Protein AF-0000000082287631 (afdb_homodimer)

Foldseek 3Di:
DPPPPPDPPPPPDPPPDPDDPPPPPPDDDDPDDDDDDDDDDDPPDDDDPDDDDDDDDDDDDDDDPPDPDPPDCPPPPPPVPPPPPPPPPPPPVPDDPDPVVVVVDDDDDDDLPADPCLQAAALDKDWDPDKAQAAVVNLVLLCVQFPADACLAVPQVLQVLLVHPGRFRDLLLVVCLQPFDARPQQFPAWFWKAWKAQQATDDRGWMKIKMWGFRFKDADPVQQKMKTWIWMFIATPVGAGGMIMITITMGRHHHDPVRRDHPPDDNPPPVVVVVSVVHSPQVVSSLVSQVSVVVVAFPADDDDAAFDKDQFQDKDFAALVSQLVSCVSSNYDHCLSPPCPVDPQVSRFRHPSVLVRRACSQCNNNQPHFDGKTWHIKGFQATDGGPWIKHKMKHWHDWADDPHQKIKTKIKMWIFTPDRRVPPCPPFDDDCLLTDDDDDPDDDDDSVRVLVCCVPRNVVRRNTTGMITIMITIHGHHDPPPPPD/DPPPPPVPPPPPDVPPPPPPPPPPPPDPDDDDDDDDDDDDYDYDYDDDDDDDDDDYDYDDDDDDDDDDDDPDPPPPPPPVPPPPPPPPPPPPVPPPPDPVVVVVDDDDDDDQPADPCQQAAALDKDWDPDKAQAAVVLLVLLCVQFPADACLAVPQVLCVLLVHPGRFRDLLLVVCLQPFDARVQQFPAWFWKAWKAQQATDDRGWMKTKMKGFRFKDADPVQQKMKTWIWMFIATPVRQGGMIMITITMGRHHHDPVRRDHDPDDNPPPVVVVVSVVHSPQVVSSLVSLVSVVVVAFPADDDDDAFDKDQFQDKDFAALVSLLVSCVSSNYDHCLSPPCPVDPQVSRFRHPSVLVRRACSQCNNNQPHFDGKTWHIKGFQATDGGPWIKHKMKHWRDWADDPHQKIKTKIKMWIFTPDRRVPPCPPFDDDCLLTDDDDDPDDRDDSVRVQVCCVVRPVVRRNTTGMITIMITIHGHHDPPPPPD

pLDDT: mean 75.57, std 30.2, range [13.05, 98.75]

Sequence (970 aa):
MATVRRLSSLLSCAARKADQYRVVSVSNQRTSSLRRGISKYVNGCLPPNGTPSQDISSQTTNDSVAREGAITSATPQNVFDGTPIKSGTSDTDIESPSDEDRNRTIRGEVLDLAADLRNFRPGDRLDIPYELTVSESMQEFWQSAFHSQDRINTSRPFCRRMGLQDRVLPFSLALFLTSSMTHADAAKVQVGFGRVNYLWPCFAGDTFHKTFTVESIRNTSDGHHSVFHFTCDLINQRGRLCMRADKRMLFEFPISPSNAKAPSSQPTNDKEMDEQINLHLFRDHLLSKSHICQELKSHSLADLRPGQLILHSMNRSITFTQAQQLASLARLTHERHFDTKRYDQSELLVPGGLVLGIVQSAASRDFHEILHEELLHLNFINSLNPGNIVGAISYIQSVEEAVGDLEICTVRTLGIKNLDVMRDLRGLDIPLELLKIYPHGHPNIKPKDIQRICKSYCPLLYNKIVVQMDRRILRQARHQEVFLLMATVRRLSSLLSCAARKADQYRVVSVSNQRTSSLRRGISKYVNGCLPPNGTPSQDISSQTTNDSVAREGAITSATPQNVFDGTPIKSGTSDTDIESPSDEDRNRTIRGEVLDLAADLRNFRPGDRLDIPYELTVSESMQEFWQSAFHSQDRINTSRPFCRRMGLQDRVLPFSLALFLTSSMTHADAAKVQVGFGRVNYLWPCFAGDTFHKTFTVESIRNTSDGHHSVFHFTCDLINQRGRLCMRADKRMLFEFPISPSNAKAPSSQPTNDKEMDEQINLHLFRDHLLSKSHICQELKSHSLADLRPGQLILHSMNRSITFTQAQQLASLARLTHERHFDTKRYDQSELLVPGGLVLGIVQSAASRDFHEILHEELLHLNFINSLNPGNIVGAISYIQSVEEAVGDLEICTVRTLGIKNLDVMRDLRGLDIPLELLKIYPHGHPNIKPKDIQRICKSYCPLLYNKIVVQMDRRILRQARHQEVFLL

Secondary structure (DSSP, 8-state):
-GGG-SSSGGGSGGGTT-----------TT--------------------------------------------------------------------HHHHTTEEE-B----S--GGG--TT-EEEEEEEEEPPHHHHHHHHHHS----HHHH-HHHHHHTT-SSPBPPHHHHHHHHH--TT-TTEEEEEEEEEEEE-S--BTT-EEEEEEEEEEEEE-TTSS-EEEEEEEEEEETT--EEEEEEEEEEESS---HHHHSPPSS-----HHHHHHHH--HHHHHHHHTHHHHHHT---------TT-EEE----EE--HHHHHHHHHHTT---GGGT-TTTS-TTT----HHHHHHHHHHHHHHHH--EEEEEEEEEEE-S---TT-EEEEEEEEEEEEE-STTEEEEEEEEEEEESS-HHHHSTT----GGGTPPPPTTSPPPPHHHHHHHHHHH-GGGTTTEEEEEEEEEEEEPP-------/--TTSTTSGGGSGGGGGGG-------------------------------------------------------------------------------HHHHTT---------S--GGG--TT-EEEEEEEEEPPHHHHHHHHHHS----HHHH-HHHHHHTT-SSPBPPHHHHHHHHH--TT-TTEEEEEEEEEEEE-S--BTT-EEEEEEEEEEEEE-TTSS-EEEEEEEEEEETT--EEEEEEEEEEESS---HHHHSPPSS-----HHHHHHHH--HHHHHHHHTHHHHHHT---------TT-EEE----EE--HHHHHHHHHHTT---GGGT-TTTS-TTT----HHHHHHHHHHHHHHHH-SEEEEEEEEEEE-S---TT-EEEEEEEEEEEEE-STTEEEEEEEEEEEESS-HHHHSTT-EEEGGGTPPPPTTSPPPPHHHHHHHHHHH-GGGTTTEEEEEEEEEEEEPP-------

Structure (mmCIF, N/CA/C/O backbone):
data_AF-0000000082287631-model_v1
#
loop_
_entity.id
_entity.type
_entity.pdbx_description
1 polymer 'Uncharacterized protein'
#
loop_
_atom_site.group_PDB
_atom_site.id
_atom_site.type_symbol
_atom_site.label_atom_id
_atom_site.label_alt_id
_atom_site.label_comp_id
_atom_site.label_asym_id
_atom_site.label_entity_id
_atom_site.label_seq_id
_atom_site.pdbx_PDB_ins_code
_atom_site.Cartn_x
_atom_site.Cartn_y
_atom_site.Cartn_z
_atom_site.occupancy
_atom_site.B_iso_or_equiv
_atom_site.auth_seq_id
_atom_site.auth_comp_id
_atom_site.auth_asym_id
_atom_site.auth_atom_id
_atom_site.pdbx_PDB_model_num
ATOM 1 N N . MET A 1 1 ? 15.094 62.844 6.207 1 19.38 1 MET A N 1
ATOM 2 C CA . MET A 1 1 ? 14.508 63.094 4.891 1 19.38 1 MET A CA 1
ATOM 3 C C . MET A 1 1 ? 14.836 61.938 3.936 1 19.38 1 MET A C 1
ATOM 5 O O . MET A 1 1 ? 14.055 61.625 3.029 1 19.38 1 MET A O 1
ATOM 9 N N . ALA A 1 2 ? 16.156 61.531 3.846 1 21.61 2 ALA A N 1
ATOM 10 C CA . ALA A 1 2 ? 16.828 60.875 2.73 1 21.61 2 ALA A CA 1
ATOM 11 C C . ALA A 1 2 ? 16.406 59.406 2.643 1 21.61 2 ALA A C 1
ATOM 13 O O . ALA A 1 2 ? 16.641 58.75 1.626 1 21.61 2 ALA A O 1
ATOM 14 N N . THR A 1 3 ? 16.047 58.656 3.721 1 20.67 3 THR A N 1
ATOM 15 C CA . THR A 1 3 ? 15.992 57.219 4.039 1 20.67 3 THR A CA 1
ATOM 16 C C . THR A 1 3 ? 14.812 56.562 3.34 1 20.67 3 THR A C 1
ATOM 18 O O . THR A 1 3 ? 14.672 55.344 3.387 1 20.67 3 THR A O 1
ATOM 21 N N . VAL A 1 4 ? 13.727 57.281 2.9 1 20.41 4 VAL A N 1
ATOM 22 C CA . VAL A 1 4 ? 12.375 56.844 2.561 1 20.41 4 VAL A CA 1
ATOM 23 C C . VAL A 1 4 ? 12.383 56.188 1.177 1 20.41 4 VAL A C 1
ATOM 25 O O . VAL A 1 4 ? 11.328 55.781 0.665 1 20.41 4 VAL A O 1
ATOM 28 N N . ARG A 1 5 ? 13.391 56.438 0.276 1 22.83 5 ARG A N 1
ATOM 29 C CA . ARG A 1 5 ? 13.367 56.281 -1.176 1 22.83 5 ARG A CA 1
ATOM 30 C C . ARG A 1 5 ? 13.453 54.812 -1.576 1 22.83 5 ARG A C 1
ATOM 32 O O . ARG A 1 5 ? 14 54.5 -2.631 1 22.83 5 ARG A O 1
ATOM 39 N N . ARG A 1 6 ? 13.461 53.688 -0.629 1 20.53 6 ARG A N 1
ATOM 40 C CA . ARG A 1 6 ? 13.844 52.281 -0.578 1 20.53 6 ARG A CA 1
ATOM 41 C C . ARG A 1 6 ? 12.867 51.406 -1.365 1 20.53 6 ARG A C 1
ATOM 43 O O . ARG A 1 6 ? 13.258 50.406 -1.929 1 20.53 6 ARG A O 1
ATOM 50 N N . LEU A 1 7 ? 11.43 51.438 -1.211 1 20.3 7 LEU A N 1
ATOM 51 C CA . LEU A 1 7 ? 10.484 50.344 -1.295 1 20.3 7 LEU A CA 1
ATOM 52 C C . LEU A 1 7 ? 10.117 50.031 -2.746 1 20.3 7 LEU A C 1
ATOM 54 O O . LEU A 1 7 ? 9.531 49 -3.041 1 20.3 7 LEU A O 1
ATOM 58 N N . SER A 1 8 ? 10.039 51 -3.721 1 20.91 8 SER A N 1
ATOM 59 C CA . SER A 1 8 ? 9.188 51 -4.91 1 20.91 8 SER A CA 1
ATOM 60 C C . SER A 1 8 ? 9.703 50.031 -5.961 1 20.91 8 SER A C 1
ATOM 62 O O . SER A 1 8 ? 8.945 49.562 -6.809 1 20.91 8 SER A O 1
ATOM 64 N N . SER A 1 9 ? 11 49.906 -6.266 1 22.06 9 SER A N 1
ATOM 65 C CA . SER A 1 9 ? 11.531 49.594 -7.586 1 22.06 9 SER A CA 1
ATOM 66 C C . SER A 1 9 ? 11.43 48.094 -7.871 1 22.06 9 SER A C 1
ATOM 68 O O . SER A 1 9 ? 11.625 47.656 -9.008 1 22.06 9 SER A O 1
ATOM 70 N N . LEU A 1 10 ? 11.477 47.188 -6.91 1 21.06 10 LEU A N 1
ATOM 71 C CA . LEU A 1 10 ? 11.859 45.812 -7.254 1 21.06 10 LEU A CA 1
ATOM 72 C C . LEU A 1 10 ? 10.688 45.062 -7.879 1 21.06 10 LEU A C 1
ATOM 74 O O . LEU A 1 10 ? 10.766 43.875 -8.102 1 21.06 10 LEU A O 1
ATOM 78 N N . LEU A 1 11 ? 9.391 45.625 -8.062 1 21.25 11 LEU A N 1
ATOM 79 C CA . LEU A 1 11 ? 8.172 44.938 -8.43 1 21.25 11 LEU A CA 1
ATOM 80 C C . LEU A 1 11 ? 8.219 44.5 -9.891 1 21.25 11 LEU A C 1
ATOM 82 O O . LEU A 1 11 ? 7.305 43.812 -10.367 1 21.25 11 LEU A O 1
ATOM 86 N N . SER A 1 12 ? 8.953 45.094 -10.789 1 21.3 12 SER A N 1
ATOM 87 C CA . SER A 1 12 ? 8.625 45.094 -12.211 1 21.3 12 SER A CA 1
ATOM 88 C C . SER A 1 12 ? 8.867 43.719 -12.836 1 21.3 12 SER A C 1
ATOM 90 O O . SER A 1 12 ? 8.203 43.344 -13.805 1 21.3 12 SER A O 1
ATOM 92 N N . CYS A 1 13 ? 9.984 43.094 -12.578 1 21.22 13 CYS A N 1
ATOM 93 C CA . CYS A 1 13 ? 10.562 42.219 -13.602 1 21.22 13 CYS A CA 1
ATOM 94 C C . CYS A 1 13 ? 9.797 40.906 -13.703 1 21.22 13 CYS A C 1
ATOM 96 O O . CYS A 1 13 ? 10.078 40.094 -14.57 1 21.22 13 CYS A O 1
ATOM 98 N N . ALA A 1 14 ? 9.172 40.438 -12.672 1 20.06 14 ALA A N 1
ATOM 99 C CA . ALA A 1 14 ? 8.828 39 -12.672 1 20.06 14 ALA A CA 1
ATOM 100 C C . ALA A 1 14 ? 7.66 38.719 -13.617 1 20.06 14 ALA A C 1
ATOM 102 O O . ALA A 1 14 ? 7.125 37.625 -13.641 1 20.06 14 ALA A O 1
ATOM 103 N N . ALA A 1 15 ? 7.113 39.719 -14.383 1 20.28 15 ALA A N 1
ATOM 104 C CA . ALA A 1 15 ? 5.848 39.594 -15.102 1 20.28 15 ALA A CA 1
ATOM 105 C C . ALA A 1 15 ? 5.977 38.625 -16.266 1 20.28 15 ALA A C 1
ATOM 107 O O . ALA A 1 15 ? 4.969 38.156 -16.828 1 20.28 15 ALA A O 1
ATOM 108 N N . ARG A 1 16 ? 7.199 38.5 -16.906 1 21.03 16 ARG A N 1
ATOM 109 C CA . ARG A 1 16 ? 7.078 38.094 -18.297 1 21.03 16 ARG A CA 1
ATOM 110 C C . ARG A 1 16 ? 6.551 36.656 -18.391 1 21.03 16 ARG A C 1
ATOM 112 O O . ARG A 1 16 ? 5.934 36.281 -19.391 1 21.03 16 ARG A O 1
ATOM 119 N N . LYS A 1 17 ? 7.176 35.719 -17.734 1 20.98 17 LYS A N 1
ATOM 120 C CA . LYS A 1 17 ? 7.289 34.438 -18.391 1 20.98 17 LYS A CA 1
ATOM 121 C C . LYS A 1 17 ? 5.961 33.688 -18.344 1 20.98 17 LYS A C 1
ATOM 123 O O . LYS A 1 17 ? 5.902 32.5 -18.672 1 20.98 17 LYS A O 1
ATOM 128 N N . ALA A 1 18 ? 4.922 34.219 -17.688 1 20.94 18 ALA A N 1
ATOM 129 C CA . ALA A 1 18 ? 3.791 33.344 -17.453 1 20.94 18 ALA A CA 1
ATOM 130 C C . ALA A 1 18 ? 2.969 33.125 -18.719 1 20.94 18 ALA A C 1
ATOM 132 O O . ALA A 1 18 ? 1.79 33.5 -18.766 1 20.94 18 ALA A O 1
ATOM 133 N N . ASP A 1 19 ? 3.633 33.375 -19.922 1 18.11 19 ASP A N 1
ATOM 134 C CA . ASP A 1 19 ? 2.723 33.562 -21.047 1 18.11 19 ASP A CA 1
ATOM 135 C C . ASP A 1 19 ? 1.747 32.406 -21.172 1 18.11 19 ASP A C 1
ATOM 137 O O . ASP A 1 19 ? 0.536 32.594 -21.266 1 18.11 19 ASP A O 1
ATOM 141 N N . GLN A 1 20 ? 2.168 31.297 -21.906 1 18.97 20 GLN A N 1
ATOM 142 C CA . GLN A 1 20 ? 1.433 30.844 -23.078 1 18.97 20 GLN A CA 1
ATOM 143 C C . GLN A 1 20 ? 0.353 29.828 -22.703 1 18.97 20 GLN A C 1
ATOM 145 O O . GLN A 1 20 ? 0.614 28.625 -22.641 1 18.97 20 GLN A O 1
ATOM 150 N N . TYR A 1 21 ? -0.248 29.906 -21.547 1 19.66 21 TYR A N 1
ATOM 151 C CA . TYR A 1 21 ? -1.219 28.844 -21.297 1 19.66 21 TYR A CA 1
ATOM 152 C C . TYR A 1 21 ? -2.287 28.828 -22.391 1 19.66 21 TYR A C 1
ATOM 154 O O . TYR A 1 21 ? -3.086 29.766 -22.5 1 19.66 21 TYR A O 1
ATOM 162 N N . ARG A 1 22 ? -1.877 28.312 -23.547 1 18.3 22 ARG A N 1
ATOM 163 C CA . ARG A 1 22 ? -2.779 28.312 -24.703 1 18.3 22 ARG A CA 1
ATOM 164 C C . ARG A 1 22 ? -4.086 27.594 -24.359 1 18.3 22 ARG A C 1
ATOM 166 O O . ARG A 1 22 ? -4.082 26.438 -23.938 1 18.3 22 ARG A O 1
ATOM 173 N N . VAL A 1 23 ? -5.031 28.328 -23.906 1 18.73 23 VAL A N 1
ATOM 174 C CA . VAL A 1 23 ? -6.414 27.953 -23.656 1 18.73 23 VAL A CA 1
ATOM 175 C C . VAL A 1 23 ? -7.02 27.312 -24.906 1 18.73 23 VAL A C 1
ATOM 177 O O . VAL A 1 23 ? -7.129 27.969 -25.953 1 18.73 23 VAL A O 1
ATOM 180 N N . VAL A 1 24 ? -6.617 26.078 -25.234 1 18.09 24 VAL A N 1
ATOM 181 C CA . VAL A 1 24 ? -7.098 25.406 -26.438 1 18.09 24 VAL A CA 1
ATOM 182 C C . VAL A 1 24 ? -8.625 25.422 -26.469 1 18.09 24 VAL A C 1
ATOM 184 O O . VAL A 1 24 ? -9.273 25 -25.5 1 18.09 24 VAL A O 1
ATOM 187 N N . SER A 1 25 ? -9.141 26.453 -27.109 1 18.56 25 SER A N 1
ATOM 188 C CA . SER A 1 25 ? -10.555 26.719 -27.375 1 18.56 25 SER A CA 1
ATOM 189 C C . SER A 1 25 ? -11.211 25.547 -28.078 1 18.56 25 SER A C 1
ATOM 191 O O . SER A 1 25 ? -10.805 25.172 -29.188 1 18.56 25 SER A O 1
ATOM 193 N N . VAL A 1 26 ? -11.484 24.516 -27.406 1 18.23 26 VAL A N 1
ATOM 194 C CA . VAL A 1 26 ? -12.102 23.312 -27.969 1 18.23 26 VAL A CA 1
ATOM 195 C C . VAL A 1 26 ? -13.422 23.672 -28.641 1 18.23 26 VAL A C 1
ATOM 197 O O . VAL A 1 26 ? -14.297 24.266 -28 1 18.23 26 VAL A O 1
ATOM 200 N N . SER A 1 27 ? -13.281 23.984 -29.859 1 17.45 27 SER A N 1
ATOM 201 C CA . SER A 1 27 ? -14.391 24.297 -30.766 1 17.45 27 SER A CA 1
ATOM 202 C C . SER A 1 27 ? -15.469 23.219 -30.703 1 17.45 27 SER A C 1
ATOM 204 O O . SER A 1 27 ? -15.164 22.031 -30.547 1 17.45 27 SER A O 1
ATOM 206 N N . ASN A 1 28 ? -16.672 23.609 -30.547 1 18.67 28 ASN A N 1
ATOM 207 C CA . ASN A 1 28 ? -18.016 23.109 -30.25 1 18.67 28 ASN A CA 1
ATOM 208 C C . ASN A 1 28 ? -18.594 22.344 -31.422 1 18.67 28 ASN A C 1
ATOM 210 O O . ASN A 1 28 ? -19.812 22.109 -31.469 1 18.67 28 ASN A O 1
ATOM 214 N N . GLN A 1 29 ? -17.828 22.031 -32.344 1 15.86 29 GLN A N 1
ATOM 215 C CA . GLN A 1 29 ? -18.703 21.984 -33.5 1 15.86 29 GLN A CA 1
ATOM 216 C C . GLN A 1 29 ? -19.875 21.031 -33.281 1 15.86 29 GLN A C 1
ATOM 218 O O . GLN A 1 29 ? -21.031 21.422 -33.438 1 15.86 29 GLN A O 1
ATOM 223 N N . ARG A 1 30 ? -19.875 19.891 -34.031 1 16.48 30 ARG A N 1
ATOM 224 C CA . ARG A 1 30 ? -20.812 19.469 -35.062 1 16.48 30 ARG A CA 1
ATOM 225 C C . ARG A 1 30 ? -21.922 18.609 -34.469 1 16.48 30 ARG A C 1
ATOM 227 O O . ARG A 1 30 ? -22.438 17.703 -35.125 1 16.48 30 ARG A O 1
ATOM 234 N N . THR A 1 31 ? -22.344 18.672 -33.25 1 17.34 31 THR A N 1
ATOM 235 C CA . THR A 1 31 ? -23.094 17.453 -32.938 1 17.34 31 THR A CA 1
ATOM 236 C C . THR A 1 31 ? -24.312 17.312 -33.844 1 17.34 31 THR A C 1
ATOM 238 O O . THR A 1 31 ? -25.172 18.188 -33.844 1 17.34 31 THR A O 1
ATOM 241 N N . SER A 1 32 ? -24.156 16.797 -34.969 1 16.16 32 SER A N 1
ATOM 242 C CA . SER A 1 32 ? -25.234 16.406 -35.875 1 16.16 32 SER A CA 1
ATOM 243 C C . SER A 1 32 ? -26.328 15.648 -35.156 1 16.16 32 SER A C 1
ATOM 245 O O . SER A 1 32 ? -26.109 15.102 -34.062 1 16.16 32 SER A O 1
ATOM 247 N N . SER A 1 33 ? -27.609 15.648 -35.75 1 16.78 33 SER A N 1
ATOM 248 C CA . SER A 1 33 ? -29.062 15.5 -35.625 1 16.78 33 SER A CA 1
ATOM 249 C C . SER A 1 33 ? -29.453 14.031 -35.469 1 16.78 33 SER A C 1
ATOM 251 O O . SER A 1 33 ? -30.641 13.703 -35.438 1 16.78 33 SER A O 1
ATOM 253 N N . LEU A 1 34 ? -28.469 13.156 -35.406 1 15.46 34 LEU A N 1
ATOM 254 C CA . LEU A 1 34 ? -29.078 11.93 -35.875 1 15.46 34 LEU A CA 1
ATOM 255 C C . LEU A 1 34 ? -30.375 11.633 -35.156 1 15.46 34 LEU A C 1
ATOM 257 O O . LEU A 1 34 ? -30.578 12.094 -34.031 1 15.46 34 LEU A O 1
ATOM 261 N N . ARG A 1 35 ? -30.938 10.438 -35.625 1 15.65 35 ARG A N 1
ATOM 262 C CA . ARG A 1 35 ? -32.188 9.766 -36 1 15.65 35 ARG A CA 1
ATOM 263 C C . ARG A 1 35 ? -32.969 9.32 -34.781 1 15.65 35 ARG A C 1
ATOM 265 O O . ARG A 1 35 ? -32.375 8.961 -33.75 1 15.65 35 ARG A O 1
ATOM 272 N N . ARG A 1 36 ? -34.219 9.508 -34.812 1 16.38 36 ARG A N 1
ATOM 273 C CA . ARG A 1 36 ? -35.531 9.445 -34.188 1 16.38 36 ARG A CA 1
ATOM 274 C C . ARG A 1 36 ? -35.812 8.047 -33.656 1 16.38 36 ARG A C 1
ATOM 276 O O . ARG A 1 36 ? -36.844 7.812 -33 1 16.38 36 ARG A O 1
ATOM 283 N N . GLY A 1 37 ? -34.969 7.008 -34.156 1 14.88 37 GLY A N 1
ATOM 284 C CA . GLY A 1 37 ? -35.969 5.961 -34.375 1 14.88 37 GLY A CA 1
ATOM 285 C C . GLY A 1 37 ? -36.625 5.496 -33.094 1 14.88 37 GLY A C 1
ATOM 286 O O . GLY A 1 37 ? -37.844 5.352 -33.062 1 14.88 37 GLY A O 1
ATOM 287 N N . ILE A 1 38 ? -35.812 4.832 -32.188 1 15.3 38 ILE A N 1
ATOM 288 C CA . ILE A 1 38 ? -36.281 3.477 -31.969 1 15.3 38 ILE A CA 1
ATOM 289 C C . ILE A 1 38 ? -37.531 3.523 -31.062 1 15.3 38 ILE A C 1
ATOM 291 O O . ILE A 1 38 ? -37.688 4.441 -30.25 1 15.3 38 ILE A O 1
ATOM 295 N N . SER A 1 39 ? -38.094 2.248 -30.984 1 15.01 39 SER A N 1
ATOM 296 C CA . SER A 1 39 ? -39.344 1.5 -30.891 1 15.01 39 SER A CA 1
ATOM 297 C C . SER A 1 39 ? -39.875 1.521 -29.469 1 15.01 39 SER A C 1
ATOM 299 O O . SER A 1 39 ? -39.125 1.606 -28.5 1 15.01 39 SER A O 1
ATOM 301 N N . LYS A 1 40 ? -41 1.693 -29.438 1 15.98 40 LYS A N 1
ATOM 302 C CA . LYS A 1 40 ? -42.156 1.812 -28.547 1 15.98 40 LYS A CA 1
ATOM 303 C C . LYS A 1 40 ? -42.188 0.656 -27.547 1 15.98 40 LYS A C 1
ATOM 305 O O . LYS A 1 40 ? -43.219 0.015 -27.359 1 15.98 40 LYS A O 1
ATOM 310 N N . TYR A 1 41 ? -40.906 0.056 -27.172 1 14.95 41 TYR A N 1
ATOM 311 C CA . TYR A 1 41 ? -41.344 -1.177 -26.531 1 14.95 41 TYR A CA 1
ATOM 312 C C . TYR A 1 41 ? -42.469 -0.9 -25.547 1 14.95 41 TYR A C 1
ATOM 314 O O . TYR A 1 41 ? -42.656 0.234 -25.094 1 14.95 41 TYR A O 1
ATOM 322 N N . VAL A 1 42 ? -42.688 -2.078 -24.812 1 15.52 42 VAL A N 1
ATOM 323 C CA . VAL A 1 42 ? -43.75 -2.965 -24.344 1 15.52 42 VAL A CA 1
ATOM 324 C C . VAL A 1 42 ? -44.25 -2.508 -22.984 1 15.52 42 VAL A C 1
ATOM 326 O O . VAL A 1 42 ? -43.469 -2.389 -22.031 1 15.52 42 VAL A O 1
ATOM 329 N N . ASN A 1 43 ? -45.281 -1.865 -23 1 15.26 43 ASN A N 1
ATOM 330 C CA . ASN A 1 43 ? -46.156 -1.323 -21.984 1 15.26 43 ASN A CA 1
ATOM 331 C C . ASN A 1 43 ? -46.5 -2.363 -20.922 1 15.26 43 ASN A C 1
ATOM 333 O O . ASN A 1 43 ? -47.688 -2.539 -20.562 1 15.26 43 ASN A O 1
ATOM 337 N N . GLY A 1 44 ? -45.469 -3.391 -20.719 1 16.08 44 GLY A N 1
ATOM 338 C CA . GLY A 1 44 ? -46.25 -4.391 -20 1 16.08 44 GLY A CA 1
ATOM 339 C C . GLY A 1 44 ? -46.938 -3.836 -18.766 1 16.08 44 GLY A C 1
ATOM 340 O O . GLY A 1 44 ? -46.375 -3.02 -18.047 1 16.08 44 GLY A O 1
ATOM 341 N N . CYS A 1 45 ? -48.156 -4.02 -18.75 1 15.54 45 CYS A N 1
ATOM 342 C CA . CYS A 1 45 ? -49.344 -3.68 -17.953 1 15.54 45 CYS A CA 1
ATOM 343 C C . CYS A 1 45 ? -49.156 -4.078 -16.5 1 15.54 45 CYS A C 1
ATOM 345 O O . CYS A 1 45 ? -48.406 -5.023 -16.203 1 15.54 45 CYS A O 1
ATOM 347 N N . LEU A 1 46 ? -49.656 -3.383 -15.617 1 16.28 46 LEU A N 1
ATOM 348 C CA . LEU A 1 46 ? -49.781 -2.943 -14.234 1 16.28 46 LEU A CA 1
ATOM 349 C C . LEU A 1 46 ? -50.406 -4.043 -13.375 1 16.28 46 LEU A C 1
ATOM 351 O O . LEU A 1 46 ? -50.594 -3.865 -12.164 1 16.28 46 LEU A O 1
ATOM 355 N N . PRO A 1 47 ? -50.531 -5.387 -13.914 1 15.57 47 PRO A N 1
ATOM 356 C CA . PRO A 1 47 ? -51.812 -5.605 -13.242 1 15.57 47 PRO A CA 1
ATOM 357 C C . PRO A 1 47 ? -51.688 -5.496 -11.719 1 15.57 47 PRO A C 1
ATOM 359 O O . PRO A 1 47 ? -52.062 -4.473 -11.141 1 15.57 47 PRO A O 1
ATOM 362 N N . PRO A 1 48 ? -51.969 -6.652 -11.078 1 16.08 48 PRO A N 1
ATOM 363 C CA . PRO A 1 48 ? -53.062 -6.953 -10.18 1 16.08 48 PRO A CA 1
ATOM 364 C C . PRO A 1 48 ? -52.656 -7.012 -8.711 1 16.08 48 PRO A C 1
ATOM 366 O O . PRO A 1 48 ? -51.875 -7.891 -8.328 1 16.08 48 PRO A O 1
ATOM 369 N N . ASN A 1 49 ? -52.219 -5.984 -8.141 1 15.88 49 ASN A N 1
ATOM 370 C CA . ASN A 1 49 ? -51.594 -6.047 -6.812 1 15.88 49 ASN A CA 1
ATOM 371 C C . ASN A 1 49 ? -52.5 -6.805 -5.832 1 15.88 49 ASN A C 1
ATOM 373 O O . ASN A 1 49 ? -52.156 -6.922 -4.648 1 15.88 49 ASN A O 1
ATOM 377 N N . GLY A 1 50 ? -53.75 -6.926 -5.871 1 15.98 50 GLY A N 1
ATOM 378 C CA . GLY A 1 50 ? -54.375 -6.672 -4.582 1 15.98 50 GLY A CA 1
ATOM 379 C C . GLY A 1 50 ? -54.25 -7.836 -3.617 1 15.98 50 GLY A C 1
ATOM 380 O O . GLY A 1 50 ? -54.844 -7.816 -2.537 1 15.98 50 GLY A O 1
ATOM 381 N N . THR A 1 51 ? -53.344 -8.844 -3.783 1 15.56 51 THR A N 1
ATOM 382 C CA . THR A 1 51 ? -54 -9.977 -3.135 1 15.56 51 THR A CA 1
ATOM 383 C C . THR A 1 51 ? -54.156 -9.742 -1.634 1 15.56 51 THR A C 1
ATOM 385 O O . THR A 1 51 ? -53.375 -8.961 -1.055 1 15.56 51 THR A O 1
ATOM 388 N N . PRO A 1 52 ? -54.406 -10.883 -0.814 1 15.86 52 PRO A N 1
ATOM 389 C CA . PRO A 1 52 ? -55.406 -11.352 0.137 1 15.86 52 PRO A CA 1
ATOM 390 C C . PRO A 1 52 ? -54.938 -11.305 1.584 1 15.86 52 PRO A C 1
ATOM 392 O O . PRO A 1 52 ? -55.719 -11.023 2.494 1 15.86 52 PRO A O 1
ATOM 395 N N . SER A 1 53 ? -53.562 -11.477 1.883 1 15.76 53 SER A N 1
ATOM 396 C CA . SER A 1 53 ? -53.531 -12.586 2.83 1 15.76 53 SER A CA 1
ATOM 397 C C . SER A 1 53 ? -54 -12.156 4.207 1 15.76 53 SER A C 1
ATOM 399 O O . SER A 1 53 ? -54 -10.969 4.539 1 15.76 53 SER A O 1
ATOM 401 N N . GLN A 1 54 ? -54.25 -13.227 5.082 1 16.09 54 GLN A N 1
ATOM 402 C CA . GLN A 1 54 ? -55 -13.727 6.242 1 16.09 54 GLN A CA 1
ATOM 403 C C . GLN A 1 54 ? -54.344 -13.273 7.543 1 16.09 54 GLN A C 1
ATOM 405 O O . GLN A 1 54 ? -53.156 -12.969 7.57 1 16.09 54 GLN A O 1
ATOM 410 N N . ASP A 1 55 ? -55.094 -13.242 8.602 1 16.45 55 ASP A N 1
ATOM 411 C CA . ASP A 1 55 ? -55.375 -12.664 9.914 1 16.45 55 ASP A CA 1
ATOM 412 C C . ASP A 1 55 ? -54.469 -13.297 10.992 1 16.45 55 ASP A C 1
ATOM 414 O O . ASP A 1 55 ? -54.562 -12.93 12.164 1 16.45 55 ASP A O 1
ATOM 418 N N . ILE A 1 56 ? -53.406 -14.125 10.617 1 16.61 56 ILE A N 1
ATOM 419 C CA . ILE A 1 56 ? -53.344 -15.062 11.734 1 16.61 56 ILE A CA 1
ATOM 420 C C . ILE A 1 56 ? -52.875 -14.344 12.992 1 16.61 56 ILE A C 1
ATOM 422 O O . ILE A 1 56 ? -51.969 -13.5 12.93 1 16.61 56 ILE A O 1
ATOM 426 N N . SER A 1 57 ? -53.438 -14.656 14.133 1 16.56 57 SER A N 1
ATOM 427 C CA . SER A 1 57 ? -53.781 -14.281 15.5 1 16.56 57 SER A CA 1
ATOM 428 C C . SER A 1 57 ? -52.594 -14.5 16.438 1 16.56 57 SER A C 1
ATOM 430 O O . SER A 1 57 ? -52.656 -14.086 17.609 1 16.56 57 SER A O 1
ATOM 432 N N . SER A 1 58 ? -51.406 -15.047 15.898 1 16.12 58 SER A N 1
ATOM 433 C CA . SER A 1 58 ? -50.969 -15.883 17.016 1 16.12 58 SER A CA 1
ATOM 434 C C . SER A 1 58 ? -50.469 -15.031 18.172 1 16.12 58 SER A C 1
ATOM 436 O O . SER A 1 58 ? -49.844 -13.984 17.953 1 16.12 58 SER A O 1
ATOM 438 N N . GLN A 1 59 ? -50.812 -15.383 19.406 1 16.28 59 GLN A N 1
ATOM 439 C CA . GLN A 1 59 ? -50.969 -14.953 20.781 1 16.28 59 GLN A CA 1
ATOM 440 C C . GLN A 1 59 ? -49.656 -14.984 21.531 1 16.28 59 GLN A C 1
ATOM 442 O O . GLN A 1 59 ? -49.562 -14.484 22.656 1 16.28 59 GLN A O 1
ATOM 447 N N . THR A 1 60 ? -48.469 -15.336 20.938 1 16.8 60 THR A N 1
ATOM 448 C CA . THR A 1 60 ? -47.75 -16.031 22 1 16.8 60 THR A CA 1
ATOM 449 C C . THR A 1 60 ? -47.219 -15.039 23.016 1 16.8 60 THR A C 1
ATOM 451 O O . THR A 1 60 ? -46.469 -14.109 22.656 1 16.8 60 THR A O 1
ATOM 454 N N . THR A 1 61 ? -47.75 -14.914 24.203 1 16.52 61 THR A N 1
ATOM 455 C CA . THR A 1 61 ? -47.594 -14.023 25.359 1 16.52 61 THR A CA 1
ATOM 456 C C . THR A 1 61 ? -46.312 -14.312 26.109 1 16.52 61 THR A C 1
ATOM 458 O O . THR A 1 61 ? -45.938 -13.578 27.031 1 16.52 61 THR A O 1
ATOM 461 N N . ASN A 1 62 ? -45.438 -15.297 25.75 1 15.88 62 ASN A N 1
ATOM 462 C CA . ASN A 1 62 ? -44.906 -15.867 26.984 1 15.88 62 ASN A CA 1
ATOM 463 C C . ASN A 1 62 ? -44.062 -14.852 27.766 1 15.88 62 ASN A C 1
ATOM 465 O O . ASN A 1 62 ? -43.625 -13.852 27.203 1 15.88 62 ASN A O 1
ATOM 469 N N . ASP A 1 63 ? -43.281 -15.391 28.891 1 16.66 63 ASP A N 1
ATOM 47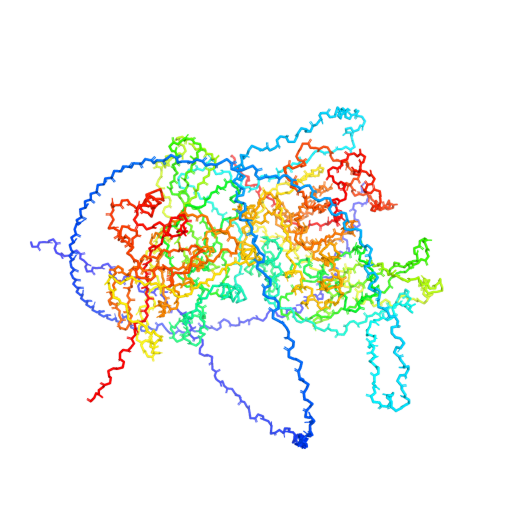0 C CA . ASP A 1 63 ? -42.969 -15.383 30.328 1 16.66 63 ASP A CA 1
ATOM 471 C C . ASP A 1 63 ? -41.688 -14.625 30.594 1 16.66 63 ASP A C 1
ATOM 473 O O . ASP A 1 63 ? -40.812 -14.516 29.734 1 16.66 63 ASP A O 1
ATOM 477 N N . SER A 1 64 ? -41.562 -14 31.797 1 16.5 64 SER A N 1
ATOM 478 C CA . SER A 1 64 ? -41.031 -12.961 32.656 1 16.5 64 SER A CA 1
ATOM 479 C C . SER A 1 64 ? -39.594 -13.297 33.062 1 16.5 64 SER A C 1
ATOM 481 O O . SER A 1 64 ? -38.938 -12.5 33.719 1 16.5 64 SER A O 1
ATOM 483 N N . VAL A 1 65 ? -38.906 -14.445 32.75 1 16.44 65 VAL A N 1
ATOM 484 C CA . VAL A 1 65 ? -38.062 -14.852 33.875 1 16.44 65 VAL A CA 1
ATOM 485 C C . VAL A 1 65 ? -36.844 -13.953 33.938 1 16.44 65 VAL A C 1
ATOM 487 O O . VAL A 1 65 ? -36.031 -13.914 33 1 16.44 65 VAL A O 1
ATOM 490 N N . ALA A 1 66 ? -36.812 -12.852 34.719 1 16.34 66 ALA A N 1
ATOM 491 C CA . ALA A 1 66 ? -35.844 -11.789 35 1 16.34 66 ALA A CA 1
ATOM 492 C C . ALA A 1 66 ? -34.594 -12.352 35.656 1 16.34 66 ALA A C 1
ATOM 494 O O . ALA A 1 66 ? -34.344 -12.133 36.844 1 16.34 66 ALA A O 1
ATOM 495 N N . ARG A 1 67 ? -34.094 -13.625 35.375 1 16.19 67 ARG A N 1
ATOM 496 C CA . ARG A 1 67 ? -33.125 -14 36.406 1 16.19 67 ARG A CA 1
ATOM 497 C C . ARG A 1 67 ? -31.938 -13.039 36.438 1 16.19 67 ARG A C 1
ATOM 499 O O . ARG A 1 67 ? -31.531 -12.531 35.406 1 16.19 67 ARG A O 1
ATOM 506 N N . GLU A 1 68 ? -31.469 -12.578 37.625 1 16.67 68 GLU A N 1
ATOM 507 C CA . GLU A 1 68 ? -30.688 -11.617 38.406 1 16.67 68 GLU A CA 1
ATOM 508 C C . GLU A 1 68 ? -29.188 -11.883 38.25 1 16.67 68 GLU A C 1
ATOM 510 O O . GLU A 1 68 ? -28.375 -11.133 38.781 1 16.67 68 GLU A O 1
ATOM 515 N N . GLY A 1 69 ? -28.688 -12.828 37.281 1 16.75 69 GLY A N 1
ATOM 516 C CA . GLY A 1 69 ? -27.453 -13.352 37.844 1 16.75 69 GLY A CA 1
ATOM 517 C C . GLY A 1 69 ? -26.359 -12.297 37.938 1 16.75 69 GLY A C 1
ATOM 518 O O . GLY A 1 69 ? -26.328 -11.344 37.156 1 16.75 69 GLY A O 1
ATOM 519 N N . ALA A 1 70 ? -25.641 -12.133 39.125 1 17.47 70 ALA A N 1
ATOM 520 C CA . ALA A 1 70 ? -24.688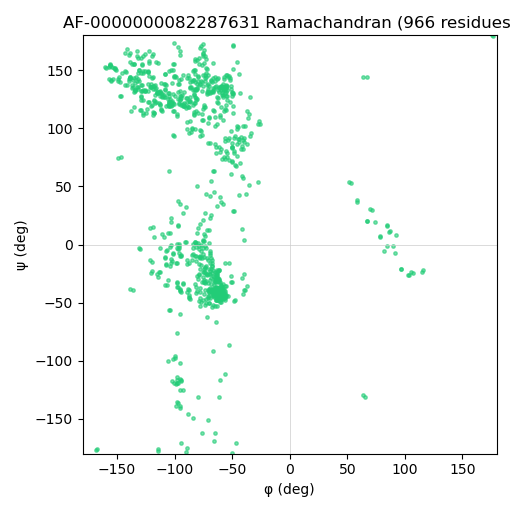 -11.398 39.938 1 17.47 70 ALA A CA 1
ATOM 521 C C . ALA A 1 70 ? -23.281 -11.445 39.312 1 17.47 70 ALA A C 1
ATOM 523 O O . ALA A 1 70 ? -22.609 -12.469 39.375 1 17.47 70 ALA A O 1
ATOM 524 N N . ILE A 1 71 ? -23.078 -11.227 37.969 1 17.98 71 ILE A N 1
ATOM 525 C CA . ILE A 1 71 ? -21.734 -11.57 37.5 1 17.98 71 ILE A CA 1
ATOM 526 C C . ILE A 1 71 ? -20.719 -10.641 38.156 1 17.98 71 ILE A C 1
ATOM 528 O O . ILE A 1 71 ? -20.844 -9.422 38.094 1 17.98 71 ILE A O 1
ATOM 532 N N . THR A 1 72 ? -19.969 -11.141 39.219 1 17.73 72 THR A N 1
ATOM 533 C CA . THR A 1 72 ? -18.891 -10.641 40.062 1 17.73 72 THR A CA 1
ATOM 534 C C . THR A 1 72 ? -17.688 -10.227 39.219 1 17.73 72 THR A C 1
ATOM 536 O O . THR A 1 72 ? -17.312 -10.938 38.281 1 17.73 72 THR A O 1
ATOM 539 N N . SER A 1 73 ? -17.328 -8.953 39.188 1 18.52 73 SER A N 1
ATOM 540 C CA . SER A 1 73 ? -16.422 -8.094 38.438 1 18.52 73 SER A CA 1
ATOM 541 C C . SER A 1 73 ? -14.961 -8.414 38.75 1 18.52 73 SER A C 1
ATOM 543 O O . SER A 1 73 ? -14.281 -7.637 39.406 1 18.52 73 SER A O 1
ATOM 545 N N . ALA A 1 74 ? -14.453 -9.68 38.875 1 18.52 74 ALA A N 1
ATOM 546 C CA . ALA A 1 74 ? -13.094 -9.812 39.406 1 18.52 74 ALA A CA 1
ATOM 547 C C . ALA A 1 74 ? -12.094 -9.141 38.469 1 18.52 74 ALA A C 1
ATOM 549 O O . ALA A 1 74 ? -12.062 -9.414 37.281 1 18.52 74 ALA A O 1
ATOM 550 N N . THR A 1 75 ? -11.648 -8.023 38.844 1 19.38 75 THR A N 1
ATOM 551 C CA . THR A 1 75 ? -10.766 -7.074 38.188 1 19.38 75 THR A CA 1
ATOM 552 C C . THR A 1 75 ? -9.344 -7.633 38.062 1 19.38 75 THR A C 1
ATOM 554 O O . THR A 1 75 ? -8.641 -7.723 39.094 1 19.38 75 THR A O 1
ATOM 557 N N . PRO A 1 76 ? -9.023 -8.828 37.469 1 20.09 76 PRO A N 1
ATOM 558 C CA . PRO A 1 76 ? -7.66 -9.281 37.75 1 20.09 76 PRO A CA 1
ATOM 559 C C . PRO A 1 76 ? -6.602 -8.305 37.25 1 20.09 76 PRO A C 1
ATOM 561 O O . PRO A 1 76 ? -6.773 -7.695 36.188 1 20.09 76 PRO A O 1
ATOM 564 N N . GLN A 1 77 ? -5.914 -7.66 38.094 1 20.12 77 GLN A N 1
ATOM 565 C CA . GLN A 1 77 ? -4.805 -6.719 38 1 20.12 77 GLN A CA 1
ATOM 566 C C . GLN A 1 77 ? -3.602 -7.352 37.312 1 20.12 77 GLN A C 1
ATOM 568 O O . GLN A 1 77 ? -2.803 -8.039 37.938 1 20.12 77 GLN A O 1
ATOM 573 N N . ASN A 1 78 ? -3.748 -8.195 36.312 1 21.41 78 ASN A N 1
ATOM 574 C CA . ASN A 1 78 ? -2.527 -8.891 35.906 1 21.41 78 ASN A CA 1
ATOM 575 C C . ASN A 1 78 ? -1.458 -7.906 35.438 1 21.41 78 ASN A C 1
ATOM 577 O O . ASN A 1 78 ? -1.664 -7.184 34.469 1 21.41 78 ASN A O 1
ATOM 581 N N . VAL A 1 79 ? -0.785 -7.297 36.375 1 20.84 79 VAL A N 1
ATOM 582 C CA . VAL A 1 79 ? 0.45 -6.543 36.188 1 20.84 79 VAL A CA 1
ATOM 583 C C . VAL A 1 79 ? 1.396 -7.32 35.25 1 20.84 79 VAL A C 1
ATOM 585 O O . VAL A 1 79 ? 1.86 -8.406 35.625 1 20.84 79 VAL A O 1
ATOM 588 N N . PHE A 1 80 ? 1.023 -7.367 34.094 1 20.72 80 PHE A N 1
ATOM 589 C CA . PHE A 1 80 ? 1.832 -8.102 33.125 1 20.72 80 PHE A CA 1
ATOM 590 C C . PHE A 1 80 ? 3.264 -7.578 33.094 1 20.72 80 PHE A C 1
ATOM 592 O O . PHE A 1 80 ? 3.504 -6.426 32.719 1 20.72 80 PHE A O 1
ATOM 599 N N . ASP A 1 81 ? 3.992 -7.906 34.125 1 23.16 81 ASP A N 1
ATOM 600 C CA . ASP A 1 81 ? 5.434 -7.68 34.125 1 23.16 81 ASP A CA 1
ATOM 601 C C . ASP A 1 81 ? 6.055 -8.148 32.812 1 23.16 81 ASP A C 1
ATOM 603 O O . ASP A 1 81 ? 5.684 -9.203 32.281 1 23.16 81 ASP A O 1
ATOM 607 N N . GLY A 1 82 ? 6.32 -7.266 32.031 1 22.61 82 GLY A N 1
ATOM 608 C CA . GLY A 1 82 ? 6.922 -7.305 30.703 1 22.61 82 GLY A CA 1
ATOM 609 C C . GLY A 1 82 ? 8.055 -8.312 30.594 1 22.61 82 GLY A C 1
ATOM 610 O O . GLY A 1 82 ? 8.93 -8.172 29.734 1 22.61 82 GLY A O 1
ATOM 611 N N . THR A 1 83 ? 8.211 -9.031 31.75 1 24.62 83 THR A N 1
ATOM 612 C CA . THR A 1 83 ? 9.398 -9.867 31.609 1 24.62 83 THR A CA 1
ATOM 613 C C . THR A 1 83 ? 9.242 -10.844 30.438 1 24.62 83 THR A C 1
ATOM 615 O O . THR A 1 83 ? 8.219 -11.523 30.328 1 24.62 83 THR A O 1
ATOM 618 N N . PRO A 1 84 ? 9.977 -10.57 29.453 1 22.95 84 PRO A N 1
ATOM 619 C CA . PRO A 1 84 ? 9.914 -11.539 28.359 1 22.95 84 PRO A CA 1
ATOM 620 C C . PRO A 1 84 ? 9.977 -12.984 28.859 1 22.95 84 PRO A C 1
ATOM 622 O O . PRO A 1 84 ? 10.648 -13.273 29.844 1 22.95 84 PRO A O 1
ATOM 625 N N . ILE A 1 85 ? 8.836 -13.609 28.922 1 25.44 85 ILE A N 1
ATOM 626 C CA . ILE A 1 85 ? 8.883 -15.023 29.297 1 25.44 85 ILE A CA 1
ATOM 627 C C . ILE A 1 85 ? 10.078 -15.695 28.625 1 25.44 85 ILE A C 1
ATOM 629 O O . ILE A 1 85 ? 10.141 -15.766 27.391 1 25.44 85 ILE A O 1
ATOM 633 N N . LYS A 1 86 ? 11.141 -15.664 29.359 1 26.72 86 LYS A N 1
ATOM 634 C CA . LYS A 1 86 ? 12.258 -16.516 28.969 1 26.72 86 LYS A CA 1
ATOM 635 C C . LYS A 1 86 ? 11.789 -17.953 28.734 1 26.72 86 LYS A C 1
ATOM 637 O O . LYS A 1 86 ? 11.43 -18.656 29.688 1 26.72 86 LYS A O 1
ATOM 642 N N . SER A 1 87 ? 11.055 -18.172 27.672 1 23.56 87 SER A N 1
ATOM 643 C CA . SER A 1 87 ? 10.82 -19.578 27.406 1 23.56 87 SER A CA 1
ATOM 644 C C . SER A 1 87 ? 12.109 -20.391 27.531 1 23.56 87 SER A C 1
ATOM 646 O O . SER A 1 87 ? 13.156 -19.969 27.047 1 23.56 87 SER A O 1
ATOM 648 N N . GLY A 1 88 ? 12.25 -21 28.609 1 26.92 88 GLY A N 1
ATOM 649 C CA . GLY A 1 88 ? 13.266 -22.016 28.891 1 26.92 88 GLY A CA 1
ATOM 650 C C . GLY A 1 88 ? 13.484 -22.969 27.734 1 26.92 88 GLY A C 1
ATOM 651 O O . GLY A 1 88 ? 12.766 -23.969 27.594 1 26.92 88 GLY A O 1
ATOM 652 N N . THR A 1 89 ? 13.828 -22.438 26.594 1 27.31 89 THR A N 1
ATOM 653 C CA . THR A 1 89 ? 14.25 -23.438 25.609 1 27.31 89 THR A CA 1
ATOM 654 C C . THR A 1 89 ? 15.352 -24.328 26.172 1 27.31 89 THR A C 1
ATOM 656 O O . THR A 1 89 ? 16.375 -23.828 26.656 1 27.31 89 THR A O 1
ATOM 659 N N . SER A 1 90 ? 14.93 -25.375 26.781 1 28.3 90 SER A N 1
ATOM 660 C CA . SER A 1 90 ? 15.914 -26.438 27.016 1 28.3 90 SER A CA 1
ATOM 661 C C . SER A 1 90 ? 16.906 -26.547 25.859 1 28.3 90 SER A C 1
ATOM 663 O O . SER A 1 90 ? 16.516 -26.516 24.703 1 28.3 90 SER A O 1
ATOM 665 N N . ASP A 1 91 ? 18.125 -26.219 26.125 1 31.47 91 ASP A N 1
ATOM 666 C CA . ASP A 1 91 ? 19.328 -26.438 25.344 1 31.47 91 ASP A CA 1
ATOM 667 C C . ASP A 1 91 ? 19.359 -27.859 24.766 1 31.47 91 ASP A C 1
ATOM 669 O O . ASP A 1 91 ? 19.797 -28.797 25.438 1 31.47 91 ASP A O 1
ATOM 673 N N . THR A 1 92 ? 18.266 -28.391 24.25 1 32.56 92 THR A N 1
ATOM 674 C CA . THR A 1 92 ? 18.641 -29.641 23.625 1 32.56 92 THR A CA 1
ATOM 675 C C . THR A 1 92 ? 19.859 -29.453 22.719 1 32.56 92 THR A C 1
ATOM 677 O O . THR A 1 92 ? 19.906 -28.5 21.938 1 32.56 92 THR A O 1
ATOM 680 N N . ASP A 1 93 ? 20.922 -30.016 23.062 1 32.22 93 ASP A N 1
ATOM 681 C CA . ASP A 1 93 ? 22.219 -30.156 22.391 1 32.22 93 ASP A CA 1
ATOM 682 C C . ASP A 1 93 ? 22.031 -30.453 20.906 1 32.22 93 ASP A C 1
ATOM 684 O O . ASP A 1 93 ? 21.703 -31.594 20.531 1 32.22 93 ASP A O 1
ATOM 688 N N . ILE A 1 94 ? 21.391 -29.594 20.219 1 37.72 94 ILE A N 1
ATOM 689 C CA . ILE A 1 94 ? 21.484 -29.844 18.781 1 37.72 94 ILE A CA 1
ATOM 690 C C . ILE A 1 94 ? 22.953 -30.109 18.406 1 37.72 94 ILE A C 1
ATOM 692 O O . ILE A 1 94 ? 23.812 -29.266 18.641 1 37.72 94 ILE A O 1
ATOM 696 N N . GLU A 1 95 ? 23.312 -31.312 18.391 1 38 95 GLU A N 1
ATOM 697 C CA . GLU A 1 95 ? 24.609 -31.75 17.891 1 38 95 GLU A CA 1
ATOM 698 C C . GLU A 1 95 ? 25.047 -30.938 16.672 1 38 95 GLU A C 1
ATOM 700 O O . GLU A 1 95 ? 24.203 -30.562 15.852 1 38 95 GLU A O 1
ATOM 705 N N . SER A 1 96 ? 26.078 -30.219 16.797 1 42.5 96 SER A N 1
ATOM 706 C CA . SER A 1 96 ? 26.734 -29.516 15.703 1 42.5 96 SER A CA 1
ATOM 707 C C . SER A 1 96 ? 26.688 -30.344 14.414 1 42.5 96 SER A C 1
ATOM 709 O O . SER A 1 96 ? 27 -31.531 14.422 1 42.5 96 SER A O 1
ATOM 711 N N . PRO A 1 97 ? 25.875 -29.938 13.406 1 44.56 97 PRO A N 1
ATOM 712 C CA . PRO A 1 97 ? 25.859 -30.781 12.211 1 44.56 97 PRO A CA 1
ATOM 713 C C . PRO A 1 97 ? 27.25 -31.234 11.781 1 44.56 97 PRO A C 1
ATOM 715 O O . PRO A 1 97 ? 28.234 -30.547 12.055 1 44.56 97 PRO A O 1
ATOM 718 N N . SER A 1 98 ? 27.453 -32.438 11.539 1 47.47 98 SER A N 1
ATOM 719 C CA . SER A 1 98 ? 28.688 -33 11.016 1 47.47 98 SER A CA 1
ATOM 720 C C . SER A 1 98 ? 29.172 -32.219 9.797 1 47.47 98 SER A C 1
ATOM 722 O O . SER A 1 98 ? 28.406 -31.469 9.18 1 47.47 98 SER A O 1
ATOM 724 N N . ASP A 1 99 ? 30.531 -32.125 9.469 1 50 99 ASP A N 1
ATOM 725 C CA . ASP A 1 99 ? 31.188 -31.5 8.336 1 50 99 ASP A CA 1
ATOM 726 C C . ASP A 1 99 ? 30.422 -31.75 7.035 1 50 99 ASP A C 1
ATOM 728 O O . ASP A 1 99 ? 30.328 -30.875 6.18 1 50 99 ASP A O 1
ATOM 732 N N . GLU A 1 100 ? 29.938 -32.938 6.793 1 51.53 100 GLU A N 1
ATOM 733 C CA . GLU A 1 100 ? 29.172 -33.344 5.609 1 51.53 100 GLU A CA 1
ATOM 734 C C . GLU A 1 100 ? 27.844 -32.594 5.543 1 51.53 100 GLU A C 1
ATOM 736 O O . GLU A 1 100 ? 27.375 -32.219 4.461 1 51.53 100 GLU A O 1
ATOM 741 N N . ASP A 1 101 ? 27.297 -32.25 6.652 1 54.97 101 ASP A N 1
ATOM 742 C CA . ASP A 1 101 ? 26 -31.594 6.738 1 54.97 101 ASP A CA 1
ATOM 743 C C . ASP A 1 101 ? 26.094 -30.109 6.414 1 54.97 101 ASP A C 1
ATOM 745 O O . ASP A 1 101 ? 25.172 -29.516 5.863 1 54.97 101 ASP A O 1
ATOM 749 N N . ARG A 1 102 ? 27.312 -29.656 6.652 1 56.78 102 ARG A N 1
ATOM 750 C CA . ARG A 1 102 ? 27.531 -28.234 6.41 1 56.78 102 ARG A CA 1
ATOM 751 C C . ARG A 1 102 ? 27.5 -27.922 4.918 1 56.78 102 ARG A C 1
ATOM 753 O O . ARG A 1 102 ? 27.156 -26.812 4.516 1 56.78 102 ARG A O 1
ATOM 760 N N . ASN A 1 103 ? 27.812 -28.906 4.133 1 68.81 103 ASN A N 1
ATOM 761 C CA . ASN A 1 103 ? 27.812 -28.672 2.693 1 68.81 103 ASN A CA 1
ATOM 762 C C . ASN A 1 103 ? 26.406 -28.75 2.105 1 68.81 103 ASN A C 1
ATOM 764 O O . ASN A 1 103 ? 26.219 -28.484 0.921 1 68.81 103 ASN A O 1
ATOM 768 N N . ARG A 1 104 ? 25.469 -28.984 2.957 1 84 104 ARG A N 1
ATOM 769 C CA . ARG A 1 104 ? 24.109 -29.188 2.453 1 84 104 ARG A CA 1
ATOM 770 C C . ARG A 1 104 ? 23.156 -28.125 2.99 1 84 104 ARG A C 1
ATOM 772 O O . ARG A 1 104 ? 21.938 -28.25 2.871 1 84 104 ARG A O 1
ATOM 779 N N . THR A 1 105 ? 23.844 -27.172 3.697 1 88 105 THR A N 1
ATOM 780 C CA . THR A 1 105 ? 23 -26.109 4.254 1 88 105 THR A CA 1
ATOM 781 C C . THR A 1 105 ? 23.594 -24.734 3.963 1 88 105 THR A C 1
ATOM 783 O O . THR A 1 105 ? 24.734 -24.625 3.504 1 88 105 THR A O 1
ATOM 786 N N . ILE A 1 106 ? 22.859 -23.688 4.152 1 93.44 106 ILE A N 1
ATOM 787 C CA . ILE A 1 106 ? 23.281 -22.297 3.949 1 93.44 106 ILE A CA 1
ATOM 788 C C . ILE A 1 106 ? 22.609 -21.391 4.973 1 93.44 106 ILE A C 1
ATOM 790 O O . ILE A 1 106 ? 21.5 -21.688 5.418 1 93.44 106 ILE A O 1
ATOM 794 N N . ARG A 1 107 ? 23.359 -20.375 5.305 1 92.94 107 ARG A N 1
ATOM 795 C CA . ARG A 1 107 ? 22.797 -19.359 6.18 1 92.94 107 ARG A CA 1
ATOM 796 C C . ARG A 1 107 ? 22.391 -18.125 5.387 1 92.94 107 ARG A C 1
ATOM 798 O O . ARG A 1 107 ? 23.078 -17.703 4.461 1 92.94 107 ARG A O 1
ATOM 805 N N . GLY A 1 108 ? 21.266 -17.609 5.766 1 92.75 108 GLY A N 1
ATOM 806 C CA . GLY A 1 108 ? 20.719 -16.453 5.074 1 92.75 108 GLY A CA 1
ATOM 807 C C . GLY A 1 108 ? 21.328 -15.133 5.551 1 92.75 108 GLY A C 1
ATOM 808 O O . GLY A 1 108 ? 21.891 -15.07 6.641 1 92.75 108 GLY A O 1
ATOM 809 N N . GLU A 1 109 ? 21.188 -14.086 4.672 1 91.94 109 GLU A N 1
ATOM 810 C CA . GLU A 1 109 ? 21.594 -12.727 5.012 1 91.94 109 GLU A CA 1
ATOM 811 C C . GLU A 1 109 ? 20.438 -11.742 4.805 1 91.94 109 GLU A C 1
ATOM 813 O O . GLU A 1 109 ? 19.531 -11.992 4.012 1 91.94 109 GLU A O 1
ATOM 818 N N . VAL A 1 110 ? 20.438 -10.719 5.605 1 89.5 110 VAL A N 1
ATOM 819 C CA . VAL A 1 110 ? 19.484 -9.609 5.461 1 89.5 110 VAL A CA 1
ATOM 820 C C . VAL A 1 110 ? 20.141 -8.469 4.684 1 89.5 110 VAL A C 1
ATOM 822 O O . VAL A 1 110 ? 21.25 -8.047 5.004 1 89.5 110 VAL A O 1
ATOM 825 N N . LEU A 1 111 ? 19.375 -8.141 3.613 1 81.88 111 LEU A N 1
ATOM 826 C CA . LEU A 1 111 ? 19.891 -6.996 2.865 1 81.88 111 LEU A CA 1
ATOM 827 C C . LEU A 1 111 ? 19.516 -5.688 3.555 1 81.88 111 LEU A C 1
ATOM 829 O O . LEU A 1 111 ? 18.344 -5.465 3.885 1 81.88 111 LEU A O 1
ATOM 833 N N . ASP A 1 112 ? 20.375 -5.008 4.031 1 70.5 112 ASP A N 1
ATOM 834 C CA . ASP A 1 112 ? 20.109 -3.725 4.672 1 70.5 112 ASP A CA 1
ATOM 835 C C . ASP A 1 112 ? 19.891 -2.625 3.637 1 70.5 112 ASP A C 1
ATOM 837 O O . ASP A 1 112 ? 20.844 -2.051 3.117 1 70.5 112 ASP A O 1
ATOM 841 N N . LEU A 1 113 ? 18.703 -2.414 3.32 1 71.12 113 LEU A N 1
ATOM 842 C CA . LEU A 1 113 ? 18.375 -1.454 2.27 1 71.12 113 LEU A CA 1
ATOM 843 C C . LEU A 1 113 ? 17.984 -0.105 2.865 1 71.12 113 LEU A C 1
ATOM 845 O O . LEU A 1 113 ? 17.766 0.859 2.133 1 71.12 113 LEU A O 1
ATOM 849 N N . ALA A 1 114 ? 17.938 -0.031 4.133 1 66.12 114 ALA A N 1
ATOM 850 C CA . ALA A 1 114 ? 17.594 1.233 4.781 1 66.12 114 ALA A CA 1
ATOM 851 C C . ALA A 1 114 ? 18.75 2.223 4.695 1 66.12 114 ALA A C 1
ATOM 853 O O . ALA A 1 114 ? 19.922 1.821 4.645 1 66.12 114 ALA A O 1
ATOM 854 N N . ALA A 1 115 ? 18.391 3.477 4.465 1 66.56 115 ALA A N 1
ATOM 855 C CA . ALA A 1 115 ? 19.422 4.52 4.527 1 66.56 115 ALA A CA 1
ATOM 856 C C . ALA A 1 115 ? 20.141 4.5 5.871 1 66.56 115 ALA A C 1
ATOM 858 O O . ALA A 1 115 ? 19.5 4.41 6.922 1 66.56 115 ALA A O 1
ATOM 859 N N . ASP A 1 116 ? 21.391 4.297 5.871 1 76.69 116 ASP A N 1
ATOM 860 C CA . ASP A 1 116 ? 22.141 4.367 7.125 1 76.69 116 ASP A CA 1
ATOM 861 C C . ASP A 1 116 ? 22.203 5.805 7.641 1 76.69 116 ASP A C 1
ATOM 863 O O . ASP A 1 116 ? 23.156 6.531 7.344 1 76.69 116 ASP A O 1
ATOM 867 N N . LEU A 1 117 ? 21.281 6.195 8.344 1 81.44 117 LEU A N 1
ATOM 868 C CA . LEU A 1 117 ? 21.141 7.559 8.828 1 81.44 117 LEU A CA 1
ATOM 869 C C . LEU A 1 117 ? 22.203 7.883 9.867 1 81.44 117 LEU A C 1
ATOM 871 O O . LEU A 1 117 ? 22.422 9.047 10.211 1 81.44 117 LEU A O 1
ATOM 875 N N . ARG A 1 118 ? 22.938 6.926 10.312 1 82.75 118 ARG A N 1
ATOM 876 C CA . ARG A 1 118 ? 23.938 7.141 11.352 1 82.75 118 ARG A CA 1
ATOM 877 C C . ARG A 1 118 ? 25.094 8.008 10.828 1 82.75 118 ARG A C 1
ATOM 879 O O . ARG A 1 118 ? 25.781 8.656 11.609 1 82.75 118 ARG A O 1
ATOM 886 N N . ASN A 1 119 ? 25.188 7.996 9.531 1 82.12 119 ASN A N 1
ATOM 887 C CA . ASN A 1 119 ? 26.281 8.758 8.945 1 82.12 119 ASN A CA 1
ATOM 888 C C . ASN A 1 119 ? 25.797 10.047 8.305 1 82.12 119 ASN A C 1
ATOM 890 O O . ASN A 1 119 ? 26.578 10.758 7.656 1 82.12 119 ASN A O 1
ATOM 894 N N . PHE A 1 120 ? 24.594 10.352 8.547 1 85.31 120 PHE A N 1
ATOM 895 C CA . PHE A 1 120 ? 24.047 11.57 7.961 1 85.31 120 PHE A CA 1
ATOM 896 C C . PHE A 1 120 ? 24.422 12.781 8.805 1 85.31 120 PHE A C 1
ATOM 898 O O . PHE A 1 120 ? 24.594 12.672 10.023 1 85.31 120 PHE A O 1
ATOM 905 N N . ARG A 1 121 ? 24.547 13.906 8.125 1 88.38 121 ARG A N 1
ATOM 906 C CA . ARG A 1 121 ? 24.812 15.211 8.734 1 88.38 121 ARG A CA 1
ATOM 907 C C . ARG A 1 121 ? 23.797 16.25 8.258 1 88.38 121 ARG A C 1
ATOM 909 O O . ARG A 1 121 ? 23.156 16.062 7.223 1 88.38 121 ARG A O 1
ATOM 916 N N . PRO A 1 122 ? 23.656 17.25 9.141 1 91.31 122 PRO A N 1
ATOM 917 C CA . PRO A 1 122 ? 22.812 18.344 8.641 1 91.31 122 PRO A CA 1
ATOM 918 C C . PRO A 1 122 ? 23.234 18.828 7.258 1 91.31 122 PRO A C 1
ATOM 920 O O . PRO A 1 122 ? 24.438 19 7 1 91.31 122 PRO A O 1
ATOM 923 N N . GLY A 1 123 ? 22.266 18.953 6.359 1 90 123 GLY A N 1
ATOM 924 C CA . GLY A 1 123 ? 22.547 19.328 4.988 1 90 123 GLY A CA 1
ATOM 925 C C . GLY A 1 123 ? 22.484 18.172 4.02 1 90 123 GLY A C 1
ATOM 926 O O . GLY A 1 123 ? 22.281 18.359 2.818 1 90 123 GLY A O 1
ATOM 927 N N . ASP A 1 124 ? 22.734 16.953 4.578 1 88.75 124 ASP A N 1
ATOM 928 C CA . ASP A 1 124 ? 22.672 15.766 3.717 1 88.75 124 ASP A CA 1
ATOM 929 C C . ASP A 1 124 ? 21.266 15.562 3.156 1 88.75 124 ASP A C 1
ATOM 931 O O . ASP A 1 124 ? 20.281 15.836 3.84 1 88.75 124 ASP A O 1
ATOM 935 N N . ARG A 1 125 ? 21.328 15.141 1.946 1 88.25 125 ARG A N 1
ATOM 936 C CA . ARG A 1 125 ? 20.062 14.945 1.231 1 88.25 125 ARG A CA 1
ATOM 937 C C . ARG A 1 125 ? 19.875 13.477 0.861 1 88.25 125 ARG A C 1
ATOM 939 O O . ARG A 1 125 ? 20.828 12.789 0.501 1 88.25 125 ARG A O 1
ATOM 946 N N . LEU A 1 126 ? 18.656 13.008 1.065 1 84.06 126 LEU A N 1
ATOM 947 C CA . LEU A 1 126 ? 18.219 11.688 0.624 1 84.06 126 LEU A CA 1
ATOM 948 C C . LEU A 1 126 ? 17.188 11.805 -0.493 1 84.06 126 LEU A C 1
ATOM 950 O O . LEU A 1 126 ? 16.078 12.305 -0.273 1 84.06 126 LEU A O 1
ATOM 954 N N . ASP A 1 127 ? 17.594 11.32 -1.625 1 80.62 127 ASP A N 1
ATOM 955 C CA . ASP A 1 127 ? 16.641 11.25 -2.736 1 80.62 127 ASP A CA 1
ATOM 956 C C . ASP A 1 127 ? 15.875 9.93 -2.725 1 80.62 127 ASP A C 1
ATOM 958 O O . ASP A 1 127 ? 16.469 8.859 -2.758 1 80.62 127 ASP A O 1
ATOM 962 N N . ILE A 1 128 ? 14.641 10.039 -2.605 1 77.62 128 ILE A N 1
ATOM 963 C CA . ILE A 1 128 ? 13.805 8.844 -2.646 1 77.62 128 ILE A CA 1
ATOM 964 C C . ILE A 1 128 ? 13.531 8.461 -4.098 1 77.62 128 ILE A C 1
ATOM 966 O O . ILE A 1 128 ? 12.82 9.172 -4.812 1 77.62 128 ILE A O 1
ATOM 970 N N . PRO A 1 129 ? 14.016 7.391 -4.465 1 71.31 129 PRO A N 1
ATOM 971 C CA . PRO A 1 129 ? 13.977 7.043 -5.887 1 71.31 129 PRO A CA 1
ATOM 972 C C . PRO A 1 129 ? 12.602 6.555 -6.34 1 71.31 129 PRO A C 1
ATOM 974 O O . PRO A 1 129 ? 12.367 6.395 -7.539 1 71.31 129 PRO A O 1
ATOM 977 N N . TYR A 1 130 ? 11.695 6.504 -5.492 1 84.31 130 TYR A N 1
ATOM 978 C CA . TYR A 1 130 ? 10.445 5.852 -5.855 1 84.31 130 TYR A CA 1
ATOM 979 C C . TYR A 1 130 ? 9.438 6.859 -6.395 1 84.31 130 TYR A C 1
ATOM 981 O O . TYR A 1 130 ? 9.148 7.867 -5.746 1 84.31 130 TYR A O 1
ATOM 989 N N . GLU A 1 131 ? 9.07 6.625 -7.586 1 91.88 131 GLU A N 1
ATOM 990 C CA . GLU A 1 131 ? 8.055 7.453 -8.227 1 91.88 131 GLU A CA 1
ATOM 991 C C . GLU A 1 131 ? 6.664 6.84 -8.078 1 91.88 131 GLU A C 1
ATOM 993 O O . GLU A 1 131 ? 6.508 5.617 -8.148 1 91.88 131 GLU A O 1
ATOM 998 N N . LEU A 1 132 ? 5.719 7.727 -7.879 1 95.25 132 LEU A N 1
ATOM 999 C CA . LEU A 1 132 ? 4.352 7.266 -7.688 1 95.25 132 LEU A CA 1
ATOM 1000 C C . LEU A 1 132 ? 3.367 8.141 -8.461 1 95.25 132 LEU A C 1
ATOM 1002 O O . LEU A 1 132 ? 3.273 9.344 -8.211 1 95.25 132 LEU A O 1
ATOM 1006 N N . THR A 1 133 ? 2.707 7.566 -9.438 1 96.88 133 THR A N 1
ATOM 1007 C CA . THR A 1 133 ? 1.569 8.234 -10.062 1 96.88 133 THR A CA 1
ATOM 1008 C C . THR A 1 133 ? 0.311 8.062 -9.211 1 96.88 133 THR A C 1
ATOM 1010 O O . THR A 1 133 ? -0.076 6.941 -8.891 1 96.88 133 THR A O 1
ATOM 1013 N N . VAL A 1 134 ? -0.276 9.164 -8.875 1 96.75 134 VAL A N 1
ATOM 1014 C CA . VAL A 1 134 ? -1.504 9.133 -8.086 1 96.75 134 VAL A CA 1
ATOM 1015 C C . VAL A 1 134 ? -2.715 9.164 -9.016 1 96.75 134 VAL A C 1
ATOM 1017 O O . VAL A 1 134 ? -2.826 10.047 -9.867 1 96.75 134 VAL A O 1
ATOM 1020 N N . SER A 1 135 ? -3.615 8.219 -8.797 1 94.62 135 SER A N 1
ATOM 1021 C CA . SER A 1 135 ? -4.809 8.141 -9.633 1 94.62 135 SER A CA 1
ATOM 1022 C C . SER A 1 135 ? -6.016 8.758 -8.93 1 94.62 135 SER A C 1
ATOM 1024 O O . SER A 1 135 ? -5.938 9.117 -7.754 1 94.62 135 SER A O 1
ATOM 1026 N N . GLU A 1 136 ? -7.105 8.828 -9.711 1 93.5 136 GLU A N 1
ATOM 1027 C CA . GLU A 1 136 ? -8.367 9.258 -9.117 1 93.5 136 GLU A CA 1
ATOM 1028 C C . GLU A 1 136 ? -8.852 8.258 -8.07 1 93.5 136 GLU A C 1
ATOM 1030 O O . GLU A 1 136 ? -9.469 8.648 -7.074 1 93.5 136 GLU A O 1
ATOM 1035 N N . SER A 1 137 ? -8.531 7.051 -8.312 1 92.75 137 SER A N 1
ATOM 1036 C CA . SER A 1 137 ? -8.945 6.012 -7.371 1 92.75 137 SER A CA 1
ATOM 1037 C C . SER A 1 137 ? -8.266 6.191 -6.02 1 92.75 137 SER A C 1
ATOM 1039 O O . SER A 1 137 ? -8.883 5.957 -4.977 1 92.75 137 SER A O 1
ATOM 1041 N N . MET A 1 138 ? -7.066 6.516 -6.059 1 93.88 138 MET A N 1
ATOM 1042 C CA . MET A 1 138 ? -6.371 6.75 -4.801 1 93.88 138 MET A CA 1
ATOM 1043 C C . MET A 1 138 ? -6.977 7.934 -4.055 1 93.88 138 MET A C 1
ATOM 1045 O O . MET A 1 138 ? -7.145 7.883 -2.834 1 93.88 138 MET A O 1
ATOM 1049 N N . GLN A 1 139 ? -7.23 8.984 -4.773 1 95.06 139 GLN A N 1
ATOM 1050 C CA . GLN A 1 139 ? -7.906 10.125 -4.172 1 95.06 139 GLN A CA 1
ATOM 1051 C C . GLN A 1 139 ? -9.234 9.711 -3.547 1 95.06 139 GLN A C 1
ATOM 1053 O O . GLN A 1 139 ? -9.547 10.102 -2.42 1 95.06 139 GLN A O 1
ATOM 1058 N N . GLU A 1 140 ? -9.969 8.922 -4.242 1 93.31 140 GLU A N 1
ATOM 1059 C CA . GLU A 1 140 ? -11.266 8.453 -3.756 1 93.31 140 GLU A CA 1
ATOM 1060 C C . GLU A 1 140 ? -11.102 7.531 -2.551 1 93.31 140 GLU A C 1
ATOM 1062 O O . GLU A 1 140 ? -11.906 7.578 -1.616 1 93.31 140 GLU A O 1
ATOM 1067 N N . PHE A 1 141 ? -10.109 6.727 -2.658 1 95.25 141 PHE A N 1
ATOM 1068 C CA . PHE A 1 141 ? -9.859 5.848 -1.525 1 95.25 141 PHE A CA 1
ATOM 1069 C C . PHE A 1 141 ? -9.539 6.652 -0.272 1 95.25 141 PHE A C 1
ATOM 1071 O O . PHE A 1 141 ? -10.023 6.332 0.817 1 95.25 141 PHE A O 1
ATOM 1078 N N . TRP A 1 142 ? -8.758 7.691 -0.409 1 97.38 142 TRP A N 1
ATOM 1079 C CA . TRP A 1 142 ? -8.461 8.57 0.721 1 97.38 142 TRP A CA 1
ATOM 1080 C C . TRP A 1 142 ? -9.742 9.156 1.305 1 97.38 142 TRP A C 1
ATOM 1082 O O . TRP A 1 142 ? -9.953 9.125 2.521 1 97.38 142 TRP A O 1
ATOM 1092 N N . GLN A 1 143 ? -10.578 9.586 0.443 1 94.19 143 GLN A N 1
ATOM 1093 C CA . GLN A 1 143 ? -11.812 10.242 0.877 1 94.19 143 GLN A CA 1
ATOM 1094 C C . GLN A 1 143 ? -12.805 9.227 1.442 1 94.19 143 GLN A C 1
ATOM 1096 O O . GLN A 1 143 ? -13.734 9.594 2.16 1 94.19 143 GLN A O 1
ATOM 1101 N N . SER A 1 144 ? -12.602 7.969 1.091 1 92.94 144 SER A N 1
ATOM 1102 C CA . SER A 1 144 ? -13.422 6.926 1.709 1 92.94 144 SER A CA 1
ATOM 1103 C C . SER A 1 144 ? -13.016 6.699 3.162 1 92.94 144 SER A C 1
ATOM 1105 O O . SER A 1 144 ? -13.828 6.266 3.979 1 92.94 144 SER A O 1
ATOM 1107 N N . ALA A 1 145 ? -11.812 7.004 3.443 1 95.56 145 ALA A N 1
ATOM 1108 C CA . ALA A 1 145 ? -11.289 6.812 4.793 1 95.56 145 ALA A CA 1
ATOM 1109 C C . ALA A 1 145 ? -11.438 8.086 5.625 1 95.56 145 ALA A C 1
ATOM 1111 O O . ALA A 1 145 ? -11.648 8.016 6.84 1 95.56 145 ALA A O 1
ATOM 1112 N N . PHE A 1 146 ? -11.336 9.242 4.984 1 97.38 146 PHE A N 1
ATOM 1113 C CA . PHE A 1 146 ? -11.32 10.516 5.684 1 97.38 146 PHE A CA 1
ATOM 1114 C C . PHE A 1 146 ? -12.367 11.469 5.102 1 97.38 146 PHE A C 1
ATOM 1116 O O . PHE A 1 146 ? -12.164 12.031 4.023 1 97.38 146 PHE A O 1
ATOM 1123 N N . HIS A 1 147 ? -13.305 11.734 5.867 1 93.5 147 HIS A N 1
ATOM 1124 C CA . HIS A 1 147 ? -14.43 12.555 5.43 1 93.5 147 HIS A CA 1
ATOM 1125 C C . HIS A 1 147 ? -13.992 13.992 5.156 1 93.5 147 HIS A C 1
ATOM 1127 O O . HIS A 1 147 ? -13.219 14.57 5.926 1 93.5 147 HIS A O 1
ATOM 1133 N N . SER A 1 148 ? -14.438 14.516 4.059 1 89.31 148 SER A N 1
ATOM 1134 C CA . SER A 1 148 ? -14.383 15.93 3.715 1 89.31 148 SER A CA 1
ATOM 1135 C C . SER A 1 148 ? -15.477 16.297 2.711 1 89.31 148 SER A C 1
ATOM 1137 O O . SER A 1 148 ? -15.797 15.5 1.824 1 89.31 148 SER A O 1
ATOM 1139 N N . GLN A 1 149 ? -16.047 17.391 2.879 1 90.38 149 GLN A N 1
ATOM 1140 C CA . GLN A 1 149 ? -17.094 17.812 1.952 1 90.38 149 GLN A CA 1
ATOM 1141 C C . GLN A 1 149 ? -16.719 19.109 1.245 1 90.38 149 GLN A C 1
ATOM 1143 O O . GLN A 1 149 ? -17.578 19.781 0.669 1 90.38 149 GLN A O 1
ATOM 1148 N N . ASP A 1 150 ? -15.492 19.516 1.277 1 95.31 150 ASP A N 1
ATOM 1149 C CA . ASP A 1 150 ? -15.039 20.75 0.627 1 95.31 150 ASP A CA 1
ATOM 1150 C C . ASP A 1 150 ? -15.039 20.594 -0.892 1 95.31 150 ASP A C 1
ATOM 1152 O O . ASP A 1 150 ? -14.438 19.656 -1.427 1 95.31 150 ASP A O 1
ATOM 1156 N N . ARG A 1 151 ? -15.641 21.562 -1.594 1 95.12 151 ARG A N 1
ATOM 1157 C CA . ARG A 1 151 ? -15.836 21.453 -3.037 1 95.12 151 ARG A CA 1
ATOM 1158 C C . ARG A 1 151 ? -14.5 21.438 -3.768 1 95.12 151 ARG A C 1
ATOM 1160 O O . ARG A 1 151 ? -14.391 20.844 -4.848 1 95.12 151 ARG A O 1
ATOM 1167 N N . ILE A 1 152 ? -13.406 21.969 -3.207 1 97.38 152 ILE A N 1
ATOM 1168 C CA . ILE A 1 152 ? -12.086 21.984 -3.824 1 97.38 152 ILE A CA 1
ATOM 1169 C C . ILE A 1 152 ? -11.594 20.547 -4.016 1 97.38 152 ILE A C 1
ATOM 1171 O O . ILE A 1 152 ? -10.75 20.281 -4.875 1 97.38 152 ILE A O 1
ATOM 1175 N N . ASN A 1 153 ? -12.156 19.594 -3.219 1 97.19 153 ASN A N 1
ATOM 1176 C CA . ASN A 1 153 ? -11.758 18.188 -3.303 1 97.19 153 ASN A CA 1
ATOM 1177 C C . ASN A 1 153 ? -12.836 17.344 -3.959 1 97.19 153 ASN A C 1
ATOM 1179 O O . ASN A 1 153 ? -12.562 16.219 -4.395 1 97.19 153 ASN A O 1
ATOM 1183 N N . THR A 1 154 ? -14.07 17.828 -4.07 1 95.88 154 THR A N 1
ATOM 1184 C CA . THR A 1 154 ? -15.156 16.906 -4.395 1 95.88 154 THR A CA 1
ATOM 1185 C C . THR A 1 154 ? -15.852 17.328 -5.691 1 95.88 154 THR A C 1
ATOM 1187 O O . THR A 1 154 ? -16.609 16.547 -6.27 1 95.88 154 THR A O 1
ATOM 1190 N N . SER A 1 155 ? -15.617 18.547 -6.191 1 96.62 155 SER A N 1
ATOM 1191 C CA . SER A 1 155 ? -16.406 19.062 -7.305 1 96.62 155 SER A CA 1
ATOM 1192 C C . SER A 1 155 ? -15.516 19.5 -8.461 1 96.62 155 SER A C 1
ATOM 1194 O O . SER A 1 155 ? -14.852 20.531 -8.383 1 96.62 155 SER A O 1
ATOM 1196 N N . ARG A 1 156 ? -15.633 18.781 -9.539 1 97.19 156 ARG A N 1
ATOM 1197 C CA . ARG A 1 156 ? -14.891 19.141 -10.742 1 97.19 156 ARG A CA 1
ATOM 1198 C C . ARG A 1 156 ? -15.367 20.469 -11.305 1 97.19 156 ARG A C 1
ATOM 1200 O O . ARG A 1 156 ? -14.555 21.344 -11.625 1 97.19 156 ARG A O 1
ATOM 1207 N N . PRO A 1 157 ? -16.719 20.719 -11.414 1 96.81 157 PRO A N 1
ATOM 1208 C CA . PRO A 1 157 ? -17.156 22.016 -11.938 1 96.81 157 PRO A CA 1
ATOM 1209 C C . PRO A 1 157 ? -16.688 23.188 -11.078 1 96.81 157 PRO A C 1
ATOM 1211 O O . PRO A 1 157 ? -16.281 24.219 -11.602 1 96.81 157 PRO A O 1
ATOM 1214 N N . PHE A 1 158 ? -16.688 23.062 -9.797 1 96.94 158 PHE A N 1
ATOM 1215 C CA . PHE A 1 158 ? -16.203 24.109 -8.914 1 96.94 158 PHE A CA 1
ATOM 1216 C C . PHE A 1 158 ? -14.734 24.406 -9.188 1 96.94 158 PHE A C 1
ATOM 1218 O O . PHE A 1 158 ? -14.352 25.562 -9.375 1 96.94 158 PHE A O 1
ATOM 1225 N N . CYS A 1 159 ? -13.953 23.375 -9.242 1 98.12 159 CYS A N 1
ATOM 1226 C CA . CYS A 1 159 ? -12.516 23.531 -9.445 1 98.12 159 CYS A CA 1
ATOM 1227 C C . CYS A 1 159 ? -12.219 24.172 -10.797 1 98.12 159 CYS A C 1
ATOM 1229 O O . CYS A 1 159 ? -11.367 25.062 -10.891 1 98.12 159 CYS A O 1
ATOM 1231 N N . ARG A 1 160 ? -12.891 23.781 -11.773 1 97.44 160 ARG A N 1
ATOM 1232 C CA . ARG A 1 160 ? -12.672 24.344 -13.102 1 97.44 160 ARG A CA 1
ATOM 1233 C C . ARG A 1 160 ? -13.008 25.828 -13.125 1 97.44 160 ARG A C 1
ATOM 1235 O O . ARG A 1 160 ? -12.289 26.625 -13.727 1 97.44 160 ARG A O 1
ATOM 1242 N N . ARG A 1 161 ? -14.086 26.188 -12.492 1 96.94 161 ARG A N 1
ATOM 1243 C CA . ARG A 1 161 ? -14.445 27.594 -12.406 1 96.94 161 ARG A CA 1
ATOM 1244 C C . ARG A 1 161 ? -13.383 28.391 -11.641 1 96.94 161 ARG A C 1
ATOM 1246 O O . ARG A 1 161 ? -13.133 29.562 -11.938 1 96.94 161 ARG A O 1
ATOM 1253 N N . MET A 1 162 ? -12.766 27.75 -10.719 1 97.25 162 MET A N 1
ATOM 1254 C CA . MET A 1 162 ? -11.727 28.375 -9.914 1 97.25 162 MET A CA 1
ATOM 1255 C C . MET A 1 162 ? -10.398 28.422 -10.664 1 97.25 162 MET A C 1
ATOM 1257 O O . MET A 1 162 ? -9.375 28.828 -10.109 1 97.25 162 MET A O 1
ATOM 1261 N N . GLY A 1 163 ? -10.414 27.938 -11.852 1 97.38 163 GLY A N 1
ATOM 1262 C CA . GLY A 1 163 ? -9.219 27.984 -12.672 1 97.38 163 GLY A CA 1
ATOM 1263 C C . GLY A 1 163 ? -8.273 26.828 -12.422 1 97.38 163 GLY A C 1
ATOM 1264 O O . GLY A 1 163 ? -7.082 26.906 -12.734 1 97.38 163 GLY A O 1
ATOM 1265 N N . LEU A 1 164 ? -8.711 25.797 -11.82 1 97.81 164 LEU A N 1
ATOM 1266 C CA . LEU A 1 164 ? -7.914 24.609 -11.547 1 97.81 164 LEU A CA 1
ATOM 1267 C C . LEU A 1 164 ? -8.234 23.5 -12.547 1 97.81 164 LEU A C 1
ATOM 1269 O O . LEU A 1 164 ? -9.32 23.484 -13.125 1 97.81 164 LEU A O 1
ATOM 1273 N N . GLN A 1 165 ? -7.258 22.594 -12.75 1 95.38 165 GLN A N 1
ATOM 1274 C CA . GLN A 1 165 ? -7.367 21.531 -13.734 1 95.38 165 GLN A CA 1
ATOM 1275 C C . GLN A 1 165 ? -8.453 20.531 -13.352 1 95.38 165 GLN A C 1
ATOM 1277 O O . GLN A 1 165 ? -9.125 19.969 -14.219 1 95.38 165 GLN A O 1
ATOM 1282 N N . ASP A 1 166 ? -8.617 20.203 -12.195 1 97.25 166 ASP A N 1
ATOM 1283 C CA . ASP A 1 166 ? -9.492 19.188 -11.609 1 97.25 166 ASP A CA 1
ATOM 1284 C C . ASP A 1 166 ? -9.562 19.344 -10.094 1 97.25 166 ASP A C 1
ATOM 1286 O O . ASP A 1 166 ? -9.094 20.344 -9.539 1 97.25 166 ASP A O 1
ATOM 1290 N N . ARG A 1 167 ? -10.273 18.438 -9.453 1 97.56 167 ARG A N 1
ATOM 1291 C CA . ARG A 1 167 ? -10.258 18.391 -7.996 1 97.56 167 ARG A CA 1
ATOM 1292 C C . ARG A 1 167 ? -8.836 18.281 -7.465 1 97.56 167 ARG A C 1
ATOM 1294 O O . ARG A 1 167 ? -8.055 17.469 -7.953 1 97.56 167 ARG A O 1
ATOM 1301 N N . VAL A 1 168 ? -8.547 19.078 -6.516 1 98.38 168 VAL A N 1
ATOM 1302 C CA . VAL A 1 168 ? -7.215 19.094 -5.91 1 98.38 168 VAL A CA 1
ATOM 1303 C C . VAL A 1 168 ? -7.094 17.938 -4.906 1 98.38 168 VAL A C 1
ATOM 1305 O O . VAL A 1 168 ? -8.047 17.641 -4.184 1 98.38 168 VAL A O 1
ATOM 1308 N N . LEU A 1 169 ? -5.918 17.266 -4.852 1 98.38 169 LEU A N 1
ATOM 1309 C CA . LEU A 1 169 ? -5.688 16.281 -3.799 1 98.38 169 LEU A CA 1
ATOM 1310 C C . LEU A 1 169 ? -5.828 16.922 -2.42 1 98.38 169 LEU A C 1
ATOM 1312 O O . LEU A 1 169 ? -5.32 18.016 -2.182 1 98.38 169 LEU A O 1
ATOM 1316 N N . PRO A 1 170 ? -6.547 16.25 -1.534 1 98.12 170 PRO A N 1
ATOM 1317 C CA . PRO A 1 170 ? -6.656 16.797 -0.176 1 98.12 170 PRO A CA 1
ATOM 1318 C C . PRO A 1 170 ? -5.301 17.094 0.451 1 98.12 170 PRO A C 1
ATOM 1320 O O . PRO A 1 170 ? -4.324 16.391 0.203 1 98.12 170 PRO A O 1
ATOM 1323 N N . PHE A 1 171 ? -5.242 18.172 1.254 1 98.19 171 PHE A N 1
ATOM 1324 C CA . PHE A 1 171 ? -4.039 18.594 1.958 1 98.19 171 PHE A CA 1
ATOM 1325 C C . PHE A 1 171 ? -3.396 17.422 2.689 1 98.19 171 PHE A C 1
ATOM 1327 O O . PHE A 1 171 ? -2.184 17.219 2.604 1 98.19 171 PHE A O 1
ATOM 1334 N N . SER A 1 172 ? -4.176 16.672 3.434 1 98.25 172 SER A N 1
ATOM 1335 C CA . SER A 1 172 ? -3.67 15.586 4.254 1 98.25 172 SER A CA 1
ATOM 1336 C C . SER A 1 172 ? -3.074 14.477 3.395 1 98.25 172 SER A C 1
ATOM 1338 O O . SER A 1 172 ? -2.084 13.852 3.779 1 98.25 172 SER A O 1
ATOM 1340 N N . LEU A 1 173 ? -3.701 14.164 2.264 1 98.44 173 LEU A N 1
ATOM 1341 C CA . LEU A 1 173 ? -3.131 13.172 1.354 1 98.44 173 LEU A CA 1
ATOM 1342 C C . LEU A 1 173 ? -1.786 13.641 0.812 1 98.44 173 LEU A C 1
ATOM 1344 O O . LEU A 1 173 ? -0.819 12.883 0.787 1 98.44 173 LEU A O 1
ATOM 1348 N N . ALA A 1 174 ? -1.728 14.898 0.351 1 98.38 174 ALA A N 1
ATOM 1349 C CA . ALA A 1 174 ? -0.469 15.453 -0.138 1 98.38 174 ALA A CA 1
ATOM 1350 C C . ALA A 1 174 ? 0.614 15.383 0.936 1 98.38 174 ALA A C 1
ATOM 1352 O O . ALA A 1 174 ? 1.763 15.039 0.647 1 98.38 174 ALA A O 1
ATOM 1353 N N . LEU A 1 175 ? 0.243 15.734 2.123 1 98.44 175 LEU A N 1
ATOM 1354 C CA . LEU A 1 175 ? 1.204 15.68 3.219 1 98.44 175 LEU A CA 1
ATOM 1355 C C . LEU A 1 175 ? 1.664 14.242 3.463 1 98.44 175 LEU A C 1
ATOM 1357 O O . LEU A 1 175 ? 2.848 14 3.713 1 98.44 175 LEU A O 1
ATOM 1361 N N . PHE A 1 176 ? 0.714 13.32 3.473 1 98.06 176 PHE A N 1
ATOM 1362 C CA . PHE A 1 176 ? 1.055 11.914 3.66 1 98.06 176 PHE A CA 1
ATOM 1363 C C . PHE A 1 176 ? 2.059 11.453 2.611 1 98.06 176 PHE A C 1
ATOM 1365 O O . PHE A 1 176 ? 3.049 10.797 2.938 1 98.06 176 PHE A O 1
ATOM 1372 N N . LEU A 1 177 ? 1.843 11.797 1.351 1 97.31 177 LEU A N 1
ATOM 1373 C CA . LEU A 1 177 ? 2.766 11.469 0.269 1 97.31 177 LEU A CA 1
ATOM 1374 C C . LEU A 1 177 ? 4.113 12.156 0.479 1 97.31 177 LEU A C 1
ATOM 1376 O O . LEU A 1 177 ? 5.164 11.547 0.263 1 97.31 177 LEU A O 1
ATOM 1380 N N . THR A 1 178 ? 4.125 13.383 0.947 1 96.81 178 THR A N 1
ATOM 1381 C CA . THR A 1 178 ? 5.328 14.18 1.145 1 96.81 178 THR A CA 1
ATOM 1382 C C . THR A 1 178 ? 6.219 13.57 2.221 1 96.81 178 THR A C 1
ATOM 1384 O O . THR A 1 178 ? 7.441 13.555 2.088 1 96.81 178 THR A O 1
ATOM 1387 N N . SER A 1 179 ? 5.578 13.047 3.199 1 94.94 179 SER A N 1
ATOM 1388 C CA . SER A 1 179 ? 6.316 12.719 4.414 1 94.94 179 SER A CA 1
ATOM 1389 C C . SER A 1 179 ? 6.59 11.219 4.496 1 94.94 179 SER A C 1
ATOM 1391 O O . SER A 1 179 ? 7.355 10.766 5.355 1 94.94 179 SER A O 1
ATOM 1393 N N . SER A 1 180 ? 5.941 10.43 3.664 1 91.38 180 SER A N 1
ATOM 1394 C CA . SER A 1 180 ? 6.121 8.984 3.73 1 91.38 180 SER A CA 1
ATOM 1395 C C . SER A 1 180 ? 7.535 8.578 3.324 1 91.38 180 SER A C 1
ATOM 1397 O O . SER A 1 180 ? 7.953 8.82 2.189 1 91.38 180 SER A O 1
ATOM 1399 N N . MET A 1 181 ? 8.195 8.047 4.242 1 75.69 181 MET A N 1
ATOM 1400 C CA . MET A 1 181 ? 9.57 7.605 4.004 1 75.69 181 MET A CA 1
ATOM 1401 C C . MET A 1 181 ? 9.633 6.09 3.871 1 75.69 181 MET A C 1
ATOM 1403 O O . MET A 1 181 ? 9.289 5.363 4.805 1 75.69 181 MET A O 1
ATOM 1407 N N . THR A 1 182 ? 10.109 5.758 2.719 1 73.94 182 THR A N 1
ATOM 1408 C CA . THR A 1 182 ? 10.344 4.332 2.508 1 73.94 182 THR A CA 1
ATOM 1409 C C . THR A 1 182 ? 11.664 3.902 3.143 1 73.94 182 THR A C 1
ATOM 1411 O O . THR A 1 182 ? 12.625 4.672 3.174 1 73.94 182 THR A O 1
ATOM 1414 N N . HIS A 1 183 ? 11.797 2.803 3.789 1 68.19 183 HIS A N 1
ATOM 1415 C CA . HIS A 1 183 ? 12.984 2.184 4.359 1 68.19 183 HIS A CA 1
ATOM 1416 C C . HIS A 1 183 ? 13.43 2.906 5.625 1 68.19 183 HIS A C 1
ATOM 1418 O O . HIS A 1 183 ? 14.633 3.047 5.875 1 68.19 183 HIS A O 1
ATOM 1424 N N . ALA A 1 184 ? 12.508 3.676 6.23 1 73.56 184 ALA A N 1
ATOM 1425 C CA . ALA A 1 184 ? 12.82 4.281 7.523 1 73.56 184 ALA A CA 1
ATOM 1426 C C . ALA A 1 184 ? 12.625 3.283 8.664 1 73.56 184 ALA A C 1
ATOM 1428 O O . ALA A 1 184 ? 11.969 3.594 9.664 1 73.56 184 ALA A O 1
ATOM 1429 N N . ASP A 1 185 ? 13.172 2.158 8.531 1 71.81 185 ASP A N 1
ATOM 1430 C CA . ASP A 1 185 ? 12.898 1.02 9.406 1 71.81 185 ASP A CA 1
ATOM 1431 C C . ASP A 1 185 ? 13.461 1.246 10.805 1 71.81 185 ASP A C 1
ATOM 1433 O O . ASP A 1 185 ? 12.93 0.732 11.789 1 71.81 185 ASP A O 1
ATOM 1437 N N . ALA A 1 186 ? 14.445 2.051 10.875 1 75.31 186 ALA A N 1
ATOM 1438 C CA . ALA A 1 186 ? 15.109 2.248 12.156 1 75.31 186 ALA A CA 1
ATOM 1439 C C . ALA A 1 186 ? 14.398 3.309 12.992 1 75.31 186 ALA A C 1
ATOM 1441 O O . ALA A 1 186 ? 14.711 3.496 14.172 1 75.31 186 ALA A O 1
ATOM 1442 N N . ALA A 1 187 ? 13.484 3.955 12.391 1 87.12 187 ALA A N 1
ATOM 1443 C CA . ALA A 1 187 ? 12.766 4.996 13.125 1 87.12 187 ALA A CA 1
ATOM 1444 C C . ALA A 1 187 ? 11.922 4.391 14.242 1 87.12 187 ALA A C 1
ATOM 1446 O O . ALA A 1 187 ? 11.258 3.367 14.047 1 87.12 187 ALA A O 1
ATOM 1447 N N . LYS A 1 188 ? 12.062 4.977 15.391 1 89.44 188 LYS A N 1
ATOM 1448 C CA . LYS A 1 188 ? 11.219 4.531 16.5 1 89.44 188 LYS A CA 1
ATOM 1449 C C . LYS A 1 188 ? 9.812 5.105 16.375 1 89.44 188 LYS A C 1
ATOM 1451 O O . LYS A 1 188 ? 8.828 4.367 16.453 1 89.44 188 LYS A O 1
ATOM 1456 N N . VAL A 1 189 ? 9.789 6.426 16.234 1 90.88 189 VAL A N 1
ATOM 1457 C CA . VAL A 1 189 ? 8.477 7.062 16.125 1 90.88 189 VAL A CA 1
ATOM 1458 C C . VAL A 1 189 ? 8.609 8.406 15.406 1 90.88 189 VAL A C 1
ATOM 1460 O O . VAL A 1 189 ? 9.695 8.984 15.367 1 90.88 189 VAL A O 1
ATOM 1463 N N . GLN A 1 190 ? 7.59 8.805 14.812 1 94.06 190 GLN A N 1
ATOM 1464 C CA . GLN A 1 190 ? 7.473 10.18 14.344 1 94.06 190 GLN A CA 1
ATOM 1465 C C . GLN A 1 190 ? 7.016 11.109 15.469 1 94.06 190 GLN A C 1
ATOM 1467 O O . GLN A 1 190 ? 6.027 10.828 16.156 1 94.06 190 GLN A O 1
ATOM 1472 N N . VAL A 1 191 ? 7.684 12.203 15.578 1 93.69 191 VAL A N 1
ATOM 1473 C CA . VAL A 1 191 ? 7.43 13.117 16.688 1 93.69 191 VAL A CA 1
ATOM 1474 C C . VAL A 1 191 ? 6.453 14.203 16.25 1 93.69 191 VAL A C 1
ATOM 1476 O O . VAL A 1 191 ? 5.617 14.648 17.031 1 93.69 191 VAL A O 1
ATOM 1479 N N . GLY A 1 192 ? 6.625 14.633 15.062 1 95.81 192 GLY A N 1
ATOM 1480 C CA . GLY A 1 192 ? 5.727 15.703 14.648 1 95.81 192 GLY A CA 1
ATOM 1481 C C . GLY A 1 192 ? 6.031 16.234 13.258 1 95.81 192 GLY A C 1
ATOM 1482 O O . GLY A 1 192 ? 6.891 15.695 12.555 1 95.81 192 GLY A O 1
ATOM 1483 N N . PHE A 1 193 ? 5.203 17.203 12.875 1 96.75 193 PHE A N 1
ATOM 1484 C CA . PHE A 1 193 ? 5.375 17.984 11.656 1 96.75 193 PHE A CA 1
ATOM 1485 C C . PHE A 1 193 ? 5.543 19.453 11.984 1 96.75 193 PHE A C 1
ATOM 1487 O O . PHE A 1 193 ? 5.266 19.891 13.102 1 96.75 193 PHE A O 1
ATOM 1494 N N . GLY A 1 194 ? 6.031 20.219 11.031 1 94.25 194 GLY A N 1
ATOM 1495 C CA . GLY A 1 194 ? 6.082 21.672 11.125 1 94.25 194 GLY A CA 1
ATOM 1496 C C . GLY A 1 194 ? 6.242 22.359 9.773 1 94.25 194 GLY A C 1
ATOM 1497 O O . GLY A 1 194 ? 6.684 21.734 8.812 1 94.25 194 GLY A O 1
ATOM 1498 N N . ARG A 1 195 ? 5.773 23.516 9.703 1 93.25 195 ARG A N 1
ATOM 1499 C CA . ARG A 1 195 ? 5.941 24.359 8.523 1 93.25 195 ARG A CA 1
ATOM 1500 C C . ARG A 1 195 ? 5.512 23.625 7.258 1 93.25 195 ARG A C 1
ATOM 1502 O O . ARG A 1 195 ? 6.289 23.5 6.309 1 93.25 195 ARG A O 1
ATOM 1509 N N . VAL A 1 196 ? 4.32 23.109 7.234 1 97.25 196 VAL A N 1
ATOM 1510 C CA . VAL A 1 196 ? 3.816 22.406 6.055 1 97.25 196 VAL A CA 1
ATOM 1511 C C . VAL A 1 196 ? 3.078 23.391 5.148 1 97.25 196 VAL A C 1
ATOM 1513 O O . VAL A 1 196 ? 2.086 24 5.562 1 97.25 196 VAL A O 1
ATOM 1516 N N . ASN A 1 197 ? 3.572 23.531 3.967 1 96.75 197 ASN A N 1
ATOM 1517 C CA . ASN A 1 197 ? 2.998 24.453 2.992 1 96.75 197 ASN A CA 1
ATOM 1518 C C . ASN A 1 197 ? 2.602 23.734 1.706 1 96.75 197 ASN A C 1
ATOM 1520 O O . ASN A 1 197 ? 3.412 23.031 1.111 1 96.75 197 ASN A O 1
ATOM 1524 N N . TYR A 1 198 ? 1.348 23.875 1.384 1 97.69 198 TYR A N 1
ATOM 1525 C CA . TYR A 1 198 ? 0.855 23.406 0.096 1 97.69 198 TYR A CA 1
ATOM 1526 C C . TYR A 1 198 ? 1.069 24.438 -0.992 1 97.69 198 TYR A C 1
ATOM 1528 O O . TYR A 1 198 ? 0.212 25.297 -1.215 1 97.69 198 TYR A O 1
ATOM 1536 N N . LEU A 1 199 ? 2.078 24.344 -1.823 1 97.38 199 LEU A N 1
ATOM 1537 C CA . LEU A 1 199 ? 2.629 25.438 -2.619 1 97.38 199 LEU A CA 1
ATOM 1538 C C . LEU A 1 199 ? 2.068 25.406 -4.035 1 97.38 199 LEU A C 1
ATOM 1540 O O . LEU A 1 199 ? 1.952 26.453 -4.68 1 97.38 199 LEU A O 1
ATOM 1544 N N . TRP A 1 200 ? 1.879 24.266 -4.547 1 96.88 200 TRP A N 1
ATOM 1545 C CA . TRP A 1 200 ? 1.329 24.031 -5.879 1 96.88 200 TRP A CA 1
ATOM 1546 C C . TRP A 1 200 ? 0.266 22.938 -5.836 1 96.88 200 TRP A C 1
ATOM 1548 O O . TRP A 1 200 ? 0.454 21.906 -5.191 1 96.88 200 TRP A O 1
ATOM 1558 N N . PRO A 1 201 ? -0.883 23.156 -6.457 1 97.69 201 PRO A N 1
ATOM 1559 C CA . PRO A 1 201 ? -1.943 22.156 -6.363 1 97.69 201 PRO A CA 1
ATOM 1560 C C . PRO A 1 201 ? -1.565 20.828 -7.039 1 97.69 201 PRO A C 1
ATOM 1562 O O . PRO A 1 201 ? -0.987 20.828 -8.133 1 97.69 201 PRO A O 1
ATOM 1565 N N . CYS A 1 202 ? -1.868 19.734 -6.355 1 98.19 202 CYS A N 1
ATOM 1566 C CA . CYS A 1 202 ? -1.671 18.391 -6.883 1 98.19 202 CYS A CA 1
ATOM 1567 C C . CYS A 1 202 ? -2.975 17.828 -7.434 1 98.19 202 CYS A C 1
ATOM 1569 O O . CYS A 1 202 ? -4.047 18.078 -6.879 1 98.19 202 CYS A O 1
ATOM 1571 N N . PHE A 1 203 ? -2.869 17.047 -8.523 1 98.19 203 PHE A N 1
ATOM 1572 C CA . PHE A 1 203 ? -4.047 16.453 -9.156 1 98.19 203 PHE A CA 1
ATOM 1573 C C . PHE A 1 203 ? -3.85 14.969 -9.414 1 98.19 203 PHE A C 1
ATOM 1575 O O . PHE A 1 203 ? -2.717 14.5 -9.539 1 98.19 203 PHE A O 1
ATOM 1582 N N . ALA A 1 204 ? -5.031 14.25 -9.383 1 97.06 204 ALA A N 1
ATOM 1583 C CA . ALA A 1 204 ? -4.949 12.891 -9.914 1 97.06 204 ALA A CA 1
ATOM 1584 C C . ALA A 1 204 ? -4.309 12.883 -11.297 1 97.06 204 ALA A C 1
ATOM 1586 O O . ALA A 1 204 ? -4.637 13.711 -12.148 1 97.06 204 ALA A O 1
ATOM 1587 N N . GLY A 1 205 ? -3.359 11.93 -11.461 1 96 205 GLY A N 1
ATOM 1588 C CA . GLY A 1 205 ? -2.584 11.875 -12.688 1 96 205 GLY A CA 1
ATOM 1589 C C . GLY A 1 205 ? -1.15 12.344 -12.516 1 96 205 GLY A C 1
ATOM 1590 O O . GLY A 1 205 ? -0.283 12.016 -13.328 1 96 205 GLY A O 1
ATOM 1591 N N . ASP A 1 206 ? -0.9 13.172 -11.516 1 97.38 206 ASP A N 1
ATOM 1592 C CA . ASP A 1 206 ? 0.469 13.586 -11.227 1 97.38 206 ASP A CA 1
ATOM 1593 C C . ASP A 1 206 ? 1.319 12.406 -10.773 1 97.38 206 ASP A C 1
ATOM 1595 O O . ASP A 1 206 ? 0.817 11.484 -10.125 1 97.38 206 ASP A O 1
ATOM 1599 N N . THR A 1 207 ? 2.549 12.406 -11.156 1 97.62 207 THR A N 1
ATOM 1600 C CA . THR A 1 207 ? 3.562 11.5 -10.625 1 97.62 207 THR A CA 1
ATOM 1601 C C . THR A 1 207 ? 4.539 12.25 -9.727 1 97.62 207 THR A C 1
ATOM 1603 O O . THR A 1 207 ? 5.043 13.312 -10.102 1 97.62 207 THR A O 1
ATOM 1606 N N . PHE A 1 208 ? 4.812 11.656 -8.562 1 96.62 208 PHE A N 1
ATOM 1607 C CA . PHE A 1 208 ? 5.602 12.391 -7.582 1 96.62 208 PHE A CA 1
ATOM 1608 C C . PHE A 1 208 ? 6.891 11.648 -7.258 1 96.62 208 PHE A C 1
ATOM 1610 O O . PHE A 1 208 ? 6.926 10.422 -7.277 1 96.62 208 PHE A O 1
ATOM 1617 N N . HIS A 1 209 ? 7.914 12.375 -7.059 1 93.44 209 HIS A N 1
ATOM 1618 C CA . HIS A 1 209 ? 9.086 11.938 -6.305 1 93.44 209 HIS A CA 1
ATOM 1619 C C . HIS A 1 209 ? 9.359 12.875 -5.133 1 93.44 209 HIS A C 1
ATOM 1621 O O . HIS A 1 209 ? 8.758 13.945 -5.027 1 93.44 209 HIS A O 1
ATOM 1627 N N . LYS A 1 210 ? 10.188 12.484 -4.223 1 93.38 210 LYS A N 1
ATOM 1628 C CA . LYS A 1 210 ? 10.383 13.258 -3 1 93.38 210 LYS A CA 1
ATOM 1629 C C . LYS A 1 210 ? 11.859 13.32 -2.623 1 93.38 210 LYS A C 1
ATOM 1631 O O . LYS A 1 210 ? 12.648 12.469 -3.037 1 93.38 210 LYS A O 1
ATOM 1636 N N . THR A 1 211 ? 12.18 14.297 -1.893 1 92.38 211 THR A N 1
ATOM 1637 C CA . THR A 1 211 ? 13.516 14.453 -1.318 1 92.38 211 THR A CA 1
ATOM 1638 C C . THR A 1 211 ? 13.422 14.797 0.166 1 92.38 211 THR A C 1
ATOM 1640 O O . THR A 1 211 ? 12.539 15.539 0.585 1 92.38 211 THR A O 1
ATOM 1643 N N . PHE A 1 212 ? 14.305 14.227 0.91 1 92.06 212 PHE A N 1
ATOM 1644 C CA . PHE A 1 212 ? 14.43 14.516 2.334 1 92.06 212 PHE A CA 1
ATOM 1645 C C . PHE A 1 212 ? 15.805 15.109 2.645 1 92.06 212 PHE A C 1
ATOM 1647 O O . PHE A 1 212 ? 16.828 14.516 2.316 1 92.06 212 PHE A O 1
ATOM 1654 N N . THR A 1 213 ? 15.812 16.266 3.229 1 93.12 213 THR A N 1
ATOM 1655 C CA . THR A 1 213 ? 17.047 16.922 3.637 1 93.12 213 THR A CA 1
ATOM 1656 C C . THR A 1 213 ? 17.141 17.016 5.156 1 93.12 213 THR A C 1
ATOM 1658 O O . THR A 1 213 ? 16.188 17.469 5.809 1 93.12 213 THR A O 1
ATOM 1661 N N . VAL A 1 214 ? 18.266 16.625 5.691 1 92.88 214 VAL A N 1
ATOM 1662 C CA . VAL A 1 214 ? 18.469 16.75 7.133 1 92.88 214 VAL A CA 1
ATOM 1663 C C . VAL A 1 214 ? 18.734 18.203 7.496 1 92.88 214 VAL A C 1
ATOM 1665 O O . VAL A 1 214 ? 19.703 18.797 7.043 1 92.88 214 VAL A O 1
ATOM 1668 N N . GLU A 1 215 ? 17.859 18.75 8.266 1 93.31 215 GLU A N 1
ATOM 1669 C CA . GLU A 1 215 ? 18.047 20.125 8.711 1 93.31 215 GLU A CA 1
ATOM 1670 C C . GLU A 1 215 ? 18.875 20.188 9.992 1 93.31 215 GLU A C 1
ATOM 1672 O O . GLU A 1 215 ? 19.75 21.047 10.125 1 93.31 215 GLU A O 1
ATOM 1677 N N . SER A 1 216 ? 18.547 19.344 10.914 1 93.06 216 SER A N 1
ATOM 1678 C CA . SER A 1 216 ? 19.281 19.297 12.18 1 93.06 216 SER A CA 1
ATOM 1679 C C . SER A 1 216 ? 19.141 17.922 12.836 1 93.06 216 SER A C 1
ATOM 1681 O O . SER A 1 216 ? 18.234 17.156 12.5 1 93.06 216 SER A O 1
ATOM 1683 N N . ILE A 1 217 ? 20.109 17.594 13.641 1 93.75 217 ILE A N 1
ATOM 1684 C CA . ILE A 1 217 ? 20.125 16.359 14.43 1 93.75 217 ILE A CA 1
ATOM 1685 C C . ILE A 1 217 ? 20.484 16.688 15.875 1 93.75 217 ILE A C 1
ATOM 1687 O O . ILE A 1 217 ? 21.375 17.5 16.125 1 93.75 217 ILE A O 1
ATOM 1691 N N . ARG A 1 218 ? 19.75 16.094 16.812 1 92.25 218 ARG A N 1
ATOM 1692 C CA . ARG A 1 218 ? 20.125 16.219 18.219 1 92.25 218 ARG A CA 1
ATOM 1693 C C . ARG A 1 218 ? 19.953 14.891 18.938 1 92.25 218 ARG A C 1
ATOM 1695 O O . ARG A 1 218 ? 19.031 14.125 18.656 1 92.25 218 ARG A O 1
ATOM 1702 N N . ASN A 1 219 ? 20.812 14.648 19.828 1 93.12 219 ASN A N 1
ATOM 1703 C CA . ASN A 1 219 ? 20.656 13.484 20.688 1 93.12 219 ASN A CA 1
ATOM 1704 C C . ASN A 1 219 ? 19.734 13.789 21.859 1 93.12 219 ASN A C 1
ATOM 1706 O O . ASN A 1 219 ? 19.641 14.93 22.312 1 93.12 219 ASN A O 1
ATOM 1710 N N . THR A 1 220 ? 19.094 12.789 22.25 1 90.25 220 THR A N 1
ATOM 1711 C CA . THR A 1 220 ? 18.266 12.938 23.438 1 90.25 220 THR A CA 1
ATOM 1712 C C . THR A 1 220 ? 19.125 12.961 24.688 1 90.25 220 THR A C 1
ATOM 1714 O O . THR A 1 220 ? 20.312 12.586 24.656 1 90.25 220 THR A O 1
ATOM 1717 N N . SER A 1 221 ? 18.547 13.453 25.766 1 87.25 221 SER A N 1
ATOM 1718 C CA . SER A 1 221 ? 19.266 13.641 27 1 87.25 221 SER A CA 1
ATOM 1719 C C . SER A 1 221 ? 19.797 12.32 27.547 1 87.25 221 SER A C 1
ATOM 1721 O O . SER A 1 221 ? 20.844 12.273 28.203 1 87.25 221 SER A O 1
ATOM 1723 N N . ASP A 1 222 ? 19.094 11.258 27.266 1 88.5 222 ASP A N 1
ATOM 1724 C CA . ASP A 1 222 ? 19.5 9.953 27.781 1 88.5 222 ASP A CA 1
ATOM 1725 C C . ASP A 1 222 ? 20.656 9.391 26.969 1 88.5 222 ASP A C 1
ATOM 1727 O O . ASP A 1 222 ? 21.266 8.383 27.344 1 88.5 222 ASP A O 1
ATOM 1731 N N . GLY A 1 223 ? 20.922 10 25.875 1 89.38 223 GLY A N 1
ATOM 1732 C CA . GLY A 1 223 ? 22.078 9.641 25.078 1 89.38 223 GLY A CA 1
ATOM 1733 C C . GLY A 1 223 ? 21.875 8.391 24.234 1 89.38 223 GLY A C 1
ATOM 1734 O O . GLY A 1 223 ? 22.812 7.891 23.609 1 89.38 223 GLY A O 1
ATOM 1735 N N . HIS A 1 224 ? 20.672 7.836 24.188 1 91.81 224 HIS A N 1
ATOM 1736 C CA . HIS A 1 224 ? 20.438 6.562 23.531 1 91.81 224 HIS A CA 1
ATOM 1737 C C . HIS A 1 224 ? 19.656 6.75 22.234 1 91.81 224 HIS A C 1
ATOM 1739 O O . HIS A 1 224 ? 19.547 5.82 21.422 1 91.81 224 HIS A O 1
ATOM 1745 N N . HIS A 1 225 ? 19.141 7.961 22.078 1 93.62 225 HIS A N 1
ATOM 1746 C CA . HIS A 1 225 ? 18.297 8.234 20.922 1 93.62 225 HIS A CA 1
ATOM 1747 C C . HIS A 1 225 ? 18.719 9.531 20.234 1 93.62 225 HIS A C 1
ATOM 1749 O O . HIS A 1 225 ? 19.5 10.305 20.781 1 93.62 225 HIS A O 1
ATOM 1755 N N . SER A 1 226 ? 18.328 9.672 19.047 1 93.81 226 SER A N 1
ATOM 1756 C CA . SER A 1 226 ? 18.516 10.898 18.281 1 93.81 226 SER A CA 1
ATOM 1757 C C . SER A 1 226 ? 17.219 11.367 17.641 1 93.81 226 SER A C 1
ATOM 1759 O O . SER A 1 226 ? 16.344 10.555 17.344 1 93.81 226 SER A O 1
ATOM 1761 N N . VAL A 1 227 ? 17.094 12.656 17.531 1 93.5 227 VAL A N 1
ATOM 1762 C CA . VAL A 1 227 ? 15.961 13.258 16.828 1 93.5 227 VAL A CA 1
ATOM 1763 C C . VAL A 1 227 ? 16.453 13.938 15.555 1 93.5 227 VAL A C 1
ATOM 1765 O O . VAL A 1 227 ? 17.297 14.836 15.602 1 93.5 227 VAL A O 1
ATOM 1768 N N . PHE A 1 228 ? 15.93 13.461 14.453 1 93.44 228 PHE A N 1
ATOM 1769 C CA . PHE A 1 228 ? 16.219 14.055 13.156 1 93.44 228 PHE A CA 1
ATOM 1770 C C . PHE A 1 228 ? 15.117 15.023 12.742 1 93.44 228 PHE A C 1
ATOM 1772 O O . PHE A 1 228 ? 13.93 14.719 12.891 1 93.44 228 PHE A O 1
ATOM 1779 N N . HIS A 1 229 ? 15.516 16.219 12.312 1 94.56 229 HIS A N 1
ATOM 1780 C CA . HIS A 1 229 ? 14.633 17.156 11.625 1 94.56 229 HIS A CA 1
ATOM 1781 C C . HIS A 1 229 ? 14.852 17.109 10.117 1 94.56 229 HIS A C 1
ATOM 1783 O O . HIS A 1 229 ? 15.922 17.469 9.633 1 94.56 229 HIS A O 1
ATOM 1789 N N . PHE A 1 230 ? 13.82 16.672 9.406 1 94.25 230 PHE A N 1
ATOM 1790 C CA . PHE A 1 230 ? 13.898 16.594 7.949 1 94.25 230 PHE A CA 1
ATOM 1791 C C . PHE A 1 230 ? 13.047 17.688 7.305 1 94.25 230 PHE A C 1
ATOM 1793 O O . PHE A 1 230 ? 11.938 17.969 7.766 1 94.25 230 PHE A O 1
ATOM 1800 N N . THR A 1 231 ? 13.594 18.297 6.281 1 95.19 231 THR A N 1
ATOM 1801 C CA . THR A 1 231 ? 12.75 18.984 5.312 1 95.19 231 THR A CA 1
ATOM 1802 C C . THR A 1 231 ? 12.375 18.062 4.16 1 95.19 231 THR A C 1
ATOM 1804 O O . THR A 1 231 ? 13.258 17.547 3.467 1 95.19 231 THR A O 1
ATOM 1807 N N . CYS A 1 232 ? 11.094 17.859 3.945 1 95.81 232 CYS A N 1
ATOM 1808 C CA . CYS A 1 232 ? 10.586 16.953 2.926 1 95.81 232 CYS A CA 1
ATOM 1809 C C . CYS A 1 232 ? 9.945 17.734 1.776 1 95.81 232 CYS A C 1
ATOM 1811 O O . CYS A 1 232 ? 9.055 18.547 1.994 1 95.81 232 CYS A O 1
ATOM 1813 N N . ASP A 1 233 ? 10.367 17.406 0.584 1 95.5 233 ASP A N 1
ATOM 1814 C CA . ASP A 1 233 ? 9.828 18.062 -0.602 1 95.5 233 ASP A CA 1
ATOM 1815 C C . ASP A 1 233 ? 9.102 17.062 -1.503 1 95.5 233 ASP A C 1
ATOM 1817 O O . ASP A 1 233 ? 9.633 16 -1.81 1 95.5 233 ASP A O 1
ATOM 1821 N N . LEU A 1 234 ? 7.906 17.391 -1.869 1 96.81 234 LEU A N 1
ATOM 1822 C CA . LEU A 1 234 ? 7.137 16.641 -2.859 1 96.81 234 LEU A CA 1
ATOM 1823 C C . LEU A 1 234 ? 7.164 17.344 -4.211 1 96.81 234 LEU A C 1
ATOM 1825 O O . LEU A 1 234 ? 6.691 18.484 -4.336 1 96.81 234 LEU A O 1
ATOM 1829 N N . ILE A 1 235 ? 7.648 16.641 -5.258 1 95.88 235 ILE A N 1
ATOM 1830 C CA . ILE A 1 235 ? 7.852 17.25 -6.57 1 95.88 235 ILE A CA 1
ATOM 1831 C C . ILE A 1 235 ? 7.121 16.422 -7.629 1 95.88 235 ILE A C 1
ATOM 1833 O O . ILE A 1 235 ? 7.219 15.195 -7.648 1 95.88 235 ILE A O 1
ATOM 1837 N N . ASN A 1 236 ? 6.375 17.094 -8.5 1 96 236 ASN A N 1
ATOM 1838 C CA . ASN A 1 236 ? 5.648 16.344 -9.523 1 96 236 ASN A CA 1
ATOM 1839 C C . ASN A 1 236 ? 6.484 16.172 -10.789 1 96 236 ASN A C 1
ATOM 1841 O O . ASN A 1 236 ? 7.648 16.562 -10.828 1 96 236 ASN A O 1
ATOM 1845 N N . GLN A 1 237 ? 5.949 15.531 -11.836 1 94.5 237 GLN A N 1
ATOM 1846 C CA . GLN A 1 237 ? 6.656 15.125 -13.047 1 94.5 237 GLN A CA 1
ATOM 1847 C C . GLN A 1 237 ? 7.098 16.344 -13.859 1 94.5 237 GLN A C 1
ATOM 1849 O O . GLN A 1 237 ? 7.945 16.219 -14.742 1 94.5 237 GLN A O 1
ATOM 1854 N N . ARG A 1 238 ? 6.547 17.5 -13.57 1 94.31 238 ARG A N 1
ATOM 1855 C CA . ARG A 1 238 ? 6.902 18.719 -14.273 1 94.31 238 ARG A CA 1
ATOM 1856 C C . ARG A 1 238 ? 7.961 19.5 -13.508 1 94.31 238 ARG A C 1
ATOM 1858 O O . ARG A 1 238 ? 8.242 20.656 -13.836 1 94.31 238 ARG A O 1
ATOM 1865 N N . GLY A 1 239 ? 8.359 18.938 -12.367 1 93 239 GLY A N 1
ATOM 1866 C CA . GLY A 1 239 ? 9.414 19.578 -11.586 1 93 239 GLY A CA 1
ATOM 1867 C C . GLY A 1 239 ? 8.891 20.641 -10.641 1 93 239 GLY A C 1
ATOM 1868 O O . GLY A 1 239 ? 9.656 21.453 -10.117 1 93 239 GLY A O 1
ATOM 1869 N N . ARG A 1 240 ? 7.633 20.719 -10.461 1 94.44 240 ARG A N 1
ATOM 1870 C CA . ARG A 1 240 ? 7.043 21.703 -9.555 1 94.44 240 ARG A CA 1
ATOM 1871 C C . ARG A 1 240 ? 7.066 21.203 -8.117 1 94.44 240 ARG A C 1
ATOM 1873 O O . ARG A 1 240 ? 6.668 20.062 -7.84 1 94.44 240 ARG A O 1
ATOM 1880 N N . LEU A 1 241 ? 7.59 22.062 -7.203 1 96.38 241 LEU A N 1
ATOM 1881 C CA . LEU A 1 241 ? 7.473 21.781 -5.777 1 96.38 241 LEU A CA 1
ATOM 1882 C C . LEU A 1 241 ? 6.027 21.938 -5.309 1 96.38 241 LEU A C 1
ATOM 1884 O O . LEU A 1 241 ? 5.516 23.062 -5.234 1 96.38 241 LEU A O 1
ATOM 1888 N N . CYS A 1 242 ? 5.434 20.859 -4.996 1 97.19 242 CYS A N 1
ATOM 1889 C CA . CYS A 1 242 ? 4.012 20.906 -4.676 1 97.19 242 CYS A CA 1
ATOM 1890 C C . CYS A 1 242 ? 3.793 21.156 -3.188 1 97.19 242 CYS A C 1
ATOM 1892 O O . CYS A 1 242 ? 2.9 21.922 -2.809 1 97.19 242 CYS A O 1
ATOM 1894 N N . MET A 1 243 ? 4.582 20.516 -2.389 1 97.5 243 MET A N 1
ATOM 1895 C CA . MET A 1 243 ? 4.457 20.688 -0.943 1 97.5 243 MET A CA 1
ATOM 1896 C C . MET A 1 243 ? 5.812 20.516 -0.26 1 97.5 243 MET A C 1
ATOM 1898 O O . MET A 1 243 ? 6.605 19.656 -0.639 1 97.5 243 MET A O 1
ATOM 1902 N N . ARG A 1 244 ? 6.027 21.344 0.71 1 96.94 244 ARG A N 1
ATOM 1903 C CA . ARG A 1 244 ? 7.172 21.219 1.607 1 96.94 244 ARG A CA 1
ATOM 1904 C C . ARG A 1 244 ? 6.719 21.047 3.053 1 96.94 244 ARG A C 1
ATOM 1906 O O . ARG A 1 244 ? 5.801 21.734 3.508 1 96.94 244 ARG A O 1
ATOM 1913 N N . ALA A 1 245 ? 7.332 20.125 3.73 1 97.12 245 ALA A N 1
ATOM 1914 C CA . ALA A 1 245 ? 6.961 19.828 5.113 1 97.12 245 ALA A CA 1
ATOM 1915 C C . ALA A 1 245 ? 8.188 19.5 5.953 1 97.12 245 ALA A C 1
ATOM 1917 O O . ALA A 1 245 ? 9.094 18.797 5.496 1 97.12 245 ALA A O 1
ATOM 1918 N N . ASP A 1 246 ? 8.203 20.047 7.141 1 96.31 246 ASP A N 1
ATOM 1919 C CA . ASP A 1 246 ? 9.18 19.578 8.125 1 96.31 246 ASP A CA 1
ATOM 1920 C C . ASP A 1 246 ? 8.656 18.375 8.883 1 96.31 246 ASP A C 1
ATOM 1922 O O . ASP A 1 246 ? 7.484 18.328 9.266 1 96.31 246 ASP A O 1
ATOM 1926 N N . LYS A 1 247 ? 9.523 17.422 9.023 1 96.62 247 LYS A N 1
ATOM 1927 C CA . LYS A 1 247 ? 9.203 16.188 9.727 1 96.62 247 LYS A CA 1
ATOM 1928 C C . LYS A 1 247 ? 10.25 15.891 10.805 1 96.62 247 LYS A C 1
ATOM 1930 O O . LYS A 1 247 ? 11.453 15.992 10.555 1 96.62 247 LYS A O 1
ATOM 1935 N N . ARG A 1 248 ? 9.812 15.578 11.984 1 95.19 248 ARG A N 1
ATOM 1936 C CA . ARG A 1 248 ? 10.703 15.188 13.07 1 95.19 248 ARG A CA 1
ATOM 1937 C C . ARG A 1 248 ? 10.516 13.719 13.422 1 95.19 248 ARG A C 1
ATOM 1939 O O . ARG A 1 248 ? 9.383 13.25 13.602 1 95.19 248 ARG A O 1
ATOM 1946 N N . MET A 1 249 ? 11.602 13.031 13.492 1 94.75 249 MET A N 1
ATOM 1947 C CA . MET A 1 249 ? 11.586 11.594 13.773 1 94.75 249 MET A CA 1
ATOM 1948 C C . MET A 1 249 ? 12.586 11.25 14.875 1 94.75 249 MET A C 1
ATOM 1950 O O . MET A 1 249 ? 13.672 11.828 14.93 1 94.75 249 MET A O 1
ATOM 1954 N N . LEU A 1 250 ? 12.219 10.32 15.719 1 94.19 250 LEU A N 1
ATOM 1955 C CA . LEU A 1 250 ? 13.086 9.773 16.766 1 94.19 250 LEU A CA 1
ATOM 1956 C C . LEU A 1 250 ? 13.68 8.438 16.344 1 94.19 250 LEU A C 1
ATOM 1958 O O . LEU A 1 250 ? 12.961 7.555 15.867 1 94.19 250 LEU A O 1
ATOM 1962 N N . PHE A 1 251 ? 14.938 8.297 16.422 1 92.56 251 PHE A N 1
ATOM 1963 C CA . PHE A 1 251 ? 15.633 7.062 16.078 1 92.56 251 PHE A CA 1
ATOM 1964 C C . PHE A 1 251 ? 16.281 6.441 17.312 1 92.56 251 PHE A C 1
ATOM 1966 O O . PHE A 1 251 ? 16.641 7.152 18.266 1 92.56 251 PHE A O 1
ATOM 1973 N N . GLU A 1 252 ? 16.531 5.156 17.328 1 89.75 252 GLU A N 1
ATOM 1974 C CA . GLU A 1 252 ? 17 4.406 18.469 1 89.75 252 GLU A CA 1
ATOM 1975 C C . GLU A 1 252 ? 18.531 4.258 18.453 1 89.75 252 GLU A C 1
ATOM 1977 O O . GLU A 1 252 ? 19.062 3.191 18.766 1 89.75 252 GLU A O 1
ATOM 1982 N N . PHE A 1 253 ? 19.172 5.23 18 1 89.38 253 PHE A N 1
ATOM 1983 C CA . PHE A 1 253 ? 20.641 5.305 18.047 1 89.38 253 PHE A CA 1
ATOM 1984 C C . PHE A 1 253 ? 21.094 6.75 18.188 1 89.38 253 PHE A C 1
ATOM 1986 O O . PHE A 1 253 ? 20.453 7.664 17.672 1 89.38 253 PHE A O 1
ATOM 1993 N N . PRO A 1 254 ? 22.141 6.953 18.906 1 91.31 254 PRO A N 1
ATOM 1994 C CA . PRO A 1 254 ? 22.719 8.297 19 1 91.31 254 PRO A CA 1
ATOM 1995 C C . PRO A 1 254 ? 23.594 8.641 17.797 1 91.31 254 PRO A C 1
ATOM 1997 O O . PRO A 1 254 ? 23.984 7.746 17.047 1 91.31 254 PRO A O 1
ATOM 2000 N N . ILE A 1 255 ? 23.75 9.812 17.625 1 90.06 255 ILE A N 1
ATOM 2001 C CA . ILE A 1 255 ? 24.641 10.297 16.578 1 90.06 255 ILE A CA 1
ATOM 2002 C C . ILE A 1 255 ? 25.891 10.914 17.203 1 90.06 255 ILE A C 1
ATOM 2004 O O . ILE A 1 255 ? 25.812 11.57 18.25 1 90.06 255 ILE A O 1
ATOM 2008 N N . SER A 1 256 ? 27 10.617 16.594 1 86.62 256 SER A N 1
ATOM 2009 C CA . SER A 1 256 ? 28.234 11.227 17.062 1 86.62 256 SER A CA 1
ATOM 2010 C C . SER A 1 256 ? 28.141 12.75 17.078 1 86.62 256 SER A C 1
ATOM 2012 O O . SER A 1 256 ? 27.578 13.344 16.156 1 86.62 256 SER A O 1
ATOM 2014 N N . PRO A 1 257 ? 28.609 13.367 18.172 1 80.38 257 PRO A N 1
ATOM 2015 C CA . PRO A 1 257 ? 28.547 14.828 18.266 1 80.38 257 PRO A CA 1
ATOM 2016 C C . PRO A 1 257 ? 29.125 15.523 17.031 1 80.38 257 PRO A C 1
ATOM 2018 O O . PRO A 1 257 ? 28.641 16.594 16.641 1 80.38 257 PRO A O 1
ATOM 2021 N N . SER A 1 258 ? 30.109 14.914 16.438 1 76.81 258 SER A N 1
ATOM 2022 C CA . SER A 1 258 ? 30.703 15.484 15.234 1 76.81 258 SER A CA 1
ATOM 2023 C C . SER A 1 258 ? 29.719 15.523 14.078 1 76.81 258 SER A C 1
ATOM 2025 O O . SER A 1 258 ? 29.719 16.453 13.273 1 76.81 258 SER A O 1
ATOM 2027 N N . ASN A 1 259 ? 28.844 14.594 14.109 1 75.81 259 ASN A N 1
ATOM 2028 C CA . ASN A 1 259 ? 27.891 14.484 13.016 1 75.81 259 ASN A CA 1
ATOM 2029 C C . ASN A 1 259 ? 26.641 15.328 13.289 1 75.81 259 ASN A C 1
ATOM 2031 O O . ASN A 1 259 ? 25.859 15.617 12.375 1 75.81 259 ASN A O 1
ATOM 2035 N N . ALA A 1 260 ? 26.469 15.766 14.453 1 76.38 260 ALA A N 1
ATOM 2036 C CA . ALA A 1 260 ? 25.281 16.531 14.82 1 76.38 260 ALA A CA 1
ATOM 2037 C C . ALA A 1 260 ? 25.453 18 14.477 1 76.38 260 ALA A C 1
ATOM 2039 O O . ALA A 1 260 ? 24.484 18.766 14.484 1 76.38 260 ALA A O 1
ATOM 2040 N N . LYS A 1 261 ? 26.656 18.406 14.188 1 71.38 261 LYS A N 1
ATOM 2041 C CA . LYS A 1 261 ? 26.938 19.812 13.852 1 71.38 261 LYS A CA 1
ATOM 2042 C C . LYS A 1 261 ? 26.922 20.031 12.344 1 71.38 261 LYS A C 1
ATOM 2044 O O . LYS A 1 261 ? 27.344 19.156 11.578 1 71.38 261 LYS A O 1
ATOM 2049 N N . ALA A 1 262 ? 26.125 21.047 11.891 1 67.12 262 ALA A N 1
ATOM 2050 C CA . ALA A 1 262 ? 26.078 21.391 10.469 1 67.12 262 ALA A CA 1
ATOM 2051 C C . ALA A 1 262 ? 27.469 21.688 9.922 1 67.12 262 ALA A C 1
ATOM 2053 O O . ALA A 1 262 ? 28.281 22.328 10.594 1 67.12 262 ALA A O 1
ATOM 2054 N N . PRO A 1 263 ? 27.781 20.953 8.758 1 57.59 263 PRO A N 1
ATOM 2055 C CA . PRO A 1 263 ? 29.078 21.391 8.219 1 57.59 263 PRO A CA 1
ATOM 2056 C C . PRO A 1 263 ? 29.109 22.891 7.934 1 57.59 263 PRO A C 1
ATOM 2058 O O . PRO A 1 263 ? 28.078 23.516 7.699 1 57.59 263 PRO A O 1
ATOM 2061 N N . SER A 1 264 ? 30.188 23.531 8.391 1 49.16 264 SER A N 1
ATOM 2062 C CA . SER A 1 264 ? 30.406 24.953 8.133 1 49.16 264 SER A CA 1
ATOM 2063 C C . SER A 1 264 ? 30.031 25.312 6.695 1 49.16 264 SER A C 1
ATOM 2065 O O . SER A 1 264 ? 30.062 26.484 6.32 1 49.16 264 SER A O 1
ATOM 2067 N N . SER A 1 265 ? 30.125 24.422 5.785 1 48.03 265 SER A N 1
ATOM 2068 C CA . SER A 1 265 ? 29.906 24.844 4.406 1 48.03 265 SER A CA 1
ATOM 2069 C C . SER A 1 265 ? 28.438 25.109 4.129 1 48.03 265 SER A C 1
ATOM 2071 O O . SER A 1 265 ? 27.562 24.531 4.773 1 48.03 265 SER A O 1
ATOM 2073 N N . GLN A 1 266 ? 28.156 26.203 3.248 1 45.34 266 GLN A N 1
ATOM 2074 C CA . GLN A 1 266 ? 26.969 26.969 2.838 1 45.34 266 GLN A CA 1
ATOM 2075 C C . GLN A 1 266 ? 25.891 26.031 2.283 1 45.34 266 GLN A C 1
ATOM 2077 O O . GLN A 1 266 ? 26.188 25.125 1.516 1 45.34 266 GLN A O 1
ATOM 2082 N N . PRO A 1 267 ? 24.812 25.938 2.857 1 47.75 267 PRO A N 1
ATOM 2083 C CA . PRO A 1 267 ? 23.641 25.266 2.283 1 47.75 267 PRO A CA 1
ATOM 2084 C C . PRO A 1 267 ? 23.562 25.422 0.766 1 47.75 267 PRO A C 1
ATOM 2086 O O . PRO A 1 267 ? 23.812 26.5 0.234 1 47.75 267 PRO A O 1
ATOM 2089 N N . THR A 1 268 ? 24.031 24.469 -0.028 1 47.84 268 THR A N 1
ATOM 2090 C CA . THR A 1 268 ? 23.734 24.625 -1.45 1 47.84 268 THR A CA 1
ATOM 2091 C C . THR A 1 268 ? 22.297 25.078 -1.668 1 47.84 268 THR A C 1
ATOM 2093 O O . THR A 1 268 ? 21.359 24.375 -1.317 1 47.84 268 THR A O 1
ATOM 2096 N N . ASN A 1 269 ? 22.062 26.328 -1.557 1 46.88 269 ASN A N 1
ATOM 2097 C CA . ASN A 1 269 ? 20.828 27.047 -1.884 1 46.88 269 ASN A CA 1
ATOM 2098 C C . ASN A 1 269 ? 20.312 26.656 -3.268 1 46.88 269 ASN A C 1
ATOM 2100 O O . ASN A 1 269 ? 20.938 26.969 -4.281 1 46.88 269 ASN A O 1
ATOM 2104 N N . ASP A 1 270 ? 19.672 25.516 -3.379 1 54.5 270 ASP A N 1
ATOM 2105 C CA . ASP A 1 270 ? 18.938 25.469 -4.641 1 54.5 270 ASP A CA 1
ATOM 2106 C C . ASP A 1 270 ? 18 26.656 -4.773 1 54.5 270 ASP A C 1
ATOM 2108 O O . ASP A 1 270 ? 16.875 26.625 -4.281 1 54.5 270 ASP A O 1
ATOM 2112 N N . LYS A 1 271 ? 18.516 27.891 -5.188 1 54.59 271 LYS A N 1
ATOM 2113 C CA . LYS A 1 271 ? 17.828 29.156 -5.363 1 54.59 271 LYS A CA 1
ATOM 2114 C C . LYS A 1 271 ? 16.453 28.969 -5.992 1 54.59 271 LYS A C 1
ATOM 2116 O O . LYS A 1 271 ? 15.492 29.641 -5.613 1 54.59 271 LYS A O 1
ATOM 2121 N N . GLU A 1 272 ? 16.469 28.016 -6.945 1 53.5 272 GLU A N 1
ATOM 2122 C CA . GLU A 1 272 ? 15.195 27.812 -7.633 1 53.5 272 GLU A CA 1
ATOM 2123 C C . GLU A 1 272 ? 14.141 27.234 -6.691 1 53.5 272 GLU A C 1
ATOM 2125 O O . GLU A 1 272 ? 12.992 27.688 -6.695 1 53.5 272 GLU A O 1
ATOM 2130 N N . MET A 1 273 ? 14.57 26.359 -5.887 1 60.72 273 MET A N 1
ATOM 2131 C CA . MET A 1 273 ? 13.641 25.766 -4.934 1 60.72 273 MET A CA 1
ATOM 2132 C C . MET A 1 273 ? 13.234 26.766 -3.863 1 60.72 273 MET A C 1
ATOM 2134 O O . MET A 1 273 ? 12.07 26.828 -3.463 1 60.72 273 MET A O 1
ATOM 2138 N N . ASP A 1 274 ? 14.188 27.562 -3.43 1 61.03 274 ASP A N 1
ATOM 2139 C CA . ASP A 1 274 ? 13.914 28.594 -2.428 1 61.03 274 ASP A CA 1
ATOM 2140 C C . ASP A 1 274 ? 12.922 29.625 -2.953 1 61.03 274 ASP A C 1
ATOM 2142 O O . ASP A 1 274 ? 12.055 30.094 -2.213 1 61.03 274 ASP A O 1
ATOM 2146 N N . GLU A 1 275 ? 13.078 29.891 -4.203 1 62.22 275 GLU A N 1
ATOM 2147 C CA . GLU A 1 275 ? 12.141 30.828 -4.816 1 62.22 275 GLU A CA 1
ATOM 2148 C C . GLU A 1 275 ? 10.734 30.25 -4.871 1 62.22 275 GLU A C 1
ATOM 2150 O O . GLU A 1 275 ? 9.758 30.953 -4.621 1 62.22 275 GLU A O 1
ATOM 2155 N N . GLN A 1 276 ? 10.68 29.062 -5.207 1 64.94 276 GLN A N 1
ATOM 2156 C CA . GLN A 1 276 ? 9.367 28.438 -5.27 1 64.94 276 GLN A CA 1
ATOM 2157 C C . GLN A 1 276 ? 8.703 28.422 -3.896 1 64.94 276 GLN A C 1
ATOM 2159 O O . GLN A 1 276 ? 7.484 28.578 -3.789 1 64.94 276 GLN A O 1
ATOM 2164 N N . ILE A 1 277 ? 9.516 28.219 -2.973 1 67.44 277 ILE A N 1
ATOM 2165 C CA . ILE A 1 277 ? 9.031 28.125 -1.599 1 67.44 277 ILE A CA 1
ATOM 2166 C C . ILE A 1 277 ? 8.406 29.453 -1.175 1 67.44 277 ILE A C 1
ATOM 2168 O O . ILE A 1 277 ? 7.363 29.484 -0.523 1 67.44 277 ILE A O 1
ATOM 2172 N N . ASN A 1 278 ? 9.078 30.328 -1.593 1 69.19 278 ASN A N 1
ATOM 2173 C CA . ASN A 1 278 ? 8.641 31.641 -1.114 1 69.19 278 ASN A CA 1
ATOM 2174 C C . ASN A 1 278 ? 7.367 32.094 -1.824 1 69.19 278 ASN A C 1
ATOM 2176 O O . ASN A 1 278 ? 6.656 32.969 -1.328 1 69.19 278 ASN A O 1
ATOM 2180 N N . LEU A 1 279 ? 7.148 31.25 -2.846 1 73.12 279 LEU A N 1
ATOM 2181 C CA . LEU A 1 279 ? 5.957 31.625 -3.598 1 73.12 279 LEU A CA 1
ATOM 2182 C C . LEU A 1 279 ? 4.777 30.734 -3.221 1 73.12 279 LEU A C 1
ATOM 2184 O O . LEU A 1 279 ? 4.82 29.516 -3.428 1 73.12 279 LEU A O 1
ATOM 2188 N N . HIS A 1 280 ? 3.957 31.078 -2.342 1 89.56 280 HIS A N 1
ATOM 2189 C CA . HIS A 1 280 ? 2.701 30.406 -2.016 1 89.56 280 HIS A CA 1
ATOM 2190 C C . HIS A 1 280 ? 1.706 30.516 -3.168 1 89.56 280 HIS A C 1
ATOM 2192 O O . HIS A 1 280 ? 0.582 30.984 -2.98 1 89.56 280 HIS A O 1
ATOM 2198 N N . LEU A 1 281 ? 2.129 29.875 -4.348 1 92.69 281 LEU A N 1
ATOM 2199 C CA . LEU A 1 281 ? 1.416 30.094 -5.602 1 92.69 281 LEU A CA 1
ATOM 2200 C C . LEU A 1 281 ? -0.009 29.562 -5.516 1 92.69 281 LEU A C 1
ATOM 2202 O O . LEU A 1 281 ? -0.936 30.156 -6.07 1 92.69 281 LEU A O 1
ATOM 2206 N N . PHE A 1 282 ? -0.186 28.469 -4.891 1 96.75 282 PHE A N 1
ATOM 2207 C CA . PHE A 1 282 ? -1.512 27.859 -4.805 1 96.75 282 PHE A CA 1
ATOM 2208 C C . PHE A 1 282 ? -2.459 28.75 -4.004 1 96.75 282 PHE A C 1
ATOM 2210 O O . PHE A 1 282 ? -3.543 29.094 -4.477 1 96.75 282 PHE A O 1
ATOM 2217 N N . ARG A 1 283 ? -2.064 29.094 -2.871 1 96 283 ARG A N 1
ATOM 2218 C CA . ARG A 1 283 ? -2.875 29.984 -2.037 1 96 283 ARG A CA 1
ATOM 2219 C C . ARG A 1 283 ? -3.168 31.297 -2.752 1 96 283 ARG A C 1
ATOM 2221 O O . ARG A 1 283 ? -4.305 31.781 -2.742 1 96 283 ARG A O 1
ATOM 2228 N N . ASP A 1 284 ? -2.152 31.891 -3.355 1 95.31 284 ASP A N 1
ATOM 2229 C CA . ASP A 1 284 ? -2.305 33.156 -4.051 1 95.31 284 ASP A CA 1
ATOM 2230 C C . ASP A 1 284 ? -3.291 33.031 -5.207 1 95.31 284 ASP A C 1
ATOM 2232 O O . ASP A 1 284 ? -4.062 33.969 -5.473 1 95.31 284 ASP A O 1
ATOM 2236 N N . HIS 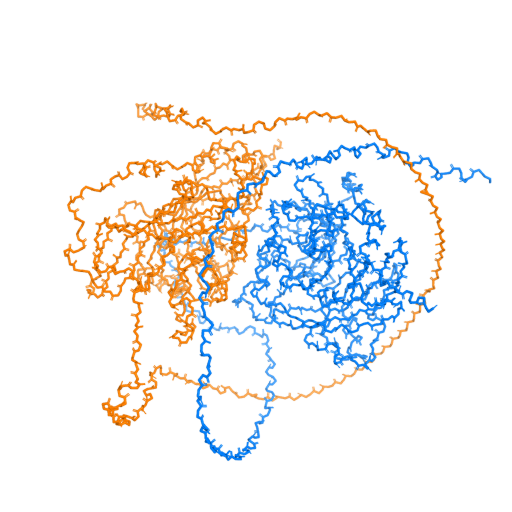A 1 285 ? -3.191 31.953 -5.863 1 96.62 285 HIS A N 1
ATOM 2237 C CA . HIS A 1 285 ? -4.148 31.703 -6.938 1 96.62 285 HIS A CA 1
ATOM 2238 C C . HIS A 1 285 ? -5.578 31.703 -6.41 1 96.62 285 HIS A C 1
ATOM 2240 O O . HIS A 1 285 ? -6.465 32.312 -7.004 1 96.62 285 HIS A O 1
ATOM 2246 N N . LEU A 1 286 ? -5.773 31.047 -5.363 1 97.12 286 LEU A N 1
ATOM 2247 C CA . LEU A 1 286 ? -7.113 30.969 -4.789 1 97.12 286 LEU A CA 1
ATOM 2248 C C . LEU A 1 286 ? -7.598 32.344 -4.352 1 97.12 286 LEU A C 1
ATOM 2250 O O . LEU A 1 286 ? -8.766 32.688 -4.566 1 97.12 286 LEU A O 1
ATOM 2254 N N . LEU A 1 287 ? -6.73 33.094 -3.773 1 96.12 287 LEU A N 1
ATOM 2255 C CA . LEU A 1 287 ? -7.078 34.438 -3.357 1 96.12 287 LEU A CA 1
ATOM 2256 C C . LEU A 1 287 ? -7.422 35.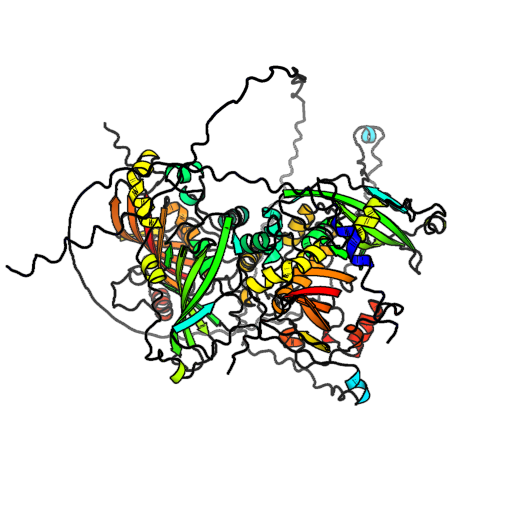312 -4.562 1 96.12 287 LEU A C 1
ATOM 2258 O O . LEU A 1 287 ? -8.344 36.125 -4.5 1 96.12 287 LEU A O 1
ATOM 2262 N N . SER A 1 288 ? -6.715 35.125 -5.645 1 96.5 288 SER A N 1
ATOM 2263 C CA . SER A 1 288 ? -6.953 35.906 -6.859 1 96.5 288 SER A CA 1
ATOM 2264 C C . SER A 1 288 ? -8.312 35.562 -7.473 1 96.5 288 SER A C 1
ATOM 2266 O O . SER A 1 288 ? -8.852 36.344 -8.258 1 96.5 288 SER A O 1
ATOM 2268 N N . LYS A 1 289 ? -8.852 34.406 -7.086 1 96.81 289 LYS A N 1
ATOM 2269 C CA . LYS A 1 289 ? -10.125 33.969 -7.633 1 96.81 289 LYS A CA 1
ATOM 2270 C C . LYS A 1 289 ? -11.266 34.188 -6.641 1 96.81 289 LYS A C 1
ATOM 2272 O O . LYS A 1 289 ? -12.32 33.562 -6.746 1 96.81 289 LYS A O 1
ATOM 2277 N N . SER A 1 290 ? -11.055 35.094 -5.73 1 95.19 290 SER A N 1
ATOM 2278 C CA . SER A 1 290 ? -12.023 35.344 -4.672 1 95.19 290 SER A CA 1
ATOM 2279 C C . SER A 1 290 ? -13.375 35.75 -5.25 1 95.19 290 SER A C 1
ATOM 2281 O O . SER A 1 290 ? -14.422 35.406 -4.715 1 95.19 290 SER A O 1
ATOM 2283 N N . HIS A 1 291 ? -13.391 36.531 -6.301 1 94.81 291 HIS A N 1
ATOM 2284 C CA . HIS A 1 291 ? -14.641 36.969 -6.902 1 94.81 291 HIS A CA 1
ATOM 2285 C C . HIS A 1 291 ? -15.43 35.812 -7.473 1 94.81 291 HIS A C 1
ATOM 2287 O O . HIS A 1 291 ? -16.656 35.781 -7.402 1 94.81 291 HIS A O 1
ATOM 2293 N N . ILE A 1 292 ? -14.711 34.844 -8.07 1 95.5 292 ILE A N 1
ATOM 2294 C CA . ILE A 1 292 ? -15.359 33.656 -8.602 1 95.5 292 ILE A CA 1
ATOM 2295 C C . ILE A 1 292 ? -15.938 32.844 -7.453 1 95.5 292 ILE A C 1
ATOM 2297 O O . ILE A 1 292 ? -17.062 32.312 -7.543 1 95.5 292 ILE A O 1
ATOM 2301 N N . CYS A 1 293 ? -15.188 32.688 -6.414 1 93.38 293 CYS A N 1
ATOM 2302 C CA . CYS A 1 293 ? -15.648 31.969 -5.242 1 93.38 293 CYS A CA 1
ATOM 2303 C C . CYS A 1 293 ? -16.922 32.562 -4.684 1 93.38 293 CYS A C 1
ATOM 2305 O O . CYS A 1 293 ? -17.844 31.859 -4.277 1 93.38 293 CYS A O 1
ATOM 2307 N N . GLN A 1 294 ? -16.969 33.844 -4.652 1 91.81 294 GLN A N 1
ATOM 2308 C CA . GLN A 1 294 ? -18.156 34.562 -4.18 1 91.81 294 GLN A CA 1
ATOM 2309 C C . GLN A 1 294 ? -19.359 34.281 -5.07 1 91.81 294 GLN A C 1
ATOM 2311 O O . GLN A 1 294 ? -20.469 34.094 -4.578 1 91.81 294 GLN A O 1
ATOM 2316 N N . GLU A 1 295 ? -19.078 34.281 -6.328 1 92.5 295 GLU A N 1
ATOM 2317 C CA . GLU A 1 295 ? -20.156 34 -7.285 1 92.5 295 GLU A CA 1
ATOM 2318 C C . GLU A 1 295 ? -20.719 32.594 -7.086 1 92.5 295 GLU A C 1
ATOM 2320 O O . GLU A 1 295 ? -21.906 32.344 -7.301 1 92.5 295 GLU A O 1
ATOM 2325 N N . LEU A 1 296 ? -19.938 31.703 -6.668 1 92.5 296 LEU A N 1
ATOM 2326 C CA . LEU A 1 296 ? -20.344 30.312 -6.5 1 92.5 296 LEU A CA 1
ATOM 2327 C C . LEU A 1 296 ? -21.031 30.109 -5.148 1 92.5 296 LEU A C 1
ATOM 2329 O O . LEU A 1 296 ? -21.469 29 -4.832 1 92.5 296 LEU A O 1
ATOM 2333 N N . LYS A 1 297 ? -21.125 31.031 -4.363 1 88.38 297 LYS A N 1
ATOM 2334 C CA . LYS A 1 297 ? -21.844 31.062 -3.092 1 88.38 297 LYS A CA 1
ATOM 2335 C C . LYS A 1 297 ? -21.203 30.125 -2.07 1 88.38 297 LYS A C 1
ATOM 2337 O O . LYS A 1 297 ? -20.734 29.047 -2.422 1 88.38 297 LYS A O 1
ATOM 2342 N N . SER A 1 298 ? -21.266 30.594 -0.916 1 86.06 298 SER A N 1
ATOM 2343 C CA . SER A 1 298 ? -20.688 29.828 0.186 1 86.06 298 SER A CA 1
ATOM 2344 C C . SER A 1 298 ? -21.609 28.719 0.643 1 86.06 298 SER A C 1
ATOM 2346 O O . SER A 1 298 ? -22.828 28.891 0.689 1 86.06 298 SER A O 1
ATOM 2348 N N . HIS A 1 299 ? -20.984 27.562 1.052 1 83.31 299 HIS A N 1
ATOM 2349 C CA . HIS A 1 299 ? -21.703 26.438 1.622 1 83.31 299 HIS A CA 1
ATOM 2350 C C . HIS A 1 299 ? -21.422 26.297 3.113 1 83.31 299 HIS A C 1
ATOM 2352 O O . HIS A 1 299 ? -21.828 25.312 3.738 1 83.31 299 HIS A O 1
ATOM 2358 N N . SER A 1 300 ? -20.703 27.281 3.639 1 84.69 300 SER A N 1
ATOM 2359 C CA . SER A 1 300 ? -20.391 27.234 5.062 1 84.69 300 SER A CA 1
ATOM 2360 C C . SER A 1 300 ? -21.641 27.469 5.91 1 84.69 300 SER A C 1
ATOM 2362 O O . SER A 1 300 ? -22.438 28.375 5.617 1 84.69 300 SER A O 1
ATOM 2364 N N . LEU A 1 301 ? -21.766 26.672 6.938 1 77.06 301 LEU A N 1
ATOM 2365 C CA . LEU A 1 301 ? -22.984 26.734 7.73 1 77.06 301 LEU A CA 1
ATOM 2366 C C . LEU A 1 301 ? -22.719 27.406 9.078 1 77.06 301 LEU A C 1
ATOM 2368 O O . LEU A 1 301 ? -23.656 27.672 9.836 1 77.06 301 LEU A O 1
ATOM 2372 N N . ALA A 1 302 ? -21.484 27.734 9.359 1 83.06 302 ALA A N 1
ATOM 2373 C CA . ALA A 1 302 ? -21.172 28.234 10.695 1 83.06 302 ALA A CA 1
ATOM 2374 C C . ALA A 1 302 ? -20.234 29.438 10.633 1 83.06 302 ALA A C 1
ATOM 2376 O O . ALA A 1 302 ? -19.312 29.453 9.812 1 83.06 302 ALA A O 1
ATOM 2377 N N . ASP A 1 303 ? -20.594 30.391 11.484 1 90.62 303 ASP A N 1
ATOM 2378 C CA . ASP A 1 303 ? -19.625 31.469 11.734 1 90.62 303 ASP A CA 1
ATOM 2379 C C . ASP A 1 303 ? -18.641 31.062 12.82 1 90.62 303 ASP A C 1
ATOM 2381 O O . ASP A 1 303 ? -19 30.406 13.797 1 90.62 303 ASP A O 1
ATOM 2385 N N . LEU A 1 304 ? -17.438 31.469 12.531 1 94.06 304 LEU A N 1
ATOM 2386 C CA . LEU A 1 304 ? -16.391 31.203 13.523 1 94.06 304 LEU A CA 1
ATOM 2387 C C . LEU A 1 304 ? -15.969 32.5 14.203 1 94.06 304 LEU A C 1
ATOM 2389 O O . LEU A 1 304 ? -15.977 33.562 13.578 1 94.06 304 LEU A O 1
ATOM 2393 N N . ARG A 1 305 ? -15.617 32.406 15.453 1 95.44 305 ARG A N 1
ATOM 2394 C CA . ARG A 1 305 ? -15.203 33.594 16.203 1 95.44 305 ARG A CA 1
ATOM 2395 C C . ARG A 1 305 ? -13.969 33.312 17.047 1 95.44 305 ARG A C 1
ATOM 2397 O O . ARG A 1 305 ? -13.852 32.219 17.625 1 95.44 305 ARG A O 1
ATOM 2404 N N . PRO A 1 306 ? -13.102 34.281 17.109 1 96.56 306 PRO A N 1
ATOM 2405 C CA . PRO A 1 306 ? -11.953 34.094 18 1 96.56 306 PRO A CA 1
ATOM 2406 C C . PRO A 1 306 ? -12.367 33.781 19.438 1 96.56 306 PRO A C 1
ATOM 2408 O O . PRO A 1 306 ? -13.328 34.344 19.953 1 96.56 306 PRO A O 1
ATOM 2411 N N . GLY A 1 307 ? -11.656 32.812 20.031 1 96.69 307 GLY A N 1
ATOM 2412 C CA . GLY A 1 307 ? -11.938 32.438 21.406 1 96.69 307 GLY A CA 1
ATOM 2413 C C . GLY A 1 307 ? -12.953 31.312 21.531 1 96.69 307 GLY A C 1
ATOM 2414 O O . GLY A 1 307 ? -13.195 30.797 22.625 1 96.69 307 GLY A O 1
ATOM 2415 N N . GLN A 1 308 ? -13.508 30.953 20.469 1 96.62 308 GLN A N 1
ATOM 2416 C CA . GLN A 1 308 ? -14.5 29.875 20.438 1 96.62 308 GLN A CA 1
ATOM 2417 C C . GLN A 1 308 ? -13.836 28.5 20.547 1 96.62 308 GLN A C 1
ATOM 2419 O O . GLN A 1 308 ? -12.789 28.281 19.938 1 96.62 308 GLN A O 1
ATOM 2424 N N . LEU A 1 309 ? -14.359 27.656 21.422 1 98 309 LEU A N 1
ATOM 2425 C CA . LEU A 1 309 ? -13.961 26.266 21.484 1 98 309 LEU A CA 1
ATOM 2426 C C . LEU A 1 309 ? -15.039 25.359 20.875 1 98 309 LEU A C 1
ATOM 2428 O O . LEU A 1 309 ? -16.156 25.312 21.391 1 98 309 LEU A O 1
ATOM 2432 N N . ILE A 1 310 ? -14.727 24.656 19.875 1 97.75 310 ILE A N 1
ATOM 2433 C CA . ILE A 1 310 ? -15.688 23.828 19.172 1 97.75 310 ILE A CA 1
ATOM 2434 C C . ILE A 1 310 ? -15.484 22.359 19.547 1 97.75 310 ILE A C 1
ATOM 2436 O O . ILE A 1 310 ? -14.383 21.828 19.438 1 97.75 310 ILE A O 1
ATOM 2440 N N . LEU A 1 311 ? -16.484 21.75 20.094 1 98.12 311 LEU A N 1
ATOM 2441 C CA . LEU A 1 311 ? -16.531 20.297 20.234 1 98.12 311 LEU A CA 1
ATOM 2442 C C . LEU A 1 311 ? -17.109 19.656 18.969 1 98.12 311 LEU A C 1
ATOM 2444 O O . LEU A 1 311 ? -18.328 19.703 18.734 1 98.12 311 LEU A O 1
ATOM 2448 N N . HIS A 1 312 ? -16.328 19.062 18.219 1 97.12 312 HIS A N 1
ATOM 2449 C CA . HIS A 1 312 ? -16.797 18.484 16.969 1 97.12 312 HIS A CA 1
ATOM 2450 C C . HIS A 1 312 ? -17.641 17.234 17.203 1 97.12 312 HIS A C 1
ATOM 2452 O O . HIS A 1 312 ? -17.359 16.469 18.125 1 97.12 312 HIS A O 1
ATOM 2458 N N . SER A 1 313 ? -18.578 16.922 16.312 1 94.25 313 SER A N 1
ATOM 2459 C CA . SER A 1 313 ? -19.562 15.875 16.562 1 94.25 313 SER A CA 1
ATOM 2460 C C . SER A 1 313 ? -19.156 14.562 15.891 1 94.25 313 SER A C 1
ATOM 2462 O O . SER A 1 313 ? -19.734 13.508 16.172 1 94.25 313 SER A O 1
ATOM 2464 N N . MET A 1 314 ? -18.234 14.625 14.977 1 94.44 314 MET A N 1
ATOM 2465 C CA . MET A 1 314 ? -17.891 13.43 14.219 1 94.44 314 MET A CA 1
ATOM 2466 C C . MET A 1 314 ? -16.844 12.602 14.945 1 94.44 314 MET A C 1
ATOM 2468 O O . MET A 1 314 ? -15.781 13.117 15.312 1 94.44 314 MET A O 1
ATOM 2472 N N . ASN A 1 315 ? -17.141 11.344 15.227 1 95.88 315 ASN A N 1
ATOM 2473 C CA . ASN A 1 315 ? -16.25 10.336 15.773 1 95.88 315 ASN A CA 1
ATOM 2474 C C . ASN A 1 315 ? -16.094 9.148 14.828 1 95.88 315 ASN A C 1
ATOM 2476 O O . ASN A 1 315 ? -17.078 8.469 14.516 1 95.88 315 ASN A O 1
ATOM 2480 N N . ARG A 1 316 ? -14.875 8.945 14.438 1 95.75 316 ARG A N 1
ATOM 2481 C CA . ARG A 1 316 ? -14.664 7.875 13.469 1 95.75 316 ARG A CA 1
ATOM 2482 C C . ARG A 1 316 ? -13.352 7.148 13.75 1 95.75 316 ARG A C 1
ATOM 2484 O O . ARG A 1 316 ? -12.57 7.57 14.602 1 95.75 316 ARG A O 1
ATOM 2491 N N . SER A 1 317 ? -13.211 6.02 13.156 1 96.81 317 SER A N 1
ATOM 2492 C CA . SER A 1 317 ? -11.977 5.242 13.289 1 96.81 317 SER A CA 1
ATOM 2493 C C . SER A 1 317 ? -11.414 4.875 11.922 1 96.81 317 SER A C 1
ATOM 2495 O O . SER A 1 317 ? -12.07 5.062 10.898 1 96.81 317 SER A O 1
ATOM 2497 N N . ILE A 1 318 ? -10.188 4.52 11.891 1 96.31 318 ILE A N 1
ATOM 2498 C CA . ILE A 1 318 ? -9.57 3.855 10.75 1 96.31 318 ILE A CA 1
ATOM 2499 C C . ILE A 1 318 ? -9.273 2.4 11.102 1 96.31 318 ILE A C 1
ATOM 2501 O O . ILE A 1 318 ? -8.68 2.117 12.141 1 96.31 318 ILE A O 1
ATOM 2505 N N . THR A 1 319 ? -9.734 1.478 10.273 1 95.75 319 THR A N 1
ATOM 2506 C CA . THR A 1 319 ? -9.539 0.054 10.523 1 95.75 319 THR A CA 1
ATOM 2507 C C . THR A 1 319 ? -8.109 -0.36 10.211 1 95.75 319 THR A C 1
ATOM 2509 O O . THR A 1 319 ? -7.375 0.37 9.539 1 95.75 319 THR A O 1
ATOM 2512 N N . PHE A 1 320 ? -7.742 -1.534 10.695 1 95.31 320 PHE A N 1
ATOM 2513 C CA . PHE A 1 320 ? -6.43 -2.088 10.391 1 95.31 320 PHE A CA 1
ATOM 2514 C C . PHE A 1 320 ? -6.254 -2.27 8.891 1 95.31 320 PHE A C 1
ATOM 2516 O O . PHE A 1 320 ? -5.207 -1.927 8.336 1 95.31 320 PHE A O 1
ATOM 2523 N N . THR A 1 321 ? -7.25 -2.758 8.203 1 94.81 321 THR A N 1
ATOM 2524 C CA . THR A 1 321 ? -7.203 -2.994 6.766 1 94.81 321 THR A CA 1
ATOM 2525 C C . THR A 1 321 ? -6.992 -1.687 6.008 1 94.81 321 THR A C 1
ATOM 2527 O O . THR A 1 321 ? -6.145 -1.61 5.117 1 94.81 321 THR A O 1
ATOM 2530 N N . GLN A 1 322 ? -7.719 -0.661 6.363 1 94.94 322 GLN A N 1
ATOM 2531 C CA . GLN A 1 322 ? -7.586 0.636 5.707 1 94.94 322 GLN A CA 1
ATOM 2532 C C . GLN A 1 322 ? -6.188 1.216 5.914 1 94.94 322 GLN A C 1
ATOM 2534 O O . GLN A 1 322 ? -5.574 1.718 4.973 1 94.94 322 GLN A O 1
ATOM 2539 N N . ALA A 1 323 ? -5.734 1.145 7.141 1 96.5 323 ALA A N 1
ATOM 2540 C CA . ALA A 1 323 ? -4.418 1.683 7.469 1 96.5 323 ALA A CA 1
ATOM 2541 C C . ALA A 1 323 ? -3.324 0.977 6.668 1 96.5 323 ALA A C 1
ATOM 2543 O O . ALA A 1 323 ? -2.428 1.626 6.125 1 96.5 323 ALA A O 1
ATOM 2544 N N . GLN A 1 324 ? -3.4 -0.32 6.543 1 95.25 324 GLN A N 1
ATOM 2545 C CA . GLN A 1 324 ? -2.41 -1.091 5.801 1 95.25 324 GLN A CA 1
ATOM 2546 C C . GLN A 1 324 ? -2.447 -0.746 4.312 1 95.25 324 GLN A C 1
ATOM 2548 O O . GLN A 1 324 ? -1.401 -0.636 3.67 1 95.25 324 GLN A O 1
ATOM 2553 N N . GLN A 1 325 ? -3.639 -0.644 3.797 1 95.62 325 GLN A N 1
ATOM 2554 C CA . GLN A 1 325 ? -3.803 -0.347 2.377 1 95.62 325 GLN A CA 1
ATOM 2555 C C . GLN A 1 325 ? -3.213 1.017 2.029 1 95.62 325 GLN A C 1
ATOM 2557 O O . GLN A 1 325 ? -2.447 1.142 1.069 1 95.62 325 GLN A O 1
ATOM 2562 N N . LEU A 1 326 ? -3.564 1.988 2.834 1 96.5 326 LEU A N 1
ATOM 2563 C CA . LEU A 1 326 ? -3.07 3.336 2.578 1 96.5 326 LEU A CA 1
ATOM 2564 C C . LEU A 1 326 ? -1.562 3.412 2.791 1 96.5 326 LEU A C 1
ATOM 2566 O O . LEU A 1 326 ? -0.855 4.074 2.027 1 96.5 326 LEU A O 1
ATOM 2570 N N . ALA A 1 327 ? -1.068 2.75 3.797 1 95.38 327 ALA A N 1
ATOM 2571 C CA . ALA A 1 327 ? 0.372 2.691 4.035 1 95.38 327 ALA A CA 1
ATOM 2572 C C . ALA A 1 327 ? 1.097 2.055 2.852 1 95.38 327 ALA A C 1
ATOM 2574 O O . ALA A 1 327 ? 2.145 2.541 2.422 1 95.38 327 ALA A O 1
ATOM 2575 N N . SER A 1 328 ? 0.537 1.001 2.299 1 94.44 328 SER A N 1
ATOM 2576 C CA . SER A 1 328 ? 1.131 0.325 1.151 1 94.44 328 SER A CA 1
ATOM 2577 C C . SER A 1 328 ? 1.145 1.229 -0.077 1 94.44 328 SER A C 1
ATOM 2579 O O . SER A 1 328 ? 2.127 1.258 -0.821 1 94.44 328 SER A O 1
ATOM 2581 N N . LEU A 1 329 ? 0.095 1.909 -0.255 1 94 329 LEU A N 1
ATOM 2582 C CA . LEU A 1 329 ? -0.006 2.793 -1.41 1 94 329 LEU A CA 1
ATOM 2583 C C . LEU A 1 329 ? 1.045 3.896 -1.344 1 94 329 LEU A C 1
ATOM 2585 O O . LEU A 1 329 ? 1.54 4.352 -2.377 1 94 329 LEU A O 1
ATOM 2589 N N . ALA A 1 330 ? 1.354 4.281 -0.125 1 93 330 ALA A N 1
ATOM 2590 C CA . ALA A 1 330 ? 2.377 5.309 0.051 1 93 330 ALA A CA 1
ATOM 2591 C C . ALA A 1 330 ? 3.764 4.688 0.178 1 93 330 ALA A C 1
ATOM 2593 O O . ALA A 1 330 ? 4.73 5.375 0.515 1 93 330 ALA A O 1
ATOM 2594 N N . ARG A 1 331 ? 3.898 3.42 0.075 1 90.88 331 ARG A N 1
ATOM 2595 C CA . ARG A 1 331 ? 5.133 2.645 0.051 1 90.88 331 ARG A CA 1
ATOM 2596 C C . ARG A 1 331 ? 5.816 2.658 1.416 1 90.88 331 ARG A C 1
ATOM 2598 O O . ARG A 1 331 ? 7.043 2.711 1.502 1 90.88 331 ARG A O 1
ATOM 2605 N N . LEU A 1 332 ? 5.055 2.748 2.439 1 91.31 332 LEU A N 1
ATOM 2606 C CA . LEU A 1 332 ? 5.598 2.568 3.781 1 91.31 332 LEU A CA 1
ATOM 2607 C C . LEU A 1 332 ? 5.914 1.101 4.047 1 91.31 332 LEU A C 1
ATOM 2609 O O . LEU A 1 332 ? 5.207 0.211 3.566 1 91.31 332 LEU A O 1
ATOM 2613 N N . THR A 1 333 ? 6.977 0.887 4.816 1 88.88 333 THR A N 1
ATOM 2614 C CA . THR A 1 333 ? 7.383 -0.499 5.027 1 88.88 333 THR A CA 1
ATOM 2615 C C . THR A 1 333 ? 7.609 -0.777 6.508 1 88.88 333 THR A C 1
ATOM 2617 O O . THR A 1 333 ? 7.902 -1.91 6.895 1 88.88 333 THR A O 1
ATOM 2620 N N . HIS A 1 334 ? 7.492 0.16 7.359 1 90.25 334 HIS A N 1
ATOM 2621 C CA . HIS A 1 334 ? 7.797 -0.039 8.773 1 90.25 334 HIS A CA 1
ATOM 2622 C C . HIS A 1 334 ? 6.93 -1.14 9.375 1 90.25 334 HIS A C 1
ATOM 2624 O O . HIS A 1 334 ? 5.707 -1.128 9.219 1 90.25 334 HIS A O 1
ATOM 2630 N N . GLU A 1 335 ? 7.484 -1.983 10.109 1 90.75 335 GLU A N 1
ATOM 2631 C CA . GLU A 1 335 ? 6.848 -3.213 10.578 1 90.75 335 GLU A CA 1
ATOM 2632 C C . GLU A 1 335 ? 5.688 -2.912 11.523 1 90.75 335 GLU A C 1
ATOM 2634 O O . GLU A 1 335 ? 4.703 -3.648 11.562 1 90.75 335 GLU A O 1
ATOM 2639 N N . ARG A 1 336 ? 5.695 -1.847 12.211 1 91.31 336 ARG A N 1
ATOM 2640 C CA . ARG A 1 336 ? 4.672 -1.517 13.195 1 91.31 336 ARG A CA 1
ATOM 2641 C C . ARG A 1 336 ? 3.33 -1.247 12.523 1 91.31 336 ARG A C 1
ATOM 2643 O O . ARG A 1 336 ? 2.293 -1.21 13.195 1 91.31 336 ARG A O 1
ATOM 2650 N N . HIS A 1 337 ? 3.373 -1.091 11.258 1 92.56 337 HIS A N 1
ATOM 2651 C CA . HIS A 1 337 ? 2.135 -0.807 10.539 1 92.56 337 HIS A CA 1
ATOM 2652 C C . HIS A 1 337 ? 1.515 -2.084 9.984 1 92.56 337 HIS A C 1
ATOM 2654 O O . HIS A 1 337 ? 0.367 -2.076 9.531 1 92.56 337 HIS A O 1
ATOM 2660 N N . PHE A 1 338 ? 2.277 -3.209 10.047 1 91.31 338 PHE A N 1
ATOM 2661 C CA . PHE A 1 338 ? 1.837 -4.34 9.242 1 91.31 338 PHE A CA 1
ATOM 2662 C C . PHE A 1 338 ? 1.93 -5.641 10.031 1 91.31 338 PHE A C 1
ATOM 2664 O O . PHE A 1 338 ? 1.106 -6.539 9.852 1 91.31 338 PHE A O 1
ATOM 2671 N N . ASP A 1 339 ? 2.975 -5.828 10.836 1 90.44 339 ASP A N 1
ATOM 2672 C CA . ASP A 1 339 ? 3.375 -7.137 11.336 1 90.44 339 ASP A CA 1
ATOM 2673 C C . ASP A 1 339 ? 2.605 -7.492 12.609 1 90.44 339 ASP A C 1
ATOM 2675 O O . ASP A 1 339 ? 3.068 -7.227 13.719 1 90.44 339 ASP A O 1
ATOM 2679 N N . THR A 1 340 ? 1.569 -8.227 12.477 1 89.06 340 THR A N 1
ATOM 2680 C CA . THR A 1 340 ? 0.699 -8.57 13.594 1 89.06 340 THR A CA 1
ATOM 2681 C C . THR A 1 340 ? 1.27 -9.75 14.375 1 89.06 340 THR A C 1
ATOM 2683 O O . THR A 1 340 ? 0.716 -10.141 15.406 1 89.06 340 THR A O 1
ATOM 2686 N N . LYS A 1 341 ? 2.258 -10.352 13.859 1 86.06 341 LYS A N 1
ATOM 2687 C CA . LYS A 1 341 ? 2.92 -11.414 14.609 1 86.06 341 LYS A CA 1
ATOM 2688 C C . LYS A 1 341 ? 3.9 -10.844 15.625 1 86.06 341 LYS A C 1
ATOM 2690 O O . LYS A 1 341 ? 3.955 -11.297 16.766 1 86.06 341 LYS A O 1
ATOM 2695 N N . ARG A 1 342 ? 4.551 -9.898 15.18 1 87.88 342 ARG A N 1
ATOM 2696 C CA . ARG A 1 342 ? 5.559 -9.281 16.047 1 87.88 342 ARG A CA 1
ATOM 2697 C C . ARG A 1 342 ? 4.914 -8.352 17.062 1 87.88 342 ARG A C 1
ATOM 2699 O O . ARG A 1 342 ? 5.406 -8.227 18.188 1 87.88 342 ARG A O 1
ATOM 2706 N N . TYR A 1 343 ? 3.893 -7.688 16.594 1 90.38 343 TYR A N 1
ATOM 2707 C CA . TYR A 1 343 ? 3.264 -6.68 17.438 1 90.38 343 TYR A CA 1
ATOM 2708 C C . TYR A 1 343 ? 1.807 -7.031 17.719 1 90.38 343 TYR A C 1
ATOM 2710 O O . TYR A 1 343 ? 1.053 -7.352 16.797 1 90.38 343 TYR A O 1
ATOM 2718 N N . ASP A 1 344 ? 1.483 -6.848 18.922 1 89.75 344 ASP A N 1
ATOM 2719 C CA . ASP A 1 344 ? 0.08 -7.02 19.281 1 89.75 344 ASP A CA 1
ATOM 2720 C C . ASP A 1 344 ? -0.751 -5.812 18.859 1 89.75 344 ASP A C 1
ATOM 2722 O O . ASP A 1 344 ? -0.201 -4.773 18.484 1 89.75 344 ASP A O 1
ATOM 2726 N N . GLN A 1 345 ? -1.97 -6.051 18.969 1 85.94 345 GLN A N 1
ATOM 2727 C CA . GLN A 1 345 ? -2.904 -5.031 18.5 1 85.94 345 GLN A CA 1
ATOM 2728 C C . GLN A 1 345 ? -2.627 -3.686 19.172 1 85.94 345 GLN A C 1
ATOM 2730 O O . GLN A 1 345 ? -2.75 -2.635 18.531 1 85.94 345 GLN A O 1
ATOM 2735 N N . SER A 1 346 ? -2.246 -3.701 20.406 1 88.81 346 SER A N 1
ATOM 2736 C CA . SER A 1 346 ? -2.012 -2.471 21.156 1 88.81 346 SER A CA 1
ATOM 2737 C C . SER A 1 346 ? -0.662 -1.855 20.797 1 88.81 346 SER A C 1
ATOM 2739 O O . SER A 1 346 ? -0.39 -0.704 21.156 1 88.81 346 SER A O 1
ATOM 2741 N N . GLU A 1 347 ? 0.115 -2.635 20.047 1 91.94 347 GLU A N 1
ATOM 2742 C CA . GLU A 1 347 ? 1.447 -2.156 19.688 1 91.94 347 GLU A CA 1
ATOM 2743 C C . GLU A 1 347 ? 1.493 -1.69 18.234 1 91.94 347 GLU A C 1
ATOM 2745 O O . GLU A 1 347 ? 2.439 -1.015 17.828 1 91.94 347 GLU A O 1
ATOM 2750 N N . LEU A 1 348 ? 0.538 -2.119 17.516 1 93.56 348 LEU A N 1
ATOM 2751 C CA . LEU A 1 348 ? 0.448 -1.616 16.156 1 93.56 348 LEU A CA 1
ATOM 2752 C C . LEU A 1 348 ? 0.156 -0.119 16.141 1 93.56 348 LEU A C 1
ATOM 2754 O O . LEU A 1 348 ? -0.635 0.368 16.953 1 93.56 348 LEU A O 1
ATOM 2758 N N . LEU A 1 349 ? 0.759 0.581 15.25 1 95.44 349 LEU A N 1
ATOM 2759 C CA . LEU A 1 349 ? 0.607 2.031 15.195 1 95.44 349 LEU A CA 1
ATOM 2760 C C . LEU A 1 349 ? 0.051 2.473 13.844 1 95.44 349 LEU A C 1
ATOM 2762 O O . LEU A 1 349 ? 0.465 1.963 12.805 1 95.44 349 LEU A O 1
ATOM 2766 N N . VAL A 1 350 ? -0.891 3.365 13.891 1 97.25 350 VAL A N 1
ATOM 2767 C CA . VAL A 1 350 ? -1.329 4.074 12.688 1 97.25 350 VAL A CA 1
ATOM 2768 C C . VAL A 1 350 ? -0.258 5.07 12.258 1 97.25 350 VAL A C 1
ATOM 2770 O O . VAL A 1 350 ? 0.256 5.836 13.078 1 97.25 350 VAL A O 1
ATOM 2773 N N . PRO A 1 351 ? 0.099 5.055 10.961 1 96.38 351 PRO A N 1
ATOM 2774 C CA . PRO A 1 351 ? 1.091 6.031 10.508 1 96.38 351 PRO A CA 1
ATOM 2775 C C . PRO A 1 351 ? 0.686 7.469 10.82 1 96.38 351 PRO A C 1
ATOM 2777 O O . PRO A 1 351 ? -0.498 7.812 10.75 1 96.38 351 PRO A O 1
ATOM 2780 N N . GLY A 1 352 ? 1.687 8.32 11.125 1 96.44 352 GLY A N 1
ATOM 2781 C CA . GLY A 1 352 ? 1.439 9.695 11.547 1 96.44 352 GLY A CA 1
ATOM 2782 C C . GLY A 1 352 ? 0.592 10.469 10.555 1 96.44 352 GLY A C 1
ATOM 2783 O O . GLY A 1 352 ? -0.308 11.219 10.953 1 96.44 352 GLY A O 1
ATOM 2784 N N . GLY A 1 353 ? 0.86 10.344 9.312 1 97.19 353 GLY A N 1
ATOM 2785 C CA . GLY A 1 353 ? 0.077 11.039 8.305 1 97.19 353 GLY A CA 1
ATOM 2786 C C . GLY A 1 353 ? -1.393 10.664 8.32 1 97.19 353 GLY A C 1
ATOM 2787 O O . GLY A 1 353 ? -2.256 11.492 8.031 1 97.19 353 GLY A O 1
ATOM 2788 N N . LEU A 1 354 ? -1.67 9.414 8.609 1 98.12 354 LEU A N 1
ATOM 2789 C CA . LEU A 1 354 ? -3.057 8.977 8.695 1 98.12 354 LEU A CA 1
ATOM 2790 C C . LEU A 1 354 ? -3.711 9.484 9.969 1 98.12 354 LEU A C 1
ATOM 2792 O O . LEU A 1 354 ? -4.914 9.766 9.992 1 98.12 354 LEU A O 1
ATOM 2796 N N . VAL A 1 355 ? -2.941 9.617 11.039 1 98.31 355 VAL A N 1
ATOM 2797 C CA . VAL A 1 355 ? -3.455 10.195 12.273 1 98.31 355 VAL A CA 1
ATOM 2798 C C . VAL A 1 355 ? -3.918 11.625 12.031 1 98.31 355 VAL A C 1
ATOM 2800 O O . VAL A 1 355 ? -5.02 12.008 12.422 1 98.31 355 VAL A O 1
ATOM 2803 N N . LEU A 1 356 ? -3.057 12.328 11.375 1 98.12 356 LEU A N 1
ATOM 2804 C CA . LEU A 1 356 ? -3.445 13.688 11.008 1 98.12 356 LEU A CA 1
ATOM 2805 C C . LEU A 1 356 ? -4.715 13.68 10.164 1 98.12 356 LEU A C 1
ATOM 2807 O O . LEU A 1 356 ? -5.621 14.484 10.391 1 98.12 356 LEU A O 1
ATOM 2811 N N . GLY A 1 357 ? -4.781 12.789 9.195 1 98.06 357 GLY A N 1
ATOM 2812 C CA . GLY A 1 357 ? -5.941 12.703 8.328 1 98.06 357 GLY A CA 1
ATOM 2813 C C . GLY A 1 357 ? -7.242 12.492 9.078 1 98.06 357 GLY A C 1
ATOM 2814 O O . GLY A 1 357 ? -8.234 13.164 8.805 1 98.06 357 GLY A O 1
ATOM 2815 N N . ILE A 1 358 ? -7.254 11.586 10.008 1 98.31 358 ILE A N 1
ATOM 2816 C CA . ILE A 1 358 ? -8.5 11.242 10.695 1 98.31 358 ILE A CA 1
ATOM 2817 C C . ILE A 1 358 ? -8.891 12.375 11.641 1 98.31 358 ILE A C 1
ATOM 2819 O O . ILE A 1 358 ? -10.078 12.648 11.836 1 98.31 358 ILE A O 1
ATOM 2823 N N . VAL A 1 359 ? -7.93 13.086 12.195 1 98.38 359 VAL A N 1
ATOM 2824 C CA . VAL A 1 359 ? -8.242 14.211 13.07 1 98.38 359 VAL A CA 1
ATOM 2825 C C . VAL A 1 359 ? -8.797 15.367 12.25 1 98.38 359 VAL A C 1
ATOM 2827 O O . VAL A 1 359 ? -9.789 15.992 12.641 1 98.38 359 VAL A O 1
ATOM 2830 N N . GLN A 1 360 ? -8.18 15.648 11.148 1 97.81 360 GLN A N 1
ATOM 2831 C CA . GLN A 1 360 ? -8.711 16.672 10.25 1 97.81 360 GLN A CA 1
ATOM 2832 C C . GLN A 1 360 ? -10.133 16.312 9.805 1 97.81 360 GLN A C 1
ATOM 2834 O O . GLN A 1 360 ? -10.992 17.188 9.719 1 97.81 360 GLN A O 1
ATOM 2839 N N . SER A 1 361 ? -10.312 15.07 9.516 1 97.06 361 SER A N 1
ATOM 2840 C CA . SER A 1 361 ? -11.633 14.602 9.094 1 97.06 361 SER A CA 1
ATOM 2841 C C . SER A 1 361 ? -12.672 14.828 10.188 1 97.06 361 SER A C 1
ATOM 2843 O O . SER A 1 361 ? -13.805 15.227 9.898 1 97.06 361 SER A O 1
ATOM 2845 N N . ALA A 1 362 ? -12.305 14.617 11.367 1 97.19 362 ALA A N 1
ATOM 2846 C CA . ALA A 1 362 ? -13.219 14.781 12.492 1 97.19 362 ALA A CA 1
ATOM 2847 C C . ALA A 1 362 ? -13.68 16.234 12.625 1 97.19 362 ALA A C 1
ATOM 2849 O O . ALA A 1 362 ? -14.781 16.484 13.117 1 97.19 362 ALA A O 1
ATOM 2850 N N . ALA A 1 363 ? -12.898 17.156 12.164 1 96.56 363 ALA A N 1
ATOM 2851 C CA . ALA A 1 363 ? -13.219 18.578 12.297 1 96.56 363 ALA A CA 1
ATOM 2852 C C . ALA A 1 363 ? -13.734 19.141 10.984 1 96.56 363 ALA A C 1
ATOM 2854 O O . ALA A 1 363 ? -14.094 20.328 10.914 1 96.56 363 ALA A O 1
ATOM 2855 N N . SER A 1 364 ? -13.82 18.359 9.969 1 94.81 364 SER A N 1
ATOM 2856 C CA . SER A 1 364 ? -13.977 18.844 8.602 1 94.81 364 SER A CA 1
ATOM 2857 C C . SER A 1 364 ? -15.336 19.5 8.398 1 94.81 364 SER A C 1
ATOM 2859 O O . SER A 1 364 ? -15.445 20.516 7.715 1 94.81 364 SER A O 1
ATOM 2861 N N . ARG A 1 365 ? -16.344 18.953 8.992 1 92.06 365 ARG A N 1
ATOM 2862 C CA . ARG A 1 365 ? -17.703 19.469 8.773 1 92.06 365 ARG A CA 1
ATOM 2863 C C . ARG A 1 365 ? -17.844 20.891 9.312 1 92.06 365 ARG A C 1
ATOM 2865 O O . ARG A 1 365 ? -18.422 21.75 8.648 1 92.06 365 ARG A O 1
ATOM 2872 N N . ASP A 1 366 ? -17.328 21.109 10.453 1 93.44 366 ASP A N 1
ATOM 2873 C CA . ASP A 1 366 ? -17.5 22.391 11.125 1 93.44 366 ASP A CA 1
ATOM 2874 C C . ASP A 1 366 ? -16.641 23.469 10.484 1 93.44 366 ASP A C 1
ATOM 2876 O O . ASP A 1 366 ? -16.953 24.656 10.57 1 93.44 366 ASP A O 1
ATOM 2880 N N . PHE A 1 367 ? -15.594 23.141 9.828 1 95.38 367 PHE A N 1
ATOM 2881 C CA . PHE A 1 367 ? -14.703 24.094 9.195 1 95.38 367 PHE A CA 1
ATOM 2882 C C . PHE A 1 367 ? -15.078 24.297 7.73 1 95.38 367 PHE A C 1
ATOM 2884 O O . PHE A 1 367 ? -14.5 25.156 7.047 1 95.38 367 PHE A O 1
ATOM 2891 N N . HIS A 1 368 ? -15.938 23.484 7.25 1 93.06 368 HIS A N 1
ATOM 2892 C CA . HIS A 1 368 ? -16.391 23.672 5.875 1 93.06 368 HIS A CA 1
ATOM 2893 C C . HIS A 1 368 ? -16.812 25.109 5.621 1 93.06 368 HIS A C 1
ATOM 2895 O O . HIS A 1 368 ? -17.516 25.719 6.43 1 93.06 368 HIS A O 1
ATOM 2901 N N . GLU A 1 369 ? -16.25 25.719 4.484 1 93.31 369 GLU A N 1
ATOM 2902 C CA . GLU A 1 369 ? -15.602 25.078 3.342 1 93.31 369 GLU A CA 1
ATOM 2903 C C . GLU A 1 369 ? -14.141 25.5 3.227 1 93.31 369 GLU A C 1
ATOM 2905 O O . GLU A 1 369 ? -13.844 26.641 2.889 1 93.31 369 GLU A O 1
ATOM 2910 N N . ILE A 1 370 ? -13.273 24.594 3.439 1 96.5 370 ILE A N 1
ATOM 2911 C CA . ILE A 1 370 ? -11.836 24.859 3.402 1 96.5 370 ILE A CA 1
ATOM 2912 C C . ILE A 1 370 ? -11.344 24.828 1.958 1 96.5 370 ILE A C 1
ATOM 2914 O O . ILE A 1 370 ? -11.68 23.922 1.196 1 96.5 370 ILE A O 1
ATOM 2918 N N . LEU A 1 371 ? -10.562 25.844 1.628 1 97.25 371 LEU A N 1
ATOM 2919 C CA . LEU A 1 371 ? -9.977 25.906 0.292 1 97.25 371 LEU A CA 1
ATOM 2920 C C . LEU A 1 371 ? -8.492 25.578 0.327 1 97.25 371 LEU A C 1
ATOM 2922 O O . LEU A 1 371 ? -7.945 25.047 -0.636 1 97.25 371 LEU A O 1
ATOM 2926 N N . HIS A 1 372 ? -7.863 25.969 1.356 1 97.88 372 HIS A N 1
ATOM 2927 C CA . HIS A 1 372 ? -6.422 25.828 1.517 1 97.88 372 HIS A CA 1
ATOM 2928 C C . HIS A 1 372 ? -6.039 25.719 2.99 1 97.88 372 HIS A C 1
ATOM 2930 O O . HIS A 1 372 ? -6.715 26.297 3.85 1 97.88 372 HIS A O 1
ATOM 2936 N N . GLU A 1 373 ? -4.93 25.031 3.23 1 96.81 373 GLU A N 1
ATOM 2937 C CA . GLU A 1 373 ? -4.469 24.875 4.605 1 96.81 373 GLU A CA 1
ATOM 2938 C C . GLU A 1 373 ? -2.947 24.922 4.688 1 96.81 373 GLU A C 1
ATOM 2940 O O . GLU A 1 373 ? -2.256 24.531 3.742 1 96.81 373 GLU A O 1
ATOM 2945 N N . GLU A 1 374 ? -2.52 25.406 5.781 1 96.88 374 GLU A N 1
ATOM 2946 C CA . GLU A 1 374 ? -1.132 25.344 6.23 1 96.88 374 GLU A CA 1
ATOM 2947 C C . GLU A 1 374 ? -1.033 24.734 7.629 1 96.88 374 GLU A C 1
ATOM 2949 O O . GLU A 1 374 ? -1.853 25.031 8.5 1 96.88 374 GLU A O 1
ATOM 2954 N N . LEU A 1 375 ? -0.14 23.812 7.766 1 97.38 375 LEU A N 1
ATOM 2955 C CA . LEU A 1 375 ? 0.129 23.25 9.086 1 97.38 375 LEU A CA 1
ATOM 2956 C C . LEU A 1 375 ? 1.352 23.906 9.719 1 97.38 375 LEU A C 1
ATOM 2958 O O . LEU A 1 375 ? 2.477 23.719 9.25 1 97.38 375 LEU A O 1
ATOM 2962 N N . LEU A 1 376 ? 1.133 24.672 10.727 1 95.12 376 LEU A N 1
ATOM 2963 C CA . LEU A 1 376 ? 2.189 25.438 11.375 1 95.12 376 LEU A CA 1
ATOM 2964 C C . LEU A 1 376 ? 3.031 24.547 12.281 1 95.12 376 LEU A C 1
ATOM 2966 O O . LEU A 1 376 ? 4.262 24.625 12.266 1 95.12 376 LEU A O 1
ATOM 2970 N N . HIS A 1 377 ? 2.344 23.766 13.039 1 94.5 377 HIS A N 1
ATOM 2971 C CA . HIS A 1 377 ? 2.988 22.875 14 1 94.5 377 HIS A CA 1
ATOM 2972 C C . HIS A 1 377 ? 2.082 21.703 14.359 1 94.5 377 HIS A C 1
ATOM 2974 O O . HIS A 1 377 ? 0.867 21.875 14.492 1 94.5 377 HIS A O 1
ATOM 2980 N N . LEU A 1 378 ? 2.676 20.562 14.516 1 96.88 378 LEU A N 1
ATOM 2981 C CA . LEU A 1 378 ? 1.946 19.375 14.969 1 96.88 378 LEU A CA 1
ATOM 2982 C C . LEU A 1 378 ? 2.838 18.484 15.812 1 96.88 378 LEU A C 1
ATOM 2984 O O . LEU A 1 378 ? 3.971 18.188 15.43 1 96.88 378 LEU A O 1
ATOM 2988 N N . ASN A 1 379 ? 2.367 18.125 17.016 1 96.19 379 ASN A N 1
ATOM 2989 C CA . ASN A 1 379 ? 3.01 17.125 17.859 1 96.19 379 ASN A CA 1
ATOM 2990 C C . ASN A 1 379 ? 2.129 15.883 18.031 1 96.19 379 ASN A C 1
ATOM 2992 O O . ASN A 1 379 ? 0.927 16 18.281 1 96.19 379 ASN A O 1
ATOM 2996 N N . PHE A 1 380 ? 2.74 14.789 17.828 1 96.88 380 PHE A N 1
ATOM 2997 C CA . PHE A 1 380 ? 2.086 13.555 18.234 1 96.88 380 PHE A CA 1
ATOM 2998 C C . PHE A 1 380 ? 2.305 13.305 19.719 1 96.88 380 PHE A C 1
ATOM 3000 O O . PHE A 1 380 ? 3.441 13.297 20.203 1 96.88 380 PHE A O 1
ATOM 3007 N N . ILE A 1 381 ? 1.26 13.094 20.453 1 96.69 381 ILE A N 1
ATOM 3008 C CA . ILE A 1 381 ? 1.33 13.047 21.906 1 96.69 381 ILE A CA 1
ATOM 3009 C C . ILE A 1 381 ? 1.22 11.602 22.391 1 96.69 381 ILE A C 1
ATOM 3011 O O . ILE A 1 381 ? 2.078 11.117 23.125 1 96.69 381 ILE A O 1
ATOM 3015 N N . ASN A 1 382 ? 0.15 10.961 22 1 96.5 382 ASN A N 1
ATOM 3016 C CA . ASN A 1 382 ? -0.064 9.547 22.297 1 96.5 382 ASN A CA 1
ATOM 3017 C C . ASN A 1 382 ? -0.249 8.734 21.016 1 96.5 382 ASN A C 1
ATOM 3019 O O . ASN A 1 382 ? -0.632 9.281 19.984 1 96.5 382 ASN A O 1
ATOM 3023 N N . SER A 1 383 ? 0.023 7.449 21.172 1 95.69 383 SER A N 1
ATOM 3024 C CA . SER A 1 383 ? -0.099 6.562 20.016 1 95.69 383 SER A CA 1
ATOM 3025 C C . SER A 1 383 ? -1.562 6.316 19.656 1 95.69 383 SER A C 1
ATOM 3027 O O . SER A 1 383 ? -2.432 6.344 20.531 1 95.69 383 SER A O 1
ATOM 3029 N N . LEU A 1 384 ? -1.811 6.148 18.422 1 97.62 384 LEU A N 1
ATOM 3030 C CA . LEU A 1 384 ? -3.105 5.715 17.906 1 97.62 384 LEU A CA 1
ATOM 3031 C C . LEU A 1 384 ? -3.01 4.32 17.297 1 97.62 384 LEU A C 1
ATOM 3033 O O . LEU A 1 384 ? -2.111 4.047 16.5 1 97.62 384 LEU A O 1
ATOM 3037 N N . ASN A 1 385 ? -3.895 3.41 17.734 1 97.5 385 ASN A N 1
ATOM 3038 C CA . ASN A 1 385 ? -3.969 2.059 17.188 1 97.5 385 ASN A CA 1
ATOM 3039 C C . ASN A 1 385 ? -5.156 1.898 16.234 1 97.5 385 ASN A C 1
ATOM 3041 O O . ASN A 1 385 ? -6.168 2.586 16.391 1 97.5 385 ASN A O 1
ATOM 3045 N N . PRO A 1 386 ? -4.977 1.011 15.281 1 96.25 386 PRO A N 1
ATOM 3046 C CA . PRO A 1 386 ? -6.133 0.769 14.414 1 96.25 386 PRO A CA 1
ATOM 3047 C C . PRO A 1 386 ? -7.383 0.371 15.203 1 96.25 386 PRO A C 1
ATOM 3049 O O . PRO A 1 386 ? -7.293 -0.408 16.156 1 96.25 386 PRO A O 1
ATOM 3052 N N . GLY A 1 387 ? -8.531 0.976 14.805 1 95.88 387 GLY A N 1
ATOM 3053 C CA . GLY A 1 387 ? -9.789 0.656 15.469 1 95.88 387 GLY A CA 1
ATOM 3054 C C . GLY A 1 387 ? -10.164 1.651 16.547 1 95.88 387 GLY A C 1
ATOM 3055 O O . GLY A 1 387 ? -11.336 1.746 16.938 1 95.88 387 GLY A O 1
ATOM 3056 N N . ASN A 1 388 ? -9.164 2.439 17.094 1 97.31 388 ASN A N 1
ATOM 3057 C CA . ASN A 1 388 ? -9.516 3.49 18.031 1 97.31 388 ASN A CA 1
ATOM 3058 C C . ASN A 1 388 ? -10.453 4.52 17.422 1 97.31 388 ASN A C 1
ATOM 3060 O O . ASN A 1 388 ? -10.281 4.898 16.25 1 97.31 388 ASN A O 1
ATOM 3064 N N . ILE A 1 389 ? -11.414 4.867 18.188 1 97.69 389 ILE A N 1
ATOM 3065 C CA . ILE A 1 389 ? -12.281 5.965 17.75 1 97.69 389 ILE A CA 1
ATOM 3066 C C . ILE A 1 389 ? -11.562 7.297 17.969 1 97.69 389 ILE A C 1
ATOM 3068 O O . ILE A 1 389 ? -10.914 7.5 19 1 97.69 389 ILE A O 1
ATOM 3072 N N . VAL A 1 390 ? -11.742 8.266 16.969 1 98.44 390 VAL A N 1
ATOM 3073 C CA . VAL A 1 390 ? -11.055 9.547 17.062 1 98.44 390 VAL A CA 1
ATOM 3074 C C . VAL A 1 390 ? -12.062 10.688 16.875 1 98.44 390 VAL A C 1
ATOM 3076 O O . VAL A 1 390 ? -12.836 10.688 15.922 1 98.44 390 VAL A O 1
ATOM 3079 N N . GLY A 1 391 ? -12.102 11.57 17.844 1 98.25 391 GLY A N 1
ATOM 3080 C CA . GLY A 1 391 ? -12.758 12.867 17.75 1 98.25 391 GLY A CA 1
ATOM 3081 C C . GLY A 1 391 ? -11.797 14.031 17.828 1 98.25 391 GLY A C 1
ATOM 3082 O O . GLY A 1 391 ? -10.578 13.844 17.812 1 98.25 391 GLY A O 1
ATOM 3083 N N . ALA A 1 392 ? -12.375 15.297 17.797 1 98.56 392 ALA A N 1
ATOM 3084 C CA . ALA A 1 392 ? -11.5 16.469 17.844 1 98.56 392 ALA A CA 1
ATOM 3085 C C . ALA A 1 392 ? -12.203 17.656 18.5 1 98.56 392 ALA A C 1
ATOM 3087 O O . ALA A 1 392 ? -13.438 17.719 18.516 1 98.56 392 ALA A O 1
ATOM 3088 N N . ILE A 1 393 ? -11.414 18.469 19.109 1 98.56 393 ILE A N 1
ATOM 3089 C CA . ILE A 1 393 ? -11.852 19.797 19.531 1 98.56 393 ILE A CA 1
ATOM 3090 C C . ILE A 1 393 ? -10.938 20.859 18.922 1 98.56 393 ILE A C 1
ATOM 3092 O O . ILE A 1 393 ? -9.75 20.609 18.719 1 98.56 393 ILE A O 1
ATOM 3096 N N . SER A 1 394 ? -11.508 22.016 18.656 1 98.5 394 SER A N 1
ATOM 3097 C CA . SER A 1 394 ? -10.727 23.094 18.031 1 98.5 394 SER A CA 1
ATOM 3098 C C . SER A 1 394 ? -10.977 24.422 18.734 1 98.5 394 SER A C 1
ATOM 3100 O O . SER A 1 394 ? -12.117 24.781 19.016 1 98.5 394 SER A O 1
ATOM 3102 N N . TYR A 1 395 ? -9.898 25.078 19.016 1 98.44 395 TYR A N 1
ATOM 3103 C CA . TYR A 1 395 ? -9.945 26.422 19.562 1 98.44 395 TYR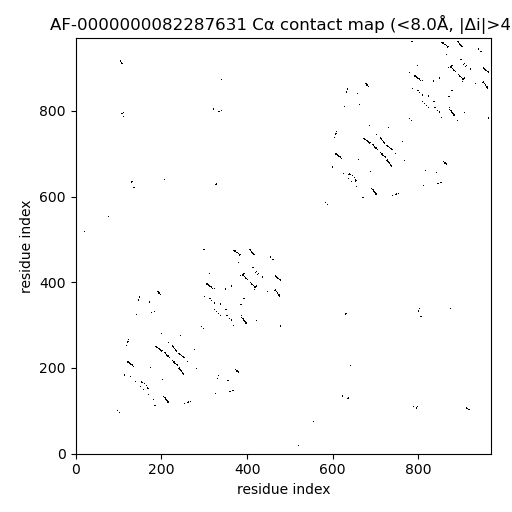 A CA 1
ATOM 3104 C C . TYR A 1 395 ? -9.57 27.453 18.5 1 98.44 395 TYR A C 1
ATOM 3106 O O . TYR A 1 395 ? -8.477 27.391 17.938 1 98.44 395 TYR A O 1
ATOM 3114 N N . ILE A 1 396 ? -10.445 28.406 18.234 1 98.06 396 ILE A N 1
ATOM 3115 C CA . ILE A 1 396 ? -10.219 29.438 17.219 1 98.06 396 ILE A CA 1
ATOM 3116 C C . ILE A 1 396 ? -9.375 30.562 17.797 1 98.06 396 ILE A C 1
ATOM 3118 O O . ILE A 1 396 ? -9.844 31.328 18.656 1 98.06 396 ILE A O 1
ATOM 3122 N N . GLN A 1 397 ? -8.156 30.672 17.281 1 97.44 397 GLN A N 1
ATOM 3123 C CA . GLN A 1 397 ? -7.27 31.719 17.75 1 97.44 397 GLN A CA 1
ATOM 3124 C C . GLN A 1 397 ? -7.66 33.062 17.156 1 97.44 397 GLN A C 1
ATOM 3126 O O . GLN A 1 397 ? -7.762 34.062 17.875 1 97.44 397 GLN A O 1
ATOM 3131 N N . SER A 1 398 ? -7.84 33.094 15.922 1 97.06 398 SER A N 1
ATOM 3132 C CA . SER A 1 398 ? -8.164 34.344 15.195 1 97.06 398 SER A CA 1
ATOM 3133 C C . SER A 1 398 ? -8.93 34.031 13.914 1 97.06 398 SER A C 1
ATOM 3135 O O . SER A 1 398 ? -8.875 32.906 13.398 1 97.06 398 SER A O 1
ATOM 3137 N N . VAL A 1 399 ? -9.695 34.938 13.5 1 96.56 399 VAL A N 1
ATOM 3138 C CA . VAL A 1 399 ? -10.375 34.969 12.211 1 96.56 399 VAL A CA 1
ATOM 3139 C C . VAL A 1 399 ? -10.117 36.312 11.508 1 96.56 399 VAL A C 1
ATOM 3141 O O . VAL A 1 399 ? -10.484 37.375 12.016 1 96.56 399 VAL A O 1
ATOM 3144 N N . GLU A 1 400 ? -9.469 36.219 10.422 1 96.06 400 GLU A N 1
ATOM 3145 C CA . GLU A 1 400 ? -9.133 37.406 9.664 1 96.06 400 GLU A CA 1
ATOM 3146 C C . GLU A 1 400 ? -9.812 37.406 8.297 1 96.06 400 GLU A C 1
ATOM 3148 O O . GLU A 1 400 ? -9.812 36.406 7.598 1 96.06 400 GLU A O 1
ATOM 3153 N N . GLU A 1 401 ? -10.359 38.562 8.008 1 93.06 401 GLU A N 1
ATOM 3154 C CA . GLU A 1 401 ? -10.891 38.688 6.656 1 93.06 401 GLU A CA 1
ATOM 3155 C C . GLU A 1 401 ? -9.766 38.75 5.625 1 93.06 401 GLU A C 1
ATOM 3157 O O . GLU A 1 401 ? -8.758 39.438 5.844 1 93.06 401 GLU A O 1
ATOM 3162 N N . ALA A 1 402 ? -9.914 38.031 4.645 1 92.5 402 ALA A N 1
ATOM 3163 C CA . ALA A 1 402 ? -8.914 38.062 3.578 1 92.5 402 ALA A CA 1
ATOM 3164 C C . ALA A 1 402 ? -9.398 38.906 2.402 1 92.5 402 ALA A C 1
ATOM 3166 O O . ALA A 1 402 ? -9.219 40.125 2.389 1 92.5 402 ALA A O 1
ATOM 3167 N N . VAL A 1 403 ? -9.922 38.344 1.357 1 91.69 403 VAL A N 1
ATOM 3168 C CA . VAL A 1 403 ? -10.484 39 0.193 1 91.69 403 VAL A CA 1
ATOM 3169 C C . VAL A 1 403 ? -11.883 38.438 -0.097 1 91.69 403 VAL A C 1
ATOM 3171 O O . VAL A 1 403 ? -12.094 37.25 -0.045 1 91.69 403 VAL A O 1
ATOM 3174 N N . GLY A 1 404 ? -12.789 39.406 -0.305 1 90.25 404 GLY A N 1
ATOM 3175 C CA . GLY A 1 404 ? -14.156 38.938 -0.535 1 90.25 404 GLY A CA 1
ATOM 3176 C C . GLY A 1 404 ? -14.758 38.25 0.667 1 90.25 404 GLY A C 1
ATOM 3177 O O . GLY A 1 404 ? -14.727 38.781 1.781 1 90.25 404 GLY A O 1
ATOM 3178 N N . ASP A 1 405 ? -15.336 37.062 0.395 1 90.88 405 ASP A N 1
ATOM 3179 C CA . ASP A 1 405 ? -15.938 36.312 1.493 1 90.88 405 ASP A CA 1
ATOM 3180 C C . ASP A 1 405 ? -14.977 35.25 2.029 1 90.88 405 ASP A C 1
ATOM 3182 O O . ASP A 1 405 ? -15.406 34.281 2.666 1 90.88 405 ASP A O 1
ATOM 3186 N N . LEU A 1 406 ? -13.781 35.438 1.664 1 95.44 406 LEU A N 1
ATOM 3187 C CA . LEU A 1 406 ? -12.781 34.531 2.178 1 95.44 406 LEU A CA 1
ATOM 3188 C C . LEU A 1 406 ? -12.227 35 3.514 1 95.44 406 LEU A C 1
ATOM 3190 O O . LEU A 1 406 ? -12.086 36.219 3.734 1 95.44 406 LEU A O 1
ATOM 3194 N N . GLU A 1 407 ? -11.969 34.094 4.344 1 95.88 407 GLU A N 1
ATOM 3195 C CA . GLU A 1 407 ? -11.359 34.406 5.637 1 95.88 407 GLU A CA 1
ATOM 3196 C C . GLU A 1 407 ? -10.242 33.438 5.965 1 95.88 407 GLU A C 1
ATOM 3198 O O . GLU A 1 407 ? -10.203 32.312 5.418 1 95.88 407 GLU A O 1
ATOM 3203 N N . ILE A 1 408 ? -9.344 33.844 6.77 1 97.06 408 ILE A N 1
ATOM 3204 C CA . ILE A 1 408 ? -8.25 33 7.27 1 97.06 408 ILE A CA 1
ATOM 3205 C C . ILE A 1 408 ? -8.422 32.781 8.773 1 97.06 408 ILE A C 1
ATOM 3207 O O . ILE A 1 408 ? -8.492 33.75 9.547 1 97.06 408 ILE A O 1
ATOM 3211 N N . CYS A 1 409 ? -8.516 31.578 9.133 1 96.94 409 CYS A N 1
ATOM 3212 C CA . CYS A 1 409 ? -8.656 31.203 10.531 1 96.94 409 CYS A CA 1
ATOM 3213 C C . CYS A 1 409 ? -7.398 30.5 11.039 1 96.94 409 CYS A C 1
ATOM 3215 O O . CYS A 1 409 ? -6.887 29.594 10.391 1 96.94 409 CYS A O 1
ATOM 3217 N N . THR A 1 410 ? -6.863 30.984 12.109 1 97.62 410 THR A N 1
ATOM 3218 C CA . THR A 1 410 ? -5.824 30.266 12.836 1 97.62 410 THR A CA 1
ATOM 3219 C C . THR A 1 410 ? -6.426 29.453 13.977 1 97.62 410 THR A C 1
ATOM 3221 O O . THR A 1 410 ? -7.129 29.984 14.828 1 97.62 410 THR A O 1
ATOM 3224 N N . VAL A 1 411 ? -6.148 28.172 13.969 1 98 411 VAL A N 1
ATOM 3225 C CA . VAL A 1 411 ? -6.852 27.281 14.891 1 98 41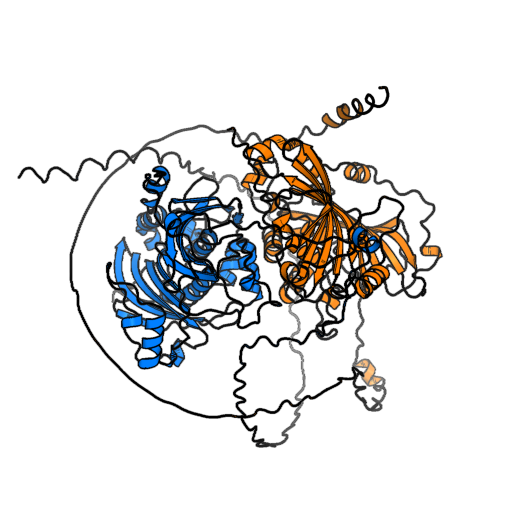1 VAL A CA 1
ATOM 3226 C C . VAL A 1 411 ? -5.879 26.266 15.477 1 98 411 VAL A C 1
ATOM 3228 O O . VAL A 1 411 ? -4.906 25.875 14.82 1 98 411 VAL A O 1
ATOM 3231 N N . ARG A 1 412 ? -6.066 25.906 16.719 1 97.94 412 ARG A N 1
ATOM 3232 C CA . ARG A 1 412 ? -5.461 24.703 17.281 1 97.94 412 ARG A CA 1
ATOM 3233 C C . ARG A 1 412 ? -6.492 23.594 17.438 1 97.94 412 ARG A C 1
ATOM 3235 O O . ARG A 1 412 ? -7.551 23.797 18.047 1 97.94 412 ARG A O 1
ATOM 3242 N N . THR A 1 413 ? -6.219 22.469 16.938 1 98.44 413 THR A N 1
ATOM 3243 C CA . THR A 1 413 ? -7.082 21.297 17.031 1 98.44 413 THR A CA 1
ATOM 3244 C C . THR A 1 413 ? -6.414 20.188 17.844 1 98.44 413 THR A C 1
ATOM 3246 O O . THR A 1 413 ? -5.23 19.891 17.641 1 98.44 413 THR A O 1
ATOM 3249 N N . LEU A 1 414 ? -7.094 19.641 18.797 1 98.5 414 LEU A N 1
ATOM 3250 C CA . LEU A 1 414 ? -6.684 18.438 19.516 1 98.5 414 LEU A CA 1
ATOM 3251 C C . LEU A 1 414 ? -7.426 17.219 19 1 98.5 414 LEU A C 1
ATOM 3253 O O . LEU A 1 414 ? -8.656 17.203 18.938 1 98.5 414 LEU A O 1
ATOM 3257 N N . GLY A 1 415 ? -6.645 16.234 18.516 1 98.69 415 GLY A N 1
ATOM 3258 C CA . GLY A 1 415 ? -7.234 14.922 18.266 1 98.69 415 GLY A CA 1
ATOM 3259 C C . GLY A 1 415 ? -7.355 14.078 19.516 1 98.69 415 GLY A C 1
ATOM 3260 O O . GLY A 1 415 ? -6.398 13.969 20.281 1 98.69 415 GLY A O 1
ATOM 3261 N N . ILE A 1 416 ? -8.461 13.469 19.719 1 98.69 416 ILE A N 1
ATOM 3262 C CA . ILE A 1 416 ? -8.75 12.766 20.953 1 98.69 416 ILE A CA 1
ATOM 3263 C C . ILE A 1 416 ? -9.242 11.352 20.641 1 98.69 416 ILE A C 1
ATOM 3265 O O . ILE A 1 416 ? -10.195 11.172 19.875 1 98.69 416 ILE A O 1
ATOM 3269 N N . LYS A 1 417 ? -8.617 10.352 21.266 1 98.44 417 LYS A N 1
ATOM 3270 C CA . LYS A 1 417 ? -9.008 8.977 20.969 1 98.44 417 LYS A CA 1
ATOM 3271 C C . LYS A 1 417 ? -9.93 8.422 22.047 1 98.44 417 LYS A C 1
ATOM 3273 O O . LYS A 1 417 ? -9.797 8.773 23.234 1 98.44 417 LYS A O 1
ATOM 3278 N N . ASN A 1 418 ? -10.891 7.57 21.609 1 97.38 418 ASN A N 1
ATOM 3279 C CA . ASN A 1 418 ? -11.75 6.715 22.438 1 97.38 418 ASN A CA 1
ATOM 3280 C C . ASN A 1 418 ? -12.555 7.527 23.438 1 97.38 418 ASN A C 1
ATOM 3282 O O . ASN A 1 418 ? -12.656 7.152 24.609 1 97.38 418 ASN A O 1
ATOM 3286 N N . LEU A 1 419 ? -12.977 8.656 23.031 1 96.31 419 LEU A N 1
ATOM 3287 C CA . LEU A 1 419 ? -13.883 9.531 23.766 1 96.31 419 LEU A CA 1
ATOM 3288 C C . LEU A 1 419 ? -14.961 10.094 22.859 1 96.31 419 LEU A C 1
ATOM 3290 O O . LEU A 1 419 ? -14.68 10.469 21.719 1 96.31 419 LEU A O 1
ATOM 3294 N N . ASP A 1 420 ? -16.172 10.07 23.344 1 95.12 420 ASP A N 1
ATOM 3295 C CA . ASP A 1 420 ? -17.203 10.82 22.641 1 95.12 420 ASP A CA 1
ATOM 3296 C C . ASP A 1 420 ? -17.109 12.312 22.953 1 95.12 420 ASP A C 1
ATOM 3298 O O . ASP A 1 420 ? -17.719 12.797 23.906 1 95.12 420 ASP A O 1
ATOM 3302 N N . VAL A 1 421 ? -16.531 13.062 22.141 1 95.25 421 VAL A N 1
ATOM 3303 C CA . VAL A 1 421 ? -16.125 14.438 22.391 1 95.25 421 VAL A CA 1
ATOM 3304 C C . VAL A 1 421 ? -17.344 15.305 22.625 1 95.25 421 VAL A C 1
ATOM 3306 O O . VAL A 1 421 ? -17.391 16.078 23.594 1 95.25 421 VAL A O 1
ATOM 3309 N N . MET A 1 422 ? -18.312 15.203 21.812 1 92.94 422 MET A N 1
ATOM 3310 C CA . MET A 1 422 ? -19.484 16.062 21.891 1 92.94 422 MET A CA 1
ATOM 3311 C C . MET A 1 422 ? -20.266 15.797 23.188 1 92.94 422 MET A C 1
ATOM 3313 O O . MET A 1 422 ? -20.75 16.734 23.812 1 92.94 422 MET A O 1
ATOM 3317 N N . ARG A 1 423 ? -20.297 14.578 23.625 1 94.81 423 ARG A N 1
ATOM 3318 C CA . ARG A 1 423 ? -21.125 14.242 24.781 1 94.81 423 ARG A CA 1
ATOM 3319 C C . ARG A 1 423 ? -20.312 14.266 26.062 1 94.81 423 ARG A C 1
ATOM 3321 O O . ARG A 1 423 ? -20.75 14.797 27.078 1 94.81 423 ARG A O 1
ATOM 3328 N N . ASP A 1 424 ? -19.109 13.773 26 1 95.25 424 ASP A N 1
ATOM 3329 C CA . ASP A 1 424 ? -18.328 13.578 27.219 1 95.25 424 ASP A CA 1
ATOM 3330 C C . ASP A 1 424 ? -17.688 14.891 27.672 1 95.25 424 ASP A C 1
ATOM 3332 O O . ASP A 1 424 ? -17.453 15.102 28.859 1 95.25 424 ASP A O 1
ATOM 3336 N N . LEU A 1 425 ? -17.438 15.781 26.75 1 95.75 425 LEU A N 1
ATOM 3337 C CA . LEU A 1 425 ? -16.719 16.984 27.125 1 95.75 425 LEU A CA 1
ATOM 3338 C C . LEU A 1 425 ? -17.688 18.172 27.281 1 95.75 425 LEU A C 1
ATOM 3340 O O . LEU A 1 425 ? -17.281 19.25 27.688 1 95.75 425 LEU A O 1
ATOM 3344 N N . ARG A 1 426 ? -18.891 17.953 26.906 1 94.62 426 ARG A N 1
ATOM 3345 C CA . ARG A 1 426 ? -19.859 19.016 27.031 1 94.62 426 ARG A CA 1
ATOM 3346 C C . ARG A 1 426 ? -19.984 19.5 28.469 1 94.62 426 ARG A C 1
ATOM 3348 O O . ARG A 1 426 ? -20.156 18.703 29.391 1 94.62 426 ARG A O 1
ATOM 3355 N N . GLY A 1 427 ? -19.844 20.781 28.672 1 93.81 427 GLY A N 1
ATOM 3356 C CA . GLY A 1 427 ? -20 21.375 29.984 1 93.81 427 GLY A CA 1
ATOM 3357 C C . GLY A 1 427 ? -18.734 21.312 30.828 1 93.81 427 GLY A C 1
ATOM 3358 O O . GLY A 1 427 ? -18.688 21.812 31.953 1 93.81 427 GLY A O 1
ATOM 3359 N N . LEU A 1 428 ? -17.734 20.75 30.312 1 94.88 428 LEU A N 1
ATOM 3360 C CA . LEU A 1 428 ? -16.484 20.641 31.062 1 94.88 428 LEU A CA 1
ATOM 3361 C C . LEU A 1 428 ? -15.562 21.828 30.75 1 94.88 428 LEU A C 1
ATOM 3363 O O . LEU A 1 428 ? -15.539 22.312 29.625 1 94.88 428 LEU A O 1
ATOM 3367 N N . ASP A 1 429 ? -14.852 22.188 31.812 1 95.19 429 ASP A N 1
ATOM 3368 C CA . ASP A 1 429 ? -13.828 23.219 31.641 1 95.19 429 ASP A CA 1
ATOM 3369 C C . ASP A 1 429 ? -12.531 22.625 31.094 1 95.19 429 ASP A C 1
ATOM 3371 O O . ASP A 1 429 ? -11.953 21.734 31.703 1 95.19 429 ASP A O 1
ATOM 3375 N N . ILE A 1 430 ? -12.117 23.094 30.016 1 96.69 430 ILE A N 1
ATOM 3376 C CA . ILE A 1 430 ? -10.8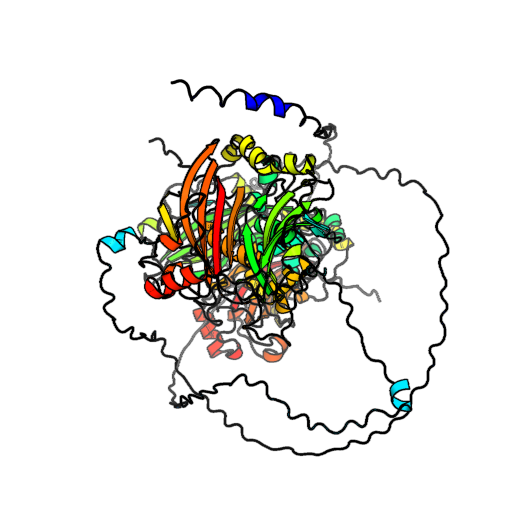67 22.641 29.406 1 96.69 430 ILE A CA 1
ATOM 3377 C C . ILE A 1 430 ? -9.789 23.703 29.578 1 96.69 430 ILE A C 1
ATOM 3379 O O . ILE A 1 430 ? -10.008 24.875 29.25 1 96.69 430 ILE A O 1
ATOM 3383 N N . PRO A 1 431 ? -8.641 23.344 30.047 1 95.5 431 PRO A N 1
ATOM 3384 C CA . PRO A 1 431 ? -7.582 24.328 30.297 1 95.5 431 PRO A CA 1
ATOM 3385 C C . PRO A 1 431 ? -7.145 25.062 29.031 1 95.5 431 PRO A C 1
ATOM 3387 O O . PRO A 1 431 ? -6.797 24.406 28.031 1 95.5 431 PRO A O 1
ATOM 3390 N N . LEU A 1 432 ? -6.992 26.344 29.062 1 94.94 432 LEU A N 1
ATOM 3391 C CA . LEU A 1 432 ? -6.609 27.156 27.906 1 94.94 432 LEU A CA 1
ATOM 3392 C C . LEU A 1 432 ? -5.16 26.906 27.516 1 94.94 432 LEU A C 1
ATOM 3394 O O . LEU A 1 432 ? -4.781 27.125 26.359 1 94.94 432 LEU A O 1
ATOM 3398 N N . GLU A 1 433 ? -4.367 26.406 28.422 1 92.62 433 GLU A N 1
ATOM 3399 C CA . GLU A 1 433 ? -2.961 26.109 28.172 1 92.62 433 GLU A CA 1
ATOM 3400 C C . GLU A 1 433 ? -2.809 25.047 27.094 1 92.62 433 GLU A C 1
ATOM 3402 O O . GLU A 1 433 ? -1.809 25.016 26.375 1 92.62 433 GLU A O 1
ATOM 3407 N N . LEU A 1 434 ? -3.773 24.203 26.984 1 95.12 434 LEU A N 1
ATOM 3408 C CA . LEU A 1 434 ? -3.748 23.141 25.984 1 95.12 434 LEU A CA 1
ATOM 3409 C C . LEU A 1 434 ? -4.141 23.688 24.609 1 95.12 434 LEU A C 1
ATOM 3411 O O . LEU A 1 434 ? -3.857 23.062 23.578 1 95.12 434 LEU A O 1
ATOM 3415 N N . LEU A 1 435 ? -4.781 24.906 24.594 1 95.75 435 LEU A N 1
ATOM 3416 C CA . LEU A 1 435 ? -5.52 25.328 23.406 1 95.75 435 LEU A CA 1
ATOM 3417 C C . LEU A 1 435 ? -4.871 26.562 22.781 1 95.75 435 LEU A C 1
ATOM 3419 O O . LEU A 1 435 ? -4.996 26.781 21.578 1 95.75 435 LEU A O 1
ATOM 3423 N N . LYS A 1 436 ? -4.219 27.312 23.438 1 93.25 436 LYS A N 1
ATOM 3424 C CA . LYS A 1 436 ? -3.684 28.578 22.938 1 93.25 436 LYS A CA 1
ATOM 3425 C C . LYS A 1 436 ? -2.359 28.359 22.203 1 93.25 436 LYS A C 1
ATOM 3427 O O . LYS A 1 436 ? -1.547 27.531 22.625 1 93.25 436 LYS A O 1
ATOM 3432 N N . ILE A 1 437 ? -2.254 29.109 21.156 1 91.44 437 ILE A N 1
ATOM 3433 C CA . ILE A 1 437 ? -1 29.156 20.406 1 91.44 437 ILE A CA 1
ATOM 3434 C C . ILE A 1 437 ? -0.18 30.359 20.859 1 91.44 437 ILE A C 1
ATOM 3436 O O . ILE A 1 437 ? -0.659 31.5 20.828 1 91.44 437 ILE A O 1
ATOM 3440 N N . TYR A 1 438 ? 0.926 30.078 21.297 1 80.25 438 TYR A N 1
ATOM 3441 C CA . TYR A 1 438 ? 1.746 31.172 21.797 1 80.25 438 TYR A CA 1
ATOM 3442 C C . TYR A 1 438 ? 2.73 31.656 20.75 1 80.25 438 TYR A C 1
ATOM 3444 O O . TYR A 1 438 ? 3.188 30.859 19.906 1 80.25 438 TYR A O 1
ATOM 3452 N N . PRO A 1 439 ? 2.852 33 20.688 1 68.62 439 PRO A N 1
ATOM 3453 C CA . PRO A 1 439 ? 3.727 33.594 19.672 1 68.62 439 PRO A CA 1
ATOM 3454 C C . PRO A 1 439 ? 5.113 32.938 19.641 1 68.62 439 PRO A C 1
ATOM 3456 O O . PRO A 1 439 ? 5.473 32.188 20.562 1 68.62 439 PRO A O 1
ATOM 3459 N N . HIS A 1 440 ? 5.754 33.375 18.609 1 61.16 440 HIS A N 1
ATOM 3460 C CA . HIS A 1 440 ? 7.102 32.875 18.312 1 61.16 440 HIS A CA 1
ATOM 3461 C C . HIS A 1 440 ? 8.039 33.156 19.484 1 61.16 440 HIS A C 1
ATOM 3463 O O . HIS A 1 440 ? 7.977 34.219 20.109 1 61.16 440 HIS A O 1
ATOM 3469 N N . GLY A 1 441 ? 8.82 32.188 20.047 1 49.03 441 GLY A N 1
ATOM 3470 C CA . GLY A 1 441 ? 9.75 32.25 21.156 1 49.03 441 GLY A CA 1
ATOM 3471 C C . GLY A 1 441 ? 9.328 31.422 22.359 1 49.03 441 GLY A C 1
ATOM 3472 O O . GLY A 1 441 ? 10.148 31.125 23.219 1 49.03 441 GLY A O 1
ATOM 3473 N N . HIS A 1 442 ? 8.07 31.25 22.359 1 54.59 442 HIS A N 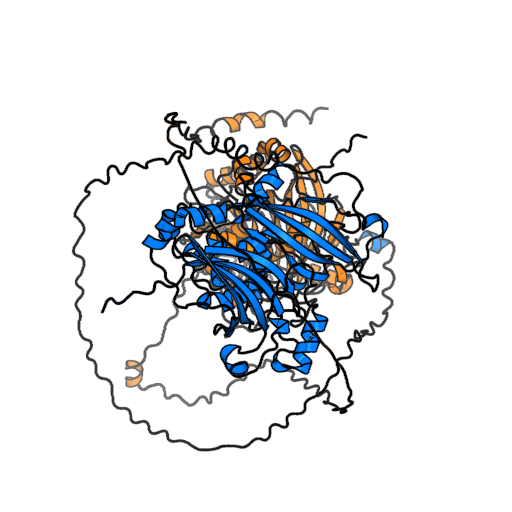1
ATOM 3474 C CA . HIS A 1 442 ? 7.633 30.359 23.438 1 54.59 442 HIS A CA 1
ATOM 3475 C C . HIS A 1 442 ? 7.637 28.906 22.984 1 54.59 442 HIS A C 1
ATOM 3477 O O . HIS A 1 442 ? 7.098 28.578 21.922 1 54.59 442 HIS A O 1
ATOM 3483 N N . PRO A 1 443 ? 8.359 28.203 23.703 1 59.03 443 PRO A N 1
ATOM 3484 C CA . PRO A 1 443 ? 8.398 26.797 23.312 1 59.03 443 PRO A CA 1
ATOM 3485 C C . PRO A 1 443 ? 7.02 26.125 23.344 1 59.03 443 PRO A C 1
ATOM 3487 O O . PRO A 1 443 ? 6.184 26.484 24.172 1 59.03 443 PRO A O 1
ATOM 3490 N N . ASN A 1 444 ? 6.781 25.391 22.328 1 72.38 444 ASN A N 1
ATOM 3491 C CA . ASN A 1 444 ? 5.57 24.594 22.344 1 72.38 444 ASN A CA 1
ATOM 3492 C C . ASN A 1 444 ? 5.527 23.672 23.562 1 72.38 444 ASN A C 1
ATOM 3494 O O . ASN A 1 444 ? 6.57 23.25 24.062 1 72.38 444 ASN A O 1
ATOM 3498 N N . ILE A 1 445 ? 4.395 23.531 24.062 1 83.06 445 ILE A N 1
ATOM 3499 C CA . ILE A 1 445 ? 4.199 22.656 25.234 1 83.06 445 ILE A CA 1
ATOM 3500 C C . ILE A 1 445 ? 4.617 21.234 24.891 1 83.06 445 ILE A C 1
ATOM 3502 O O . ILE A 1 445 ? 4.32 20.734 23.797 1 83.06 445 ILE A O 1
ATOM 3506 N N . LYS A 1 446 ? 5.348 20.641 25.719 1 86.12 446 LYS A N 1
ATOM 3507 C CA . LYS A 1 446 ? 5.828 19.281 25.531 1 86.12 446 LYS A CA 1
ATOM 3508 C C . LYS A 1 446 ? 4.742 18.25 25.859 1 86.12 446 LYS A C 1
ATOM 3510 O O . LYS A 1 446 ? 3.867 18.516 26.688 1 86.12 446 LYS A O 1
ATOM 3515 N N . PRO A 1 447 ? 4.902 17.109 25.266 1 89.06 447 PRO A N 1
ATOM 3516 C CA . PRO A 1 447 ? 3.916 16.062 25.531 1 89.06 447 PRO A CA 1
ATOM 3517 C C . PRO A 1 447 ? 3.797 15.719 27.016 1 89.06 447 PRO A C 1
ATOM 3519 O O . PRO A 1 447 ? 2.688 15.516 27.516 1 89.06 447 PRO A O 1
ATOM 3522 N N . LYS A 1 448 ? 4.891 15.711 27.719 1 89.5 448 LYS A N 1
ATOM 3523 C CA . LYS A 1 448 ? 4.855 15.414 29.141 1 89.5 448 LYS A CA 1
ATOM 3524 C C . LYS A 1 448 ? 4.047 16.453 29.906 1 89.5 448 LYS A C 1
ATOM 3526 O O . LYS A 1 448 ? 3.332 16.141 30.844 1 89.5 448 LYS A O 1
ATOM 3531 N N . ASP A 1 449 ? 4.16 17.672 29.5 1 92 449 ASP A N 1
ATOM 3532 C CA . ASP A 1 449 ? 3.418 18.766 30.141 1 92 449 ASP A CA 1
ATOM 3533 C C . ASP A 1 449 ? 1.926 18.672 29.828 1 92 449 ASP A C 1
ATOM 3535 O O . ASP A 1 449 ? 1.088 18.953 30.688 1 92 449 ASP A O 1
ATOM 3539 N N . ILE A 1 450 ? 1.632 18.297 28.625 1 94.56 450 ILE A N 1
ATOM 3540 C CA . ILE A 1 450 ? 0.238 18.094 28.25 1 94.56 450 ILE A CA 1
ATOM 3541 C C . ILE A 1 450 ? -0.396 17.047 29.141 1 94.56 450 ILE A C 1
ATOM 3543 O O . ILE A 1 450 ? -1.495 17.234 29.672 1 94.56 450 ILE A O 1
ATOM 3547 N N . GLN A 1 451 ? 0.315 15.984 29.391 1 94.44 451 GLN A N 1
ATOM 3548 C CA . GLN A 1 451 ? -0.186 14.914 30.25 1 94.44 451 GLN A CA 1
ATOM 3549 C C . GLN A 1 451 ? -0.373 15.398 31.688 1 94.44 451 GLN A C 1
ATOM 3551 O O . GLN A 1 451 ? -1.368 15.07 32.344 1 94.44 451 GLN A O 1
ATOM 3556 N N . ARG A 1 452 ? 0.565 16.156 32.125 1 95.12 452 ARG A N 1
ATOM 3557 C CA . ARG A 1 452 ? 0.479 16.719 33.469 1 95.12 452 ARG A CA 1
ATOM 3558 C C . ARG A 1 452 ? -0.75 17.609 33.625 1 95.12 452 ARG A C 1
ATOM 3560 O O . ARG A 1 452 ? -1.485 17.5 34.625 1 95.12 452 ARG A O 1
ATOM 3567 N N . ILE A 1 453 ? -0.976 18.453 32.719 1 95.62 453 ILE A N 1
ATOM 3568 C CA . ILE A 1 453 ? -2.105 19.375 32.75 1 95.62 453 ILE A CA 1
ATOM 3569 C C . ILE A 1 453 ? -3.414 18.594 32.719 1 95.62 453 ILE A C 1
ATOM 3571 O O . ILE A 1 453 ? -4.328 18.875 33.5 1 95.62 453 ILE A O 1
ATOM 3575 N N . CYS A 1 454 ? -3.512 17.625 31.828 1 95.88 454 CYS A N 1
ATOM 3576 C CA . CYS A 1 454 ? -4.727 16.812 31.734 1 95.88 454 CYS A CA 1
ATOM 3577 C C . CYS A 1 454 ? -4.992 16.078 33.031 1 95.88 454 CYS A C 1
ATOM 3579 O O . CYS A 1 454 ? -6.117 16.078 33.531 1 95.88 454 CYS A O 1
ATOM 3581 N N . LYS A 1 455 ? -3.965 15.453 33.625 1 95.62 455 LYS A N 1
ATOM 3582 C CA . LYS A 1 455 ? -4.117 14.703 34.875 1 95.62 455 LYS A CA 1
ATOM 3583 C C . LYS A 1 455 ? -4.652 15.594 36 1 95.62 455 LYS A C 1
ATOM 3585 O O . LYS A 1 455 ? -5.492 15.172 36.781 1 95.62 455 LYS A O 1
ATOM 3590 N N . SER A 1 456 ? -4.242 16.828 36.031 1 96.06 456 SER A N 1
ATOM 3591 C CA . SER A 1 456 ? -4.555 17.734 37.125 1 96.06 456 SER A CA 1
ATOM 3592 C C . SER A 1 456 ? -5.883 18.453 36.906 1 96.06 456 SER A C 1
ATOM 3594 O O . SER A 1 456 ? -6.645 18.672 37.844 1 96.06 456 SER A O 1
ATOM 3596 N N . TYR A 1 457 ? -6.199 18.859 35.688 1 94.88 457 TYR A N 1
ATOM 3597 C CA . TYR A 1 457 ? -7.273 19.828 35.5 1 94.88 457 TYR A CA 1
ATOM 3598 C C . TYR A 1 457 ? -8.391 19.234 34.625 1 94.88 457 TYR A C 1
ATOM 3600 O O . TYR A 1 457 ? -9.508 19.75 34.625 1 94.88 457 TYR A O 1
ATOM 3608 N N . CYS A 1 458 ? -8.078 18.219 33.812 1 94.88 458 CYS A N 1
ATOM 3609 C CA . CYS A 1 458 ? -9.078 17.578 32.969 1 94.88 458 CYS A CA 1
ATOM 3610 C C . CYS A 1 458 ? -8.758 16.109 32.75 1 94.88 458 CYS A C 1
ATOM 3612 O O . CYS A 1 458 ? -8.43 15.688 31.656 1 94.88 458 CYS A O 1
ATOM 3614 N N . PRO A 1 459 ? -8.961 15.258 33.75 1 95.06 459 PRO A N 1
ATOM 3615 C CA . PRO A 1 459 ? -8.508 13.867 33.75 1 95.06 459 PRO A CA 1
ATOM 3616 C C . PRO A 1 459 ? -9.125 13.039 32.625 1 95.06 459 PRO A C 1
ATOM 3618 O O . PRO A 1 459 ? -8.555 12.023 32.219 1 95.06 459 PRO A O 1
ATOM 3621 N N . LEU A 1 460 ? -10.242 13.477 32.125 1 96 460 LEU A N 1
ATOM 3622 C CA . LEU A 1 460 ? -10.898 12.75 31.047 1 96 460 LEU A CA 1
ATOM 3623 C C . LEU A 1 460 ? -10.023 12.75 29.797 1 96 460 LEU A C 1
ATOM 3625 O O . LEU A 1 460 ? -10.156 11.867 28.938 1 96 460 LEU A O 1
ATOM 3629 N N . LEU A 1 461 ? -9.172 13.711 29.688 1 97.44 461 LEU A N 1
ATOM 3630 C CA . LEU A 1 461 ? -8.328 13.844 28.5 1 97.44 461 LEU A CA 1
ATOM 3631 C C . LEU A 1 461 ? -6.965 13.203 28.734 1 97.44 461 LEU A C 1
ATOM 3633 O O . LEU A 1 461 ? -6.141 13.133 27.828 1 97.44 461 LEU A O 1
ATOM 3637 N N . TYR A 1 462 ? -6.723 12.688 29.953 1 97 462 TYR A N 1
ATOM 3638 C CA . TYR A 1 462 ? -5.438 12.078 30.266 1 97 462 TYR A CA 1
ATOM 3639 C C . TYR A 1 462 ? -5.188 10.844 29.406 1 97 462 TYR A C 1
ATOM 3641 O O . TYR A 1 462 ? -6.023 9.938 29.359 1 97 462 TYR A O 1
ATOM 3649 N N . ASN A 1 463 ? -4.098 10.82 28.656 1 96.5 463 ASN A N 1
ATOM 3650 C CA . ASN A 1 463 ? -3.65 9.758 27.766 1 96.5 463 ASN A CA 1
ATOM 3651 C C . ASN A 1 463 ? -4.59 9.586 26.578 1 96.5 463 ASN A C 1
ATOM 3653 O O . ASN A 1 463 ? -4.617 8.531 25.953 1 96.5 463 ASN A O 1
ATOM 3657 N N . LYS A 1 464 ? -5.367 10.656 26.312 1 97.94 464 LYS A N 1
ATOM 3658 C CA . LYS A 1 464 ? -6.344 10.523 25.234 1 97.94 464 LYS A CA 1
ATOM 3659 C C . LYS A 1 464 ? -6 11.43 24.047 1 97.94 464 LYS A C 1
ATOM 3661 O O . LYS A 1 464 ? -6.457 11.211 22.938 1 97.94 464 LYS A O 1
ATOM 3666 N N . ILE A 1 465 ? -5.277 12.461 24.297 1 98.44 465 ILE A N 1
ATOM 3667 C CA . ILE A 1 465 ? -4.906 13.375 23.219 1 98.44 465 ILE A CA 1
ATOM 3668 C C . ILE A 1 465 ? -3.828 12.727 22.344 1 98.44 465 ILE A C 1
ATOM 3670 O O . ILE A 1 465 ? -2.725 12.445 22.828 1 98.44 465 ILE A O 1
ATOM 3674 N N . VAL A 1 466 ? -4.129 12.555 21.078 1 98.19 466 VAL A N 1
ATOM 3675 C CA . VAL A 1 466 ? -3.188 11.883 20.188 1 98.19 466 VAL A CA 1
ATOM 3676 C C . VAL A 1 466 ? -2.391 12.914 19.406 1 98.19 466 VAL A C 1
ATOM 3678 O O . VAL A 1 466 ? -1.239 12.672 19.031 1 98.19 466 VAL A O 1
ATOM 3681 N N . VAL A 1 467 ? -3.029 14.039 19.094 1 97.5 467 VAL A N 1
ATOM 3682 C CA . VAL A 1 467 ? -2.396 15.07 18.281 1 97.5 467 VAL A CA 1
ATOM 3683 C C . VAL A 1 467 ? -2.746 16.453 18.828 1 97.5 467 VAL A C 1
ATOM 3685 O O . VAL A 1 467 ? -3.844 16.656 19.344 1 97.5 467 VAL A O 1
ATOM 3688 N N . GLN A 1 468 ? -1.843 17.312 18.828 1 97.5 468 GLN A N 1
ATOM 3689 C CA . GLN A 1 468 ? -2.047 18.766 18.906 1 97.5 468 GLN A CA 1
ATOM 3690 C C . GLN A 1 468 ? -1.522 19.469 17.672 1 97.5 468 GLN A C 1
ATOM 3692 O O . GLN A 1 468 ? -0.321 19.438 17.391 1 97.5 468 GLN A O 1
ATOM 3697 N N . MET A 1 469 ? -2.4 20.047 16.875 1 97 469 MET A N 1
ATOM 3698 C CA . MET A 1 469 ? -1.944 20.641 15.625 1 97 469 MET A CA 1
ATOM 3699 C C . MET A 1 469 ? -2.434 22.078 15.484 1 97 469 MET A C 1
ATOM 3701 O O . MET A 1 469 ? -3.551 22.406 15.891 1 97 469 MET A O 1
ATOM 3705 N N . ASP A 1 470 ? -1.592 22.984 15.031 1 97.06 470 ASP A N 1
ATOM 3706 C CA . ASP A 1 470 ? -1.852 24.375 14.703 1 97.06 470 ASP A CA 1
ATOM 3707 C C . ASP A 1 470 ? -1.944 24.578 13.195 1 97.06 470 ASP A C 1
ATOM 3709 O O . ASP A 1 470 ? -1.011 24.25 12.461 1 97.06 470 ASP A O 1
ATOM 3713 N N . ARG A 1 471 ? -3.07 25.078 12.773 1 97.38 471 ARG A N 1
ATOM 3714 C CA . ARG A 1 471 ? -3.285 25.234 11.344 1 97.38 471 ARG A CA 1
ATOM 3715 C C . ARG A 1 471 ? -3.711 26.672 11.016 1 97.38 471 ARG A C 1
ATOM 3717 O O . ARG A 1 471 ? -4.293 27.359 11.859 1 97.38 471 ARG A O 1
ATOM 3724 N N . ARG A 1 472 ? -3.359 27.109 9.898 1 97.25 472 ARG A N 1
ATOM 3725 C CA . ARG A 1 472 ? -3.957 28.266 9.234 1 97.25 472 ARG A CA 1
ATOM 3726 C C . ARG A 1 472 ? -4.824 27.828 8.055 1 97.25 472 ARG A C 1
ATOM 3728 O O . ARG A 1 472 ? -4.324 27.219 7.102 1 97.25 472 ARG A O 1
ATOM 3735 N N . ILE A 1 473 ? -6.098 28.156 8.125 1 97.62 473 ILE A N 1
ATOM 3736 C CA . ILE A 1 473 ? -7.074 27.656 7.168 1 97.62 473 ILE A CA 1
ATOM 3737 C C . ILE A 1 473 ? -7.652 28.812 6.363 1 97.62 473 ILE A C 1
ATOM 3739 O O . ILE A 1 473 ? -8.125 29.797 6.934 1 97.62 473 ILE A O 1
ATOM 3743 N N . LEU A 1 474 ? -7.543 28.781 5.07 1 97.56 474 LEU A N 1
ATOM 3744 C CA . LEU A 1 474 ? -8.297 29.656 4.176 1 97.56 474 LEU A CA 1
ATOM 3745 C C . LEU A 1 474 ? -9.641 29.031 3.82 1 97.56 474 LEU A C 1
ATOM 3747 O O . LEU A 1 474 ? -9.695 27.938 3.244 1 97.56 474 LEU A O 1
ATOM 3751 N N . ARG A 1 475 ? -10.711 29.688 4.18 1 96.44 475 ARG A N 1
ATOM 3752 C CA . ARG A 1 475 ? -12.039 29.141 3.912 1 96.44 475 ARG A CA 1
ATOM 3753 C C . ARG A 1 475 ? -13 30.234 3.445 1 96.44 475 ARG A C 1
ATOM 3755 O O . ARG A 1 475 ? -12.688 31.422 3.559 1 96.44 475 ARG A O 1
ATOM 3762 N N . GLN A 1 476 ? -14.094 29.781 2.891 1 94.69 476 GLN A N 1
ATOM 3763 C CA . GLN A 1 476 ? -15.156 30.719 2.527 1 94.69 476 GLN A CA 1
ATOM 3764 C C . GLN A 1 476 ? -16.125 30.922 3.686 1 94.69 476 GLN A C 1
ATOM 3766 O O . GLN A 1 476 ? -16.703 29.969 4.199 1 94.69 476 GLN A O 1
ATOM 3771 N N . ALA A 1 477 ? -16.312 32.188 4.031 1 91.38 477 ALA A N 1
ATOM 3772 C CA . ALA A 1 477 ? -17.172 32.531 5.164 1 91.38 477 ALA A CA 1
ATOM 3773 C C . ALA A 1 477 ? -18.641 32.312 4.824 1 91.38 477 ALA A C 1
ATOM 3775 O O . ALA A 1 477 ? -19 32.219 3.648 1 91.38 477 ALA A O 1
ATOM 3776 N N . ARG A 1 478 ? -19.453 32.188 5.887 1 85.31 478 ARG A N 1
ATOM 3777 C CA . ARG A 1 478 ? -20.891 32.031 5.691 1 85.31 478 ARG A CA 1
ATOM 3778 C C . ARG A 1 478 ? -21.484 33.312 5.113 1 85.31 478 ARG A C 1
ATOM 3780 O O . ARG A 1 478 ? -21.094 34.406 5.484 1 85.31 478 ARG A O 1
ATOM 3787 N N . HIS A 1 479 ? -22.328 33.125 4.016 1 72.62 479 HIS A N 1
ATOM 3788 C CA . HIS A 1 479 ? -23.031 34.281 3.445 1 72.62 479 HIS A CA 1
ATOM 3789 C C . HIS A 1 479 ? -24.219 34.688 4.312 1 72.62 479 HIS A C 1
ATOM 3791 O O . HIS A 1 479 ? -25 33.844 4.742 1 72.62 479 HIS A O 1
ATOM 3797 N N . GLN A 1 480 ? -24.172 35.719 4.992 1 56.59 480 GLN A N 1
ATOM 3798 C CA . GLN A 1 480 ? -25.328 36.281 5.688 1 56.59 480 GLN A CA 1
ATOM 3799 C C . GLN A 1 480 ? -26.406 36.719 4.695 1 56.59 480 GLN A C 1
ATOM 3801 O O . GLN A 1 480 ? -26.141 37.438 3.748 1 56.59 480 GLN A O 1
ATOM 3806 N N . GLU A 1 481 ? -27.25 35.812 4.254 1 49.5 481 GLU A N 1
ATOM 3807 C CA . GLU A 1 481 ? -28.375 36.438 3.555 1 49.5 481 GLU A CA 1
ATOM 3808 C C . GLU A 1 481 ? -28.906 37.656 4.328 1 49.5 481 GLU A C 1
ATOM 3810 O O . GLU A 1 481 ? -29.219 37.531 5.516 1 49.5 481 GLU A O 1
ATOM 3815 N N . VAL A 1 482 ? -28.406 38.781 4.117 1 39.91 482 VAL A N 1
ATOM 3816 C CA . VAL A 1 482 ? -29.141 39.969 4.574 1 39.91 482 VAL A CA 1
ATOM 3817 C C . VAL A 1 482 ? -30.594 39.875 4.137 1 39.91 482 VAL A C 1
ATOM 3819 O O . VAL A 1 482 ? -30.891 39.844 2.939 1 39.91 482 VAL A O 1
ATOM 3822 N N . PHE A 1 483 ? -31.391 39.125 4.859 1 34.44 483 PHE A N 1
ATOM 3823 C CA . PHE A 1 483 ? -32.812 39.406 4.664 1 34.44 483 PHE A CA 1
ATOM 3824 C C . PHE A 1 483 ? -33.094 40.875 4.793 1 34.44 483 PHE A C 1
ATOM 3826 O O . PHE A 1 483 ? -32.906 41.469 5.863 1 34.44 483 PHE A O 1
ATOM 3833 N N . LEU A 1 484 ? -32.906 41.656 3.732 1 32.03 484 LEU A N 1
ATOM 3834 C CA . LEU A 1 484 ? -33.625 42.906 3.736 1 32.03 484 LEU A CA 1
ATOM 3835 C C . LEU A 1 484 ? -35.094 42.719 4.16 1 32.03 484 LEU A C 1
ATOM 3837 O O . LEU A 1 484 ? -35.812 41.938 3.533 1 32.03 484 LEU A O 1
ATOM 3841 N N . LEU A 1 485 ? -35.344 42.844 5.441 1 25.41 485 LEU A N 1
ATOM 3842 C CA . LEU A 1 485 ? -36.719 43.281 5.684 1 25.41 485 LEU A CA 1
ATOM 3843 C C . LEU A 1 485 ? -37 44.562 4.926 1 25.41 485 LEU A C 1
ATOM 3845 O O . LEU A 1 485 ? -36.188 45.5 4.902 1 25.41 485 LEU A O 1
ATOM 3849 N N . MET B 1 1 ? 36.875 -23.438 -32.062 1 20.95 1 MET B N 1
ATOM 3850 C CA . MET B 1 1 ? 36.844 -22.375 -33.062 1 20.95 1 MET B CA 1
ATOM 3851 C C . MET B 1 1 ? 35.531 -22.328 -33.812 1 20.95 1 MET B C 1
ATOM 3853 O O . MET B 1 1 ? 35.094 -21.266 -34.25 1 20.95 1 MET B O 1
ATOM 3857 N N . ALA B 1 2 ? 35 -23.516 -34.25 1 23.08 2 ALA B N 1
ATOM 3858 C CA . ALA B 1 2 ? 33.969 -23.688 -35.25 1 23.08 2 ALA B CA 1
ATOM 3859 C C . ALA B 1 2 ? 32.594 -23.234 -34.75 1 23.08 2 ALA B C 1
ATOM 3861 O O . ALA B 1 2 ? 31.781 -22.688 -35.5 1 23.08 2 ALA B O 1
ATOM 3862 N N . THR B 1 3 ? 32.219 -23.641 -33.531 1 23.16 3 THR B N 1
ATOM 3863 C CA . THR B 1 3 ? 30.859 -23.703 -33 1 23.16 3 THR B CA 1
ATOM 3864 C C . THR B 1 3 ? 30.312 -22.312 -32.75 1 23.16 3 THR B C 1
ATOM 3866 O O . THR B 1 3 ? 29.188 -22.172 -32.25 1 23.16 3 THR B O 1
ATOM 3869 N N . VAL B 1 4 ? 31.141 -21.219 -32.75 1 24.11 4 VAL B N 1
ATOM 3870 C CA . VAL B 1 4 ? 30.844 -19.828 -32.406 1 24.11 4 VAL B CA 1
ATOM 3871 C C . VAL B 1 4 ? 29.922 -19.203 -33.438 1 24.11 4 VAL B C 1
ATOM 3873 O O . VAL B 1 4 ? 29.312 -18.156 -33.219 1 24.11 4 VAL B O 1
ATOM 3876 N N . ARG B 1 5 ? 29.922 -19.625 -34.719 1 24 5 ARG B N 1
ATOM 3877 C CA . ARG B 1 5 ? 29.531 -18.859 -35.906 1 24 5 ARG B CA 1
ATOM 3878 C C . ARG B 1 5 ? 28 -18.781 -36.031 1 24 5 ARG B C 1
ATOM 3880 O O . ARG B 1 5 ? 27.469 -17.906 -36.719 1 24 5 ARG B O 1
ATOM 3887 N N . ARG B 1 6 ? 27.25 -19.875 -35.75 1 24.36 6 ARG B N 1
ATOM 3888 C CA . ARG B 1 6 ? 25.922 -20.078 -36.312 1 24.36 6 ARG B CA 1
ATOM 3889 C C . ARG B 1 6 ? 24.891 -19.156 -35.688 1 24.36 6 ARG B C 1
ATOM 3891 O O . ARG B 1 6 ? 23.719 -19.203 -36.031 1 24.36 6 ARG B O 1
ATOM 3898 N N . LEU B 1 7 ? 25.141 -18.547 -34.5 1 22.64 7 LEU B N 1
ATOM 3899 C CA . LEU B 1 7 ? 24.062 -17.844 -33.812 1 22.64 7 LEU B CA 1
ATOM 3900 C C . LEU B 1 7 ? 23.703 -16.547 -34.531 1 22.64 7 LEU B C 1
ATOM 3902 O O . LEU B 1 7 ? 22.828 -15.812 -34.094 1 22.64 7 LEU B O 1
ATOM 3906 N N . SER B 1 8 ? 24.469 -16.016 -35.531 1 23.45 8 SER B N 1
ATOM 3907 C CA . SER B 1 8 ? 24.359 -14.688 -36.125 1 23.45 8 SER B CA 1
ATOM 3908 C C . SER B 1 8 ? 23.078 -14.57 -36.969 1 23.45 8 SER B C 1
ATOM 3910 O O . SER B 1 8 ? 22.484 -13.492 -37.031 1 23.45 8 SER B O 1
ATOM 3912 N N . SER B 1 9 ? 22.766 -15.508 -37.906 1 24.8 9 SER B N 1
ATOM 3913 C CA . SER B 1 9 ? 21.953 -15.273 -39.094 1 24.8 9 SER B CA 1
ATOM 3914 C C . SER B 1 9 ? 20.484 -15.125 -38.719 1 24.8 9 SER B C 1
ATOM 3916 O O . SER B 1 9 ? 19.688 -14.594 -39.5 1 24.8 9 SER B O 1
ATOM 3918 N N . LEU B 1 10 ? 19.922 -15.875 -37.781 1 23.11 10 LEU B N 1
ATOM 3919 C CA . LEU B 1 10 ? 18.469 -15.953 -37.656 1 23.11 10 LEU B CA 1
ATOM 3920 C C . LEU B 1 10 ? 17.906 -14.641 -37.156 1 23.11 10 LEU B C 1
ATOM 3922 O O . LEU B 1 10 ? 16.703 -14.531 -36.906 1 23.11 10 LEU B O 1
ATOM 3926 N N . LEU B 1 11 ? 18.656 -13.57 -36.75 1 23.84 11 LEU B N 1
ATOM 3927 C CA . LEU B 1 11 ? 18.156 -12.328 -36.156 1 23.84 11 LEU B CA 1
ATOM 3928 C C . LEU B 1 11 ? 17.484 -11.469 -37.219 1 23.84 11 LEU B C 1
ATOM 3930 O O . LEU B 1 11 ? 16.938 -10.406 -36.906 1 23.84 11 LEU B O 1
ATOM 3934 N N . SER B 1 12 ? 17.766 -11.586 -38.5 1 23.84 12 SER B N 1
ATOM 3935 C CA . SER B 1 12 ? 17.453 -10.555 -39.5 1 23.84 12 SER B CA 1
ATOM 3936 C C . SER B 1 12 ? 15.953 -10.453 -39.75 1 23.84 12 SER B C 1
ATOM 3938 O O . SER B 1 12 ? 15.43 -9.367 -40 1 23.84 12 SER B O 1
ATOM 3940 N N . CYS B 1 13 ? 15.266 -11.539 -40 1 23.08 13 CYS B N 1
ATOM 3941 C CA . CYS B 1 13 ? 14.023 -11.461 -40.781 1 23.08 13 CYS B CA 1
ATOM 3942 C C . CYS B 1 13 ? 12.906 -10.859 -39.938 1 23.08 13 CYS B C 1
ATOM 3944 O O . CYS B 1 13 ? 11.852 -10.484 -40.469 1 23.08 13 CYS B O 1
ATOM 3946 N N . ALA B 1 14 ? 12.875 -11.07 -38.656 1 22 14 ALA B N 1
ATOM 3947 C CA . ALA B 1 14 ? 11.648 -10.703 -37.938 1 22 14 ALA B CA 1
ATOM 3948 C C . ALA B 1 14 ? 11.492 -9.188 -37.875 1 22 14 ALA B C 1
ATOM 3950 O O . ALA B 1 14 ? 10.594 -8.688 -37.188 1 22 14 ALA B O 1
ATOM 3951 N N . ALA B 1 15 ? 12.359 -8.32 -38.438 1 22.16 15 ALA B N 1
ATOM 3952 C CA . ALA B 1 15 ? 12.336 -6.863 -38.312 1 22.16 15 ALA B CA 1
ATOM 3953 C C . ALA B 1 15 ? 11.125 -6.285 -39.062 1 22.16 15 ALA B C 1
ATOM 3955 O O . ALA B 1 15 ? 10.727 -5.145 -38.812 1 22.16 15 ALA B O 1
ATOM 3956 N N . ARG B 1 16 ? 10.711 -6.789 -40.188 1 23.22 16 ARG B N 1
ATOM 3957 C CA . ARG B 1 16 ? 9.945 -5.973 -41.125 1 23.22 16 ARG B CA 1
ATOM 3958 C C . ARG B 1 16 ? 8.578 -5.625 -40.531 1 23.22 16 ARG B C 1
ATOM 3960 O O . ARG B 1 16 ? 8.031 -4.555 -40.812 1 23.22 16 ARG B O 1
ATOM 3967 N N . LYS B 1 17 ? 7.816 -6.543 -40.062 1 24.38 17 LYS B N 1
ATOM 3968 C CA . LYS B 1 17 ? 6.379 -6.301 -40.062 1 24.38 17 LYS B CA 1
ATOM 3969 C C . LYS B 1 17 ? 5.98 -5.332 -38.969 1 24.38 17 LYS B C 1
ATOM 3971 O O . LYS B 1 17 ? 4.793 -5.07 -38.75 1 24.38 17 LYS B O 1
ATOM 3976 N N . ALA B 1 18 ? 6.895 -4.941 -38.031 1 22.09 18 ALA B N 1
ATOM 3977 C CA . ALA B 1 18 ? 6.371 -4.191 -36.906 1 22.09 18 ALA B CA 1
ATOM 3978 C C . ALA B 1 18 ? 6.141 -2.729 -37.25 1 22.09 18 ALA B C 1
ATOM 3980 O O . ALA B 1 18 ? 6.082 -1.863 -36.375 1 22.09 18 ALA B O 1
ATOM 3981 N N . ASP B 1 19 ? 6.137 -2.311 -38.531 1 21.11 19 ASP B N 1
ATOM 3982 C CA . ASP B 1 19 ? 6.152 -0.899 -38.906 1 21.11 19 ASP B CA 1
ATOM 3983 C C . ASP B 1 19 ? 4.918 -0.178 -38.344 1 21.11 19 ASP B C 1
ATOM 3985 O O . ASP B 1 19 ? 4.934 1.044 -38.188 1 21.11 19 ASP B O 1
ATOM 3989 N N . GLN B 1 20 ? 3.734 -0.744 -38.5 1 21.09 20 GLN B N 1
ATOM 3990 C CA . GLN B 1 20 ? 2.664 0.205 -38.781 1 21.09 20 GLN B CA 1
ATOM 3991 C C . GLN B 1 20 ? 2.279 0.996 -37.531 1 21.09 20 GLN B C 1
ATOM 3993 O O . GLN B 1 20 ? 1.108 1.025 -37.156 1 21.09 20 GLN B O 1
ATOM 3998 N N . TYR B 1 21 ? 3.01 0.872 -36.406 1 20.72 21 TYR B N 1
ATOM 3999 C CA . TYR B 1 21 ? 2.371 1.642 -35.375 1 20.72 21 TYR B CA 1
ATOM 4000 C C . TYR B 1 21 ? 2.379 3.131 -35.688 1 20.72 21 TYR B C 1
ATOM 4002 O O . TYR B 1 21 ? 3.441 3.729 -35.875 1 20.72 21 TYR B O 1
ATOM 4010 N N . ARG B 1 22 ? 1.366 3.621 -36.438 1 18.52 22 ARG B N 1
ATOM 4011 C CA . ARG B 1 22 ? 1.178 5.012 -36.844 1 18.52 22 ARG B CA 1
ATOM 4012 C C . ARG B 1 22 ? 1.304 5.945 -35.625 1 18.52 22 ARG B C 1
ATOM 4014 O O . ARG B 1 22 ? 0.534 5.844 -34.688 1 18.52 22 ARG B O 1
ATOM 4021 N N . VAL B 1 23 ? 2.49 6.383 -35.281 1 18.86 23 VAL B N 1
ATOM 4022 C CA . VAL B 1 23 ? 2.842 7.477 -34.375 1 18.86 23 VAL B CA 1
ATOM 4023 C C . VAL B 1 23 ? 2.066 8.734 -34.75 1 18.86 23 VAL B C 1
ATOM 4025 O O . VAL B 1 23 ? 2.162 9.203 -35.875 1 18.86 23 VAL B O 1
ATOM 4028 N N . VAL B 1 24 ? 0.767 8.906 -34.281 1 18.39 24 VAL B N 1
ATOM 4029 C CA . VAL B 1 24 ? -0.047 10.086 -34.562 1 18.39 24 VAL B CA 1
ATOM 4030 C C . VAL B 1 24 ? 0.762 11.352 -34.281 1 18.39 24 VAL B C 1
ATOM 4032 O O . VAL B 1 24 ? 1.291 11.539 -33.188 1 18.39 24 VAL B O 1
ATOM 4035 N N . SER B 1 25 ? 1.436 11.859 -35.344 1 17.91 25 SER B N 1
ATOM 4036 C CA . SER B 1 25 ? 2.141 13.133 -35.469 1 17.91 25 SER B CA 1
ATOM 4037 C C . SER B 1 25 ? 1.251 14.297 -35.031 1 17.91 25 SER B C 1
ATOM 4039 O O . SER B 1 25 ? 0.268 14.617 -35.719 1 17.91 25 SER B O 1
ATOM 4041 N N . VAL B 1 26 ? 0.826 14.289 -33.812 1 17.48 26 VAL B N 1
ATOM 4042 C CA . VAL B 1 26 ? 0.043 15.453 -33.406 1 17.48 26 VAL B CA 1
ATOM 4043 C C . VAL B 1 26 ? 0.802 16.734 -33.75 1 17.48 26 VAL B C 1
ATOM 4045 O O . VAL B 1 26 ? 1.966 16.891 -33.375 1 17.48 26 VAL B O 1
ATOM 4048 N N . SER B 1 27 ? 0.407 17.281 -34.875 1 15.93 27 SER B N 1
ATOM 4049 C CA . SER B 1 27 ? 0.833 18.547 -35.469 1 15.93 27 SER B CA 1
ATOM 4050 C C . SER B 1 27 ? 0.779 19.672 -34.469 1 15.93 27 SER B C 1
ATOM 4052 O O . SER B 1 27 ? -0.169 19.766 -33.688 1 15.93 27 SER B O 1
ATOM 4054 N N . ASN B 1 28 ? 1.906 20.219 -34.25 1 16.89 28 ASN B N 1
ATOM 4055 C CA . ASN B 1 28 ? 2.465 21.312 -33.438 1 16.89 28 ASN B CA 1
ATOM 4056 C C . ASN B 1 28 ? 1.836 22.656 -33.812 1 16.89 28 ASN B C 1
ATOM 4058 O O . ASN B 1 28 ? 2.449 23.469 -34.5 1 16.89 28 ASN B O 1
ATOM 4062 N N . GLN B 1 29 ? 0.423 22.547 -34.031 1 15.4 29 GLN B N 1
ATOM 4063 C CA . GLN B 1 29 ? 0.091 23.875 -34.5 1 15.4 29 GLN B CA 1
ATOM 4064 C C . GLN B 1 29 ? 0.609 24.953 -33.562 1 15.4 29 GLN B C 1
ATOM 4066 O O . GLN B 1 29 ? 0.614 24.766 -32.344 1 15.4 29 GLN B O 1
ATOM 4071 N N . ARG B 1 30 ? 1.064 26.031 -34.219 1 15.31 30 ARG B N 1
ATOM 4072 C CA . ARG B 1 30 ? 1.986 27.141 -34 1 15.31 30 ARG B CA 1
ATOM 4073 C C . ARG B 1 30 ? 1.42 28.141 -33 1 15.31 30 ARG B C 1
ATOM 4075 O O . ARG B 1 30 ? 2.123 28.562 -32.094 1 15.31 30 ARG B O 1
ATOM 4082 N N . THR B 1 31 ? 0.259 28.797 -33.312 1 14.38 31 THR B N 1
ATOM 4083 C CA . THR B 1 31 ? 0.501 30.234 -33.406 1 14.38 31 THR B CA 1
ATOM 4084 C C . THR B 1 31 ? 0.545 30.875 -32.031 1 14.38 31 THR B C 1
ATOM 4086 O O . THR B 1 31 ? 0.199 30.234 -31.031 1 14.38 31 THR B O 1
ATOM 4089 N N . SER B 1 32 ? -0.276 32.062 -31.938 1 14.36 32 SER B N 1
ATOM 4090 C CA . SER B 1 32 ? 0.103 33.469 -31.812 1 14.36 32 SER B CA 1
ATOM 4091 C C . SER B 1 32 ? 0.091 33.906 -30.359 1 14.36 32 SER B C 1
ATOM 4093 O O . SER B 1 32 ? 1.098 34.406 -29.844 1 14.36 32 SER B O 1
ATOM 4095 N N . SER B 1 33 ? -0.884 34.906 -30.078 1 14.28 33 SER B N 1
ATOM 4096 C CA . SER B 1 33 ? -0.707 36.312 -29.703 1 14.28 33 SER B CA 1
ATOM 4097 C C . SER B 1 33 ? -0.754 36.469 -28.188 1 14.28 33 SER B C 1
ATOM 4099 O O . SER B 1 33 ? -1.567 35.844 -27.516 1 14.28 33 SER B O 1
ATOM 4101 N N . LEU B 1 34 ? 0.289 37.125 -27.703 1 14.06 34 LEU B N 1
ATOM 4102 C CA . LEU B 1 34 ? 1.007 37.5 -26.484 1 14.06 34 LEU B CA 1
ATOM 4103 C C . LEU B 1 34 ? 0.135 38.375 -25.578 1 14.06 34 LEU B C 1
ATOM 4105 O O . LEU B 1 34 ? 0.474 38.594 -24.422 1 14.06 34 LEU B O 1
ATOM 4109 N N . ARG B 1 35 ? -0.855 39.156 -26.234 1 13.44 35 ARG B N 1
ATOM 4110 C CA . ARG B 1 35 ? -0.479 40.438 -25.688 1 13.44 35 ARG B CA 1
ATOM 4111 C C . ARG B 1 35 ? -0.723 40.5 -24.188 1 13.44 35 ARG B C 1
ATOM 4113 O O . ARG B 1 35 ? 0.167 40.875 -23.422 1 13.44 35 ARG B O 1
ATOM 4120 N N . ARG B 1 36 ? -1.976 41 -23.844 1 13.8 36 ARG B N 1
ATOM 4121 C CA . ARG B 1 36 ? -1.991 42.312 -23.188 1 13.8 36 ARG B CA 1
ATOM 4122 C C . ARG B 1 36 ? -1.759 42.188 -21.688 1 13.8 36 ARG B C 1
ATOM 4124 O O . ARG B 1 36 ? -1.889 41.094 -21.125 1 13.8 36 ARG B O 1
ATOM 4131 N N . GLY B 1 37 ? -2.414 43.188 -21.047 1 13.8 37 GLY B N 1
ATOM 4132 C CA . GLY B 1 37 ? -2.049 44.25 -20.125 1 13.8 37 GLY B CA 1
ATOM 4133 C C . GLY B 1 37 ? -2.064 43.781 -18.672 1 13.8 37 GLY B C 1
ATOM 4134 O O . GLY B 1 37 ? -2.762 42.844 -18.312 1 13.8 37 GLY B O 1
ATOM 4135 N N . ILE B 1 38 ? -1.068 44.156 -18 1 13.88 38 ILE B N 1
ATOM 4136 C CA . ILE B 1 38 ? -0.325 44.156 -16.75 1 13.88 38 ILE B CA 1
ATOM 4137 C C . ILE B 1 38 ? -1.226 44.656 -15.617 1 13.88 38 ILE B C 1
ATOM 4139 O O . ILE B 1 38 ? -0.863 44.562 -14.438 1 13.88 38 ILE B O 1
ATOM 4143 N N . SER B 1 39 ? -2.455 45.344 -15.953 1 13.09 39 SER B N 1
ATOM 4144 C CA . SER B 1 39 ? -2.26 46.5 -15.055 1 13.09 39 SER B CA 1
ATOM 4145 C C . SER B 1 39 ? -2.195 46.031 -13.602 1 13.09 39 SER B C 1
ATOM 4147 O O . SER B 1 39 ? -1.131 46.094 -12.977 1 13.09 39 SER B O 1
ATOM 4149 N N . LYS B 1 40 ? -3.059 46.812 -12.82 1 13.94 40 LYS B N 1
ATOM 4150 C CA . LYS B 1 40 ? -2.736 47.844 -11.828 1 13.94 40 LYS B CA 1
ATOM 4151 C C . LYS B 1 40 ? -2.66 47.219 -10.422 1 13.94 40 LYS B C 1
ATOM 4153 O O . LYS B 1 40 ? -3.068 46.094 -10.211 1 13.94 40 LYS B O 1
ATOM 4158 N N . TYR B 1 41 ? -3.49 47.844 -9.547 1 13.26 41 TYR B N 1
ATOM 4159 C CA . TYR B 1 41 ? -3.119 48.719 -8.438 1 13.26 41 TYR B CA 1
ATOM 4160 C C . TYR B 1 41 ? -3.027 47.938 -7.133 1 13.26 41 TYR B C 1
ATOM 4162 O O . TYR B 1 41 ? -3.404 46.75 -7.082 1 13.26 41 TYR B O 1
ATOM 4170 N N . VAL B 1 42 ? -3.912 48.312 -6.16 1 13.13 42 VAL B N 1
ATOM 4171 C CA . VAL B 1 42 ? -3.537 49.188 -5.047 1 13.13 42 VAL B CA 1
ATOM 4172 C C . VAL B 1 42 ? -3.293 48.344 -3.795 1 13.13 42 VAL B C 1
ATOM 4174 O O . VAL B 1 42 ? -2.195 47.812 -3.598 1 13.13 42 VAL B O 1
ATOM 4177 N N . ASN B 1 43 ? -4.125 48.656 -2.754 1 13.05 43 ASN B N 1
ATOM 4178 C CA . ASN B 1 43 ? -3.719 49.406 -1.574 1 13.05 43 ASN B CA 1
ATOM 4179 C C . ASN B 1 43 ? -3.412 48.5 -0.397 1 13.05 43 ASN B C 1
ATOM 4181 O O . ASN B 1 43 ? -3.688 47.281 -0.453 1 13.05 43 ASN B O 1
ATOM 4185 N N . GLY B 1 44 ? -4.184 48.719 0.683 1 13.15 44 GLY B N 1
ATOM 4186 C CA . GLY B 1 44 ? -3.736 49.375 1.899 1 13.15 44 GLY B CA 1
ATOM 4187 C C . GLY B 1 44 ? -3.342 48.406 2.992 1 13.15 44 GLY B C 1
ATOM 4188 O O . GLY B 1 44 ? -2.152 48.188 3.215 1 13.15 44 GLY B O 1
ATOM 4189 N N . CYS B 1 45 ? -4.145 48.5 4.125 1 13.38 45 CYS B N 1
ATOM 4190 C CA . CYS B 1 45 ? -3.715 49.062 5.398 1 13.38 45 CYS B CA 1
ATOM 4191 C C . CYS B 1 45 ? -3.234 47.969 6.344 1 13.38 45 CYS B C 1
ATOM 4193 O O . CYS B 1 45 ? -3.42 46.781 6.078 1 13.38 45 CYS B O 1
ATOM 4195 N N . LEU B 1 46 ? -3.91 48 7.555 1 13.48 46 LEU B N 1
ATOM 4196 C CA . LEU B 1 46 ? -3.348 48.469 8.812 1 13.48 46 LEU B CA 1
ATOM 4197 C C . LEU B 1 46 ? -2.797 47.312 9.633 1 13.48 46 LEU B C 1
ATOM 4199 O O . LEU B 1 46 ? -3.117 46.125 9.367 1 13.48 46 LEU B O 1
ATOM 4203 N N . PRO B 1 47 ? -3.07 47.469 11.031 1 13.55 47 PRO B N 1
ATOM 4204 C CA . PRO B 1 47 ? -2.115 47.656 12.125 1 13.55 47 PRO B CA 1
ATOM 4205 C C . PRO B 1 47 ? -1.756 46.344 12.828 1 13.55 47 PRO B C 1
ATOM 4207 O O . PRO B 1 47 ? -2.387 45.312 12.578 1 13.55 47 PRO B O 1
ATOM 4210 N N . PRO B 1 48 ? -1.698 46.562 14.211 1 13.41 48 PRO B N 1
ATOM 4211 C CA . PRO B 1 48 ? -0.577 46.438 15.141 1 13.41 48 PRO B CA 1
ATOM 4212 C C . PRO B 1 48 ? -0.568 45.125 15.883 1 13.41 48 PRO B C 1
ATOM 4214 O O . PRO B 1 48 ? 0.457 44.438 15.914 1 13.41 48 PRO B O 1
ATOM 4217 N N . ASN B 1 49 ? -1.517 45.031 16.922 1 13.35 49 ASN B N 1
ATOM 4218 C CA . ASN B 1 49 ? -1.014 45.188 18.281 1 13.35 49 ASN B CA 1
ATOM 4219 C C . ASN B 1 49 ? -0.552 43.844 18.859 1 13.35 49 ASN B C 1
ATOM 4221 O O . ASN B 1 49 ? -0.864 42.781 18.297 1 13.35 49 ASN B O 1
ATOM 4225 N N . GLY B 1 50 ? -0.803 43.781 20.25 1 13.39 50 GLY B N 1
ATOM 4226 C CA . GLY B 1 50 ? 0.036 43.688 21.438 1 13.39 50 GLY B CA 1
ATOM 4227 C C . GLY B 1 50 ? 0.244 42.281 21.938 1 13.39 50 GLY B C 1
ATOM 4228 O O . GLY B 1 50 ? 1.306 41.688 21.734 1 13.39 50 GLY B O 1
ATOM 4229 N N . THR B 1 51 ? -0.525 41.906 23.062 1 13.82 51 THR B N 1
ATOM 4230 C CA . THR B 1 51 ? 0.03 41.844 24.406 1 13.82 51 THR B CA 1
ATOM 4231 C C . THR B 1 51 ? 0.472 40.406 24.719 1 13.82 51 THR B C 1
ATOM 4233 O O . THR B 1 51 ? -0.081 39.438 24.172 1 13.82 51 THR B O 1
ATOM 4236 N N . PRO B 1 52 ? 1.269 40.312 25.844 1 13.73 52 PRO B N 1
ATOM 4237 C CA . PRO B 1 52 ? 2.396 39.531 26.359 1 13.73 52 PRO B CA 1
ATOM 4238 C C . PRO B 1 52 ? 1.955 38.25 27.062 1 13.73 52 PRO B C 1
ATOM 4240 O O . PRO B 1 52 ? 2.605 37.219 26.922 1 13.73 52 PRO B O 1
ATOM 4243 N N . SER B 1 53 ? 0.922 38.312 27.984 1 13.09 53 SER B N 1
ATOM 4244 C CA . SER B 1 53 ? 1.325 38.094 29.359 1 13.09 53 SER B CA 1
ATOM 4245 C C . SER B 1 53 ? 1.701 36.656 29.594 1 13.09 53 SER B C 1
ATOM 4247 O O . SER B 1 53 ? 1.367 35.781 28.797 1 13.09 53 SER B O 1
ATOM 4249 N N . GLN B 1 54 ? 1.446 36.25 30.984 1 13.24 54 GLN B N 1
ATOM 4250 C CA . GLN B 1 54 ? 2.221 35.875 32.156 1 13.24 54 GLN B CA 1
ATOM 4251 C C . GLN B 1 54 ? 2.279 34.344 32.281 1 13.24 54 GLN B C 1
ATOM 4253 O O . GLN B 1 54 ? 3.352 33.75 32.188 1 13.24 54 GLN B O 1
ATOM 4258 N N . ASP B 1 55 ? 1.705 33.875 33.5 1 13.52 55 ASP B N 1
ATOM 4259 C CA . ASP B 1 55 ? 2.375 33.406 34.688 1 13.52 55 ASP B CA 1
ATOM 4260 C C . ASP B 1 55 ? 2.477 31.891 34.719 1 13.52 55 ASP B C 1
ATOM 4262 O O . ASP B 1 55 ? 1.863 31.203 33.906 1 13.52 55 ASP B O 1
ATOM 4266 N N . ILE B 1 56 ? 1.815 31.297 35.844 1 13.9 56 ILE B N 1
ATOM 4267 C CA . ILE B 1 56 ? 2.369 30.766 37.094 1 13.9 56 ILE B CA 1
ATOM 4268 C C . ILE B 1 56 ? 2.5 29.25 37 1 13.9 56 ILE B C 1
ATOM 4270 O O . ILE B 1 56 ? 1.877 28.625 36.156 1 13.9 56 ILE B O 1
ATOM 4274 N N . SER B 1 57 ? 2.125 28.609 38.156 1 13.63 57 SER B N 1
ATOM 4275 C CA . SER B 1 57 ? 2.844 27.938 39.219 1 13.63 57 SER B CA 1
ATOM 4276 C C . SER B 1 57 ? 2.773 26.422 39.062 1 13.63 57 SER B C 1
ATOM 4278 O O . SER B 1 57 ? 3.807 25.75 39 1 13.63 57 SER B O 1
ATOM 4280 N N . SER B 1 58 ? 2.121 25.781 40.125 1 13.76 58 SER B N 1
ATOM 4281 C CA . SER B 1 58 ? 2.678 25.031 41.219 1 13.76 58 SER B CA 1
ATOM 4282 C C . SER B 1 58 ? 2.648 23.531 40.938 1 13.76 58 SER B C 1
ATOM 4284 O O . SER B 1 58 ? 2.041 23.094 39.969 1 13.76 58 SER B O 1
ATOM 4286 N N . GLN B 1 59 ? 2.219 22.797 42.062 1 13.69 59 GLN B N 1
ATOM 4287 C CA . GLN B 1 59 ? 2.855 21.891 43 1 13.69 59 GLN B CA 1
ATOM 4288 C C . GLN B 1 59 ? 2.605 20.438 42.625 1 13.69 59 GLN B C 1
ATOM 4290 O O . GLN B 1 59 ? 3.549 19.688 42.406 1 13.69 59 GLN B O 1
ATOM 4295 N N . THR B 1 60 ? 1.826 19.797 43.562 1 13.91 60 THR B N 1
ATOM 4296 C CA . THR B 1 60 ? 2.262 18.844 44.594 1 13.91 60 THR B CA 1
ATOM 4297 C C . THR B 1 60 ? 2.104 17.406 44.094 1 13.91 60 THR B C 1
ATOM 4299 O O . THR B 1 60 ? 3.062 16.641 44.094 1 13.91 60 THR B O 1
ATOM 4302 N N . THR B 1 61 ? 1.213 16.656 44.812 1 13.98 61 THR B N 1
ATOM 4303 C CA . THR B 1 61 ? 1.488 15.625 45.812 1 13.98 61 THR B CA 1
ATOM 4304 C C . THR B 1 61 ? 1.399 14.234 45.188 1 13.98 61 THR B C 1
ATOM 4306 O O . THR B 1 61 ? 0.919 14.078 44.062 1 13.98 61 THR B O 1
ATOM 4309 N N . ASN B 1 62 ? 0.708 13.344 45.969 1 13.91 62 ASN B N 1
ATOM 4310 C CA . ASN B 1 62 ? 1.074 12.188 46.781 1 13.91 62 ASN B CA 1
ATOM 4311 C C . ASN B 1 62 ? 0.807 10.883 46.062 1 13.91 62 ASN B C 1
ATOM 4313 O O . ASN B 1 62 ? 1.698 10.039 45.938 1 13.91 62 ASN B O 1
ATOM 4317 N N . ASP B 1 63 ? -0.355 10.211 46.344 1 14.35 63 ASP B N 1
ATOM 4318 C CA . ASP B 1 63 ? -0.467 9.039 47.219 1 14.35 63 ASP B CA 1
ATOM 4319 C C . ASP B 1 63 ? -0.405 7.75 46.406 1 14.35 63 ASP B C 1
ATOM 4321 O O . ASP B 1 63 ? -0.627 7.762 45.188 1 14.35 63 ASP B O 1
ATOM 4325 N N . SER B 1 64 ? -0.718 6.605 47.156 1 14.72 64 SER B N 1
ATOM 4326 C CA . SER B 1 64 ? -0.247 5.289 47.562 1 14.72 64 SER B CA 1
ATOM 4327 C C . SER B 1 64 ? -0.794 4.188 46.656 1 14.72 64 SER B C 1
ATOM 4329 O O . SER B 1 64 ? -0.055 3.287 46.25 1 14.72 64 SER B O 1
ATOM 4331 N N . VAL B 1 65 ? -2.125 4.023 46.562 1 14.24 65 VAL B N 1
ATOM 4332 C CA . VAL B 1 65 ? -2.6 2.789 47.156 1 14.24 65 VAL B CA 1
ATOM 4333 C C . VAL B 1 65 ? -2.289 1.603 46.25 1 14.24 65 VAL B C 1
ATOM 4335 O O . VAL B 1 65 ? -2.064 1.773 45.062 1 14.24 65 VAL B O 1
ATOM 4338 N N . ALA B 1 66 ? -3.059 0.401 46.531 1 13.86 66 ALA B N 1
ATOM 4339 C CA . ALA B 1 66 ? -2.996 -0.953 47.094 1 13.86 66 ALA B CA 1
ATOM 4340 C C . ALA B 1 66 ? -3.029 -1.994 45.969 1 13.86 66 ALA B C 1
ATOM 4342 O O . ALA B 1 66 ? -2.166 -2.873 45.906 1 13.86 66 ALA B O 1
ATOM 4343 N N . ARG B 1 67 ? -4.199 -2.66 45.656 1 15.08 67 ARG B N 1
ATOM 4344 C CA . ARG B 1 67 ? -4.461 -4.055 46 1 15.08 67 ARG B CA 1
ATOM 4345 C C . ARG B 1 67 ? -4.113 -4.977 44.812 1 15.08 67 ARG B C 1
ATOM 4347 O O . ARG B 1 67 ? -4.105 -4.547 43.688 1 15.08 67 ARG B O 1
ATOM 4354 N N . GLU B 1 68 ? -3.959 -6.363 45.125 1 15.39 68 GLU B N 1
ATOM 4355 C CA . GLU B 1 68 ? -3.311 -7.656 44.938 1 15.39 68 GLU B CA 1
ATOM 4356 C C . GLU B 1 68 ? -4.008 -8.461 43.844 1 15.39 68 GLU B C 1
ATOM 4358 O O . GLU B 1 68 ? -3.426 -9.398 43.281 1 15.39 68 GLU B O 1
ATOM 4363 N N . GLY B 1 69 ? -5.238 -8.195 43.375 1 15.62 69 GLY B N 1
ATOM 4364 C CA . GLY B 1 69 ? -5.996 -9.43 43.312 1 15.62 69 GLY B CA 1
ATOM 4365 C C . GLY B 1 69 ? -5.461 -10.391 42.25 1 15.62 69 GLY B C 1
ATOM 4366 O O . GLY B 1 69 ? -4.867 -9.969 41.25 1 15.62 69 GLY B O 1
ATOM 4367 N N . ALA B 1 70 ? -5.461 -11.75 42.594 1 16.17 70 ALA B N 1
ATOM 4368 C CA . ALA B 1 70 ? -4.961 -13.102 42.344 1 16.17 70 ALA B CA 1
ATOM 4369 C C . ALA B 1 70 ? -5.586 -13.695 41.062 1 16.17 70 ALA B C 1
ATOM 4371 O O . ALA B 1 70 ? -5.27 -14.82 40.688 1 16.17 70 ALA B O 1
ATOM 4372 N N . ILE B 1 71 ? -6.012 -12.938 40.062 1 16.55 71 ILE B N 1
ATOM 4373 C CA . ILE B 1 71 ? -6.988 -13.734 39.344 1 16.55 71 ILE B CA 1
ATOM 4374 C C . ILE B 1 71 ? -6.312 -14.977 38.781 1 16.55 71 ILE B C 1
ATOM 4376 O O . ILE B 1 71 ? -5.199 -14.898 38.25 1 16.55 71 ILE B O 1
ATOM 4380 N N . THR B 1 72 ? -6.914 -16.172 39.125 1 16.62 72 THR B N 1
ATOM 4381 C CA . THR B 1 72 ? -6.855 -17.625 39 1 16.62 72 THR B CA 1
ATOM 4382 C C . THR B 1 72 ? -6.852 -18.047 37.531 1 16.62 72 THR B C 1
ATOM 4384 O O . THR B 1 72 ? -7.469 -17.391 36.719 1 16.62 72 THR B O 1
ATOM 4387 N N . SER B 1 73 ? -5.883 -18.938 37.156 1 17.67 73 SER B N 1
ATOM 4388 C CA . SER B 1 73 ? -5.309 -19.516 35.938 1 17.67 73 SER B CA 1
ATOM 4389 C C . SER B 1 73 ? -6.312 -20.422 35.25 1 17.67 73 SER B C 1
ATOM 4391 O O . SER B 1 73 ? -5.938 -21.219 34.375 1 17.67 73 SER B O 1
ATOM 4393 N N . ALA B 1 74 ? -7.664 -20.281 35.406 1 16.95 74 ALA B N 1
ATOM 4394 C CA . ALA B 1 74 ? -8.398 -21.5 35.094 1 16.95 74 ALA B CA 1
ATOM 4395 C C . ALA B 1 74 ? -8.141 -21.922 33.625 1 16.95 74 ALA B C 1
ATOM 4397 O O . ALA B 1 74 ? -8.195 -21.078 32.719 1 16.95 74 ALA B O 1
ATOM 4398 N N . THR B 1 75 ? -7.57 -23.078 33.469 1 18.7 75 THR B N 1
ATOM 4399 C CA . THR B 1 75 ? -6.977 -23.859 32.406 1 18.7 75 THR B CA 1
ATOM 4400 C C . THR B 1 75 ? -8.047 -24.328 31.422 1 18.7 75 THR B C 1
ATOM 4402 O O . THR B 1 75 ? -7.734 -24.906 30.375 1 18.7 75 THR B O 1
ATOM 4405 N N . PRO B 1 76 ? -9.289 -23.75 31.203 1 18.89 76 PRO B N 1
ATOM 4406 C CA . PRO B 1 76 ? -10.219 -24.781 30.75 1 18.89 76 PRO B CA 1
ATOM 4407 C C . PRO B 1 76 ? -9.836 -25.359 29.391 1 18.89 76 PRO B C 1
ATOM 4409 O O . PRO B 1 76 ? -9.43 -24.609 28.5 1 18.89 76 PRO B O 1
ATOM 4412 N N . GLN B 1 77 ? -9.391 -26.562 29.328 1 19.55 77 GLN B N 1
ATOM 4413 C CA . GLN B 1 77 ? -9 -27.484 28.266 1 19.55 77 GLN B CA 1
ATOM 4414 C C . GLN B 1 77 ? -10.156 -27.719 27.297 1 19.55 77 GLN B C 1
ATOM 4416 O O . GLN B 1 77 ? -10.922 -28.672 27.469 1 19.55 77 GLN B O 1
ATOM 4421 N N . ASN B 1 78 ? -11.031 -26.766 26.969 1 20.98 78 ASN B N 1
ATOM 4422 C CA . ASN B 1 78 ? -12.219 -27.266 26.281 1 20.98 78 ASN B CA 1
ATOM 4423 C C . ASN B 1 78 ? -11.867 -27.891 24.938 1 20.98 78 ASN B C 1
ATOM 4425 O O . ASN B 1 78 ? -11.352 -27.219 24.047 1 20.98 78 ASN B O 1
ATOM 4429 N N . VAL B 1 79 ? -11.367 -29.125 24.953 1 21.39 79 VAL B N 1
ATOM 4430 C CA . VAL B 1 79 ? -11.18 -30.016 23.812 1 21.39 79 VAL B CA 1
ATOM 4431 C C . VAL B 1 79 ? -12.445 -30.031 22.953 1 21.39 79 VAL B C 1
ATOM 4433 O O . VAL B 1 79 ? -13.5 -30.5 23.406 1 21.39 79 VAL B O 1
ATOM 4436 N N . PHE B 1 80 ? -12.75 -28.969 22.328 1 22.91 80 PHE B N 1
ATOM 4437 C CA . PHE B 1 80 ? -13.969 -28.953 21.531 1 22.91 80 PHE B CA 1
ATOM 4438 C C . PHE B 1 80 ? -13.914 -30.047 20.469 1 22.91 80 PHE B C 1
ATOM 4440 O O . PHE B 1 80 ? -13.062 -30.016 19.578 1 22.91 80 PHE B O 1
ATOM 4447 N N . ASP B 1 81 ? -14.062 -31.297 20.859 1 24.58 81 ASP B N 1
ATOM 4448 C CA . ASP B 1 81 ? -14.32 -32.438 19.969 1 24.58 81 ASP B CA 1
ATOM 4449 C C . ASP B 1 81 ? -15.352 -32.062 18.906 1 24.58 81 ASP B C 1
ATOM 4451 O O . ASP B 1 81 ? -16.422 -31.531 19.219 1 24.58 81 ASP B O 1
ATOM 4455 N N . GLY B 1 82 ? -14.883 -31.625 17.812 1 23.97 82 GLY B N 1
ATOM 4456 C CA . GLY B 1 82 ? -15.609 -31.234 16.609 1 23.97 82 GLY B CA 1
ATOM 4457 C C . GLY B 1 82 ? -16.75 -32.188 16.266 1 23.97 82 GLY B C 1
ATOM 4458 O O . GLY B 1 82 ? -17.109 -32.312 15.102 1 23.97 82 GLY B O 1
ATOM 4459 N N . THR B 1 83 ? -17.078 -33.062 17.266 1 26.42 83 THR B N 1
ATOM 4460 C CA . THR B 1 83 ? -18.156 -33.938 16.828 1 26.42 83 THR B CA 1
ATOM 4461 C C . THR B 1 83 ? -19.391 -33.125 16.406 1 26.42 83 THR B C 1
ATOM 4463 O O . THR B 1 83 ? -19.844 -32.25 17.156 1 26.42 83 THR B O 1
ATOM 4466 N N . PRO B 1 84 ? -19.594 -33.094 15.141 1 26.56 84 PRO B N 1
ATOM 4467 C CA . PRO B 1 84 ? -20.812 -32.375 14.766 1 26.56 84 PRO B CA 1
ATOM 4468 C C . PRO B 1 84 ? -21.984 -32.656 15.688 1 26.56 84 PRO B C 1
ATOM 4470 O O . PRO B 1 84 ? -22.109 -33.781 16.203 1 26.56 84 PRO B O 1
ATOM 4473 N N . ILE B 1 85 ? -22.297 -31.766 16.594 1 29.88 85 ILE B N 1
ATOM 4474 C CA . ILE B 1 85 ? -23.484 -31.969 17.406 1 29.88 85 ILE B CA 1
ATOM 4475 C C . ILE B 1 85 ? -24.609 -32.531 16.547 1 29.88 85 ILE B C 1
ATOM 4477 O O . ILE B 1 85 ? -25.031 -31.906 15.578 1 29.88 85 ILE B O 1
ATOM 4481 N N . LYS B 1 86 ? -24.594 -33.844 16.484 1 30.09 86 LYS B N 1
ATOM 4482 C CA . LYS B 1 86 ? -25.797 -34.469 15.953 1 30.09 86 LYS B CA 1
ATOM 4483 C C . LYS B 1 86 ? -27.047 -33.906 16.578 1 30.09 86 LYS B C 1
ATOM 4485 O O . LYS B 1 86 ? -27.297 -34.094 17.781 1 30.09 86 LYS B O 1
ATOM 4490 N N . SER B 1 87 ? -27.328 -32.656 16.266 1 30.22 87 SER B N 1
ATOM 4491 C CA . SER B 1 87 ? -28.656 -32.219 16.688 1 30.22 87 SER B CA 1
ATOM 4492 C C . SER B 1 87 ? -29.672 -33.375 16.531 1 30.22 87 SER B C 1
ATOM 4494 O O . SER B 1 87 ? -29.734 -34 15.469 1 30.22 87 SER B O 1
ATOM 4496 N N . GLY B 1 88 ? -29.766 -34.188 17.531 1 31.72 88 GLY B N 1
ATOM 4497 C CA . GLY B 1 88 ? -30.875 -35.094 17.641 1 31.72 88 GLY B CA 1
ATOM 4498 C C . GLY B 1 88 ? -32.188 -34.531 17.125 1 31.72 88 GLY B C 1
ATOM 4499 O O . GLY B 1 88 ? -32.938 -33.875 17.875 1 31.72 88 GLY B O 1
ATOM 4500 N N . THR B 1 89 ? -32.156 -34 15.898 1 32.88 89 THR B N 1
ATOM 4501 C CA . THR B 1 89 ? -33.5 -33.781 15.414 1 32.88 89 THR B CA 1
ATOM 4502 C C . THR B 1 89 ? -34.375 -35.031 15.578 1 32.88 89 THR B C 1
ATOM 4504 O O . THR B 1 89 ? -33.969 -36.094 15.125 1 32.88 89 THR B O 1
ATOM 4507 N N . SER B 1 90 ? -34.906 -35.188 16.75 1 34.66 90 SER B N 1
ATOM 4508 C CA . SER B 1 90 ? -36 -36.125 16.812 1 34.66 90 SER B CA 1
ATOM 4509 C C . SER B 1 90 ? -36.719 -36.219 15.469 1 34.66 90 SER B C 1
ATOM 4511 O O . SER B 1 90 ? -37.031 -35.188 14.852 1 34.66 90 SER B O 1
ATOM 4513 N N . ASP B 1 91 ? -36.469 -37.281 14.734 1 36.78 91 ASP B N 1
ATOM 4514 C CA . ASP B 1 91 ? -37.312 -37.656 13.609 1 36.78 91 ASP B CA 1
ATOM 4515 C C . ASP B 1 91 ? -38.781 -37.406 13.922 1 36.78 91 ASP B C 1
ATOM 4517 O O . ASP B 1 91 ? -39.438 -38.219 14.562 1 36.78 91 ASP B O 1
ATOM 4521 N N . THR B 1 92 ? -39.125 -36.25 14.531 1 39.66 92 THR B N 1
ATOM 4522 C CA . THR B 1 92 ? -40.594 -36.094 14.453 1 39.66 92 THR B CA 1
ATOM 4523 C C . THR B 1 92 ? -41.094 -36.562 13.094 1 39.66 92 THR B C 1
ATOM 4525 O O . THR B 1 92 ? -40.562 -36.188 12.055 1 39.66 92 THR B O 1
ATOM 4528 N N . ASP B 1 93 ? -41.625 -37.688 13.023 1 39.75 93 ASP B N 1
ATOM 4529 C CA . ASP B 1 93 ? -42.438 -38.219 11.938 1 39.75 93 ASP B CA 1
ATOM 4530 C C . ASP B 1 93 ? -43.156 -37.094 11.188 1 39.75 93 ASP B C 1
ATOM 4532 O O . ASP B 1 93 ? -44.156 -36.562 11.68 1 39.75 93 ASP B O 1
ATOM 4536 N N . ILE B 1 94 ? -42.406 -36.094 10.711 1 49.5 94 ILE B N 1
ATOM 4537 C CA . ILE B 1 94 ? -43.125 -35.219 9.773 1 49.5 94 ILE B CA 1
ATOM 4538 C C . ILE B 1 94 ? -44 -36.094 8.852 1 49.5 94 ILE B C 1
ATOM 4540 O O . ILE B 1 94 ? -43.469 -36.906 8.094 1 49.5 94 ILE B O 1
ATOM 4544 N N . GLU B 1 95 ? -45.156 -36.469 9.312 1 49.59 95 GLU B N 1
ATOM 4545 C CA . GLU B 1 95 ? -46.156 -37.062 8.43 1 49.59 95 GLU B CA 1
ATOM 4546 C C . GLU B 1 95 ? -46 -36.594 6.996 1 49.59 95 GLU B C 1
ATOM 4548 O O . GLU B 1 95 ? -45.688 -35.438 6.762 1 49.59 95 GLU B O 1
ATOM 4553 N N . SER B 1 96 ? -45.5 -37.469 6.156 1 56.75 96 SER B N 1
ATOM 4554 C CA . SER B 1 96 ? -45.562 -37.125 4.73 1 56.75 96 SER B CA 1
ATOM 4555 C C . SER B 1 96 ? -46.688 -36.188 4.402 1 56.75 96 SER B C 1
ATOM 4557 O O . SER B 1 96 ? -47.844 -36.406 4.824 1 56.75 96 SER B O 1
ATOM 4559 N N . PRO B 1 97 ? -46.375 -34.938 4.191 1 59.28 97 PRO B N 1
ATOM 4560 C CA . PRO B 1 97 ? -47.531 -34.062 3.881 1 59.28 97 PRO B CA 1
ATOM 4561 C C . PRO B 1 97 ? -48.594 -34.812 3.066 1 59.28 97 PRO B C 1
ATOM 4563 O O . PRO B 1 97 ? -48.281 -35.719 2.314 1 59.28 97 PRO B O 1
ATOM 4566 N N . SER B 1 98 ? -49.719 -34.812 3.475 1 62.66 98 SER B N 1
ATOM 4567 C CA . SER B 1 98 ? -50.844 -35.344 2.689 1 62.66 98 SER B CA 1
ATOM 4568 C C . SER B 1 98 ? -50.75 -34.875 1.239 1 62.66 98 SER B C 1
ATOM 4570 O O . SER B 1 98 ? -50.062 -33.906 0.93 1 62.66 98 SER B O 1
ATOM 4572 N N . ASP B 1 99 ? -51.156 -35.625 0.294 1 63.62 99 ASP B N 1
ATOM 4573 C CA . ASP B 1 99 ? -51.25 -35.281 -1.121 1 63.62 99 ASP B CA 1
ATOM 4574 C C . ASP B 1 99 ? -51.688 -33.844 -1.303 1 63.62 99 ASP B C 1
ATOM 4576 O O . ASP B 1 99 ? -51.219 -33.125 -2.201 1 63.62 99 ASP B O 1
ATOM 4580 N N . GLU B 1 100 ? -52.531 -33.469 -0.424 1 65.31 100 GLU B N 1
ATOM 4581 C CA . GLU B 1 100 ? -52.969 -32.062 -0.466 1 65.31 100 GLU B CA 1
ATOM 4582 C C . GLU B 1 100 ? -51.844 -31.109 -0.097 1 65.31 100 GLU B C 1
ATOM 4584 O O . GLU B 1 100 ? -51.719 -30.031 -0.674 1 65.31 100 GLU B O 1
ATOM 4589 N N . ASP B 1 101 ? -51 -31.516 0.771 1 64.81 101 ASP B N 1
ATOM 4590 C CA . ASP B 1 101 ? -49.906 -30.641 1.219 1 64.81 101 ASP B CA 1
ATOM 4591 C C . ASP B 1 101 ? -48.812 -30.562 0.175 1 64.81 101 ASP B C 1
ATOM 4593 O O . ASP B 1 101 ? -48.188 -29.516 0.009 1 64.81 101 ASP B O 1
ATOM 4597 N N . ARG B 1 102 ? -48.688 -31.609 -0.481 1 70.12 102 ARG B N 1
ATOM 4598 C CA . ARG B 1 102 ? -47.656 -31.609 -1.527 1 70.12 102 ARG B CA 1
ATOM 4599 C C . ARG B 1 102 ? -48 -30.625 -2.633 1 70.12 102 ARG B C 1
ATOM 4601 O O . ARG B 1 102 ? -47.094 -30.031 -3.246 1 70.12 102 ARG B O 1
ATOM 4608 N N . ASN B 1 103 ? -49.312 -30.5 -2.799 1 76.88 103 ASN B N 1
ATOM 4609 C CA . ASN B 1 103 ? -49.719 -29.547 -3.83 1 76.88 103 ASN B CA 1
ATOM 4610 C C . ASN B 1 103 ? -49.5 -28.109 -3.389 1 76.88 103 ASN B C 1
ATOM 4612 O O . ASN B 1 103 ? -49.625 -27.188 -4.199 1 76.88 103 ASN B O 1
ATOM 4616 N N . ARG B 1 104 ? -49.062 -27.922 -2.172 1 85 104 ARG B N 1
ATOM 4617 C CA . ARG B 1 104 ? -48.906 -26.562 -1.671 1 85 104 ARG B CA 1
ATOM 4618 C C . ARG B 1 104 ? -47.406 -26.25 -1.45 1 85 104 ARG B C 1
ATOM 4620 O O . ARG B 1 104 ? -47.062 -25.172 -0.942 1 85 104 ARG B O 1
ATOM 4627 N N . THR B 1 105 ? -46.531 -27.266 -1.68 1 87.12 105 THR B N 1
ATOM 4628 C CA . THR B 1 105 ? -45.125 -27 -1.457 1 87.12 105 THR B CA 1
ATOM 4629 C C . THR B 1 105 ? -44.312 -27.281 -2.721 1 87.12 105 THR B C 1
ATOM 4631 O O . THR B 1 105 ? -44.812 -27.938 -3.648 1 87.12 105 THR B O 1
ATOM 4634 N N . ILE B 1 106 ? -43.312 -26.609 -2.926 1 89.44 106 ILE B N 1
ATOM 4635 C CA . ILE B 1 106 ? -42.406 -26.844 -4.02 1 89.44 106 ILE B CA 1
ATOM 4636 C C . ILE B 1 106 ? -41 -27.062 -3.463 1 89.44 106 ILE B C 1
ATOM 4638 O O . ILE B 1 106 ? -40.625 -26.453 -2.451 1 89.44 106 ILE B O 1
ATOM 4642 N N . ARG B 1 107 ? -40.312 -28.016 -4.016 1 88.19 107 ARG B N 1
ATOM 4643 C CA . ARG B 1 107 ? -38.906 -28.219 -3.674 1 88.19 107 ARG B CA 1
ATOM 4644 C C . ARG B 1 107 ? -37.969 -27.453 -4.613 1 88.19 107 ARG B C 1
ATOM 4646 O O . ARG B 1 107 ? -38.219 -27.391 -5.82 1 88.19 107 ARG B O 1
ATOM 4653 N N . GLY B 1 108 ? -37.031 -26.734 -4.031 1 89.44 108 GLY B N 1
ATOM 4654 C CA . GLY B 1 108 ? -36.031 -25.984 -4.816 1 89.44 108 GLY B CA 1
ATOM 4655 C C . GLY B 1 108 ? -35.094 -26.891 -5.57 1 89.44 108 GLY B C 1
ATOM 4656 O O . GLY B 1 108 ? -34.938 -28.062 -5.238 1 89.44 108 GLY B O 1
ATOM 4657 N N . GLU B 1 109 ? -34.531 -26.297 -6.641 1 89.5 109 GLU B N 1
ATOM 4658 C CA . GLU B 1 109 ? -33.5 -26.969 -7.414 1 89.5 109 GLU B CA 1
ATOM 4659 C C . GLU B 1 109 ? -32.219 -26.141 -7.469 1 89.5 109 GLU B C 1
ATOM 4661 O O . GLU B 1 109 ? -32.281 -24.906 -7.402 1 89.5 109 GLU B O 1
ATOM 4666 N N . VAL B 1 110 ? -31.125 -26.859 -7.465 1 82.5 110 VAL B N 1
ATOM 4667 C CA . VAL B 1 110 ? -29.828 -26.203 -7.648 1 82.5 110 VAL B CA 1
ATOM 4668 C C . VAL B 1 110 ? -29.438 -26.25 -9.125 1 82.5 110 VAL B C 1
ATOM 4670 O O . VAL B 1 110 ? -29.453 -27.328 -9.734 1 82.5 110 VAL B O 1
ATOM 4673 N N . LEU B 1 111 ? -29.266 -24.984 -9.68 1 78 111 LEU B N 1
ATOM 4674 C CA . LEU B 1 111 ? -28.703 -24.938 -11.023 1 78 111 LEU B CA 1
ATOM 4675 C C . LEU B 1 111 ? -27.203 -25.188 -11 1 78 111 LEU B C 1
ATOM 4677 O O . LEU B 1 111 ? -26.469 -24.516 -10.266 1 78 111 LEU B O 1
ATOM 4681 N N . ASP B 1 112 ? -26.781 -26.281 -11.539 1 68.25 112 ASP B N 1
ATOM 4682 C CA . ASP B 1 112 ? -25.359 -26.562 -11.617 1 68.25 112 ASP B CA 1
ATOM 4683 C C . ASP B 1 112 ? -24.719 -25.859 -12.812 1 68.25 112 ASP B C 1
ATOM 4685 O O . ASP B 1 112 ? -24.859 -26.312 -13.953 1 68.25 112 ASP B O 1
ATOM 4689 N N . LEU B 1 113 ? -24.109 -24.781 -12.609 1 67.25 113 LEU B N 1
ATOM 4690 C CA . LEU B 1 113 ? -23.547 -23.969 -13.68 1 67.25 113 LEU B CA 1
ATOM 4691 C C . LEU B 1 113 ? -22.047 -24.25 -13.836 1 67.25 113 LEU B C 1
ATOM 4693 O O . LEU B 1 113 ? -21.406 -23.688 -14.727 1 67.25 113 LEU B O 1
ATOM 4697 N N . ALA B 1 114 ? -21.484 -25.141 -13.039 1 66.88 114 ALA B N 1
ATOM 4698 C CA . ALA B 1 114 ? -20.062 -25.453 -13.164 1 66.88 114 ALA B CA 1
ATOM 4699 C C . ALA B 1 114 ? -19.797 -26.328 -14.383 1 66.88 114 ALA B C 1
ATOM 4701 O O . ALA B 1 114 ? -20.672 -27.094 -14.805 1 66.88 114 ALA B O 1
ATOM 4702 N N . ALA B 1 115 ? -18.734 -25.969 -15.109 1 67.12 115 ALA B N 1
ATOM 4703 C CA . ALA B 1 115 ? -18.328 -26.875 -16.188 1 67.12 115 ALA B CA 1
ATOM 4704 C C . ALA B 1 115 ? -18.172 -28.312 -15.664 1 67.12 115 ALA B C 1
ATOM 4706 O O . ALA B 1 115 ? -17.594 -28.531 -14.594 1 67.12 115 ALA B O 1
ATOM 4707 N N . ASP B 1 116 ? -18.875 -29.219 -16.234 1 76.88 116 ASP B N 1
ATOM 4708 C CA . ASP B 1 116 ? -18.719 -30.609 -15.852 1 76.88 116 ASP B CA 1
ATOM 4709 C C . ASP B 1 116 ? -17.375 -31.156 -16.344 1 76.88 116 ASP B C 1
ATOM 4711 O O . ASP B 1 116 ? -17.281 -31.688 -17.438 1 76.88 116 ASP B O 1
ATOM 4715 N N . LEU B 1 117 ? -16.359 -31.016 -15.609 1 82.44 117 LEU B N 1
ATOM 4716 C CA . LEU B 1 117 ? -14.992 -31.391 -15.969 1 82.44 117 LEU B CA 1
ATOM 4717 C C . LEU B 1 117 ? -14.844 -32.906 -16.047 1 82.44 117 LEU B C 1
ATOM 4719 O O . LEU B 1 117 ? -13.852 -33.406 -16.578 1 82.44 117 LEU B O 1
ATOM 4723 N N . ARG B 1 118 ? -15.836 -33.625 -15.664 1 83 118 ARG B N 1
ATOM 4724 C CA . ARG B 1 118 ? -15.742 -35.062 -15.648 1 83 118 ARG B CA 1
ATOM 4725 C C . ARG B 1 118 ? -15.695 -35.625 -17.062 1 83 118 ARG B C 1
ATOM 4727 O O . ARG B 1 118 ? -15.195 -36.75 -17.281 1 83 118 ARG B O 1
ATOM 4734 N N . ASN B 1 119 ? -16.203 -34.844 -17.938 1 82.25 119 ASN B N 1
ATOM 4735 C CA . ASN B 1 119 ? -16.25 -35.312 -19.312 1 82.25 119 ASN B CA 1
ATOM 4736 C C . ASN B 1 119 ? -15.172 -34.656 -20.188 1 82.25 119 ASN B C 1
ATOM 4738 O O . ASN B 1 119 ? -15.148 -34.844 -21.406 1 82.25 119 ASN B O 1
ATOM 4742 N N . PHE B 1 120 ? -14.305 -33.969 -19.516 1 85.38 120 PHE B N 1
ATOM 4743 C CA . PHE B 1 120 ? -13.258 -33.312 -20.281 1 85.38 120 PHE B CA 1
ATOM 4744 C C . PHE B 1 120 ? -12.117 -34.281 -20.594 1 85.38 120 PHE B C 1
ATOM 4746 O O . PHE B 1 120 ? -11.859 -35.219 -19.828 1 85.38 120 PHE B O 1
ATOM 4753 N N . ARG B 1 121 ? -11.461 -34.031 -21.734 1 87.94 121 ARG B N 1
ATOM 4754 C CA . ARG B 1 121 ? -10.289 -34.781 -22.188 1 87.94 121 ARG B CA 1
ATOM 4755 C C . ARG B 1 121 ? -9.148 -33.812 -22.531 1 87.94 121 ARG B C 1
ATOM 4757 O O . ARG B 1 121 ? -9.375 -32.625 -22.766 1 87.94 121 ARG B O 1
ATOM 4764 N N . PRO B 1 122 ? -7.953 -34.406 -22.422 1 91.38 122 PRO B N 1
ATOM 4765 C CA . PRO B 1 122 ? -6.855 -33.594 -22.906 1 91.38 122 PRO B CA 1
ATOM 4766 C C . PRO B 1 122 ? -7.121 -33 -24.297 1 91.38 122 PRO B C 1
ATOM 4768 O O . PRO B 1 122 ? -7.602 -33.688 -25.188 1 91.38 122 PRO B O 1
ATOM 4771 N N . GLY B 1 123 ? -6.891 -31.688 -24.422 1 89.88 123 GLY B N 1
ATOM 4772 C CA . GLY B 1 123 ? -7.172 -30.984 -25.672 1 89.88 123 GLY B CA 1
ATOM 4773 C C . GLY B 1 123 ? -8.445 -30.172 -25.625 1 89.88 123 GLY B C 1
ATOM 4774 O O . GLY B 1 123 ? -8.617 -29.234 -26.406 1 89.88 123 GLY B O 1
ATOM 4775 N N . ASP B 1 124 ? -9.406 -30.594 -24.75 1 88.81 124 ASP B N 1
ATOM 4776 C CA . ASP B 1 124 ? -10.648 -29.859 -24.641 1 88.81 124 ASP B CA 1
ATOM 4777 C C . ASP B 1 124 ? -10.391 -28.422 -24.141 1 88.81 124 ASP B C 1
ATOM 4779 O O . ASP B 1 124 ? -9.5 -28.203 -23.328 1 88.81 124 ASP B O 1
ATOM 4783 N N . ARG B 1 125 ? -11.18 -27.594 -24.719 1 89 125 ARG B N 1
ATOM 4784 C CA . ARG B 1 125 ? -11.023 -26.172 -24.406 1 89 125 ARG B CA 1
ATOM 4785 C C . ARG B 1 125 ? -12.281 -25.625 -23.75 1 89 125 ARG B C 1
ATOM 4787 O O . ARG B 1 125 ? -13.398 -25.984 -24.109 1 89 125 ARG B O 1
ATOM 4794 N N . LEU B 1 126 ? -12.047 -24.844 -22.719 1 84.62 126 LEU B N 1
ATOM 4795 C CA . LEU B 1 126 ? -13.102 -24.078 -22.047 1 84.62 126 LEU B CA 1
ATOM 4796 C C . LEU B 1 126 ? -12.938 -22.594 -22.297 1 84.62 126 LEU B C 1
ATOM 4798 O O . LEU B 1 126 ? -11.961 -21.984 -21.844 1 84.62 126 LEU B O 1
ATOM 4802 N N . ASP B 1 127 ? -13.922 -22.047 -23 1 82.31 127 ASP B N 1
ATOM 4803 C CA . ASP B 1 127 ? -13.945 -20.594 -23.203 1 82.31 127 ASP B CA 1
ATOM 4804 C C . ASP B 1 127 ? -14.711 -19.891 -22.094 1 82.31 127 ASP B C 1
ATOM 4806 O O . ASP B 1 127 ? -15.891 -20.188 -21.875 1 82.31 127 ASP B O 1
ATOM 4810 N N . ILE B 1 128 ? -14.016 -19.094 -21.406 1 78.06 128 ILE B N 1
ATOM 4811 C CA . ILE B 1 128 ? -14.672 -18.328 -20.359 1 78.06 128 ILE B CA 1
ATOM 4812 C C . ILE B 1 128 ? -15.359 -17.109 -20.953 1 78.06 128 ILE B C 1
ATOM 4814 O O . ILE B 1 128 ? -14.695 -16.219 -21.484 1 78.06 128 ILE B O 1
ATOM 4818 N N . PRO B 1 129 ? -16.625 -17.078 -20.875 1 73.38 129 PRO B N 1
ATOM 4819 C CA . PRO B 1 129 ? -17.359 -16.031 -21.578 1 73.38 129 PRO B CA 1
ATOM 4820 C C . PRO B 1 129 ? -17.297 -14.68 -20.875 1 73.38 129 PRO B C 1
ATOM 4822 O O . PRO B 1 129 ? -17.719 -13.664 -21.438 1 73.38 129 PRO B O 1
ATOM 4825 N N . TYR B 1 130 ? -16.734 -14.625 -19.75 1 81.75 130 TYR B N 1
ATOM 4826 C CA . TYR B 1 130 ? -16.812 -13.383 -18.984 1 81.75 130 TYR B CA 1
ATOM 4827 C C . TYR B 1 130 ? -15.688 -12.43 -19.359 1 81.75 130 TYR B C 1
ATOM 4829 O O . TYR B 1 130 ? -14.516 -12.82 -19.375 1 81.75 130 TYR B O 1
ATOM 4837 N N . GLU B 1 131 ? -16.125 -11.289 -19.75 1 91.31 131 GLU B N 1
ATOM 4838 C CA . GLU B 1 131 ? -15.188 -10.211 -20.062 1 91.31 131 GLU B CA 1
ATOM 4839 C C . GLU B 1 131 ? -15.016 -9.273 -18.875 1 91.31 131 GLU B C 1
ATOM 4841 O O . GLU B 1 131 ? -15.961 -9.055 -18.109 1 91.31 131 GLU B O 1
ATOM 4846 N N . LEU B 1 132 ? -13.82 -8.852 -18.703 1 93.94 132 LEU B N 1
ATOM 4847 C CA . LEU B 1 132 ? -13.539 -7.938 -17.594 1 93.94 132 LEU B CA 1
ATOM 4848 C C . LEU B 1 132 ? -12.641 -6.789 -18.062 1 93.94 132 LEU B C 1
ATOM 4850 O O . LEU B 1 132 ? -11.539 -7.016 -18.562 1 93.94 132 LEU B O 1
ATOM 4854 N N . THR B 1 133 ? -13.164 -5.594 -17.969 1 96.31 133 THR B N 1
ATOM 4855 C CA . THR B 1 133 ? -12.32 -4.418 -18.125 1 96.31 133 THR B CA 1
ATOM 4856 C C . THR B 1 133 ? -11.617 -4.07 -16.812 1 96.31 133 THR B C 1
ATOM 4858 O O . THR B 1 133 ? -12.273 -3.898 -15.781 1 96.31 133 THR B O 1
ATOM 4861 N N . VAL B 1 134 ? -10.312 -4.043 -16.875 1 96.31 134 VAL B N 1
ATOM 4862 C CA . VAL B 1 134 ? -9.539 -3.686 -15.688 1 96.31 134 VAL B CA 1
ATOM 4863 C C . VAL B 1 134 ? -9.312 -2.176 -15.648 1 96.31 134 VAL B C 1
ATOM 4865 O O . VAL B 1 134 ? -8.836 -1.589 -16.625 1 96.31 134 VAL B O 1
ATOM 4868 N N . SER B 1 135 ? -9.688 -1.561 -14.531 1 94.31 135 SER B N 1
ATOM 4869 C CA . SER B 1 135 ? -9.531 -0.119 -14.367 1 94.31 135 SER B CA 1
ATOM 4870 C C . SER B 1 135 ? -8.258 0.216 -13.594 1 94.31 135 SER B C 1
ATOM 4872 O O . SER B 1 135 ? -7.602 -0.676 -13.055 1 94.31 135 SER B O 1
ATOM 4874 N N . GLU B 1 136 ? -7.934 1.524 -13.586 1 93.75 136 GLU B N 1
ATOM 4875 C CA . GLU B 1 136 ? -6.84 1.986 -12.734 1 93.75 136 GLU B CA 1
ATOM 4876 C C . GLU B 1 136 ? -7.129 1.717 -11.266 1 93.75 136 GLU B C 1
ATOM 4878 O O . GLU B 1 136 ? -6.215 1.439 -10.484 1 93.75 136 GLU B O 1
ATOM 4883 N N . SER B 1 137 ? -8.414 1.768 -10.922 1 92.62 137 SER B N 1
ATOM 4884 C CA . SER B 1 137 ? -8.812 1.492 -9.547 1 92.62 137 SER B CA 1
ATOM 4885 C C . SER B 1 137 ? -8.445 0.069 -9.141 1 92.62 137 SER B C 1
ATOM 4887 O O . SER B 1 137 ? -7.984 -0.164 -8.023 1 92.62 137 SER B O 1
ATOM 4889 N N . MET B 1 138 ? -8.656 -0.822 -9.992 1 93.56 138 MET B N 1
ATOM 4890 C CA . MET B 1 138 ? -8.32 -2.209 -9.68 1 93.56 138 MET B CA 1
ATOM 4891 C C . MET B 1 138 ? -6.809 -2.385 -9.547 1 93.56 138 MET B C 1
ATOM 4893 O O . MET B 1 138 ? -6.344 -3.096 -8.656 1 93.56 138 MET B O 1
ATOM 4897 N N . GLN B 1 139 ? -6.09 -1.778 -10.453 1 95.38 139 GLN B N 1
ATOM 4898 C CA . GLN B 1 139 ? -4.637 -1.822 -10.359 1 95.38 139 GLN B CA 1
ATOM 4899 C C . GLN B 1 139 ? -4.152 -1.259 -9.031 1 95.38 139 GLN B C 1
ATOM 4901 O O . GLN B 1 139 ? -3.289 -1.851 -8.375 1 95.38 139 GLN B O 1
ATOM 4906 N N . GLU B 1 140 ? -4.68 -0.218 -8.633 1 94.19 140 GLU B N 1
ATOM 4907 C CA . GLU B 1 140 ? -4.285 0.423 -7.387 1 94.19 140 GLU B CA 1
ATOM 4908 C C . GLU B 1 140 ? -4.727 -0.402 -6.18 1 94.19 140 GLU B C 1
ATOM 4910 O O . GLU B 1 140 ? -4.02 -0.462 -5.172 1 94.19 140 GLU B O 1
ATOM 4915 N N . PHE B 1 141 ? -5.895 -0.901 -6.289 1 95.44 141 PHE B N 1
ATOM 4916 C CA . PHE B 1 141 ? -6.344 -1.771 -5.207 1 95.44 141 PHE B CA 1
ATOM 4917 C C . PHE B 1 141 ? -5.387 -2.943 -5.023 1 95.44 141 PHE B C 1
ATOM 4919 O O . PHE B 1 141 ? -5.055 -3.309 -3.893 1 95.44 141 PHE B O 1
ATOM 4926 N N . TRP B 1 142 ? -4.965 -3.496 -6.113 1 97.69 142 TRP B N 1
ATOM 4927 C CA . TRP B 1 142 ? -3.979 -4.57 -6.035 1 97.69 142 TRP B CA 1
ATOM 4928 C C . TRP B 1 142 ? -2.719 -4.102 -5.316 1 97.69 142 TRP B C 1
ATOM 4930 O O . TRP B 1 142 ? -2.213 -4.785 -4.422 1 97.69 142 TRP B O 1
ATOM 4940 N N . GLN B 1 143 ? -2.295 -2.936 -5.664 1 95.12 143 GLN B N 1
ATOM 4941 C CA . GLN B 1 143 ? -1.057 -2.408 -5.098 1 95.12 143 GLN B CA 1
ATOM 4942 C C . GLN B 1 143 ? -1.253 -1.98 -3.648 1 95.12 143 GLN B C 1
ATOM 4944 O O . GLN B 1 143 ? -0.283 -1.825 -2.904 1 95.12 143 GLN B O 1
ATOM 4949 N N . SER B 1 144 ? -2.465 -1.74 -3.246 1 94.94 144 SER B N 1
ATOM 4950 C CA . SER B 1 144 ? -2.75 -1.473 -1.841 1 94.94 144 SER B CA 1
ATOM 4951 C C . SER B 1 144 ? -2.623 -2.74 -1.001 1 94.94 144 SER B C 1
ATOM 4953 O O . SER B 1 144 ? -2.385 -2.67 0.207 1 94.94 144 SER B O 1
ATOM 4955 N N . ALA B 1 145 ? -2.818 -3.871 -1.635 1 96.12 145 ALA B N 1
ATOM 4956 C CA . ALA B 1 145 ? -2.75 -5.156 -0.943 1 96.12 145 ALA B CA 1
ATOM 4957 C C . ALA B 1 145 ? -1.347 -5.75 -1.023 1 96.12 145 ALA B C 1
ATOM 4959 O O . ALA B 1 145 ? -0.891 -6.414 -0.089 1 96.12 145 ALA B O 1
ATOM 4960 N N . PHE B 1 146 ? -0.685 -5.508 -2.109 1 97.69 146 PHE B N 1
ATOM 4961 C CA . PHE B 1 146 ? 0.607 -6.129 -2.375 1 97.69 146 PHE B CA 1
ATOM 4962 C C . PHE B 1 146 ? 1.654 -5.078 -2.725 1 97.69 146 PHE B C 1
ATOM 4964 O O . PHE B 1 146 ? 1.681 -4.57 -3.848 1 97.69 146 PHE B O 1
ATOM 4971 N N . HIS B 1 147 ? 2.561 -4.91 -1.875 1 93.44 147 HIS B N 1
ATOM 4972 C CA . HIS B 1 147 ? 3.574 -3.869 -2.002 1 93.44 147 HIS B CA 1
ATOM 4973 C C . HIS B 1 147 ? 4.48 -4.125 -3.203 1 93.44 147 HIS B C 1
ATOM 4975 O O . HIS B 1 147 ? 4.918 -5.258 -3.424 1 93.44 147 HIS B O 1
ATOM 4981 N N . SER B 1 148 ? 4.703 -3.117 -3.945 1 90.25 148 SER B N 1
ATOM 4982 C CA . SER B 1 148 ? 5.738 -3.045 -4.973 1 90.25 148 SER B CA 1
ATOM 4983 C C . SER B 1 148 ? 6.176 -1.604 -5.215 1 90.25 148 SER B C 1
ATOM 4985 O O . SER B 1 148 ? 5.355 -0.684 -5.16 1 90.25 148 SER B O 1
ATOM 4987 N N . GLN B 1 149 ? 7.391 -1.414 -5.445 1 90 149 GLN B N 1
ATOM 4988 C CA . GLN B 1 149 ? 7.879 -0.063 -5.703 1 90 149 GLN B CA 1
ATOM 4989 C C . GLN B 1 149 ? 8.547 0.03 -7.07 1 90 149 GLN B C 1
ATOM 4991 O O . GLN B 1 149 ? 9.258 0.998 -7.359 1 90 149 GLN B O 1
ATOM 4996 N N . ASP B 1 150 ? 8.367 -0.957 -7.926 1 95.19 150 ASP B N 1
ATOM 4997 C CA . ASP B 1 150 ? 8.969 -0.951 -9.258 1 95.19 150 ASP B CA 1
ATOM 4998 C C . ASP B 1 150 ? 8.32 0.11 -10.141 1 95.19 150 ASP B C 1
ATOM 5000 O O . ASP B 1 150 ? 7.094 0.132 -10.297 1 95.19 150 ASP B O 1
ATOM 5004 N N . ARG B 1 151 ? 9.102 0.938 -10.797 1 95.38 151 ARG B N 1
ATOM 5005 C CA . ARG B 1 151 ? 8.594 2.07 -11.57 1 95.38 151 ARG B CA 1
ATOM 5006 C C . ARG B 1 151 ? 7.738 1.6 -12.734 1 95.38 151 ARG B C 1
ATOM 5008 O O . ARG B 1 151 ? 6.809 2.297 -13.148 1 95.38 151 ARG B O 1
ATOM 5015 N N . ILE B 1 152 ? 7.938 0.37 -13.266 1 97.38 152 ILE B N 1
ATOM 5016 C CA . ILE B 1 152 ? 7.152 -0.163 -14.375 1 97.38 152 ILE B CA 1
ATOM 5017 C C . ILE B 1 152 ? 5.684 -0.256 -13.969 1 97.38 152 ILE B C 1
ATOM 5019 O O . ILE B 1 152 ? 4.793 -0.256 -14.82 1 97.38 152 ILE B O 1
ATOM 5023 N N . ASN B 1 153 ? 5.434 -0.303 -12.633 1 97.19 153 ASN B N 1
ATOM 5024 C CA . ASN B 1 153 ? 4.07 -0.422 -12.125 1 97.19 153 ASN B CA 1
ATOM 5025 C C . ASN B 1 153 ? 3.586 0.884 -11.5 1 97.19 153 ASN B C 1
ATOM 5027 O O . ASN B 1 153 ? 2.385 1.08 -11.312 1 97.19 153 ASN B O 1
ATOM 5031 N N . THR B 1 154 ? 4.512 1.806 -11.164 1 96 154 THR B N 1
ATOM 5032 C CA . THR B 1 154 ? 4.086 2.889 -10.289 1 96 154 THR B CA 1
ATOM 5033 C C . THR B 1 154 ? 4.254 4.242 -10.977 1 96 154 THR B C 1
ATOM 5035 O O . THR B 1 154 ? 3.719 5.25 -10.508 1 96 154 THR B O 1
ATOM 5038 N N . SER B 1 155 ? 5.02 4.293 -12.094 1 96.88 155 SER B N 1
ATOM 5039 C CA . SER B 1 155 ? 5.387 5.586 -12.664 1 96.88 155 SER B CA 1
ATOM 5040 C C . SER B 1 155 ? 4.949 5.691 -14.125 1 96.88 155 SER B C 1
ATOM 5042 O O . SER B 1 155 ? 5.516 5.035 -15 1 96.88 155 SER B O 1
ATOM 5044 N N . ARG B 1 156 ? 4.07 6.621 -14.375 1 97.31 156 ARG B N 1
ATOM 5045 C CA . ARG B 1 156 ? 3.623 6.867 -15.734 1 97.31 156 ARG B CA 1
ATOM 5046 C C . ARG B 1 156 ? 4.742 7.473 -16.578 1 97.31 156 ARG B C 1
ATOM 5048 O O . ARG B 1 156 ? 5.012 7.008 -17.688 1 97.31 156 ARG B O 1
ATOM 5055 N N . PRO B 1 157 ? 5.484 8.484 -16.078 1 96.19 157 PRO B N 1
ATOM 5056 C CA . PRO B 1 157 ? 6.566 9.039 -16.891 1 96.19 157 PRO B CA 1
ATOM 5057 C C . PRO B 1 157 ? 7.641 8 -17.234 1 96.19 157 PRO B C 1
ATOM 5059 O O . PRO B 1 157 ? 8.141 7.973 -18.359 1 96.19 157 PRO B O 1
ATOM 5062 N N . PHE B 1 158 ? 7.988 7.141 -16.281 1 96.44 158 PHE B N 1
ATOM 5063 C CA . PHE B 1 158 ? 8.961 6.086 -16.562 1 96.44 158 PHE B CA 1
ATOM 5064 C C . PHE B 1 158 ? 8.484 5.184 -17.688 1 96.44 158 PHE B C 1
ATOM 5066 O O . PHE B 1 158 ? 9.227 4.926 -18.641 1 96.44 158 PHE B O 1
ATOM 5073 N N . CYS B 1 159 ? 7.254 4.73 -17.578 1 98 159 CYS B N 1
ATOM 5074 C CA . CYS B 1 159 ? 6.691 3.811 -18.562 1 98 159 CYS B CA 1
ATOM 5075 C C . CYS B 1 159 ? 6.629 4.457 -19.938 1 98 159 CYS B C 1
ATOM 5077 O O . CYS B 1 159 ? 6.973 3.83 -20.938 1 98 159 CYS B O 1
ATOM 5079 N N . ARG B 1 160 ? 6.277 5.703 -19.953 1 97.25 160 ARG B N 1
ATOM 5080 C CA . ARG B 1 160 ? 6.191 6.398 -21.234 1 97.25 160 ARG B CA 1
ATOM 5081 C C . ARG B 1 160 ? 7.566 6.535 -21.891 1 97.25 160 ARG B C 1
ATOM 5083 O O . ARG B 1 160 ? 7.707 6.352 -23.094 1 97.25 160 ARG B O 1
ATOM 5090 N N . ARG B 1 161 ? 8.539 6.832 -21.125 1 96.94 161 ARG B N 1
ATOM 5091 C CA . ARG B 1 161 ? 9.898 6.91 -21.641 1 96.94 161 ARG B CA 1
ATOM 5092 C C . ARG B 1 161 ? 10.375 5.551 -22.141 1 96.94 161 ARG B C 1
ATOM 5094 O O . ARG B 1 161 ? 11.148 5.469 -23.094 1 96.94 161 ARG B O 1
ATOM 5101 N N . MET B 1 162 ? 9.867 4.473 -21.562 1 97.19 162 MET B N 1
ATOM 5102 C CA . MET B 1 162 ? 10.219 3.111 -21.953 1 97.19 162 MET B CA 1
ATOM 5103 C C . MET B 1 162 ? 9.422 2.662 -23.172 1 97.19 162 MET B C 1
ATOM 5105 O O . MET B 1 162 ? 9.508 1.502 -23.578 1 97.19 162 MET B O 1
ATOM 5109 N N . GLY B 1 163 ? 8.609 3.559 -23.688 1 97.31 163 GLY B N 1
ATOM 5110 C CA . GLY B 1 163 ? 7.848 3.242 -24.875 1 97.31 163 GLY B CA 1
ATOM 5111 C C . GLY B 1 163 ? 6.555 2.5 -24.578 1 97.31 163 GLY B C 1
ATOM 5112 O O . GLY B 1 163 ? 5.984 1.861 -25.469 1 97.31 163 GLY B O 1
ATOM 5113 N N . LEU B 1 164 ? 6.113 2.508 -23.375 1 97.88 164 LEU B N 1
ATOM 5114 C CA . LEU B 1 164 ? 4.867 1.864 -22.969 1 97.88 164 LEU B CA 1
ATOM 5115 C C . LEU B 1 164 ? 3.746 2.889 -22.828 1 97.88 164 LEU B C 1
ATOM 5117 O O . LEU B 1 164 ? 4.008 4.074 -22.625 1 97.88 164 LEU B O 1
ATOM 5121 N N . GLN B 1 165 ? 2.523 2.406 -22.969 1 95.12 165 GLN B N 1
ATOM 5122 C CA . GLN B 1 165 ? 1.35 3.273 -22.953 1 95.12 165 GLN B CA 1
ATOM 5123 C C . GLN B 1 165 ? 1.152 3.898 -21.578 1 95.12 165 GLN B C 1
ATOM 5125 O O . GLN B 1 165 ? 0.711 5.043 -21.469 1 95.12 165 GLN B O 1
ATOM 5130 N N . ASP B 1 166 ? 1.331 3.264 -20.609 1 97 166 ASP B N 1
ATOM 5131 C CA . ASP B 1 166 ? 1.105 3.602 -19.203 1 97 166 ASP B CA 1
ATOM 5132 C C . ASP B 1 166 ? 1.772 2.584 -18.281 1 97 166 ASP B C 1
ATOM 5134 O O . ASP B 1 166 ? 2.576 1.764 -18.719 1 97 166 ASP B O 1
ATOM 5138 N N . ARG B 1 167 ? 1.548 2.773 -17 1 97.44 167 ARG B N 1
ATOM 5139 C CA . ARG B 1 167 ? 2.012 1.764 -16.047 1 97.44 167 ARG B CA 1
ATOM 5140 C C . ARG B 1 167 ? 1.464 0.386 -16.406 1 97.44 167 ARG B C 1
ATOM 5142 O O . ARG B 1 167 ? 0.271 0.238 -16.688 1 97.44 167 ARG B O 1
ATOM 5149 N N . VAL B 1 168 ? 2.291 -0.593 -16.359 1 98.44 168 VAL B N 1
ATOM 5150 C CA . VAL B 1 168 ? 1.922 -1.963 -16.688 1 98.44 168 VAL B CA 1
ATOM 5151 C C . VAL B 1 168 ? 1.261 -2.637 -15.492 1 98.44 168 VAL B C 1
ATOM 5153 O O . VAL B 1 168 ? 1.684 -2.436 -14.352 1 98.44 168 VAL B O 1
ATOM 5156 N N . LEU B 1 169 ? 0.193 -3.455 -15.711 1 98.38 169 LEU B N 1
ATOM 5157 C CA . LEU B 1 169 ? -0.371 -4.25 -14.625 1 98.38 169 LEU B CA 1
ATOM 5158 C C . LEU B 1 169 ? 0.688 -5.164 -14.016 1 98.38 169 LEU B C 1
ATOM 5160 O O . LEU B 1 169 ? 1.466 -5.789 -14.734 1 98.38 169 LEU B O 1
ATOM 5164 N N . PRO B 1 170 ? 0.749 -5.164 -12.672 1 98.25 170 PRO B N 1
ATOM 5165 C CA . PRO B 1 170 ? 1.706 -6.07 -12.031 1 98.25 170 PRO B CA 1
ATOM 5166 C C . PRO B 1 170 ? 1.576 -7.512 -12.523 1 98.25 170 PRO B C 1
ATOM 5168 O O . PRO B 1 170 ? 0.468 -7.973 -12.805 1 98.25 170 PRO B O 1
ATOM 5171 N N . PHE B 1 171 ? 2.715 -8.219 -12.648 1 98.38 171 PHE B N 1
ATOM 5172 C CA . PHE B 1 171 ? 2.771 -9.617 -13.07 1 98.38 171 PHE B CA 1
ATOM 5173 C C . PHE B 1 171 ? 1.765 -10.461 -12.305 1 98.38 171 PHE B C 1
ATOM 5175 O O . PHE B 1 171 ? 1.024 -11.242 -12.891 1 98.38 171 PHE B O 1
ATOM 5182 N N . SER B 1 172 ? 1.735 -10.312 -10.992 1 98.31 172 SER B N 1
ATOM 5183 C CA . SER B 1 172 ? 0.882 -11.125 -10.141 1 98.31 172 SER B CA 1
ATOM 5184 C C . SER B 1 172 ? -0.594 -10.859 -10.414 1 98.31 172 SER B C 1
ATOM 5186 O O . SER B 1 172 ? -1.419 -11.773 -10.352 1 98.31 172 SER B O 1
ATOM 5188 N N . LEU B 1 173 ? -0.926 -9.594 -10.641 1 98.38 173 LEU B N 1
ATOM 5189 C CA . LEU B 1 173 ? -2.309 -9.289 -10.984 1 98.38 173 LEU B CA 1
ATOM 5190 C C . LEU B 1 173 ? -2.693 -9.945 -12.312 1 98.38 173 LEU B C 1
ATOM 5192 O O . LEU B 1 173 ? -3.762 -10.555 -12.422 1 98.38 173 LEU B O 1
ATOM 5196 N N . ALA B 1 174 ? -1.863 -9.812 -13.312 1 98.31 174 ALA B N 1
ATOM 5197 C CA . ALA B 1 174 ? -2.125 -10.445 -14.602 1 98.31 174 ALA B CA 1
ATOM 5198 C C . ALA B 1 174 ? -2.291 -11.953 -14.453 1 98.31 174 ALA B C 1
ATOM 5200 O O . ALA B 1 174 ? -3.186 -12.547 -15.062 1 98.31 174 ALA B O 1
ATOM 5201 N N . LEU B 1 175 ? -1.438 -12.531 -13.672 1 98.25 175 LEU B N 1
ATOM 5202 C CA . LEU B 1 175 ? -1.537 -13.969 -13.453 1 98.25 175 LEU B CA 1
ATOM 5203 C C . LEU B 1 175 ? -2.846 -14.328 -12.75 1 98.25 175 LEU B C 1
ATOM 5205 O O . LEU B 1 175 ? -3.482 -15.328 -13.094 1 98.25 175 LEU B O 1
ATOM 5209 N N . PHE B 1 176 ? -3.189 -13.555 -11.773 1 97.69 176 PHE B N 1
ATOM 5210 C CA . PHE B 1 176 ? -4.441 -13.797 -11.062 1 97.69 176 PHE B CA 1
ATOM 5211 C C . PHE B 1 176 ? -5.625 -13.758 -12.023 1 97.69 176 PHE B C 1
ATOM 5213 O O . PHE B 1 176 ? -6.496 -14.633 -11.977 1 97.69 176 PHE B O 1
ATOM 5220 N N . LEU B 1 177 ? -5.633 -12.805 -12.898 1 96.5 177 LEU B N 1
ATOM 5221 C CA . LEU B 1 177 ? -6.688 -12.695 -13.898 1 96.5 177 LEU B CA 1
ATOM 5222 C C . LEU B 1 177 ? -6.641 -13.883 -14.867 1 96.5 177 LEU B C 1
ATOM 5224 O O . LEU B 1 177 ? -7.684 -14.43 -15.227 1 96.5 177 LEU B O 1
ATOM 5228 N N . THR B 1 178 ? -5.469 -14.266 -15.234 1 96.19 178 THR B N 1
ATOM 5229 C CA . THR B 1 178 ? -5.266 -15.352 -16.188 1 96.19 178 THR B CA 1
ATOM 5230 C C . THR B 1 178 ? -5.797 -16.672 -15.625 1 96.19 178 THR B C 1
ATOM 5232 O O . THR B 1 178 ? -6.402 -17.453 -16.359 1 96.19 178 THR B O 1
ATOM 5235 N N . SER B 1 179 ? -5.617 -16.844 -14.359 1 94 179 SER B N 1
ATOM 5236 C CA . SER B 1 179 ? -5.805 -18.172 -13.781 1 94 179 SER B CA 1
ATOM 5237 C C . SER B 1 179 ? -7.141 -18.281 -13.055 1 94 179 SER B C 1
ATOM 5239 O O . SER B 1 179 ? -7.57 -19.375 -12.688 1 94 179 SER B O 1
ATOM 5241 N N . SER B 1 180 ? -7.746 -17.141 -12.82 1 90.81 180 SER B N 1
ATOM 5242 C CA . SER B 1 180 ? -9 -17.172 -12.086 1 90.81 180 SER B CA 1
ATOM 5243 C C . SER B 1 180 ? -10.102 -17.875 -12.883 1 90.81 180 SER B C 1
ATOM 5245 O O . SER B 1 180 ? -10.453 -17.422 -13.977 1 90.81 180 SER B O 1
ATOM 5247 N N . MET B 1 181 ? -10.523 -18.922 -12.414 1 76.25 181 MET B N 1
ATOM 5248 C CA . MET B 1 181 ? -11.578 -19.688 -13.055 1 76.25 181 MET B CA 1
ATOM 5249 C C . MET B 1 181 ? -12.906 -19.516 -12.312 1 76.25 181 MET B C 1
ATOM 5251 O O . MET B 1 181 ? -13 -19.828 -11.125 1 76.25 181 MET B O 1
ATOM 5255 N N . THR B 1 182 ? -13.766 -19.047 -13.234 1 67.38 182 THR B N 1
ATOM 5256 C CA . THR B 1 182 ? -15.117 -18.922 -12.695 1 67.38 182 THR B CA 1
ATOM 5257 C C . THR B 1 182 ? -15.836 -20.266 -12.719 1 67.38 182 THR B C 1
ATOM 5259 O O . THR B 1 182 ? -15.641 -21.062 -13.641 1 67.38 182 THR B O 1
ATOM 5262 N N . HIS B 1 183 ? -16.359 -20.859 -11.75 1 64.56 183 HIS B N 1
ATOM 5263 C CA . HIS B 1 183 ? -17.203 -22.031 -11.648 1 64.56 183 HIS B CA 1
ATOM 5264 C C . HIS B 1 183 ? -16.375 -23.297 -11.422 1 64.56 183 HIS B C 1
ATOM 5266 O O . HIS B 1 183 ? -16.75 -24.391 -11.867 1 64.56 183 HIS B O 1
ATOM 5272 N N . ALA B 1 184 ? -15.055 -23.062 -11.18 1 69.06 184 ALA B N 1
ATOM 5273 C CA . ALA B 1 184 ? -14.266 -24.234 -10.789 1 69.06 184 ALA B CA 1
ATOM 5274 C C . ALA B 1 184 ? -14.602 -24.656 -9.359 1 69.06 184 ALA B C 1
ATOM 5276 O O . ALA B 1 184 ? -13.703 -24.953 -8.562 1 69.06 184 ALA B O 1
ATOM 5277 N N . ASP B 1 185 ? -15.828 -24.656 -9.094 1 67.12 185 ASP B N 1
ATOM 5278 C CA . ASP B 1 185 ? -16.328 -24.859 -7.734 1 67.12 185 ASP B CA 1
ATOM 5279 C C . ASP B 1 185 ? -16.031 -26.281 -7.25 1 67.12 185 ASP B C 1
ATOM 5281 O O . ASP B 1 185 ? -15.906 -26.516 -6.047 1 67.12 185 ASP B O 1
ATOM 5285 N N . ALA B 1 186 ? -15.836 -27.156 -8.156 1 74.38 186 ALA B N 1
ATOM 5286 C CA . ALA B 1 186 ? -15.617 -28.547 -7.766 1 74.38 186 ALA B CA 1
ATOM 5287 C C . ALA B 1 186 ? -14.148 -28.781 -7.418 1 74.38 186 ALA B C 1
ATOM 5289 O O . ALA B 1 186 ? -13.797 -29.844 -6.891 1 74.38 186 ALA B O 1
ATOM 5290 N N . ALA B 1 187 ? -13.352 -27.797 -7.688 1 85.75 187 ALA B N 1
ATOM 5291 C CA . ALA B 1 187 ? -11.938 -27.984 -7.391 1 85.75 187 ALA B CA 1
ATOM 5292 C C . ALA B 1 187 ? -11.695 -28.047 -5.883 1 85.75 187 ALA B C 1
ATOM 5294 O O . ALA B 1 187 ? -12.297 -27.281 -5.121 1 85.75 187 ALA B O 1
ATOM 5295 N N . LYS B 1 188 ? -10.953 -29.047 -5.5 1 87.56 188 LYS B N 1
ATOM 5296 C CA . LYS B 1 188 ? -10.578 -29.141 -4.09 1 87.56 188 LYS B CA 1
ATOM 5297 C C . LYS B 1 188 ? -9.516 -28.094 -3.736 1 87.56 188 LYS B C 1
ATOM 5299 O O . LYS B 1 188 ? -9.664 -27.359 -2.76 1 87.56 188 LYS B O 1
ATOM 5304 N N . VAL B 1 189 ? -8.461 -28.109 -4.543 1 89.44 189 VAL B N 1
ATOM 5305 C CA . VAL B 1 189 ? -7.395 -27.156 -4.262 1 89.44 189 VAL B CA 1
ATOM 5306 C C . VAL B 1 189 ? -6.586 -26.906 -5.531 1 89.44 189 VAL B C 1
ATOM 5308 O O . VAL B 1 189 ? -6.586 -27.719 -6.449 1 89.44 189 VAL B O 1
ATOM 5311 N N . GLN B 1 190 ? -6.039 -25.797 -5.586 1 93 190 GLN B N 1
ATOM 5312 C CA . GLN B 1 190 ? -5.004 -25.531 -6.582 1 93 190 GLN B CA 1
ATOM 5313 C C . GLN B 1 190 ? -3.65 -26.062 -6.125 1 93 190 GLN B C 1
ATOM 5315 O O . GLN B 1 190 ? -3.215 -25.797 -5.004 1 93 190 GLN B O 1
ATOM 5320 N N . VAL B 1 191 ? -2.998 -26.75 -7.02 1 93 191 VAL B N 1
ATOM 5321 C CA . VAL B 1 191 ? -1.749 -27.422 -6.672 1 93 191 VAL B CA 1
ATOM 5322 C C . VAL B 1 191 ? -0.564 -26.531 -7.031 1 93 191 VAL B C 1
ATOM 5324 O O . VAL B 1 191 ? 0.441 -26.5 -6.32 1 93 191 VAL B O 1
ATOM 5327 N N . GLY B 1 192 ? -0.675 -25.859 -8.141 1 95.38 192 GLY B N 1
ATOM 5328 C CA . GLY B 1 192 ? 0.463 -25.031 -8.508 1 95.38 192 GLY B CA 1
ATOM 5329 C C . GLY B 1 192 ? 0.302 -24.359 -9.859 1 95.38 192 GLY B C 1
ATOM 5330 O O . GLY B 1 192 ? -0.764 -24.422 -10.469 1 95.38 192 GLY B O 1
ATOM 5331 N N . PHE B 1 193 ? 1.328 -23.609 -10.195 1 96.44 193 PHE B N 1
ATOM 5332 C CA . PHE B 1 193 ? 1.487 -22.969 -11.5 1 96.44 193 PHE B CA 1
ATOM 5333 C C . PHE B 1 193 ? 2.752 -23.469 -12.188 1 96.44 193 PHE B C 1
ATOM 5335 O O . PHE B 1 193 ? 3.617 -24.078 -11.555 1 96.44 193 PHE B O 1
ATOM 5342 N N . GLY B 1 194 ? 2.84 -23.266 -13.484 1 94.12 194 GLY B N 1
ATOM 5343 C CA . GLY B 1 194 ? 4.047 -23.531 -14.25 1 94.12 194 GLY B CA 1
ATOM 5344 C C . GLY B 1 194 ? 4.074 -22.781 -15.578 1 94.12 194 GLY B C 1
ATOM 5345 O O . GLY B 1 194 ? 3.031 -22.391 -16.094 1 94.12 194 GLY B O 1
ATOM 5346 N N . ARG B 1 195 ? 5.234 -22.5 -16.016 1 93.12 195 ARG B N 1
ATOM 5347 C CA . ARG B 1 195 ? 5.465 -21.906 -17.328 1 93.12 195 ARG B CA 1
ATOM 5348 C C . ARG B 1 195 ? 4.617 -20.641 -17.5 1 93.12 195 ARG B C 1
ATOM 5350 O O . ARG B 1 195 ? 3.854 -20.547 -18.469 1 93.12 195 ARG B O 1
ATOM 5357 N N . VAL B 1 196 ? 4.688 -19.719 -16.609 1 97.12 196 VAL B N 1
ATOM 5358 C CA . VAL B 1 196 ? 3.928 -18.484 -16.719 1 97.12 196 VAL B CA 1
ATOM 5359 C C . VAL B 1 196 ? 4.762 -17.422 -17.438 1 97.12 196 VAL B C 1
ATOM 5361 O O . VAL B 1 196 ? 5.848 -17.062 -16.984 1 97.12 196 VAL B O 1
ATOM 5364 N N . ASN B 1 197 ? 4.25 -16.984 -18.547 1 96.81 197 ASN B N 1
ATOM 5365 C CA . ASN B 1 197 ? 4.93 -15.992 -19.375 1 96.81 197 ASN B CA 1
ATOM 5366 C C . ASN B 1 197 ? 4.066 -14.75 -19.594 1 96.81 197 ASN B C 1
ATOM 5368 O O . ASN B 1 197 ? 2.916 -14.859 -20.016 1 96.81 197 ASN B O 1
ATOM 5372 N N . TYR B 1 198 ? 4.609 -13.633 -19.203 1 97.69 198 TYR B N 1
ATOM 5373 C CA . TYR B 1 198 ? 3.99 -12.344 -19.516 1 97.69 198 TYR B CA 1
ATOM 5374 C C . TYR B 1 198 ? 4.398 -11.859 -20.906 1 97.69 198 TYR B C 1
ATOM 5376 O O . TYR B 1 198 ? 5.414 -11.172 -21.047 1 97.69 198 TYR B O 1
ATOM 5384 N N . LEU B 1 199 ? 3.592 -12.008 -21.938 1 97.38 199 LEU B N 1
ATOM 5385 C CA . LEU B 1 199 ? 3.986 -11.969 -23.344 1 97.38 199 LEU B CA 1
ATOM 5386 C C . LEU B 1 199 ? 3.732 -10.594 -23.938 1 97.38 199 LEU B C 1
ATOM 5388 O O . LEU B 1 199 ? 4.438 -10.172 -24.859 1 97.38 199 LEU B O 1
ATOM 5392 N N . TRP B 1 200 ? 2.705 -9.984 -23.547 1 96.94 200 TRP B N 1
ATOM 5393 C CA . TRP B 1 200 ? 2.295 -8.648 -23.969 1 96.94 200 TRP B CA 1
ATOM 5394 C C . TRP B 1 200 ? 1.869 -7.797 -22.781 1 96.94 200 TRP B C 1
ATOM 5396 O O . TRP B 1 200 ? 1.139 -8.266 -21.906 1 96.94 200 TRP B O 1
ATOM 5406 N N . PRO B 1 201 ? 2.354 -6.578 -22.688 1 97.56 201 PRO B N 1
ATOM 5407 C CA . PRO B 1 201 ? 2.012 -5.773 -21.516 1 97.56 201 PRO B CA 1
ATOM 5408 C C . PRO B 1 201 ? 0.52 -5.465 -21.422 1 97.56 201 PRO B C 1
ATOM 5410 O O . PRO B 1 201 ? -0.112 -5.152 -22.438 1 97.56 201 PRO B O 1
ATOM 5413 N N . CYS B 1 202 ? -0.044 -5.582 -20.234 1 98.25 202 CYS B N 1
ATOM 5414 C CA . CYS B 1 202 ? -1.428 -5.234 -19.938 1 98.25 202 CYS B CA 1
ATOM 5415 C C . CYS B 1 202 ? -1.513 -3.865 -19.266 1 98.25 202 CYS B C 1
ATOM 5417 O O . CYS B 1 202 ? -0.643 -3.504 -18.469 1 98.25 202 CYS B O 1
ATOM 5419 N N . PHE B 1 203 ? -2.584 -3.139 -19.609 1 98 203 PHE B N 1
ATOM 5420 C CA . PHE B 1 203 ? -2.77 -1.803 -19.062 1 98 203 PHE B CA 1
ATOM 5421 C C . PHE B 1 203 ? -4.18 -1.637 -18.516 1 98 203 PHE B C 1
ATOM 5423 O O . PHE B 1 203 ? -5.109 -2.318 -18.953 1 98 203 PHE B O 1
ATOM 5430 N N . ALA B 1 204 ? -4.246 -0.735 -17.453 1 96.94 204 ALA B N 1
ATOM 5431 C CA . ALA B 1 204 ? -5.598 -0.291 -17.109 1 96.94 204 ALA B CA 1
ATOM 5432 C C . ALA B 1 204 ? -6.336 0.212 -18.344 1 96.94 204 ALA B C 1
ATOM 5434 O O . ALA B 1 204 ? -5.766 0.93 -19.172 1 96.94 204 ALA B O 1
ATOM 5435 N N . GLY B 1 205 ? -7.609 -0.208 -18.453 1 95.94 205 GLY B N 1
ATOM 5436 C CA . GLY B 1 205 ? -8.398 0.086 -19.641 1 95.94 205 GLY B CA 1
ATOM 5437 C C . GLY B 1 205 ? -8.578 -1.115 -20.547 1 95.94 205 GLY B C 1
ATOM 5438 O O . GLY B 1 205 ? -9.5 -1.151 -21.359 1 95.94 205 GLY B O 1
ATOM 5439 N N . ASP B 1 206 ? -7.684 -2.107 -20.484 1 96.94 206 ASP B N 1
ATOM 5440 C CA . ASP B 1 206 ? -7.828 -3.328 -21.266 1 96.94 206 ASP B CA 1
ATOM 5441 C C . ASP B 1 206 ? -9.039 -4.141 -20.797 1 96.94 206 ASP B C 1
ATOM 5443 O O . ASP B 1 206 ? -9.359 -4.16 -19.609 1 96.94 206 ASP B O 1
ATOM 5447 N N . THR B 1 207 ? -9.672 -4.723 -21.734 1 97.31 207 THR B N 1
ATOM 5448 C CA . THR B 1 207 ? -10.695 -5.723 -21.453 1 97.31 207 THR B CA 1
ATOM 5449 C C . THR B 1 207 ? -10.203 -7.121 -21.812 1 97.31 207 THR B C 1
ATOM 5451 O O . THR B 1 207 ? -9.672 -7.336 -22.906 1 97.31 207 THR B O 1
ATOM 5454 N N . PHE B 1 208 ? -10.43 -8.07 -20.859 1 96.19 208 PHE B N 1
ATOM 5455 C CA . PHE B 1 208 ? -9.828 -9.391 -21.031 1 96.19 208 PHE B CA 1
ATOM 5456 C C . PHE B 1 208 ? -10.906 -10.469 -21.125 1 96.19 208 PHE B C 1
ATOM 5458 O O . PHE B 1 208 ? -11.961 -10.352 -20.5 1 96.19 208 PHE B O 1
ATOM 5465 N N . HIS B 1 209 ? -10.609 -11.398 -21.922 1 93.44 209 HIS B N 1
ATOM 5466 C CA . HIS B 1 209 ? -11.227 -12.719 -21.828 1 93.44 209 HIS B CA 1
ATOM 5467 C C . HIS B 1 209 ? -10.18 -13.812 -21.734 1 93.44 209 HIS B C 1
ATOM 5469 O O . HIS B 1 209 ? -8.984 -13.562 -21.938 1 93.44 209 HIS B O 1
ATOM 5475 N N . LYS B 1 210 ? -10.578 -15.031 -21.312 1 93.25 210 LYS B N 1
ATOM 5476 C CA . LYS B 1 210 ? -9.594 -16.078 -21.062 1 93.25 210 LYS B CA 1
ATOM 5477 C C . LYS B 1 210 ? -10.07 -17.422 -21.609 1 93.25 210 LYS B C 1
ATOM 5479 O O . LYS B 1 210 ? -11.266 -17.625 -21.828 1 93.25 210 LYS B O 1
ATOM 5484 N N . THR B 1 211 ? -9.164 -18.234 -21.875 1 92.38 211 THR B N 1
ATOM 5485 C CA . THR B 1 211 ? -9.422 -19.609 -22.297 1 92.38 211 THR B CA 1
ATOM 5486 C C . THR B 1 211 ? -8.586 -20.594 -21.484 1 92.38 211 THR B C 1
ATOM 5488 O O . THR B 1 211 ? -7.441 -20.312 -21.141 1 92.38 211 THR B O 1
ATOM 5491 N N . PHE B 1 212 ? -9.203 -21.703 -21.156 1 92.12 212 PHE B N 1
ATOM 5492 C CA . PHE B 1 212 ? -8.531 -22.797 -20.453 1 92.12 212 PHE B CA 1
ATOM 5493 C C . PHE B 1 212 ? -8.531 -24.047 -21.312 1 92.12 212 PHE B C 1
ATOM 5495 O O . PHE B 1 212 ? -9.594 -24.5 -21.766 1 92.12 212 PHE B O 1
ATOM 5502 N N . THR B 1 213 ? -7.383 -24.594 -21.562 1 92.88 213 THR B N 1
ATOM 5503 C CA . THR B 1 213 ? -7.246 -25.828 -22.312 1 92.88 213 THR B CA 1
ATOM 5504 C C . THR B 1 213 ? -6.676 -26.938 -21.422 1 92.88 213 THR B C 1
ATOM 5506 O O . THR B 1 213 ? -5.664 -26.734 -20.75 1 92.88 213 THR B O 1
ATOM 5509 N N . VAL B 1 214 ? -7.34 -28.094 -21.438 1 92.5 214 VAL B N 1
ATOM 5510 C CA . VAL B 1 214 ? -6.824 -29.219 -20.688 1 92.5 214 VAL B CA 1
ATOM 5511 C C . VAL B 1 214 ? -5.609 -29.812 -21.406 1 92.5 214 VAL B C 1
ATOM 5513 O O . VAL B 1 214 ? -5.711 -30.266 -22.547 1 92.5 214 VAL B O 1
ATOM 5516 N N . GLU B 1 215 ? -4.531 -29.766 -20.75 1 93 215 GLU B N 1
ATOM 5517 C CA . GLU B 1 215 ? -3.314 -30.344 -21.312 1 93 215 GLU B CA 1
ATOM 5518 C C . GLU B 1 215 ? -3.193 -31.828 -20.969 1 93 215 GLU B C 1
ATOM 5520 O O . GLU B 1 215 ? -2.824 -32.625 -21.812 1 93 215 GLU B O 1
ATOM 5525 N N . SER B 1 216 ? -3.432 -32.156 -19.734 1 92.25 216 SER B N 1
ATOM 5526 C CA . SER B 1 216 ? -3.371 -33.531 -19.281 1 92.25 216 SER B CA 1
ATOM 5527 C C . SER B 1 216 ? -4.219 -33.75 -18.031 1 92.25 216 SER B C 1
ATOM 5529 O O . SER B 1 216 ? -4.566 -32.781 -17.344 1 92.25 216 SER B O 1
ATOM 5531 N N . ILE B 1 217 ? -4.633 -34.969 -17.828 1 92.88 217 ILE B N 1
ATOM 5532 C CA . ILE B 1 217 ? -5.383 -35.375 -16.656 1 92.88 217 ILE B CA 1
ATOM 5533 C C . ILE B 1 217 ? -4.781 -36.656 -16.094 1 92.88 217 ILE B C 1
ATOM 5535 O O . ILE B 1 217 ? -4.414 -37.562 -16.859 1 92.88 217 ILE B O 1
ATOM 5539 N N . ARG B 1 218 ? -4.625 -36.719 -14.789 1 91.31 218 ARG B N 1
ATOM 5540 C CA . ARG B 1 218 ? -4.203 -37.969 -14.148 1 91.31 218 ARG B CA 1
ATOM 5541 C C . ARG B 1 218 ? -4.98 -38.219 -12.859 1 91.31 218 ARG B C 1
ATOM 5543 O O . ARG B 1 218 ? -5.289 -37.25 -12.125 1 91.31 218 ARG B O 1
ATOM 5550 N N . ASN B 1 219 ? -5.254 -39.406 -12.656 1 92.06 219 ASN B N 1
ATOM 5551 C CA . ASN B 1 219 ? -5.848 -39.781 -11.367 1 92.06 219 ASN B CA 1
ATOM 5552 C C . ASN B 1 219 ? -4.781 -39.938 -10.289 1 92.06 219 ASN B C 1
ATOM 5554 O O . ASN B 1 219 ? -3.648 -40.312 -10.578 1 92.06 219 ASN B O 1
ATOM 5558 N N . THR B 1 220 ? -5.219 -39.594 -9.141 1 89.44 220 THR B N 1
ATOM 5559 C CA . THR B 1 220 ? -4.32 -39.844 -8.016 1 89.44 220 THR B CA 1
ATOM 5560 C C . THR B 1 220 ? -4.266 -41.344 -7.68 1 89.44 220 THR B C 1
ATOM 5562 O O . THR B 1 220 ? -5.109 -42.125 -8.133 1 89.44 220 THR B O 1
ATOM 5565 N N . SER B 1 221 ? -3.24 -41.719 -6.941 1 85.81 221 SER B N 1
ATOM 5566 C CA . SER B 1 221 ? -2.99 -43.094 -6.641 1 85.81 221 SER B CA 1
ATOM 5567 C C . SER B 1 221 ? -4.133 -43.719 -5.832 1 85.81 221 SER B C 1
ATOM 5569 O O . SER B 1 221 ? -4.414 -44.906 -5.941 1 85.81 221 SER B O 1
ATOM 5571 N N . ASP B 1 222 ? -4.75 -42.875 -5.086 1 87.06 222 ASP B N 1
ATOM 5572 C CA . ASP B 1 222 ? -5.84 -43.406 -4.254 1 87.06 222 ASP B CA 1
ATOM 5573 C C . ASP B 1 222 ? -7.105 -43.625 -5.082 1 87.06 222 ASP B C 1
ATOM 5575 O O . ASP B 1 222 ? -8.078 -44.188 -4.598 1 87.06 222 ASP B O 1
ATOM 5579 N N . GLY B 1 223 ? -7.086 -43.125 -6.246 1 88.06 223 GLY B N 1
ATOM 5580 C CA . GLY B 1 223 ? -8.172 -43.375 -7.184 1 88.06 223 GLY B CA 1
ATOM 5581 C C . GLY B 1 223 ? -9.398 -42.531 -6.914 1 88.06 223 GLY B C 1
ATOM 5582 O O . GLY B 1 223 ? -10.438 -42.719 -7.543 1 88.06 223 GLY B O 1
ATOM 5583 N N . HIS B 1 224 ? -9.328 -41.562 -5.984 1 91.19 224 HIS B N 1
ATOM 5584 C CA . HIS B 1 224 ? -10.508 -40.812 -5.578 1 91.19 224 HIS B CA 1
ATOM 5585 C C . HIS B 1 224 ? -10.445 -39.375 -6.109 1 91.19 224 HIS B C 1
ATOM 5587 O O . HIS B 1 224 ? -11.445 -38.656 -6.07 1 91.19 224 HIS B O 1
ATOM 5593 N N . HIS B 1 225 ? -9.289 -39.031 -6.621 1 92.44 225 HIS B N 1
ATOM 5594 C CA . HIS B 1 225 ? -9.078 -37.656 -7.07 1 92.44 225 HIS B CA 1
ATOM 5595 C C . HIS B 1 225 ? -8.438 -37.625 -8.453 1 92.44 225 HIS B C 1
ATOM 5597 O O . HIS B 1 225 ? -7.957 -38.625 -8.945 1 92.44 225 HIS B O 1
ATOM 5603 N N . SER B 1 226 ? -8.516 -36.562 -9.078 1 93.06 226 SER B N 1
ATOM 5604 C CA . SER B 1 226 ? -7.852 -36.312 -10.352 1 93.06 226 SER B CA 1
ATOM 5605 C C . SER B 1 226 ? -7.109 -34.969 -10.336 1 93.06 226 SER B C 1
ATOM 5607 O O . SER B 1 226 ? -7.508 -34.062 -9.625 1 93.06 226 SER B O 1
ATOM 5609 N N . VAL B 1 227 ? -6.031 -34.906 -11.047 1 92.81 227 VAL B N 1
ATOM 5610 C CA . VAL B 1 227 ? -5.273 -33.688 -11.234 1 92.81 227 VAL B CA 1
ATOM 5611 C C . VAL B 1 227 ? -5.367 -33.219 -12.688 1 92.81 227 VAL B C 1
ATOM 5613 O O . VAL B 1 227 ? -4.988 -33.969 -13.602 1 92.81 227 VAL B O 1
ATOM 5616 N N . PHE B 1 228 ? -5.926 -32.094 -12.852 1 92.5 228 PHE B N 1
ATOM 5617 C CA . PHE B 1 228 ? -6.008 -31.469 -14.172 1 92.5 228 PHE B CA 1
ATOM 5618 C C . PHE B 1 228 ? -4.867 -30.484 -14.383 1 92.5 228 PHE B C 1
ATOM 5620 O O . PHE B 1 228 ? -4.555 -29.688 -13.5 1 92.5 228 PHE B O 1
ATOM 5627 N N . HIS B 1 229 ? -4.207 -30.578 -15.531 1 94.19 229 HIS B N 1
ATOM 5628 C CA . HIS B 1 229 ? -3.275 -29.562 -16.016 1 94.19 229 HIS B CA 1
ATOM 5629 C C . HIS B 1 229 ? -3.92 -28.688 -17.078 1 94.19 229 HIS B C 1
ATOM 5631 O O . HIS B 1 229 ? -4.273 -29.156 -18.156 1 94.19 229 HIS B O 1
ATOM 5637 N N . PHE B 1 230 ? -4.066 -27.406 -16.734 1 93.25 230 PHE B N 1
ATOM 5638 C CA . PHE B 1 230 ? -4.668 -26.469 -17.672 1 93.25 230 PHE B CA 1
ATOM 5639 C C . PHE B 1 230 ? -3.617 -25.516 -18.219 1 93.25 230 PHE B C 1
ATOM 5641 O O . PHE B 1 230 ? -2.734 -25.047 -17.5 1 93.25 230 PHE B O 1
ATOM 5648 N N . THR B 1 231 ? -3.695 -25.25 -19.516 1 94.75 231 THR B N 1
ATOM 5649 C CA . THR B 1 231 ? -3.082 -24.062 -20.078 1 94.75 231 THR B CA 1
ATOM 5650 C C . THR B 1 231 ? -4.082 -22.906 -20.125 1 94.75 231 THR B C 1
ATOM 5652 O O . THR B 1 231 ? -5.141 -23.016 -20.734 1 94.75 231 THR B O 1
ATOM 5655 N N . CYS B 1 232 ? -3.768 -21.812 -19.453 1 95.12 232 CYS B N 1
ATOM 5656 C CA . CYS B 1 232 ? -4.641 -20.656 -19.344 1 95.12 232 CYS B CA 1
ATOM 5657 C C . CYS B 1 232 ? -4.109 -19.484 -20.156 1 95.12 232 CYS B C 1
ATOM 5659 O O . CYS B 1 232 ? -2.957 -19.078 -20 1 95.12 232 CYS B O 1
ATOM 5661 N N . ASP B 1 233 ? -4.977 -18.969 -21 1 95.06 233 ASP B N 1
ATOM 5662 C CA . ASP B 1 233 ? -4.598 -17.844 -21.844 1 95.06 233 ASP B CA 1
ATOM 5663 C C . ASP B 1 233 ? -5.41 -16.594 -21.484 1 95.06 233 ASP B C 1
ATOM 5665 O O . ASP B 1 233 ? -6.633 -16.656 -21.375 1 95.06 233 ASP B O 1
ATOM 5669 N N . LEU B 1 234 ? -4.723 -15.477 -21.281 1 96.38 234 LEU B N 1
ATOM 5670 C CA . LEU B 1 234 ? -5.34 -14.172 -21.094 1 96.38 234 LEU B CA 1
ATOM 5671 C C . LEU B 1 234 ? -5.223 -13.328 -22.359 1 96.38 234 LEU B C 1
ATOM 5673 O O . LEU B 1 234 ? -4.113 -13.008 -22.797 1 96.38 234 LEU B O 1
ATOM 5677 N N . ILE B 1 235 ? -6.375 -12.93 -22.938 1 95.44 235 ILE B N 1
ATOM 5678 C CA . ILE B 1 235 ? -6.41 -12.242 -24.219 1 95.44 235 ILE B CA 1
ATOM 5679 C C . ILE B 1 235 ? -7.129 -10.898 -24.062 1 95.44 235 ILE B C 1
ATOM 5681 O O . ILE B 1 235 ? -8.203 -10.836 -23.453 1 95.44 235 ILE B O 1
ATOM 5685 N N . ASN B 1 236 ? -6.531 -9.836 -24.578 1 95.75 236 ASN B N 1
ATOM 5686 C CA . ASN B 1 236 ? -7.184 -8.539 -24.438 1 95.75 236 ASN B CA 1
ATOM 5687 C C . ASN B 1 236 ? -8.133 -8.258 -25.609 1 95.75 236 ASN B C 1
ATOM 5689 O O . ASN B 1 236 ? -8.32 -9.109 -26.469 1 95.75 236 ASN B O 1
ATOM 5693 N N . GLN B 1 237 ? -8.75 -7.039 -25.672 1 95.38 237 GLN B N 1
ATOM 5694 C CA . GLN B 1 237 ? -9.805 -6.664 -26.609 1 95.38 237 GLN B CA 1
ATOM 5695 C C . GLN B 1 237 ? -9.258 -6.562 -28.031 1 95.38 237 GLN B C 1
ATOM 5697 O O . GLN B 1 237 ? -10.016 -6.57 -29 1 95.38 237 GLN B O 1
ATOM 5702 N N . ARG B 1 238 ? -7.98 -6.496 -28.188 1 94.62 238 ARG B N 1
ATOM 5703 C CA . ARG B 1 238 ? -7.355 -6.395 -29.5 1 94.62 238 ARG B CA 1
ATOM 5704 C C . ARG B 1 238 ? -6.914 -7.766 -30 1 94.62 238 ARG B C 1
ATOM 5706 O O . ARG B 1 238 ? -6.191 -7.863 -31 1 94.62 238 ARG B O 1
ATOM 5713 N N . GLY B 1 239 ? -7.148 -8.781 -29.172 1 92.88 239 GLY B N 1
ATOM 5714 C CA . GLY B 1 239 ? -6.82 -10.141 -29.578 1 92.88 239 GLY B CA 1
ATOM 5715 C C . GLY B 1 239 ? -5.383 -10.516 -29.266 1 92.88 239 GLY B C 1
ATOM 5716 O O . GLY B 1 239 ? -4.875 -11.508 -29.797 1 92.88 239 GLY B O 1
ATOM 5717 N N . ARG B 1 240 ? -4.742 -9.695 -28.5 1 94.44 240 ARG B N 1
ATOM 5718 C CA . ARG B 1 240 ? -3.361 -9.992 -28.125 1 94.44 240 ARG B CA 1
ATOM 5719 C C . ARG B 1 240 ? -3.307 -10.953 -26.938 1 94.44 240 ARG B C 1
ATOM 5721 O O . ARG B 1 240 ? -3.98 -10.742 -25.938 1 94.44 240 ARG B O 1
ATOM 5728 N N . LEU B 1 241 ? -2.498 -12.086 -27.109 1 96.38 241 LEU B N 1
ATOM 5729 C CA . LEU B 1 241 ? -2.203 -12.953 -25.969 1 96.38 241 LEU B CA 1
ATOM 5730 C C . LEU B 1 241 ? -1.278 -12.25 -24.984 1 96.38 241 LEU B C 1
ATOM 5732 O O . LEU B 1 241 ? -0.091 -12.07 -25.25 1 96.38 241 LEU B O 1
ATOM 5736 N N . CYS B 1 242 ? -1.833 -11.914 -23.891 1 97.06 242 CYS B N 1
ATOM 5737 C CA . CYS B 1 242 ? -1.07 -11.117 -22.938 1 97.06 242 CYS B CA 1
ATOM 5738 C C . CYS B 1 242 ? -0.257 -12.008 -22 1 97.06 242 CYS B C 1
ATOM 5740 O O . CYS B 1 242 ? 0.896 -11.703 -21.703 1 97.06 242 CYS B O 1
ATOM 5742 N N . MET B 1 243 ? -0.892 -13.047 -21.531 1 97.44 243 MET B N 1
ATOM 5743 C CA . MET B 1 243 ? -0.207 -13.969 -20.641 1 97.44 243 MET B CA 1
ATOM 5744 C C . MET B 1 243 ? -0.7 -15.398 -20.828 1 97.44 243 MET B C 1
ATOM 5746 O O . MET B 1 243 ? -1.896 -15.625 -21.031 1 97.44 243 MET B O 1
ATOM 5750 N N . ARG B 1 244 ? 0.215 -16.312 -20.797 1 96.81 244 ARG B N 1
ATOM 5751 C CA . ARG B 1 244 ? -0.08 -17.75 -20.766 1 96.81 244 ARG B CA 1
ATOM 5752 C C . ARG B 1 244 ? 0.474 -18.391 -19.484 1 96.81 244 ARG B C 1
ATOM 5754 O O . ARG B 1 244 ? 1.604 -18.094 -19.094 1 96.81 244 ARG B O 1
ATOM 5761 N N . ALA B 1 245 ? -0.334 -19.188 -18.859 1 96.88 245 ALA B N 1
ATOM 5762 C CA . ALA B 1 245 ? 0.062 -19.828 -17.594 1 96.88 245 ALA B CA 1
ATOM 5763 C C . ALA B 1 245 ? -0.464 -21.266 -17.531 1 96.88 245 ALA B C 1
ATOM 5765 O O . ALA B 1 245 ? -1.603 -21.531 -17.906 1 96.88 245 ALA B O 1
ATOM 5766 N N . ASP B 1 246 ? 0.385 -22.156 -17.062 1 95.94 246 ASP B N 1
ATOM 5767 C CA . ASP B 1 246 ? -0.089 -23.484 -16.703 1 95.94 246 ASP B CA 1
ATOM 5768 C C . ASP B 1 246 ? -0.604 -23.5 -15.258 1 95.94 246 ASP B C 1
ATOM 5770 O O . ASP B 1 246 ? 0.008 -22.922 -14.367 1 95.94 246 ASP B O 1
ATOM 5774 N N . LYS B 1 247 ? -1.716 -24.109 -15.102 1 95.94 247 LYS B N 1
ATOM 5775 C CA . LYS B 1 247 ? -2.355 -24.25 -13.797 1 95.94 247 LYS B CA 1
ATOM 5776 C C . LYS B 1 247 ? -2.697 -25.703 -13.492 1 95.94 247 LYS B C 1
ATOM 5778 O O . LYS B 1 247 ? -3.227 -26.406 -14.352 1 95.94 247 LYS B O 1
ATOM 5783 N N . ARG B 1 248 ? -2.381 -26.172 -12.328 1 94.31 248 ARG B N 1
ATOM 5784 C CA . ARG B 1 248 ? -2.725 -27.516 -11.883 1 94.31 248 ARG B CA 1
ATOM 5785 C C . ARG B 1 248 ? -3.74 -27.484 -10.742 1 94.31 248 ARG B C 1
ATOM 5787 O O . ARG B 1 248 ? -3.564 -26.734 -9.773 1 94.31 248 ARG B O 1
ATOM 5794 N N . MET B 1 249 ? -4.73 -28.234 -10.867 1 93.88 249 MET B N 1
ATOM 5795 C CA . MET B 1 249 ? -5.809 -28.266 -9.883 1 93.88 249 MET B CA 1
ATOM 5796 C C . MET B 1 249 ? -6.168 -29.719 -9.531 1 93.88 249 MET B C 1
ATOM 5798 O O . MET B 1 249 ? -6.145 -30.594 -10.391 1 93.88 249 MET B O 1
ATOM 5802 N N . LEU B 1 250 ? -6.504 -29.906 -8.297 1 93.06 250 LEU B N 1
ATOM 5803 C CA . LEU B 1 250 ? -6.973 -31.188 -7.785 1 93.06 250 LEU B CA 1
ATOM 5804 C C . LEU B 1 250 ? -8.492 -31.203 -7.637 1 93.06 250 LEU B C 1
ATOM 5806 O O . LEU B 1 250 ? -9.062 -30.266 -7.074 1 93.06 250 LEU B O 1
ATOM 5810 N N . PHE B 1 251 ? -9.086 -32.188 -8.164 1 91.25 251 PHE B N 1
ATOM 5811 C CA . PHE B 1 251 ? -10.531 -32.344 -8.07 1 91.25 251 PHE B CA 1
ATOM 5812 C C . PHE B 1 251 ? -10.898 -33.594 -7.277 1 91.25 251 PHE B C 1
ATOM 5814 O O . PHE B 1 251 ? -10.148 -34.562 -7.254 1 91.25 251 PHE B O 1
ATOM 5821 N N . GLU B 1 252 ? -12.07 -33.625 -6.738 1 89 252 GLU B N 1
ATOM 5822 C CA . GLU B 1 252 ? -12.5 -34.688 -5.84 1 89 252 GLU B CA 1
ATOM 5823 C C . GLU B 1 252 ? -13.305 -35.75 -6.586 1 89 252 GLU B C 1
ATOM 5825 O O . GLU B 1 252 ? -14.32 -36.219 -6.086 1 89 252 GLU B O 1
ATOM 5830 N N . PHE B 1 253 ? -12.938 -36.031 -7.758 1 88.44 253 PHE B N 1
ATOM 5831 C CA . PHE B 1 253 ? -13.5 -37.125 -8.539 1 88.44 253 PHE B CA 1
ATOM 5832 C C . PHE B 1 253 ? -12.469 -37.688 -9.492 1 88.44 253 PHE B C 1
ATOM 5834 O O . PHE B 1 253 ? -11.609 -36.969 -10 1 88.44 253 PHE B O 1
ATOM 5841 N N . PRO B 1 254 ? -12.484 -38.938 -9.672 1 90.12 254 PRO B N 1
ATOM 5842 C CA . PRO B 1 254 ? -11.602 -39.562 -10.664 1 90.12 254 PRO B CA 1
ATOM 5843 C C . PRO B 1 254 ? -12.133 -39.406 -12.094 1 90.12 254 PRO B C 1
ATOM 5845 O O . PRO B 1 254 ? -13.305 -39.094 -12.297 1 90.12 254 PRO B O 1
ATOM 5848 N N . ILE B 1 255 ? -11.273 -39.562 -12.945 1 88.81 255 ILE B N 1
ATOM 5849 C CA . ILE B 1 255 ? -11.633 -39.531 -14.359 1 88.81 255 ILE B CA 1
ATOM 5850 C C . ILE B 1 255 ? -11.453 -40.938 -14.961 1 88.81 255 ILE B C 1
ATOM 5852 O O . ILE B 1 255 ? -10.516 -41.625 -14.602 1 88.81 255 ILE B O 1
ATOM 5856 N N . SER B 1 256 ? -12.406 -41.25 -15.773 1 85.38 256 SER B N 1
ATOM 5857 C CA . SER B 1 256 ? -12.289 -42.531 -16.453 1 85.38 256 SER B CA 1
ATOM 5858 C C . SER B 1 256 ? -10.977 -42.625 -17.234 1 85.38 256 SER B C 1
ATOM 5860 O O . SER B 1 256 ? -10.547 -41.656 -17.859 1 85.38 256 SER B O 1
ATOM 5862 N N . PRO B 1 257 ? -10.281 -43.781 -17.125 1 78.81 257 PRO B N 1
ATOM 5863 C CA . PRO B 1 257 ? -9.008 -43.938 -17.828 1 78.81 257 PRO B CA 1
ATOM 5864 C C . PRO B 1 257 ? -9.102 -43.594 -19.312 1 78.81 257 PRO B C 1
ATOM 5866 O O . PRO B 1 257 ? -8.133 -43.094 -19.891 1 78.81 257 PRO B O 1
ATOM 5869 N N . SER B 1 258 ? -10.242 -43.844 -19.891 1 75.94 258 SER B N 1
ATOM 5870 C CA . SER B 1 258 ? -10.445 -43.5 -21.312 1 75.94 258 SER B CA 1
ATOM 5871 C C . SER B 1 258 ? -10.367 -42 -21.547 1 75.94 258 SER B C 1
ATOM 5873 O O . SER B 1 258 ? -9.875 -41.562 -22.578 1 75.94 258 SER B O 1
ATOM 5875 N N . ASN B 1 259 ? -10.758 -41.312 -20.547 1 75.31 259 ASN B N 1
ATOM 5876 C CA . ASN B 1 259 ? -10.797 -39.875 -20.672 1 75.31 259 ASN B CA 1
ATOM 5877 C C . ASN B 1 259 ? -9.461 -39.219 -20.312 1 75.31 259 ASN B C 1
ATOM 5879 O O . ASN B 1 259 ? -9.203 -38.062 -20.656 1 75.31 259 ASN B O 1
ATOM 5883 N N . ALA B 1 260 ? -8.648 -39.938 -19.688 1 75.12 260 ALA B N 1
ATOM 5884 C CA . ALA B 1 260 ? -7.363 -39.406 -19.25 1 75.12 260 ALA B CA 1
ATOM 5885 C C . ALA B 1 260 ? -6.34 -39.406 -20.375 1 75.12 260 ALA B C 1
ATOM 5887 O O . ALA B 1 260 ? -5.289 -38.781 -20.281 1 75.12 260 ALA B O 1
ATOM 5888 N N . LYS B 1 261 ? -6.602 -40.125 -21.469 1 70.38 261 LYS B N 1
ATOM 5889 C CA . LYS B 1 261 ? -5.695 -40.25 -22.609 1 70.38 261 LYS B CA 1
ATOM 5890 C C . LYS B 1 261 ? -6.035 -39.219 -23.688 1 70.38 261 LYS B C 1
ATOM 5892 O O . LYS B 1 261 ? -7.207 -38.906 -23.906 1 70.38 261 LYS B O 1
ATOM 5897 N N . ALA B 1 262 ? -4.969 -38.406 -24.109 1 66.56 262 ALA B N 1
ATOM 5898 C CA . ALA B 1 262 ? -5.172 -37.438 -25.188 1 66.56 262 ALA B CA 1
ATOM 5899 C C . ALA B 1 262 ? -5.734 -38.094 -26.438 1 66.56 262 ALA B C 1
ATOM 5901 O O . ALA B 1 262 ? -5.336 -39.219 -26.797 1 66.56 262 ALA B O 1
ATOM 5902 N N . PRO B 1 263 ? -6.871 -37.5 -26.938 1 56.69 263 PRO B N 1
ATOM 5903 C CA . PRO B 1 263 ? -7.289 -38.094 -28.203 1 56.69 263 PRO B CA 1
ATOM 5904 C C . PRO B 1 263 ? -6.184 -38.062 -29.25 1 56.69 263 PRO B C 1
ATOM 5906 O O . PRO B 1 263 ? -5.305 -37.188 -29.219 1 56.69 263 PRO B O 1
ATOM 5909 N N . SER B 1 264 ? -5.934 -39.156 -29.875 1 48.16 264 SER B N 1
ATOM 5910 C CA . SER B 1 264 ? -4.965 -39.281 -30.969 1 48.16 264 SER B CA 1
ATOM 5911 C C . SER B 1 264 ? -5.02 -38.094 -31.891 1 48.16 264 SER B C 1
ATOM 5913 O O . SER B 1 264 ? -4.23 -37.969 -32.844 1 48.16 264 SER B O 1
ATOM 5915 N N . SER B 1 265 ? -6.078 -37.406 -31.984 1 47.28 265 SER B N 1
ATOM 5916 C CA . SER B 1 265 ? -6.145 -36.344 -33 1 47.28 265 SER B CA 1
ATOM 5917 C C . SER B 1 265 ? -5.273 -35.156 -32.594 1 47.28 265 SER B C 1
ATOM 5919 O O . SER B 1 265 ? -5.035 -34.906 -31.422 1 47.28 265 SER B O 1
ATOM 5921 N N . GLN B 1 266 ? -4.598 -34.469 -33.688 1 45.16 266 GLN B N 1
ATOM 5922 C CA . GLN B 1 266 ? -3.551 -33.469 -33.875 1 45.16 266 GLN B CA 1
ATOM 5923 C C . GLN B 1 266 ? -3.889 -32.188 -33.094 1 45.16 266 GLN B C 1
ATOM 5925 O O . GLN B 1 266 ? -5.031 -31.719 -33.125 1 45.16 266 GLN B O 1
ATOM 5930 N N . PRO B 1 267 ? -3.166 -31.812 -32.156 1 47.06 267 PRO B N 1
ATOM 5931 C CA . PRO B 1 267 ? -3.281 -30.5 -31.516 1 47.06 267 PRO B CA 1
ATOM 5932 C C . PRO B 1 267 ? -3.676 -29.391 -32.5 1 47.06 267 PRO B C 1
ATOM 5934 O O . PRO B 1 267 ? -3.154 -29.344 -33.594 1 47.06 267 PRO B O 1
ATOM 5937 N N . THR B 1 268 ? -4.961 -29.047 -32.688 1 46.41 268 THR B N 1
ATOM 5938 C CA . THR B 1 268 ? -5.211 -27.859 -33.5 1 46.41 268 THR B CA 1
ATOM 5939 C C . THR B 1 268 ? -4.23 -26.75 -33.156 1 46.41 268 THR B C 1
ATOM 5941 O O . THR B 1 268 ? -4.199 -26.266 -32 1 46.41 268 THR B O 1
ATOM 5944 N N . ASN B 1 269 ? -3.078 -26.781 -33.75 1 46.88 269 ASN B N 1
ATOM 5945 C CA . ASN B 1 269 ? -2.033 -25.766 -33.719 1 46.88 269 ASN B CA 1
ATOM 5946 C C . ASN B 1 269 ? -2.594 -24.391 -34.031 1 46.88 269 ASN B C 1
ATOM 5948 O O . ASN B 1 269 ? -2.971 -24.109 -35.188 1 46.88 269 ASN B O 1
ATOM 5952 N N . ASP B 1 270 ? -3.35 -23.797 -33.125 1 53.06 270 ASP B N 1
ATOM 5953 C CA . ASP B 1 270 ? -3.508 -22.375 -33.469 1 53.06 270 ASP B CA 1
ATOM 5954 C C . ASP B 1 270 ? -2.15 -21.703 -33.656 1 53.06 270 ASP B C 1
ATOM 5956 O O . ASP B 1 270 ? -1.539 -21.25 -32.688 1 53.06 270 ASP B O 1
ATOM 5960 N N . LYS B 1 271 ? -1.516 -21.938 -34.875 1 54.94 271 LYS B N 1
ATOM 5961 C CA . LYS B 1 271 ? -0.213 -21.422 -35.312 1 54.94 271 LYS B CA 1
ATOM 5962 C C . LYS B 1 271 ? -0.021 -19.969 -34.844 1 54.94 271 LYS B C 1
ATOM 5964 O O . LYS B 1 271 ? 1.07 -19.594 -34.438 1 54.94 271 LYS B O 1
ATOM 5969 N N . GLU B 1 272 ? -1.133 -19.234 -34.938 1 52.47 272 GLU B N 1
ATOM 5970 C CA . GLU B 1 272 ? -0.999 -17.828 -34.562 1 52.47 272 GLU B CA 1
ATOM 5971 C C . GLU B 1 272 ? -0.709 -17.672 -33.094 1 52.47 272 GLU B C 1
ATOM 5973 O O . GLU B 1 272 ? 0.143 -16.859 -32.688 1 52.47 272 GLU B O 1
ATOM 5978 N N . MET B 1 273 ? -1.362 -18.453 -32.312 1 58.59 273 MET B N 1
ATOM 5979 C CA . MET B 1 273 ? -1.138 -18.375 -30.859 1 58.59 273 MET B CA 1
ATOM 5980 C C . MET B 1 273 ? 0.241 -18.922 -30.5 1 58.59 273 MET B C 1
ATOM 5982 O O . MET B 1 273 ? 0.924 -18.375 -29.641 1 58.59 273 MET B O 1
ATOM 5986 N N . ASP B 1 274 ? 0.616 -19.969 -31.172 1 60.41 274 ASP B N 1
ATOM 5987 C CA . ASP B 1 274 ? 1.931 -20.562 -30.938 1 60.41 274 ASP B CA 1
ATOM 5988 C C . ASP B 1 274 ? 3.045 -19.578 -31.297 1 60.41 274 ASP B C 1
ATOM 5990 O O . ASP B 1 274 ? 4.062 -19.5 -30.594 1 60.41 274 ASP B O 1
ATOM 5994 N N . GLU B 1 275 ? 2.783 -18.875 -32.344 1 61.09 275 GLU B N 1
ATOM 5995 C CA . GLU B 1 275 ? 3.762 -17.859 -32.75 1 61.09 275 GLU B CA 1
ATOM 5996 C C . GLU B 1 275 ? 3.857 -16.75 -31.703 1 61.09 275 GLU B C 1
ATOM 5998 O O . GLU B 1 275 ? 4.953 -16.281 -31.391 1 61.09 275 GLU B O 1
ATOM 6003 N N . GLN B 1 276 ? 2.77 -16.406 -31.266 1 63.62 276 GLN B N 1
ATOM 6004 C CA . GLN B 1 276 ? 2.781 -15.352 -30.25 1 63.62 276 GLN B CA 1
ATOM 6005 C C . GLN B 1 276 ? 3.508 -15.812 -29 1 63.62 276 GLN B C 1
ATOM 6007 O O . GLN B 1 276 ? 4.203 -15.023 -28.359 1 63.62 276 GLN B O 1
ATOM 6012 N N . ILE B 1 277 ? 3.301 -17 -28.703 1 67 277 ILE B N 1
ATOM 6013 C CA . ILE B 1 277 ? 3.898 -17.594 -27.516 1 67 277 ILE B CA 1
ATOM 6014 C C . ILE B 1 277 ? 5.422 -17.547 -27.625 1 67 277 ILE B C 1
ATOM 6016 O O . ILE B 1 277 ? 6.117 -17.25 -26.656 1 67 277 ILE B O 1
ATOM 6020 N N . ASN B 1 278 ? 5.723 -17.812 -28.734 1 69.19 278 ASN B N 1
ATOM 6021 C CA . ASN B 1 278 ? 7.168 -17.938 -28.906 1 69.19 278 ASN B CA 1
ATOM 6022 C C . ASN B 1 278 ? 7.848 -16.578 -28.938 1 69.19 278 ASN B C 1
ATOM 6024 O O . ASN B 1 278 ? 9.055 -16.469 -28.703 1 69.19 278 ASN B O 1
ATOM 6028 N N . LEU B 1 279 ? 6.875 -15.648 -29.047 1 73.38 279 LEU B N 1
ATOM 6029 C CA . LEU B 1 279 ? 7.445 -14.305 -29.109 1 73.38 279 LEU B CA 1
ATOM 6030 C C . LEU B 1 279 ? 7.348 -13.609 -27.75 1 73.38 279 LEU B C 1
ATOM 6032 O O . LEU B 1 279 ? 6.25 -13.375 -27.25 1 73.38 279 LEU B O 1
ATOM 6036 N N . HIS B 1 280 ? 8.266 -13.648 -26.922 1 89.44 280 HIS B N 1
ATOM 6037 C CA . HIS B 1 280 ? 8.367 -12.898 -25.672 1 89.44 280 HIS B CA 1
ATOM 6038 C C . HIS B 1 280 ? 8.5 -11.406 -25.953 1 89.44 280 HIS B C 1
ATOM 6040 O O . HIS B 1 280 ? 9.453 -10.766 -25.484 1 89.44 280 HIS B O 1
ATOM 6046 N N . LEU B 1 281 ? 7.359 -10.852 -26.609 1 92.69 281 LEU B N 1
ATOM 6047 C CA . LEU B 1 281 ? 7.422 -9.5 -27.141 1 92.69 281 LEU B CA 1
ATOM 6048 C C . LEU B 1 281 ? 7.625 -8.477 -26.031 1 92.69 281 LEU B C 1
ATOM 6050 O O . LEU B 1 281 ? 8.344 -7.488 -26.203 1 92.69 281 LEU B O 1
ATOM 6054 N N . PHE B 1 282 ? 6.949 -8.68 -24.969 1 96.38 282 PHE B N 1
ATOM 6055 C CA . PHE B 1 282 ? 7.059 -7.723 -23.875 1 96.38 282 PHE B CA 1
ATOM 6056 C C . PHE B 1 282 ? 8.484 -7.676 -23.328 1 96.38 282 PHE B C 1
ATOM 6058 O O . PHE B 1 282 ? 9.086 -6.602 -23.25 1 96.38 282 PHE B O 1
ATOM 6065 N N . ARG B 1 283 ? 9.016 -8.781 -22.984 1 95.94 283 ARG B N 1
ATOM 6066 C CA . ARG B 1 283 ? 10.391 -8.852 -22.5 1 95.94 283 ARG B CA 1
ATOM 6067 C C . ARG B 1 283 ? 11.367 -8.281 -23.516 1 95.94 283 ARG B C 1
ATOM 6069 O O . ARG B 1 283 ? 12.266 -7.512 -23.172 1 95.94 283 ARG B O 1
ATOM 6076 N N . ASP B 1 284 ? 11.211 -8.648 -24.781 1 95.56 284 ASP B N 1
ATOM 6077 C CA . ASP B 1 284 ? 12.102 -8.188 -25.844 1 95.56 284 ASP B CA 1
ATOM 6078 C C . ASP B 1 284 ? 12.039 -6.668 -25.984 1 95.56 284 ASP B C 1
ATOM 6080 O O . ASP B 1 284 ? 13.055 -6.02 -26.25 1 95.56 284 ASP B O 1
ATOM 6084 N N . HIS B 1 285 ? 10.852 -6.176 -25.891 1 96.62 285 HIS B N 1
ATOM 6085 C CA . HIS B 1 285 ? 10.703 -4.727 -25.922 1 96.62 285 HIS B CA 1
ATOM 6086 C C . HIS B 1 285 ? 11.508 -4.059 -24.812 1 96.62 285 HIS B C 1
ATOM 6088 O O . HIS B 1 285 ? 12.219 -3.082 -25.062 1 96.62 285 HIS B O 1
ATOM 6094 N N . LEU B 1 286 ? 11.391 -4.562 -23.656 1 97.38 286 LEU B N 1
ATOM 6095 C CA . LEU B 1 286 ? 12.109 -3.984 -22.531 1 97.38 286 LEU B CA 1
ATOM 6096 C C . LEU B 1 286 ? 13.617 -4.066 -22.75 1 97.38 286 LEU B C 1
ATOM 6098 O O . LEU B 1 286 ? 14.344 -3.119 -22.453 1 97.38 286 LEU B O 1
ATOM 6102 N N . LEU B 1 287 ? 14.07 -5.164 -23.281 1 96.44 287 LEU B N 1
ATOM 6103 C CA . LEU B 1 287 ? 15.484 -5.328 -23.578 1 96.44 287 LEU B CA 1
ATOM 6104 C C . LEU B 1 287 ? 15.945 -4.332 -24.625 1 96.44 287 LEU B C 1
ATOM 6106 O O . LEU B 1 287 ? 17.047 -3.789 -24.547 1 96.44 287 LEU B O 1
ATOM 6110 N N . SER B 1 288 ? 15.094 -4.07 -25.594 1 96.56 288 SER B N 1
ATOM 6111 C CA . SER B 1 288 ? 15.422 -3.131 -26.656 1 96.56 288 SER B CA 1
ATOM 6112 C C . SER B 1 288 ? 15.523 -1.703 -26.125 1 96.56 288 SER B C 1
ATOM 6114 O O . SER B 1 288 ? 16.141 -0.841 -26.766 1 96.56 288 SER B O 1
ATOM 6116 N N . LYS B 1 289 ? 14.953 -1.433 -24.953 1 96.88 289 LYS B N 1
ATOM 6117 C CA . LYS B 1 289 ? 14.953 -0.095 -24.375 1 96.88 289 LYS B CA 1
ATOM 6118 C C . LYS B 1 289 ? 15.992 0.019 -23.25 1 96.88 289 LYS B C 1
ATOM 6120 O O . LYS B 1 289 ? 15.898 0.91 -22.406 1 96.88 289 LYS B O 1
ATOM 6125 N N . SER B 1 290 ? 16.938 -0.876 -23.25 1 95.38 290 SER B N 1
ATOM 6126 C CA . SER B 1 290 ? 17.953 -0.924 -22.203 1 95.38 290 SER B CA 1
ATOM 6127 C C . SER B 1 290 ? 18.688 0.406 -22.078 1 95.38 290 SER B C 1
ATOM 6129 O O . SER B 1 290 ? 19.031 0.831 -20.984 1 95.38 290 SER B O 1
ATOM 6131 N N . HIS B 1 291 ? 18.938 1.116 -23.172 1 95.19 291 HIS B N 1
ATOM 6132 C CA . HIS B 1 291 ? 19.641 2.389 -23.141 1 95.19 291 HIS B CA 1
ATOM 6133 C C . HIS B 1 291 ? 18.812 3.463 -22.438 1 95.19 291 HIS B C 1
ATOM 6135 O O . HIS B 1 291 ? 19.359 4.309 -21.719 1 95.19 291 HIS B O 1
ATOM 6141 N N . ILE B 1 292 ? 17.531 3.438 -22.703 1 95.69 292 ILE B N 1
ATOM 6142 C CA . ILE B 1 292 ? 16.641 4.379 -22.031 1 95.69 292 ILE B CA 1
ATOM 6143 C C . ILE B 1 292 ? 16.609 4.094 -20.531 1 95.69 292 ILE B C 1
ATOM 6145 O O . ILE B 1 292 ? 16.656 5.016 -19.719 1 95.69 292 ILE B O 1
ATOM 6149 N N . CYS B 1 293 ? 16.516 2.811 -20.188 1 93.44 293 CYS B N 1
ATOM 6150 C CA . CYS B 1 293 ? 16.516 2.412 -18.797 1 93.44 293 CYS B CA 1
ATOM 6151 C C . CYS B 1 293 ? 17.766 2.893 -18.078 1 93.44 293 CYS B C 1
ATOM 6153 O O . CYS B 1 293 ? 17.719 3.344 -16.938 1 93.44 293 CYS B O 1
ATOM 6155 N N . GLN B 1 294 ? 18.828 2.832 -18.75 1 92.19 294 GLN B N 1
ATOM 6156 C CA . GLN B 1 294 ? 20.094 3.299 -18.203 1 92.19 294 GLN B CA 1
ATOM 6157 C C . GLN B 1 294 ? 20.078 4.809 -17.969 1 92.19 294 GLN B C 1
ATOM 6159 O O . GLN B 1 294 ? 20.578 5.297 -16.969 1 92.19 294 GLN B O 1
ATOM 6164 N N . GLU B 1 295 ? 19.531 5.488 -18.938 1 92.44 295 GLU B N 1
ATOM 6165 C CA . GLU B 1 295 ? 19.422 6.941 -18.828 1 92.44 295 GLU B CA 1
ATOM 6166 C C . GLU B 1 295 ? 18.578 7.344 -17.625 1 92.44 295 GLU B C 1
ATOM 6168 O O . GLU B 1 295 ? 18.844 8.375 -17 1 92.44 295 GLU B O 1
ATOM 6173 N N . LEU B 1 296 ? 17.656 6.562 -17.312 1 91.12 296 LEU B N 1
ATOM 6174 C CA . LEU B 1 296 ? 16.75 6.867 -16.219 1 91.12 296 LEU B CA 1
ATOM 6175 C C . LEU B 1 296 ? 17.344 6.453 -14.875 1 91.12 296 LEU B C 1
ATOM 6177 O O . LEU B 1 296 ? 16.719 6.617 -13.836 1 91.12 296 LEU B O 1
ATOM 6181 N N . LYS B 1 297 ? 18.469 5.941 -14.828 1 87.25 297 LYS B N 1
ATOM 6182 C CA . LYS B 1 297 ? 19.25 5.594 -13.648 1 87.25 297 LYS B CA 1
ATOM 6183 C C . LYS B 1 297 ? 18.562 4.516 -12.82 1 87.25 297 LYS B C 1
ATOM 6185 O O . LYS B 1 297 ? 17.344 4.512 -12.695 1 87.25 297 LYS B O 1
ATOM 6190 N N . SER B 1 298 ? 19.391 3.689 -12.273 1 85.31 298 SER B N 1
ATOM 6191 C CA . SER B 1 298 ? 18.891 2.582 -11.461 1 85.31 298 SER B CA 1
ATOM 6192 C C . SER B 1 298 ? 18.516 3.047 -10.062 1 85.31 298 SER B C 1
ATOM 6194 O O . SER B 1 298 ? 19.219 3.871 -9.469 1 85.31 298 SER B O 1
ATOM 6196 N N . HIS B 1 299 ? 17.469 2.416 -9.586 1 82 299 HIS B N 1
ATOM 6197 C CA . HIS B 1 299 ? 17.031 2.668 -8.219 1 82 299 HIS B CA 1
ATOM 6198 C C . HIS B 1 299 ? 17.266 1.446 -7.336 1 82 299 HIS B C 1
ATOM 6200 O O . HIS B 1 299 ? 16.812 1.405 -6.191 1 82 299 HIS B O 1
ATOM 6206 N N . SER B 1 300 ? 17.953 0.489 -7.859 1 82.94 300 SER B N 1
ATOM 6207 C CA . SER B 1 300 ? 18.266 -0.708 -7.086 1 82.94 300 SER B CA 1
ATOM 6208 C C . SER B 1 300 ? 19.297 -0.414 -6.008 1 82.94 300 SER B C 1
ATOM 6210 O O . SER B 1 300 ? 20.281 0.293 -6.254 1 82.94 300 SER B O 1
ATOM 6212 N N . LEU B 1 301 ? 19.031 -0.982 -4.832 1 76.25 301 LEU B N 1
ATOM 6213 C CA . LEU B 1 301 ? 19.891 -0.664 -3.703 1 76.25 301 LEU B CA 1
ATOM 6214 C C . LEU B 1 301 ? 20.781 -1.853 -3.348 1 76.25 301 LEU B C 1
ATOM 6216 O O . LEU B 1 301 ? 21.688 -1.731 -2.52 1 76.25 301 LEU B O 1
ATOM 6220 N N . ALA B 1 302 ? 20.547 -2.992 -4.031 1 82.38 302 ALA B N 1
ATOM 6221 C CA . ALA B 1 302 ? 21.297 -4.18 -3.611 1 82.38 302 ALA B CA 1
ATOM 6222 C C . ALA B 1 302 ? 21.859 -4.922 -4.812 1 82.38 302 ALA B C 1
ATOM 6224 O O . ALA B 1 302 ? 21.219 -5.035 -5.852 1 82.38 302 ALA B O 1
ATOM 6225 N N . ASP B 1 303 ? 23.094 -5.34 -4.543 1 89.5 303 ASP B N 1
ATOM 6226 C CA . ASP B 1 303 ? 23.656 -6.301 -5.484 1 89.5 303 ASP B CA 1
ATOM 6227 C C . ASP B 1 303 ? 23.266 -7.73 -5.109 1 89.5 303 ASP B C 1
ATOM 6229 O O . ASP B 1 303 ? 23.219 -8.07 -3.926 1 89.5 303 ASP B O 1
ATOM 6233 N N . LEU B 1 304 ? 22.969 -8.461 -6.145 1 93.56 304 LEU B N 1
ATOM 6234 C CA . LEU B 1 304 ? 22.656 -9.867 -5.93 1 93.56 304 LEU B CA 1
ATOM 6235 C C . LEU B 1 304 ? 23.781 -10.758 -6.438 1 93.56 304 LEU B C 1
ATOM 6237 O O . LEU B 1 304 ? 24.438 -10.43 -7.414 1 93.56 304 LEU B O 1
ATOM 6241 N N . ARG B 1 305 ? 23.969 -11.859 -5.754 1 95.38 305 ARG B N 1
ATOM 6242 C CA . ARG B 1 305 ? 25.031 -12.789 -6.129 1 95.38 305 ARG B CA 1
ATOM 6243 C C . ARG B 1 305 ? 24.516 -14.227 -6.113 1 95.38 305 ARG B C 1
ATOM 6245 O O . ARG B 1 305 ? 23.75 -14.609 -5.23 1 95.38 305 ARG B O 1
ATOM 6252 N N . PRO B 1 306 ? 25.031 -15 -7.102 1 96.38 306 PRO B N 1
ATOM 6253 C CA . PRO B 1 306 ? 24.672 -16.422 -7.059 1 96.38 306 PRO B CA 1
ATOM 6254 C C . PRO B 1 306 ? 25.078 -17.094 -5.746 1 96.38 306 PRO B C 1
ATOM 6256 O O . PRO B 1 306 ? 26.156 -16.812 -5.219 1 96.38 306 PRO B O 1
ATOM 6259 N N . GLY B 1 307 ? 24.172 -17.938 -5.234 1 96.12 307 GLY B N 1
ATOM 6260 C CA . GLY B 1 307 ? 24.469 -18.656 -4.016 1 96.12 307 GLY B CA 1
ATOM 6261 C C . GLY B 1 307 ? 24.062 -17.922 -2.758 1 96.12 307 GLY B C 1
ATOM 6262 O O . GLY B 1 307 ? 24.203 -18.438 -1.648 1 96.12 307 GLY B O 1
ATOM 6263 N N . GLN B 1 308 ? 23.547 -16.781 -2.959 1 95.75 308 GLN B N 1
ATOM 6264 C CA . GLN B 1 308 ? 23.094 -15.969 -1.832 1 95.75 308 GLN B CA 1
ATOM 6265 C C . GLN B 1 308 ? 21.688 -16.359 -1.388 1 95.75 308 GLN B C 1
ATOM 6267 O O . GLN B 1 308 ? 20.828 -16.625 -2.221 1 95.75 308 GLN B O 1
ATOM 6272 N N . LEU B 1 309 ? 21.547 -16.516 -0.073 1 97.81 309 LEU B N 1
ATOM 6273 C CA . LEU B 1 309 ? 20.219 -16.672 0.5 1 97.81 309 LEU B CA 1
ATOM 6274 C C . LEU B 1 309 ? 19.766 -15.391 1.204 1 97.81 309 LEU B C 1
ATOM 6276 O O . LEU B 1 309 ? 20.406 -14.961 2.17 1 97.81 309 LEU B O 1
ATOM 6280 N N . ILE B 1 310 ? 18.719 -14.844 0.762 1 97.81 310 ILE B N 1
ATOM 6281 C CA . ILE B 1 310 ? 18.234 -13.57 1.292 1 97.81 310 ILE B CA 1
ATOM 6282 C C . ILE B 1 310 ? 17.062 -13.82 2.236 1 97.81 310 ILE B C 1
ATOM 6284 O O . ILE B 1 310 ? 16.094 -14.492 1.869 1 97.81 310 ILE B O 1
ATOM 6288 N N . LEU B 1 311 ? 17.156 -13.375 3.436 1 97.62 311 LEU B N 1
ATOM 6289 C CA . LEU B 1 311 ? 16.031 -13.281 4.367 1 97.62 311 LEU B CA 1
ATOM 6290 C C . LEU B 1 311 ? 15.336 -11.938 4.234 1 97.62 311 LEU B C 1
ATOM 6292 O O . LEU B 1 311 ? 15.844 -10.914 4.703 1 97.62 311 LEU B O 1
ATOM 6296 N N . HIS B 1 312 ? 14.219 -11.938 3.633 1 95.75 312 HIS B N 1
ATOM 6297 C CA . HIS B 1 312 ? 13.523 -10.688 3.395 1 95.75 312 HIS B CA 1
ATOM 6298 C C . HIS B 1 312 ? 12.938 -10.125 4.688 1 95.75 312 HIS B C 1
ATOM 6300 O O . HIS B 1 312 ? 12.484 -10.883 5.551 1 95.75 312 HIS B O 1
ATOM 6306 N N . SER B 1 313 ? 12.805 -8.797 4.797 1 90.62 313 SER B N 1
ATOM 6307 C CA . SER B 1 313 ? 12.469 -8.164 6.066 1 90.62 313 SER B CA 1
ATOM 6308 C C . SER B 1 313 ? 10.977 -7.852 6.148 1 90.62 313 SER B C 1
ATOM 6310 O O . SER B 1 313 ? 10.461 -7.543 7.223 1 90.62 313 SER B O 1
ATOM 6312 N N . MET B 1 314 ? 10.305 -7.871 5.051 1 91.62 314 MET B N 1
ATOM 6313 C CA . MET B 1 314 ? 8.906 -7.453 5.059 1 91.62 314 MET B CA 1
ATOM 6314 C C . MET B 1 314 ? 7.992 -8.625 5.414 1 91.62 314 MET B C 1
ATOM 6316 O O . MET B 1 314 ? 8.047 -9.68 4.777 1 91.62 314 MET B O 1
ATOM 6320 N N . ASN B 1 315 ? 7.203 -8.469 6.426 1 93.75 315 ASN B N 1
ATOM 6321 C CA . ASN B 1 315 ? 6.152 -9.391 6.852 1 93.75 315 ASN B CA 1
ATOM 6322 C C . ASN B 1 315 ? 4.785 -8.719 6.844 1 93.75 315 ASN B C 1
ATOM 6324 O O . ASN B 1 315 ? 4.562 -7.742 7.562 1 93.75 315 ASN B O 1
ATOM 6328 N N . ARG B 1 316 ? 3.932 -9.289 6.023 1 95.06 316 ARG B N 1
ATOM 6329 C CA . ARG B 1 316 ? 2.609 -8.688 5.891 1 95.06 316 ARG B CA 1
ATOM 6330 C C . ARG B 1 316 ? 1.529 -9.75 5.766 1 95.06 316 ARG B C 1
ATOM 6332 O O . ARG B 1 316 ? 1.835 -10.945 5.645 1 95.06 316 ARG B O 1
ATOM 6339 N N . SER B 1 317 ? 0.303 -9.32 5.891 1 95.62 317 SER B N 1
ATOM 6340 C CA . SER B 1 317 ? -0.835 -10.219 5.75 1 95.62 317 SER B CA 1
ATOM 6341 C C . SER B 1 317 ? -1.864 -9.664 4.773 1 95.62 317 SER B C 1
ATOM 6343 O O . SER B 1 317 ? -1.797 -8.492 4.395 1 95.62 317 SER B O 1
ATOM 6345 N N . ILE B 1 318 ? -2.672 -10.484 4.281 1 96.31 318 ILE B N 1
ATOM 6346 C CA . ILE B 1 318 ? -3.889 -10.094 3.578 1 96.31 318 ILE B CA 1
ATOM 6347 C C . ILE B 1 318 ? -5.105 -10.367 4.453 1 96.31 318 ILE B C 1
ATOM 6349 O O . ILE B 1 318 ? -5.262 -11.477 4.973 1 96.31 318 ILE B O 1
ATOM 6353 N N . THR B 1 319 ? -5.93 -9.359 4.695 1 94.94 319 THR B N 1
ATOM 6354 C CA . THR B 1 319 ? -7.102 -9.516 5.547 1 94.94 319 THR B CA 1
ATOM 6355 C C . THR B 1 319 ? -8.203 -10.281 4.816 1 94.94 319 THR B C 1
ATOM 6357 O O . THR B 1 319 ? -8.164 -10.414 3.59 1 94.94 319 THR B O 1
ATOM 6360 N N . PHE B 1 320 ? -9.211 -10.789 5.609 1 95 320 PHE B N 1
ATOM 6361 C CA . PHE B 1 320 ? -10.352 -11.492 5.027 1 95 320 PHE B CA 1
ATOM 6362 C C . PHE B 1 320 ? -11.117 -10.578 4.078 1 95 320 PHE B C 1
ATOM 6364 O O . PHE B 1 320 ? -11.484 -10.992 2.977 1 95 320 PHE B O 1
ATOM 6371 N N . THR B 1 321 ? -11.273 -9.32 4.457 1 93.44 321 THR B N 1
ATOM 6372 C CA . THR B 1 321 ? -11.984 -8.352 3.633 1 93.44 321 THR B CA 1
ATOM 6373 C C . THR B 1 321 ? -11.258 -8.125 2.309 1 93.44 321 THR B C 1
ATOM 6375 O O . THR B 1 321 ? -11.883 -8.133 1.245 1 93.44 321 THR B O 1
ATOM 6378 N N . GLN B 1 322 ? -9.984 -7.953 2.328 1 95 322 GLN B N 1
ATOM 6379 C CA . GLN B 1 322 ? -9.203 -7.742 1.116 1 95 322 GLN B CA 1
ATOM 6380 C C . GLN B 1 322 ? -9.273 -8.953 0.193 1 95 322 GLN B C 1
ATOM 6382 O O . GLN B 1 322 ? -9.453 -8.812 -1.019 1 95 322 GLN B O 1
ATOM 6387 N N . ALA B 1 323 ? -9.125 -10.133 0.759 1 96.25 323 ALA B N 1
ATOM 6388 C CA . ALA B 1 323 ? -9.156 -11.367 -0.016 1 96.25 323 ALA B CA 1
ATOM 6389 C C . ALA B 1 323 ? -10.5 -11.531 -0.727 1 96.25 323 ALA B C 1
ATOM 6391 O O . ALA B 1 323 ? -10.547 -11.891 -1.905 1 96.25 323 ALA B O 1
ATOM 6392 N N . GLN B 1 324 ? -11.602 -11.211 -0.054 1 94.44 324 GLN B N 1
ATOM 6393 C CA . GLN B 1 324 ? -12.93 -11.328 -0.647 1 94.44 324 GLN B CA 1
ATOM 6394 C C . GLN B 1 324 ? -13.125 -10.32 -1.771 1 94.44 324 GLN B C 1
ATOM 6396 O O . GLN B 1 324 ? -13.703 -10.641 -2.812 1 94.44 324 GLN B O 1
ATOM 6401 N N . GLN B 1 325 ? -12.633 -9.094 -1.5 1 94.12 325 GLN B N 1
ATOM 6402 C CA . GLN B 1 325 ? -12.773 -8.047 -2.5 1 94.12 325 GLN B CA 1
ATOM 6403 C C . GLN B 1 325 ? -12.039 -8.406 -3.789 1 94.12 325 GLN B C 1
ATOM 6405 O O . GLN B 1 325 ? -12.609 -8.328 -4.879 1 94.12 325 GLN B O 1
ATOM 6410 N N . LEU B 1 326 ? -10.836 -8.859 -3.635 1 95.75 326 LEU B N 1
ATOM 6411 C CA . LEU B 1 326 ? -10.039 -9.195 -4.805 1 95.75 326 LEU B CA 1
ATOM 6412 C C . LEU B 1 326 ? -10.586 -10.438 -5.496 1 95.75 326 LEU B C 1
ATOM 6414 O O . LEU B 1 326 ? -10.625 -10.508 -6.73 1 95.75 326 LEU B O 1
ATOM 6418 N N . ALA B 1 327 ? -10.992 -11.438 -4.746 1 94.06 327 ALA B N 1
ATOM 6419 C CA . ALA B 1 327 ? -11.625 -12.625 -5.328 1 94.06 327 ALA B CA 1
ATOM 6420 C C . ALA B 1 327 ? -12.859 -12.25 -6.137 1 94.06 327 ALA B C 1
ATOM 6422 O O . ALA B 1 327 ? -13.062 -12.758 -7.246 1 94.06 327 ALA B O 1
ATOM 6423 N N . SER B 1 328 ? -13.664 -11.336 -5.613 1 92.31 328 SER B N 1
ATOM 6424 C CA . SER B 1 328 ? -14.875 -10.891 -6.301 1 92.31 328 SER B CA 1
ATOM 6425 C C . SER B 1 328 ? -14.539 -10.125 -7.578 1 92.31 328 SER B C 1
ATOM 6427 O O . SER B 1 328 ? -15.195 -10.305 -8.602 1 92.31 328 SER B O 1
ATOM 6429 N N . LEU B 1 329 ? -13.523 -9.367 -7.484 1 92 329 LEU B N 1
ATOM 6430 C CA . LEU B 1 329 ? -13.117 -8.602 -8.656 1 92 329 LEU B CA 1
ATOM 6431 C C . LEU B 1 329 ? -12.656 -9.531 -9.781 1 92 329 LEU B C 1
ATOM 6433 O O . LEU B 1 329 ? -12.852 -9.227 -10.961 1 92 329 LEU B O 1
ATOM 6437 N N . ALA B 1 330 ? -12.078 -10.641 -9.43 1 91.69 330 ALA B N 1
ATOM 6438 C CA . ALA B 1 330 ? -11.617 -11.602 -10.422 1 91.69 330 ALA B CA 1
ATOM 6439 C C . ALA B 1 330 ? -12.703 -12.625 -10.742 1 91.69 330 ALA B C 1
ATOM 6441 O O . ALA B 1 330 ? -12.453 -13.609 -11.445 1 91.69 330 ALA B O 1
ATOM 6442 N N . ARG B 1 331 ? -13.875 -12.523 -10.172 1 88.44 331 ARG B N 1
ATOM 6443 C CA . ARG B 1 331 ? -15.078 -13.32 -10.43 1 88.44 331 ARG B CA 1
ATOM 6444 C C . ARG B 1 331 ? -14.914 -14.742 -9.898 1 88.44 331 ARG B C 1
ATOM 6446 O O . ARG B 1 331 ? -15.391 -15.695 -10.508 1 88.44 331 ARG B O 1
ATOM 6453 N N . LEU B 1 332 ? -14.141 -14.875 -8.875 1 89.88 332 LEU B N 1
ATOM 6454 C CA . LEU B 1 332 ? -14.086 -16.172 -8.203 1 89.88 332 LEU B CA 1
ATOM 6455 C C . LEU B 1 332 ? -15.344 -16.391 -7.371 1 89.88 332 LEU B C 1
ATOM 6457 O O . LEU B 1 332 ? -15.898 -15.453 -6.797 1 89.88 332 LEU B O 1
ATOM 6461 N N . THR B 1 333 ? -15.758 -17.672 -7.328 1 86.25 333 THR B N 1
ATOM 6462 C CA . THR B 1 333 ? -17.016 -17.938 -6.629 1 86.25 333 THR B CA 1
ATOM 6463 C C . THR B 1 333 ? -16.828 -19.078 -5.625 1 86.25 333 THR B C 1
ATOM 6465 O O . THR B 1 333 ? -17.75 -19.391 -4.871 1 86.25 333 THR B O 1
ATOM 6468 N N . HIS B 1 334 ? -15.695 -19.688 -5.562 1 88.75 334 HIS B N 1
ATOM 6469 C CA . HIS B 1 334 ? -15.516 -20.844 -4.699 1 88.75 334 HIS B CA 1
ATOM 6470 C C . HIS B 1 334 ? -15.844 -20.516 -3.246 1 88.75 334 HIS B C 1
ATOM 6472 O O . HIS B 1 334 ? -15.359 -19.516 -2.713 1 88.75 334 HIS B O 1
ATOM 6478 N N . GLU B 1 335 ? -16.547 -21.344 -2.598 1 88.62 335 GLU B N 1
ATOM 6479 C CA . GLU B 1 335 ? -17.125 -21.078 -1.284 1 88.62 335 GLU B CA 1
ATOM 6480 C C . GLU B 1 335 ? -16.031 -20.938 -0.223 1 88.62 335 GLU B C 1
ATOM 6482 O O . GLU B 1 335 ? -16.188 -20.172 0.737 1 88.62 335 GLU B O 1
ATOM 6487 N N . ARG B 1 336 ? -14.906 -21.531 -0.382 1 89.88 336 ARG B N 1
ATOM 6488 C CA . ARG B 1 336 ? -13.836 -21.516 0.615 1 89.88 336 ARG B CA 1
ATOM 6489 C C . ARG B 1 336 ? -13.234 -20.109 0.74 1 89.88 336 ARG B C 1
ATOM 6491 O O . ARG B 1 336 ? -12.508 -19.828 1.695 1 89.88 336 ARG B O 1
ATOM 6498 N N . HIS B 1 337 ? -13.586 -19.25 -0.187 1 91.75 337 HIS B N 1
ATOM 6499 C CA . HIS B 1 337 ? -13.047 -17.891 -0.156 1 91.75 337 HIS B CA 1
ATOM 6500 C C . HIS B 1 337 ? -14.016 -16.922 0.521 1 91.75 337 HIS B C 1
ATOM 6502 O O . HIS B 1 337 ? -13.656 -15.781 0.802 1 91.75 337 HIS B O 1
ATOM 6508 N N . PHE B 1 338 ? -15.289 -17.406 0.845 1 90.56 338 PHE B N 1
ATOM 6509 C CA . PHE B 1 338 ? -16.312 -16.422 1.203 1 90.56 338 PHE B CA 1
ATOM 6510 C C . PHE B 1 338 ? -17.141 -16.922 2.387 1 90.56 338 PHE B C 1
ATOM 6512 O O . PHE B 1 338 ? -17.531 -16.125 3.244 1 90.56 338 PHE B O 1
ATOM 6519 N N . ASP B 1 339 ? -17.469 -18.25 2.469 1 91.94 339 ASP B N 1
ATOM 6520 C CA . ASP B 1 339 ? -18.562 -18.75 3.279 1 91.94 339 ASP B CA 1
ATOM 6521 C C . ASP B 1 339 ? -18.109 -19.031 4.707 1 91.94 339 ASP B C 1
ATOM 6523 O O . ASP B 1 339 ? -17.734 -20.156 5.035 1 91.94 339 ASP B O 1
ATOM 6527 N N . THR B 1 340 ? -18.328 -18.078 5.551 1 91.81 340 THR B N 1
ATOM 6528 C CA . THR B 1 340 ? -17.875 -18.188 6.938 1 91.81 340 THR B CA 1
ATOM 6529 C C . THR B 1 340 ? -18.875 -19.016 7.754 1 91.81 340 THR B C 1
ATOM 6531 O O . THR B 1 340 ? -18.625 -19.312 8.922 1 91.81 340 THR B O 1
ATOM 6534 N N . LYS B 1 341 ? -20.016 -19.312 7.188 1 89.75 341 LYS B N 1
ATOM 6535 C CA . LYS B 1 341 ? -20.969 -20.203 7.859 1 89.75 341 LYS B CA 1
ATOM 6536 C C . LYS B 1 341 ? -20.594 -21.656 7.676 1 89.75 341 LYS B C 1
ATOM 6538 O O . LYS B 1 341 ? -20.656 -22.453 8.617 1 89.75 341 LYS B O 1
ATOM 6543 N N . ARG B 1 342 ? -20.156 -21.922 6.484 1 91.19 342 ARG B N 1
ATOM 6544 C CA . ARG B 1 342 ? -19.797 -23.297 6.152 1 91.19 342 ARG B CA 1
ATOM 6545 C C . ARG B 1 342 ? -18.391 -23.625 6.648 1 91.19 342 ARG B C 1
ATOM 6547 O O . ARG B 1 342 ? -18.125 -24.781 7.012 1 91.19 342 ARG B O 1
ATOM 6554 N N . TYR B 1 343 ? -17.516 -22.672 6.578 1 91.44 343 TYR B N 1
ATOM 6555 C CA . TYR B 1 343 ? -16.109 -22.922 6.906 1 91.44 343 TYR B CA 1
ATOM 6556 C C . TYR B 1 343 ? -15.656 -22.031 8.055 1 91.44 343 TYR B C 1
ATOM 6558 O O . TYR B 1 343 ? -15.906 -20.812 8.047 1 91.44 343 TYR B O 1
ATOM 6566 N N . ASP B 1 344 ? -14.914 -22.625 8.93 1 90.69 344 ASP B N 1
ATOM 6567 C CA . ASP B 1 344 ? -14.305 -21.844 10 1 90.69 344 ASP B CA 1
ATOM 6568 C C . ASP B 1 344 ? -13.094 -21.062 9.5 1 90.69 344 ASP B C 1
ATOM 6570 O O . ASP B 1 344 ? -12.609 -21.312 8.391 1 90.69 344 ASP B O 1
ATOM 6574 N N . GLN B 1 345 ? -12.648 -20.219 10.352 1 86.25 345 GLN B N 1
ATOM 6575 C CA . GLN B 1 345 ? -11.555 -19.328 9.969 1 86.25 345 GLN B CA 1
ATOM 6576 C C . GLN B 1 345 ? -10.328 -20.125 9.516 1 86.25 345 GLN B C 1
ATOM 6578 O O . GLN B 1 345 ? -9.633 -19.703 8.586 1 86.25 345 GLN B O 1
ATOM 6583 N N . SER B 1 346 ? -10.148 -21.234 10.117 1 88.69 346 SER B N 1
ATOM 6584 C CA . SER B 1 346 ? -8.969 -22.047 9.805 1 88.69 346 SER B CA 1
ATOM 6585 C C . SER B 1 346 ? -9.172 -22.828 8.508 1 88.69 346 SER B C 1
ATOM 6587 O O . SER B 1 346 ? -8.219 -23.359 7.949 1 88.69 346 SER B O 1
ATOM 6589 N N . GLU B 1 347 ? -10.406 -22.812 8.047 1 91.75 347 GLU B N 1
ATOM 6590 C CA . GLU B 1 347 ? -10.711 -23.562 6.836 1 91.75 347 GLU B CA 1
ATOM 6591 C C . GLU B 1 347 ? -10.844 -22.641 5.625 1 91.75 347 GLU B C 1
ATOM 6593 O O . GLU B 1 347 ? -10.852 -23.109 4.484 1 91.75 347 GLU B O 1
ATOM 6598 N N . LEU B 1 348 ? -10.992 -21.422 5.945 1 93.5 348 LEU B N 1
ATOM 6599 C CA . LEU B 1 348 ? -11.016 -20.453 4.848 1 93.5 348 LEU B CA 1
ATOM 6600 C C . LEU B 1 348 ? -9.648 -20.375 4.172 1 93.5 348 LEU B C 1
ATOM 6602 O O . LEU B 1 348 ? -8.617 -20.406 4.848 1 93.5 348 LEU B O 1
ATOM 6606 N N . LEU B 1 349 ? -9.68 -20.281 2.854 1 94.81 349 LEU B N 1
ATOM 6607 C CA . LEU B 1 349 ? -8.438 -20.297 2.098 1 94.81 349 LEU B CA 1
ATOM 6608 C C . LEU B 1 349 ? -8.281 -19.016 1.287 1 94.81 349 LEU B C 1
ATOM 6610 O O . LEU B 1 349 ? -9.25 -18.531 0.7 1 94.81 349 LEU B O 1
ATOM 6614 N N . VAL B 1 350 ? -7.109 -18.453 1.317 1 96.88 350 VAL B N 1
ATOM 6615 C CA . VAL B 1 350 ? -6.738 -17.391 0.387 1 96.88 350 VAL B CA 1
ATOM 6616 C C . VAL B 1 350 ? -6.539 -17.969 -1.01 1 96.88 350 VAL B C 1
ATOM 6618 O O . VAL B 1 350 ? -5.844 -18.984 -1.175 1 96.88 350 VAL B O 1
ATOM 6621 N N . PRO B 1 351 ? -7.168 -17.375 -2.025 1 95.25 351 PRO B N 1
ATOM 6622 C CA . PRO B 1 351 ? -6.953 -17.875 -3.383 1 95.25 351 PRO B CA 1
ATOM 6623 C C . PRO B 1 351 ? -5.477 -17.953 -3.758 1 95.25 351 PRO B C 1
ATOM 6625 O O . PRO B 1 351 ? -4.691 -17.078 -3.361 1 95.25 351 PRO B O 1
ATOM 6628 N N . GLY B 1 352 ? -5.105 -18.984 -4.551 1 95.75 352 GLY B N 1
ATOM 6629 C CA . GLY B 1 352 ? -3.721 -19.234 -4.91 1 95.75 352 GLY B CA 1
ATOM 6630 C C . GLY B 1 352 ? -3.035 -18.016 -5.527 1 95.75 352 GLY B C 1
ATOM 6631 O O . GLY B 1 352 ? -1.881 -17.734 -5.207 1 95.75 352 GLY B O 1
ATOM 6632 N N . GLY B 1 353 ? -3.688 -17.359 -6.406 1 96.62 353 GLY B N 1
ATOM 6633 C CA . GLY B 1 353 ? -3.109 -16.172 -7.023 1 96.62 353 GLY B CA 1
ATOM 6634 C C . GLY B 1 353 ? -2.768 -15.086 -6.023 1 96.62 353 GLY B C 1
ATOM 6635 O O . GLY B 1 353 ? -1.804 -14.336 -6.211 1 96.62 353 GLY B O 1
ATOM 6636 N N . LEU B 1 354 ? -3.586 -14.953 -4.984 1 97.88 354 LEU B N 1
ATOM 6637 C CA . LEU B 1 354 ? -3.309 -13.969 -3.943 1 97.88 354 LEU B CA 1
ATOM 6638 C C . LEU B 1 354 ? -2.156 -14.422 -3.057 1 97.88 354 LEU B C 1
ATOM 6640 O O . LEU B 1 354 ? -1.383 -13.594 -2.564 1 97.88 354 LEU B O 1
ATOM 6644 N N . VAL B 1 355 ? -2.037 -15.719 -2.855 1 98.25 355 VAL B N 1
ATOM 6645 C CA . VAL B 1 355 ? -0.906 -16.266 -2.107 1 98.25 355 VAL B CA 1
ATOM 6646 C C . VAL B 1 355 ? 0.399 -15.906 -2.818 1 98.25 355 VAL B C 1
ATOM 6648 O O . VAL B 1 355 ? 1.348 -15.438 -2.189 1 98.25 355 VAL B O 1
ATOM 6651 N N . LEU B 1 356 ? 0.391 -16.125 -4.086 1 98 356 LEU B N 1
ATOM 6652 C CA . LEU B 1 356 ? 1.557 -15.734 -4.871 1 98 356 LEU B CA 1
ATOM 6653 C C . LEU B 1 356 ? 1.826 -14.242 -4.734 1 98 356 LEU B C 1
ATOM 6655 O O . LEU B 1 356 ? 2.973 -13.828 -4.543 1 98 356 LEU B O 1
ATOM 6659 N N . GLY B 1 357 ? 0.788 -13.438 -4.832 1 98 357 GLY B N 1
ATOM 6660 C CA . GLY B 1 357 ? 0.925 -11.992 -4.73 1 98 357 GLY B CA 1
ATOM 6661 C C . GLY B 1 357 ? 1.59 -11.547 -3.441 1 98 357 GLY B C 1
ATOM 6662 O O . GLY B 1 357 ? 2.492 -10.711 -3.461 1 98 357 GLY B O 1
ATOM 6663 N N . ILE B 1 358 ? 1.151 -12.062 -2.318 1 98.31 358 ILE B N 1
ATOM 6664 C CA . ILE B 1 358 ? 1.66 -11.609 -1.03 1 98.31 358 ILE B CA 1
ATOM 6665 C C . ILE B 1 358 ? 3.098 -12.086 -0.844 1 98.31 358 ILE B C 1
ATOM 6667 O O . ILE B 1 358 ? 3.916 -11.391 -0.235 1 98.31 358 ILE B O 1
ATOM 6671 N N . VAL B 1 359 ? 3.482 -13.25 -1.369 1 98.5 359 VAL B N 1
ATOM 6672 C CA . VAL B 1 359 ? 4.852 -13.742 -1.268 1 98.5 359 VAL B CA 1
ATOM 6673 C C . VAL B 1 359 ? 5.773 -12.898 -2.139 1 98.5 359 VAL B C 1
ATOM 6675 O O . VAL B 1 359 ? 6.867 -12.516 -1.711 1 98.5 359 VAL B O 1
ATOM 6678 N N . GLN B 1 360 ? 5.328 -12.609 -3.34 1 98 360 GLN B N 1
ATOM 6679 C CA . GLN B 1 360 ? 6.102 -11.719 -4.195 1 98 360 GLN B CA 1
ATOM 6680 C C . GLN B 1 360 ? 6.289 -10.352 -3.541 1 98 360 GLN B C 1
ATOM 6682 O O . GLN B 1 360 ? 7.363 -9.758 -3.629 1 98 360 GLN B O 1
ATOM 6687 N N . SER B 1 361 ? 5.242 -9.891 -2.961 1 96.88 361 SER B N 1
ATOM 6688 C CA . SER B 1 361 ? 5.293 -8.609 -2.271 1 96.88 361 SER B CA 1
ATOM 6689 C C . SER B 1 361 ? 6.32 -8.625 -1.146 1 96.88 361 SER B C 1
ATOM 6691 O O . SER B 1 361 ? 7.043 -7.645 -0.942 1 96.88 361 SER B O 1
ATOM 6693 N N . ALA B 1 362 ? 6.426 -9.695 -0.427 1 96.69 362 ALA B N 1
ATOM 6694 C CA . ALA B 1 362 ? 7.355 -9.828 0.691 1 96.69 362 ALA B CA 1
ATOM 6695 C C . ALA B 1 362 ? 8.805 -9.727 0.217 1 96.69 362 ALA B C 1
ATOM 6697 O O . ALA B 1 362 ? 9.688 -9.32 0.977 1 96.69 362 ALA B O 1
ATOM 6698 N N . ALA B 1 363 ? 9.055 -10.055 -1.017 1 96.44 363 ALA B N 1
ATOM 6699 C CA . ALA B 1 363 ? 10.414 -10.055 -1.548 1 96.44 363 ALA B CA 1
ATOM 6700 C C . ALA B 1 363 ? 10.664 -8.836 -2.432 1 96.44 363 ALA B C 1
ATOM 6702 O O . ALA B 1 363 ? 11.773 -8.648 -2.941 1 96.44 363 ALA B O 1
ATOM 6703 N N . SER B 1 364 ? 9.695 -8.031 -2.621 1 93.81 364 SER B N 1
ATOM 6704 C CA . SER B 1 364 ? 9.695 -7.016 -3.668 1 93.81 364 SER B CA 1
ATOM 6705 C C . SER B 1 364 ? 10.766 -5.961 -3.418 1 93.81 364 SER B C 1
ATOM 6707 O O . SER B 1 364 ? 11.438 -5.516 -4.352 1 93.81 364 SER B O 1
ATOM 6709 N N . ARG B 1 365 ? 10.938 -5.57 -2.191 1 90.12 365 ARG B N 1
ATOM 6710 C CA . ARG B 1 365 ? 11.883 -4.508 -1.867 1 90.12 365 ARG B CA 1
ATOM 6711 C C . ARG B 1 365 ? 13.305 -4.914 -2.229 1 90.12 365 ARG B C 1
ATOM 6713 O O . ARG B 1 365 ? 14.055 -4.129 -2.816 1 90.12 365 ARG B O 1
ATOM 6720 N N . ASP B 1 366 ? 13.672 -6.105 -1.922 1 92.31 366 ASP B N 1
ATOM 6721 C CA . ASP B 1 366 ? 15.047 -6.574 -2.111 1 92.31 366 ASP B CA 1
ATOM 6722 C C . ASP B 1 366 ? 15.336 -6.848 -3.586 1 92.31 366 ASP B C 1
ATOM 6724 O O . ASP B 1 366 ? 16.484 -6.785 -4.023 1 92.31 366 ASP B O 1
ATOM 6728 N N . PHE B 1 367 ? 14.336 -7.109 -4.371 1 95 367 PHE B N 1
ATOM 6729 C CA . PHE B 1 367 ? 14.523 -7.406 -5.785 1 95 367 PHE B CA 1
ATOM 6730 C C . PHE B 1 367 ? 14.359 -6.148 -6.629 1 95 367 PHE B C 1
ATOM 6732 O O . PHE B 1 367 ? 14.555 -6.176 -7.844 1 95 367 PHE B O 1
ATOM 6739 N N . HIS B 1 368 ? 13.914 -5.078 -5.996 1 91.56 368 HIS B N 1
ATOM 6740 C CA . HIS B 1 368 ? 13.797 -3.826 -6.73 1 91.56 368 HIS B CA 1
ATOM 6741 C C . HIS B 1 368 ? 15.086 -3.502 -7.477 1 91.56 368 HIS B C 1
ATOM 6743 O O . HIS B 1 368 ? 16.172 -3.631 -6.918 1 91.56 368 HIS B O 1
ATOM 6749 N N . GLU B 1 369 ? 14.977 -3.232 -8.805 1 92.94 369 GLU B N 1
ATOM 6750 C CA . GLU B 1 369 ? 13.789 -2.83 -9.547 1 92.94 369 GLU B CA 1
ATOM 6751 C C . GLU B 1 369 ? 13.445 -3.846 -10.633 1 92.94 369 GLU B C 1
ATOM 6753 O O . GLU B 1 369 ? 14.164 -3.955 -11.633 1 92.94 369 GLU B O 1
ATOM 6758 N N . ILE B 1 370 ? 12.375 -4.543 -10.469 1 96.69 370 ILE B N 1
ATOM 6759 C CA . ILE B 1 370 ? 11.93 -5.57 -11.398 1 96.69 370 ILE B CA 1
ATOM 6760 C C . ILE B 1 370 ? 11.211 -4.926 -12.578 1 96.69 370 ILE B C 1
ATOM 6762 O O . ILE B 1 370 ? 10.359 -4.055 -12.391 1 96.69 370 ILE B O 1
ATOM 6766 N N . LEU B 1 371 ? 11.555 -5.383 -13.781 1 97.75 371 LEU B N 1
ATOM 6767 C CA . LEU B 1 371 ? 10.906 -4.895 -14.992 1 97.75 371 LEU B CA 1
ATOM 6768 C C . LEU B 1 371 ? 9.992 -5.965 -15.586 1 97.75 371 LEU B C 1
ATOM 6770 O O . LEU B 1 371 ? 8.961 -5.645 -16.172 1 97.75 371 LEU B O 1
ATOM 6774 N N . HIS B 1 372 ? 10.414 -7.172 -15.461 1 98.06 372 HIS B N 1
ATOM 6775 C CA . HIS B 1 372 ? 9.703 -8.305 -16.047 1 98.06 372 HIS B CA 1
ATOM 6776 C C . HIS B 1 372 ? 9.961 -9.578 -15.25 1 98.06 372 HIS B C 1
ATOM 6778 O O . HIS B 1 372 ? 11.031 -9.742 -14.656 1 98.06 372 HIS B O 1
ATOM 6784 N N . GLU B 1 373 ? 8.969 -10.484 -15.305 1 97.06 373 GLU B N 1
ATOM 6785 C CA . GLU B 1 373 ? 9.102 -11.75 -14.578 1 97.06 373 GLU B CA 1
ATOM 6786 C C . GLU B 1 373 ? 8.5 -12.906 -15.375 1 97.06 373 GLU B C 1
ATOM 6788 O O . GLU B 1 373 ? 7.555 -12.719 -16.141 1 97.06 373 GLU B O 1
ATOM 6793 N N . GLU B 1 374 ? 9.109 -14 -15.164 1 97 374 GLU B N 1
ATOM 6794 C CA . GLU B 1 374 ? 8.602 -15.305 -15.586 1 97 374 GLU B CA 1
ATOM 6795 C C . GLU B 1 374 ? 8.531 -16.266 -14.406 1 97 374 GLU B C 1
ATOM 6797 O O . GLU B 1 374 ? 9.438 -16.312 -13.57 1 97 374 GLU B O 1
ATOM 6802 N N . LEU B 1 375 ? 7.426 -16.906 -14.297 1 97.44 375 LEU B N 1
ATOM 6803 C CA . LEU B 1 375 ? 7.293 -17.953 -13.289 1 97.44 375 LEU B CA 1
ATOM 6804 C C . LEU B 1 375 ? 7.52 -19.344 -13.898 1 97.44 375 LEU B C 1
ATOM 6806 O O . LEU B 1 375 ? 6.707 -19.812 -14.695 1 97.44 375 LEU B O 1
ATOM 6810 N N . LEU B 1 376 ? 8.57 -19.953 -13.523 1 95.12 376 LEU B N 1
ATOM 6811 C CA . LEU B 1 376 ? 8.961 -21.25 -14.086 1 95.12 376 LEU B CA 1
ATOM 6812 C C . LEU B 1 376 ? 8.156 -22.375 -13.461 1 95.12 376 LEU B C 1
ATOM 6814 O O . LEU B 1 376 ? 7.66 -23.25 -14.172 1 95.12 376 LEU B O 1
ATOM 6818 N N . HIS B 1 377 ? 8.109 -22.328 -12.18 1 94.5 377 HIS B N 1
ATOM 6819 C CA . HIS B 1 377 ? 7.418 -23.359 -11.414 1 94.5 377 HIS B CA 1
ATOM 6820 C C . HIS B 1 377 ? 6.969 -22.828 -10.055 1 94.5 377 HIS B C 1
ATOM 6822 O O . HIS B 1 377 ? 7.688 -22.062 -9.414 1 94.5 377 HIS B O 1
ATOM 6828 N N . LEU B 1 378 ? 5.793 -23.25 -9.648 1 96.88 378 LEU B N 1
ATOM 6829 C CA . LEU B 1 378 ? 5.289 -22.906 -8.328 1 96.88 378 LEU B CA 1
ATOM 6830 C C . LEU B 1 378 ? 4.441 -24.047 -7.758 1 96.88 378 LEU B C 1
ATOM 6832 O O . LEU B 1 378 ? 3.557 -24.562 -8.445 1 96.88 378 LEU B O 1
ATOM 6836 N N . ASN B 1 379 ? 4.746 -24.484 -6.531 1 96.19 379 ASN B N 1
ATOM 6837 C CA . ASN B 1 379 ? 3.918 -25.422 -5.777 1 96.19 379 ASN B CA 1
ATOM 6838 C C . ASN B 1 379 ? 3.35 -24.781 -4.516 1 96.19 379 ASN B C 1
ATOM 6840 O O . ASN B 1 379 ? 4.07 -24.094 -3.781 1 96.19 379 ASN B O 1
ATOM 6844 N N . PHE B 1 380 ? 2.096 -24.953 -4.359 1 96.75 380 PHE B N 1
ATOM 6845 C CA . PHE B 1 380 ? 1.51 -24.641 -3.061 1 96.75 380 PHE B CA 1
ATOM 6846 C C . PHE B 1 380 ? 1.717 -25.781 -2.078 1 96.75 380 PHE B C 1
ATOM 6848 O O . PHE B 1 380 ? 1.382 -26.938 -2.377 1 96.75 380 PHE B O 1
ATOM 6855 N N . ILE B 1 381 ? 2.27 -25.531 -0.936 1 96.62 381 ILE B N 1
ATOM 6856 C CA . ILE B 1 381 ? 2.693 -26.562 -0.006 1 96.62 381 ILE B CA 1
ATOM 6857 C C . ILE B 1 381 ? 1.706 -26.656 1.156 1 96.62 381 ILE B C 1
ATOM 6859 O O . ILE B 1 381 ? 1.168 -27.719 1.443 1 96.62 381 ILE B O 1
ATOM 6863 N N . ASN B 1 382 ? 1.502 -25.547 1.823 1 96.44 382 ASN B N 1
ATOM 6864 C CA . ASN B 1 382 ? 0.526 -25.438 2.902 1 96.44 382 ASN B CA 1
ATOM 6865 C C . ASN B 1 382 ? -0.504 -24.344 2.617 1 96.44 382 ASN B C 1
ATOM 6867 O O . ASN B 1 382 ? -0.234 -23.406 1.859 1 96.44 382 ASN B O 1
ATOM 6871 N N . SER B 1 383 ? -1.643 -24.516 3.244 1 95.62 383 SER B N 1
ATOM 6872 C CA . SER B 1 383 ? -2.717 -23.547 3.062 1 95.62 383 SER B CA 1
ATOM 6873 C C . SER B 1 383 ? -2.395 -22.219 3.756 1 95.62 383 SER B C 1
ATOM 6875 O O . SER B 1 383 ? -1.69 -22.203 4.77 1 95.62 383 SER B O 1
ATOM 6877 N N . LEU B 1 384 ? -2.834 -21.188 3.166 1 97.31 384 LEU B N 1
ATOM 6878 C CA . LEU B 1 384 ? -2.793 -19.859 3.773 1 97.31 384 LEU B CA 1
ATOM 6879 C C . LEU B 1 384 ? -4.199 -19.375 4.117 1 97.31 384 LEU B C 1
ATOM 6881 O O . LEU B 1 384 ? -5.105 -19.453 3.283 1 97.31 384 LEU B O 1
ATOM 6885 N N . ASN B 1 385 ? -4.414 -18.922 5.332 1 97 385 ASN B N 1
ATOM 6886 C CA . ASN B 1 385 ? -5.676 -18.359 5.781 1 97 385 ASN B CA 1
ATOM 6887 C C . ASN B 1 385 ? -5.598 -16.844 5.887 1 97 385 ASN B C 1
ATOM 6889 O O . ASN B 1 385 ? -4.523 -16.281 6.125 1 97 385 ASN B O 1
ATOM 6893 N N . PRO B 1 386 ? -6.738 -16.203 5.664 1 95.38 386 PRO B N 1
ATOM 6894 C CA . PRO B 1 386 ? -6.715 -14.75 5.848 1 95.38 386 PRO B CA 1
ATOM 6895 C C . PRO B 1 386 ? -6.203 -14.328 7.223 1 95.38 386 PRO B C 1
ATOM 6897 O O . PRO B 1 386 ? -6.547 -14.961 8.227 1 95.38 386 PRO B O 1
ATOM 6900 N N . GLY B 1 387 ? -5.355 -13.305 7.227 1 94 387 GLY B N 1
ATOM 6901 C CA . GLY B 1 387 ? -4.832 -12.805 8.492 1 94 387 GLY B CA 1
ATOM 6902 C C . GLY B 1 387 ? -3.471 -13.383 8.836 1 94 387 GLY B C 1
ATOM 6903 O O . GLY B 1 387 ? -2.748 -12.82 9.664 1 94 387 GLY B O 1
ATOM 6904 N N . ASN B 1 388 ? -3.09 -14.578 8.234 1 96.06 388 ASN B N 1
ATOM 6905 C CA . ASN B 1 388 ? -1.739 -15.094 8.445 1 96.06 388 ASN B CA 1
ATOM 6906 C C . ASN B 1 388 ? -0.683 -14.102 7.961 1 96.06 388 ASN B C 1
ATOM 6908 O O . ASN B 1 388 ? -0.842 -13.484 6.906 1 96.06 388 ASN B O 1
ATOM 6912 N N . ILE B 1 389 ? 0.31 -13.93 8.773 1 96.94 389 ILE B N 1
ATOM 6913 C CA . ILE B 1 389 ? 1.449 -13.125 8.344 1 96.94 389 ILE B CA 1
ATOM 6914 C C . ILE B 1 389 ? 2.318 -13.938 7.387 1 96.94 389 ILE B C 1
ATOM 6916 O O . ILE B 1 389 ? 2.549 -15.133 7.605 1 96.94 389 ILE B O 1
ATOM 6920 N N . VAL B 1 390 ? 2.809 -13.25 6.34 1 98.06 390 VAL B N 1
ATOM 6921 C CA . VAL B 1 390 ? 3.602 -13.945 5.332 1 98.06 390 VAL B CA 1
ATOM 6922 C C . VAL B 1 390 ? 4.926 -13.211 5.121 1 98.06 390 VAL B C 1
ATOM 6924 O O . VAL B 1 390 ? 4.941 -11.992 4.926 1 98.06 390 VAL B O 1
ATOM 6927 N N . GLY B 1 391 ? 6.035 -13.914 5.281 1 97.88 391 GLY B N 1
ATOM 6928 C CA . GLY B 1 391 ? 7.363 -13.5 4.855 1 97.88 391 GLY B CA 1
ATOM 6929 C C . GLY B 1 391 ? 7.934 -14.383 3.76 1 97.88 391 GLY B C 1
ATOM 6930 O O . GLY B 1 391 ? 7.234 -15.242 3.217 1 97.88 391 GLY B O 1
ATOM 6931 N N . ALA B 1 392 ? 9.203 -14.094 3.377 1 98.44 392 ALA B N 1
ATOM 6932 C CA . ALA B 1 392 ? 9.797 -14.883 2.299 1 98.44 392 ALA B CA 1
ATOM 6933 C C . ALA B 1 392 ? 11.312 -14.953 2.441 1 98.44 392 ALA B C 1
ATOM 6935 O O . ALA B 1 392 ? 11.93 -14.086 3.064 1 98.44 392 ALA B O 1
ATOM 6936 N N . ILE B 1 393 ? 11.875 -16.031 1.948 1 98.56 393 ILE B N 1
ATOM 6937 C CA . ILE B 1 393 ? 13.305 -16.141 1.717 1 98.56 393 ILE B CA 1
ATOM 6938 C C . ILE B 1 393 ? 13.57 -16.484 0.253 1 98.56 393 ILE B C 1
ATOM 6940 O O . ILE B 1 393 ? 12.758 -17.172 -0.385 1 98.56 393 ILE B O 1
ATOM 6944 N N . SER B 1 394 ? 14.672 -16.031 -0.261 1 98.5 394 SER B N 1
ATOM 6945 C CA . SER B 1 394 ? 14.992 -16.266 -1.664 1 98.5 394 SER B CA 1
ATOM 6946 C C . SER B 1 394 ? 16.438 -16.703 -1.834 1 98.5 394 SER B C 1
ATOM 6948 O O . SER B 1 394 ? 17.344 -16.094 -1.268 1 98.5 394 SER B O 1
ATOM 6950 N N . TYR B 1 395 ? 16.625 -17.734 -2.551 1 98.38 395 TYR B N 1
ATOM 6951 C CA . TYR B 1 395 ? 17.938 -18.219 -2.928 1 98.38 395 TYR B CA 1
ATOM 6952 C C . TYR B 1 395 ? 18.266 -17.859 -4.375 1 98.38 395 TYR B C 1
ATOM 6954 O O . TYR B 1 395 ? 17.531 -18.25 -5.289 1 98.38 395 TYR B O 1
ATOM 6962 N N . ILE B 1 396 ? 19.344 -17.156 -4.59 1 98.12 396 ILE B N 1
ATOM 6963 C CA . ILE B 1 396 ? 19.75 -16.734 -5.922 1 98.12 396 ILE B CA 1
ATOM 6964 C C . ILE B 1 396 ? 20.516 -17.844 -6.621 1 98.12 396 ILE B C 1
ATOM 6966 O O . ILE B 1 396 ? 21.656 -18.156 -6.25 1 98.12 396 ILE B O 1
ATOM 6970 N N . GLN B 1 397 ? 19.875 -18.391 -7.664 1 97.31 397 GLN B N 1
ATOM 6971 C CA . GLN B 1 397 ? 20.516 -19.469 -8.422 1 97.31 397 GLN B CA 1
ATOM 6972 C C . GLN B 1 397 ? 21.609 -18.906 -9.328 1 97.31 397 GLN B C 1
ATOM 6974 O O . GLN B 1 397 ? 22.719 -19.422 -9.367 1 97.31 397 GLN B O 1
ATOM 6979 N N . SER B 1 398 ? 21.297 -17.875 -10.031 1 97.06 398 SER B N 1
ATOM 6980 C CA . SER B 1 398 ? 22.203 -17.266 -10.992 1 97.06 398 SER B CA 1
ATOM 6981 C C . SER B 1 398 ? 21.859 -15.797 -11.234 1 97.06 398 SER B C 1
ATOM 6983 O O . SER B 1 398 ? 20.719 -15.375 -10.984 1 97.06 398 SER B O 1
ATOM 6985 N N . VAL B 1 399 ? 22.828 -15.062 -11.602 1 96.94 399 VAL B N 1
ATOM 6986 C CA . VAL B 1 399 ? 22.703 -13.68 -12.07 1 96.94 399 VAL B CA 1
ATOM 6987 C C . VAL B 1 399 ? 23.453 -13.516 -13.383 1 96.94 399 VAL B C 1
ATOM 6989 O O . VAL B 1 399 ? 24.672 -13.68 -13.438 1 96.94 399 VAL B O 1
ATOM 6992 N N . GLU B 1 400 ? 22.719 -13.227 -14.383 1 96.31 400 GLU B N 1
ATOM 6993 C CA . GLU B 1 400 ? 23.312 -13.07 -15.711 1 96.31 400 GLU B CA 1
ATOM 6994 C C . GLU B 1 400 ? 23.141 -11.641 -16.234 1 96.31 400 GLU B C 1
ATOM 6996 O O . GLU B 1 400 ? 22.062 -11.07 -16.141 1 96.31 400 GLU B O 1
ATOM 7001 N N . GLU B 1 401 ? 24.219 -11.141 -16.75 1 93.44 401 GLU B N 1
ATOM 7002 C CA . GLU B 1 401 ? 24.094 -9.836 -17.406 1 93.44 401 GLU B CA 1
ATOM 7003 C C . GLU B 1 401 ? 23.312 -9.945 -18.719 1 93.44 401 GLU B C 1
ATOM 7005 O O . GLU B 1 401 ? 23.516 -10.875 -19.5 1 93.44 401 GLU B O 1
ATOM 7010 N N . ALA B 1 402 ? 22.422 -9.117 -18.891 1 93 402 ALA B N 1
ATOM 7011 C CA . ALA B 1 402 ? 21.656 -9.109 -20.125 1 93 402 ALA B CA 1
ATOM 7012 C C . ALA B 1 402 ? 22.156 -8.039 -21.078 1 93 402 ALA B C 1
ATOM 7014 O O . ALA B 1 402 ? 23.047 -8.297 -21.891 1 93 402 ALA B O 1
ATOM 7015 N N . VAL B 1 403 ? 21.578 -6.84 -21.125 1 92.44 403 VAL B N 1
ATOM 7016 C CA . VAL B 1 403 ? 21.984 -5.699 -21.938 1 92.44 403 VAL B CA 1
ATOM 7017 C C . VAL B 1 403 ? 22.031 -4.441 -21.062 1 92.44 403 VAL B C 1
ATOM 7019 O O . VAL B 1 403 ? 21.141 -4.211 -20.25 1 92.44 403 VAL B O 1
ATOM 7022 N N . GLY B 1 404 ? 23.172 -3.697 -21.25 1 91.38 404 GLY B N 1
ATOM 7023 C CA . GLY B 1 404 ? 23.312 -2.516 -20.406 1 91.38 404 GLY B CA 1
ATOM 7024 C C . GLY B 1 404 ? 23.406 -2.84 -18.922 1 91.38 404 GLY B C 1
ATOM 7025 O O . GLY B 1 404 ? 24.219 -3.676 -18.531 1 91.38 404 GLY B O 1
ATOM 7026 N N . ASP B 1 405 ? 22.547 -2.117 -18.125 1 92.12 405 ASP B N 1
ATOM 7027 C CA . ASP B 1 405 ? 22.562 -2.371 -16.688 1 92.12 405 ASP B CA 1
ATOM 7028 C C . ASP B 1 405 ? 21.453 -3.336 -16.281 1 92.12 405 ASP B C 1
ATOM 7030 O O . ASP B 1 405 ? 21.062 -3.389 -15.117 1 92.12 405 ASP B O 1
ATOM 7034 N N . LEU B 1 406 ? 20.969 -3.992 -17.281 1 96.06 406 LEU B N 1
ATOM 7035 C CA . LEU B 1 406 ? 19.938 -4.98 -16.984 1 96.06 406 LEU B CA 1
ATOM 7036 C C . LEU B 1 406 ? 20.547 -6.34 -16.688 1 96.06 406 LEU B C 1
ATOM 7038 O O . LEU B 1 406 ? 21.562 -6.707 -17.281 1 96.06 406 LEU B O 1
ATOM 7042 N N . GLU B 1 407 ? 19.969 -7.02 -15.789 1 96.56 407 GLU B N 1
ATOM 7043 C CA . GLU B 1 407 ? 20.391 -8.375 -15.453 1 96.56 407 GLU B CA 1
ATOM 7044 C C . GLU B 1 407 ? 19.203 -9.312 -15.305 1 96.56 407 GLU B C 1
ATOM 7046 O O . GLU B 1 407 ? 18.078 -8.859 -15.062 1 96.56 407 GLU B O 1
ATOM 7051 N N . ILE B 1 408 ? 19.438 -10.57 -15.508 1 97.31 408 ILE B N 1
ATOM 7052 C CA . ILE B 1 408 ? 18.453 -11.625 -15.328 1 97.31 408 ILE B CA 1
ATOM 7053 C C . ILE B 1 408 ? 18.844 -12.508 -14.148 1 97.31 408 ILE B C 1
ATOM 7055 O O . ILE B 1 408 ? 19.938 -13.086 -14.141 1 97.31 408 ILE B O 1
ATOM 7059 N N . CYS B 1 409 ? 18 -12.586 -13.195 1 97.38 409 CYS B N 1
ATOM 7060 C CA . CYS B 1 409 ? 18.234 -13.414 -12.008 1 97.38 409 CYS B CA 1
ATOM 7061 C C . CYS B 1 409 ? 17.281 -14.602 -11.984 1 97.38 409 CYS B C 1
ATOM 7063 O O . CYS B 1 409 ? 16.062 -14.445 -12.172 1 97.38 409 CYS B O 1
ATOM 7065 N N . THR B 1 410 ? 17.812 -15.766 -11.836 1 97.69 410 THR B N 1
ATOM 7066 C CA . THR B 1 410 ? 17 -16.938 -11.531 1 97.69 410 THR B CA 1
ATOM 7067 C C . THR B 1 410 ? 16.969 -17.203 -10.031 1 97.69 410 THR B C 1
ATOM 7069 O O . THR B 1 410 ? 18.031 -17.328 -9.406 1 97.69 410 THR B O 1
ATOM 7072 N N . VAL B 1 411 ? 15.781 -17.281 -9.492 1 98.06 411 VAL B N 1
ATOM 7073 C CA . VAL B 1 411 ? 15.68 -17.312 -8.039 1 98.06 411 VAL B CA 1
ATOM 7074 C C . VAL B 1 411 ? 14.609 -18.328 -7.625 1 98.06 411 VAL B C 1
ATOM 7076 O O . VAL B 1 411 ? 13.641 -18.547 -8.352 1 98.06 411 VAL B O 1
ATOM 7079 N N . ARG B 1 412 ? 14.82 -19.031 -6.539 1 98 412 ARG B N 1
ATOM 7080 C CA . ARG B 1 412 ? 13.758 -19.734 -5.832 1 98 412 ARG B CA 1
ATOM 7081 C C . ARG B 1 412 ? 13.352 -19 -4.562 1 98 412 ARG B C 1
ATOM 7083 O O . ARG B 1 412 ? 14.203 -18.672 -3.73 1 98 412 ARG B O 1
ATOM 7090 N N . THR B 1 413 ? 12.125 -18.703 -4.418 1 98.56 413 THR B N 1
ATOM 7091 C CA . THR B 1 413 ? 11.578 -18.031 -3.248 1 98.56 413 THR B CA 1
ATOM 7092 C C . THR B 1 413 ? 10.648 -18.969 -2.475 1 98.56 413 THR B C 1
ATOM 7094 O O . THR B 1 413 ? 9.812 -19.641 -3.066 1 98.56 413 THR B O 1
ATOM 7097 N N . LEU B 1 414 ? 10.805 -19.062 -1.2 1 98.56 414 LEU B N 1
ATOM 7098 C CA . LEU B 1 414 ? 9.875 -19.719 -0.297 1 98.56 414 LEU B CA 1
ATOM 7099 C C . LEU B 1 414 ? 9.016 -18.703 0.444 1 98.56 414 LEU B C 1
ATOM 7101 O O . LEU B 1 414 ? 9.547 -17.781 1.076 1 98.56 414 LEU B O 1
ATOM 7105 N N . GLY B 1 415 ? 7.691 -18.812 0.248 1 98.75 415 GLY B N 1
ATOM 7106 C CA . GLY B 1 415 ? 6.789 -18.078 1.124 1 98.75 415 GLY B CA 1
ATOM 7107 C C . GLY B 1 415 ? 6.566 -18.766 2.459 1 98.75 415 GLY B C 1
ATOM 7108 O O . GLY B 1 415 ? 6.316 -19.969 2.51 1 98.75 415 GLY B O 1
ATOM 7109 N N . ILE B 1 416 ? 6.625 -18.078 3.518 1 98.62 416 ILE B N 1
ATOM 7110 C CA . ILE B 1 416 ? 6.59 -18.641 4.859 1 98.62 416 ILE B CA 1
ATOM 7111 C C . ILE B 1 416 ? 5.539 -17.922 5.699 1 98.62 416 ILE B C 1
ATOM 7113 O O . ILE B 1 416 ? 5.559 -16.688 5.805 1 98.62 416 ILE B O 1
ATOM 7117 N N . LYS B 1 417 ? 4.629 -18.672 6.309 1 97.94 417 LYS B N 1
ATOM 7118 C CA . LYS B 1 417 ? 3.572 -18.031 7.086 1 97.94 417 LYS B CA 1
ATOM 7119 C C . LYS B 1 417 ? 3.893 -18.062 8.578 1 97.94 417 LYS B C 1
ATOM 7121 O O . LYS B 1 417 ? 4.543 -18.984 9.062 1 97.94 417 LYS B O 1
ATOM 7126 N N . ASN B 1 418 ? 3.48 -16.984 9.25 1 96.25 418 ASN B N 1
ATOM 7127 C CA . ASN B 1 418 ? 3.438 -16.844 10.703 1 96.25 418 ASN B CA 1
ATOM 7128 C C . ASN B 1 418 ? 4.816 -17.047 11.32 1 96.25 418 ASN B C 1
ATOM 7130 O O . ASN B 1 418 ? 4.953 -17.734 12.336 1 96.25 418 ASN B O 1
ATOM 7134 N N . LEU B 1 419 ? 5.816 -16.578 10.688 1 94.94 419 LEU B N 1
ATOM 7135 C CA . LEU B 1 419 ? 7.199 -16.531 11.156 1 94.94 419 LEU B CA 1
ATOM 7136 C C . LEU B 1 419 ? 7.832 -15.18 10.828 1 94.94 419 LEU B C 1
ATOM 7138 O O . LEU B 1 419 ? 7.613 -14.633 9.75 1 94.94 419 LEU B O 1
ATOM 7142 N N . ASP B 1 420 ? 8.516 -14.609 11.789 1 92.56 420 ASP B N 1
ATOM 7143 C CA . ASP B 1 420 ? 9.367 -13.469 11.484 1 92.56 420 ASP B CA 1
ATOM 7144 C C . ASP B 1 420 ? 10.664 -13.914 10.812 1 92.56 420 ASP B C 1
ATOM 7146 O O . ASP B 1 420 ? 11.656 -14.203 11.484 1 92.56 420 ASP B O 1
ATOM 7150 N N . VAL B 1 421 ? 10.727 -13.844 9.562 1 94.12 421 VAL B N 1
ATOM 7151 C CA . VAL B 1 421 ? 11.758 -14.469 8.742 1 94.12 421 VAL B CA 1
ATOM 7152 C C . VAL B 1 421 ? 13.117 -13.844 9.062 1 94.12 421 VAL B C 1
ATOM 7154 O O . VAL B 1 421 ? 14.094 -14.555 9.289 1 94.12 421 VAL B O 1
ATOM 7157 N N . MET B 1 422 ? 13.188 -12.594 9.102 1 90 422 MET B N 1
ATOM 7158 C CA . MET B 1 422 ? 14.453 -11.891 9.297 1 90 422 MET B CA 1
ATOM 7159 C C . MET B 1 422 ? 15.039 -12.195 10.672 1 90 422 MET B C 1
ATOM 7161 O O . MET B 1 422 ? 16.25 -12.391 10.805 1 90 422 MET B O 1
ATOM 7165 N N . ARG B 1 423 ? 14.258 -12.297 11.672 1 91.44 423 ARG B N 1
ATOM 7166 C CA . ARG B 1 423 ? 14.758 -12.461 13.031 1 91.44 423 ARG B CA 1
ATOM 7167 C C . ARG B 1 423 ? 14.82 -13.93 13.422 1 91.44 423 ARG B C 1
ATOM 7169 O O . ARG B 1 423 ? 15.812 -14.383 14.016 1 91.44 423 ARG B O 1
ATOM 7176 N N . ASP B 1 424 ? 13.82 -14.75 13.062 1 93.75 424 ASP B N 1
ATOM 7177 C CA . ASP B 1 424 ? 13.711 -16.125 13.523 1 93.75 424 ASP B CA 1
ATOM 7178 C C . ASP B 1 424 ? 14.648 -17.047 12.734 1 93.75 424 ASP B C 1
ATOM 7180 O O . ASP B 1 424 ? 15.133 -18.047 13.266 1 93.75 424 ASP B O 1
ATOM 7184 N N . LEU B 1 425 ? 14.945 -16.656 11.531 1 94.81 425 LEU B N 1
ATOM 7185 C CA . LEU B 1 425 ? 15.742 -17.562 10.711 1 94.81 425 LEU B CA 1
ATOM 7186 C C . LEU B 1 425 ? 17.203 -17.109 10.672 1 94.81 425 LEU B C 1
ATOM 7188 O O . LEU B 1 425 ? 18.047 -17.812 10.117 1 94.81 425 LEU B O 1
ATOM 7192 N N . ARG B 1 426 ? 17.406 -15.977 11.219 1 93 426 ARG B N 1
ATOM 7193 C CA . ARG B 1 426 ? 18.781 -15.469 11.219 1 93 426 ARG B CA 1
ATOM 7194 C C . ARG B 1 426 ? 19.719 -16.438 11.93 1 93 426 ARG B C 1
ATOM 7196 O O . ARG B 1 426 ? 19.438 -16.859 13.047 1 93 426 ARG B O 1
ATOM 7203 N N . GLY B 1 427 ? 20.828 -16.766 11.281 1 92.69 427 GLY B N 1
ATOM 7204 C CA . GLY B 1 427 ? 21.828 -17.625 11.891 1 92.69 427 GLY B CA 1
ATOM 7205 C C . GLY B 1 427 ? 21.5 -19.109 11.781 1 92.69 427 GLY B C 1
ATOM 7206 O O . GLY B 1 427 ? 22.312 -19.953 12.156 1 92.69 427 GLY B O 1
ATOM 7207 N N . LEU B 1 428 ? 20.375 -19.453 11.289 1 94.12 428 LEU B N 1
ATOM 7208 C CA . LEU B 1 428 ? 19.984 -20.844 11.164 1 94.12 428 LEU B CA 1
ATOM 7209 C C . LEU B 1 428 ? 20.453 -21.438 9.836 1 94.12 428 LEU B C 1
ATOM 7211 O O . LEU B 1 428 ? 20.484 -20.734 8.82 1 94.12 428 LEU B O 1
ATOM 7215 N N . ASP B 1 429 ? 20.766 -22.672 9.945 1 94.38 429 ASP B N 1
ATOM 7216 C CA . ASP B 1 429 ? 21.141 -23.406 8.75 1 94.38 429 ASP B CA 1
ATOM 7217 C C . ASP B 1 429 ? 19.906 -23.922 8.016 1 94.38 429 ASP B C 1
ATOM 7219 O O . ASP B 1 429 ? 19.125 -24.703 8.57 1 94.38 429 ASP B O 1
ATOM 7223 N N . ILE B 1 430 ? 19.75 -23.516 6.812 1 96.5 430 ILE B N 1
ATOM 7224 C CA . ILE B 1 430 ? 18.625 -23.938 5.988 1 96.5 430 ILE B CA 1
ATOM 7225 C C . ILE B 1 430 ? 19.094 -24.953 4.949 1 96.5 430 ILE B C 1
ATOM 7227 O O . ILE B 1 430 ? 20.062 -24.703 4.238 1 96.5 430 ILE B O 1
ATOM 7231 N N . PRO B 1 431 ? 18.438 -26.094 4.785 1 95.06 431 PRO B N 1
ATOM 7232 C CA . PRO B 1 431 ? 18.859 -27.109 3.824 1 95.06 431 PRO B CA 1
ATOM 7233 C C . PRO B 1 431 ? 18.812 -26.609 2.381 1 95.06 431 PRO B C 1
ATOM 7235 O O . PRO B 1 431 ? 17.781 -26.125 1.921 1 95.06 431 PRO B O 1
ATOM 7238 N N . LEU B 1 432 ? 19.828 -26.828 1.62 1 94.69 432 LEU B N 1
ATOM 7239 C CA . LEU B 1 432 ? 19.938 -26.406 0.228 1 94.69 432 LEU B CA 1
ATOM 7240 C C . LEU B 1 432 ? 18.938 -27.172 -0.642 1 94.69 432 LEU B C 1
ATOM 7242 O O . LEU B 1 432 ? 18.516 -26.672 -1.693 1 94.69 432 LEU B O 1
ATOM 7246 N N . GLU B 1 433 ? 18.531 -28.328 -0.207 1 92.56 433 GLU B N 1
ATOM 7247 C CA . GLU B 1 433 ? 17.578 -29.141 -0.952 1 92.56 433 GLU B CA 1
ATOM 7248 C C . GLU B 1 433 ? 16.25 -28.406 -1.125 1 92.56 433 GLU B C 1
ATOM 7250 O O . GLU B 1 433 ? 15.523 -28.641 -2.096 1 92.56 433 GLU B O 1
ATOM 7255 N N . LEU B 1 434 ? 15.914 -27.562 -0.194 1 94.94 434 LEU B N 1
ATOM 7256 C CA . LEU B 1 434 ? 14.68 -26.781 -0.267 1 94.94 434 LEU B CA 1
ATOM 7257 C C . LEU B 1 434 ? 14.828 -25.609 -1.241 1 94.94 434 LEU B C 1
ATOM 7259 O O . LEU B 1 434 ? 13.836 -25.062 -1.705 1 94.94 434 LEU B O 1
ATOM 7263 N N . LEU B 1 435 ? 16.109 -25.25 -1.576 1 95.88 435 LEU B N 1
ATOM 7264 C CA . LEU B 1 435 ? 16.375 -23.953 -2.182 1 95.88 435 LEU B CA 1
ATOM 7265 C C . LEU B 1 435 ? 16.891 -24.109 -3.607 1 95.88 435 LEU B C 1
ATOM 7267 O O . LEU B 1 435 ? 16.719 -23.219 -4.441 1 95.88 435 LEU B O 1
ATOM 7271 N N . LYS B 1 436 ? 17.484 -25.094 -3.93 1 93.25 436 LYS B N 1
ATOM 7272 C CA . LYS B 1 436 ? 18.125 -25.266 -5.23 1 93.25 436 LYS B CA 1
ATOM 7273 C C . LYS B 1 436 ? 17.109 -25.719 -6.285 1 93.25 436 LYS B C 1
ATOM 7275 O O . LYS B 1 436 ? 16.219 -26.5 -5.996 1 93.25 436 LYS B O 1
ATOM 7280 N N . ILE B 1 437 ? 17.328 -25.156 -7.445 1 91.5 437 ILE B N 1
ATOM 7281 C CA . ILE B 1 437 ? 16.562 -25.562 -8.625 1 91.5 437 ILE B CA 1
ATOM 7282 C C . ILE B 1 437 ? 17.375 -26.594 -9.422 1 91.5 437 ILE B C 1
ATOM 7284 O O . ILE B 1 437 ? 18.5 -26.328 -9.82 1 91.5 437 ILE B O 1
ATOM 7288 N N . TYR B 1 438 ? 16.828 -27.641 -9.555 1 81 438 TYR B N 1
ATOM 7289 C CA . TYR B 1 438 ? 17.547 -28.688 -10.266 1 81 438 TYR B CA 1
ATOM 7290 C C . TYR B 1 438 ? 17.156 -28.734 -11.734 1 81 438 TYR B C 1
ATOM 7292 O O . TYR B 1 438 ? 16.016 -28.406 -12.086 1 81 438 TYR B O 1
ATOM 7300 N N . PRO B 1 439 ? 18.203 -28.906 -12.539 1 69.38 439 PRO B N 1
ATOM 7301 C CA . PRO B 1 439 ? 17.969 -28.906 -13.984 1 69.38 439 PRO B CA 1
ATOM 7302 C C . PRO B 1 439 ? 16.828 -29.828 -14.398 1 69.38 439 PRO B C 1
ATOM 7304 O O . PRO B 1 439 ? 16.359 -30.641 -13.594 1 69.38 439 PRO B O 1
ATOM 7307 N N . HIS B 1 440 ? 16.562 -29.641 -15.641 1 61 440 HIS B N 1
ATOM 7308 C CA . HIS B 1 440 ? 15.469 -30.375 -16.281 1 61 440 HIS B CA 1
ATOM 7309 C C . HIS B 1 440 ? 15.688 -31.891 -16.172 1 61 440 HIS B C 1
ATOM 7311 O O . HIS B 1 440 ? 16.812 -32.375 -16.297 1 61 440 HIS B O 1
ATOM 7317 N N . GLY B 1 441 ? 14.742 -32.719 -15.703 1 49.75 441 GLY B N 1
ATOM 7318 C CA . GLY B 1 441 ? 14.766 -34.156 -15.523 1 49.75 441 GLY B CA 1
ATOM 7319 C C . GLY B 1 441 ? 14.656 -34.594 -14.078 1 49.75 441 GLY B C 1
ATOM 7320 O O . GLY B 1 441 ? 14.344 -35.75 -13.781 1 49.75 441 GLY B O 1
ATOM 7321 N N . HIS B 1 442 ? 15.008 -33.656 -13.312 1 55.5 442 HIS B N 1
ATOM 7322 C CA . HIS B 1 442 ? 14.828 -33.969 -11.898 1 55.5 442 HIS B CA 1
ATOM 7323 C C . HIS B 1 442 ? 13.469 -33.5 -11.398 1 55.5 442 HIS B C 1
ATOM 7325 O O . HIS B 1 442 ? 13.094 -32.344 -11.625 1 55.5 442 HIS B O 1
ATOM 7331 N N . PRO B 1 443 ? 12.789 -34.406 -10.953 1 57.84 443 PRO B N 1
ATOM 7332 C CA . PRO B 1 443 ? 11.477 -34 -10.453 1 57.84 443 PRO B CA 1
ATOM 7333 C C . PRO B 1 443 ? 11.57 -32.969 -9.328 1 57.84 443 PRO B C 1
ATOM 7335 O O . PRO B 1 443 ? 12.516 -33 -8.539 1 57.84 443 PRO B O 1
ATOM 7338 N N . ASN B 1 444 ? 10.711 -32 -9.445 1 71.88 444 ASN B N 1
ATOM 7339 C CA . ASN B 1 444 ? 10.609 -31.078 -8.328 1 71.88 444 ASN B CA 1
ATOM 7340 C C . ASN B 1 444 ? 10.273 -31.797 -7.023 1 71.88 444 ASN B C 1
ATOM 7342 O O . ASN B 1 444 ? 9.625 -32.844 -7.035 1 71.88 444 ASN B O 1
ATOM 7346 N N . ILE B 1 445 ? 10.797 -31.344 -6.004 1 82.69 445 ILE B N 1
ATOM 7347 C CA . ILE B 1 445 ? 10.562 -31.922 -4.68 1 82.69 445 ILE B CA 1
ATOM 7348 C C . ILE B 1 445 ? 9.078 -31.828 -4.336 1 82.69 445 ILE B C 1
ATOM 7350 O O . ILE B 1 445 ? 8.43 -30.812 -4.594 1 82.69 445 ILE B O 1
ATOM 7354 N N . LYS B 1 446 ? 8.523 -32.906 -3.908 1 85.81 446 LYS B N 1
ATOM 7355 C CA . LYS B 1 446 ? 7.109 -32.969 -3.543 1 85.81 446 LYS B CA 1
ATOM 7356 C C . LYS B 1 446 ? 6.855 -32.312 -2.191 1 85.81 446 LYS B C 1
ATOM 7358 O O . LYS B 1 446 ? 7.746 -32.25 -1.34 1 85.81 446 LYS B O 1
ATOM 7363 N N . PRO B 1 447 ? 5.629 -31.859 -2.014 1 89.31 447 PRO B N 1
ATOM 7364 C CA . PRO B 1 447 ? 5.281 -31.219 -0.744 1 89.31 447 PRO B CA 1
ATOM 7365 C C . PRO B 1 447 ? 5.551 -32.125 0.464 1 89.31 447 PRO B C 1
ATOM 7367 O O . PRO B 1 447 ? 6.039 -31.641 1.492 1 89.31 447 PRO B O 1
ATOM 7370 N N . LYS B 1 448 ? 5.266 -33.375 0.333 1 89.5 448 LYS B N 1
ATOM 7371 C CA . LYS B 1 448 ? 5.516 -34.312 1.439 1 89.5 448 LYS B CA 1
ATOM 7372 C C . LYS B 1 448 ? 7 -34.375 1.785 1 89.5 448 LYS B C 1
ATOM 7374 O O . LYS B 1 448 ? 7.367 -34.469 2.959 1 89.5 448 LYS B O 1
ATOM 7379 N N . ASP B 1 449 ? 7.812 -34.312 0.789 1 91.81 449 ASP B N 1
ATOM 7380 C CA . ASP B 1 449 ? 9.258 -34.312 1.002 1 91.81 449 ASP B CA 1
ATOM 7381 C C . ASP B 1 449 ? 9.742 -33.031 1.649 1 91.81 449 ASP B C 1
ATOM 7383 O O . ASP B 1 449 ? 10.641 -33.062 2.494 1 91.81 449 ASP B O 1
ATOM 7387 N N . ILE B 1 450 ? 9.164 -31.938 1.217 1 94.5 450 ILE B N 1
ATOM 7388 C CA . ILE B 1 450 ? 9.492 -30.656 1.825 1 94.5 450 ILE B CA 1
ATOM 7389 C C . ILE B 1 450 ? 9.195 -30.703 3.322 1 94.5 450 ILE B C 1
ATOM 7391 O O . ILE B 1 450 ? 10.031 -30.297 4.137 1 94.5 450 ILE B O 1
ATOM 7395 N N . GLN B 1 451 ? 8.078 -31.297 3.693 1 94.25 451 GLN B N 1
ATOM 7396 C CA . GLN B 1 451 ? 7.703 -31.406 5.098 1 94.25 451 GLN B CA 1
ATOM 7397 C C . GLN B 1 451 ? 8.672 -32.312 5.859 1 94.25 451 GLN B C 1
ATOM 7399 O O . GLN B 1 451 ? 9.055 -32 6.988 1 94.25 451 GLN B O 1
ATOM 7404 N N . ARG B 1 452 ? 9.031 -33.344 5.23 1 94.44 452 ARG B N 1
ATOM 7405 C CA . ARG B 1 452 ? 9.977 -34.281 5.848 1 94.44 452 ARG B CA 1
ATOM 7406 C C . ARG B 1 452 ? 11.312 -33.594 6.109 1 94.44 452 ARG B C 1
ATOM 7408 O O . ARG B 1 452 ? 11.883 -33.75 7.195 1 94.44 452 ARG B O 1
ATOM 7415 N N . ILE B 1 453 ? 11.812 -32.906 5.152 1 94.5 453 ILE B N 1
ATOM 7416 C CA . ILE B 1 453 ? 13.094 -32.219 5.273 1 94.5 453 ILE B CA 1
ATOM 7417 C C . ILE B 1 453 ? 13.016 -31.172 6.387 1 94.5 453 ILE B C 1
ATOM 7419 O O . ILE B 1 453 ? 13.914 -31.078 7.227 1 94.5 453 ILE B O 1
ATOM 7423 N N . CYS B 1 454 ? 11.93 -30.375 6.398 1 95.12 454 CYS B N 1
ATOM 7424 C CA . CYS B 1 454 ? 11.773 -29.359 7.43 1 95.12 454 CYS B CA 1
ATOM 7425 C C . CYS B 1 454 ? 11.711 -29.984 8.812 1 95.12 454 CYS B C 1
ATOM 7427 O O . CYS B 1 454 ? 12.375 -29.516 9.742 1 95.12 454 CYS B O 1
ATOM 7429 N N . LYS B 1 455 ? 10.938 -31.062 8.977 1 94.38 455 LYS B N 1
ATOM 7430 C CA . LYS B 1 455 ? 10.789 -31.719 10.266 1 94.38 455 LYS B CA 1
ATOM 7431 C C . LYS B 1 455 ? 12.141 -32.219 10.781 1 94.38 455 LYS B C 1
ATOM 7433 O O . LYS B 1 455 ? 12.438 -32.094 11.977 1 94.38 455 LYS B O 1
ATOM 7438 N N . SER B 1 456 ? 12.961 -32.656 9.914 1 93.94 456 SER B N 1
ATOM 7439 C CA . SER B 1 456 ? 14.211 -33.312 10.289 1 93.94 456 SER B CA 1
ATOM 7440 C C . SER B 1 456 ? 15.328 -32.281 10.469 1 93.94 456 SER B C 1
ATOM 7442 O O . SER B 1 456 ? 16.172 -32.438 11.352 1 93.94 456 SER B O 1
ATOM 7444 N N . TYR B 1 457 ? 15.398 -31.234 9.633 1 92.69 457 TYR B N 1
ATOM 7445 C CA . TYR B 1 457 ? 16.625 -30.438 9.547 1 92.69 457 TYR B CA 1
ATOM 7446 C C . TYR B 1 457 ? 16.344 -28.984 9.914 1 92.69 457 TYR B C 1
ATOM 7448 O O . TYR B 1 457 ? 17.281 -28.234 10.227 1 92.69 457 TYR B O 1
ATOM 7456 N N . CYS B 1 458 ? 15.141 -28.516 9.766 1 93.94 458 CYS B N 1
ATOM 7457 C CA . CYS B 1 458 ? 14.773 -27.156 10.117 1 93.94 458 CYS B CA 1
ATOM 7458 C C . CYS B 1 458 ? 13.344 -27.078 10.633 1 93.94 458 CYS B C 1
ATOM 7460 O O . CYS B 1 458 ? 12.469 -26.5 9.977 1 93.94 458 CYS B O 1
ATOM 7462 N N . PRO B 1 459 ? 13.078 -27.5 11.844 1 94.31 459 PRO B N 1
ATOM 7463 C CA . PRO B 1 459 ? 11.719 -27.672 12.375 1 94.31 459 PRO B CA 1
ATOM 7464 C C . PRO B 1 459 ? 10.945 -26.359 12.438 1 94.31 459 PRO B C 1
ATOM 7466 O O . PRO B 1 459 ? 9.711 -26.359 12.422 1 94.31 459 PRO B O 1
ATOM 7469 N N . LEU B 1 460 ? 11.641 -25.25 12.477 1 95.56 460 LEU B N 1
ATOM 7470 C CA . LEU B 1 460 ? 10.977 -23.953 12.508 1 95.56 460 LEU B CA 1
ATOM 7471 C C . LEU B 1 460 ? 10.164 -23.719 11.234 1 95.56 460 LEU B C 1
ATOM 7473 O O . LEU B 1 460 ? 9.211 -22.953 11.234 1 95.56 460 LEU B O 1
ATOM 7477 N N . LEU B 1 461 ? 10.555 -24.406 10.18 1 97.06 461 LEU B N 1
ATOM 7478 C CA . LEU B 1 461 ? 9.891 -24.219 8.898 1 97.06 461 LEU B CA 1
ATOM 7479 C C . LEU B 1 461 ? 8.828 -25.281 8.672 1 97.06 461 LEU B C 1
ATOM 7481 O O . LEU B 1 461 ? 8.086 -25.234 7.688 1 97.06 461 LEU B O 1
ATOM 7485 N N . TYR B 1 462 ? 8.688 -26.266 9.609 1 96.88 462 TYR B N 1
ATOM 7486 C CA . TYR B 1 462 ? 7.711 -27.344 9.477 1 96.88 462 TYR B CA 1
ATOM 7487 C C . TYR B 1 462 ? 6.289 -26.797 9.469 1 96.88 462 TYR B C 1
ATOM 7489 O O . TYR B 1 462 ? 5.898 -26.062 10.383 1 96.88 462 TYR B O 1
ATOM 7497 N N . ASN B 1 463 ? 5.512 -27.062 8.414 1 96.56 463 ASN B N 1
ATOM 7498 C CA . ASN B 1 463 ? 4.129 -26.656 8.195 1 96.56 463 ASN B CA 1
ATOM 7499 C C . ASN B 1 463 ? 4.008 -25.141 8.023 1 96.56 463 ASN B C 1
ATOM 7501 O O . ASN B 1 463 ? 2.934 -24.562 8.219 1 96.56 463 ASN B O 1
ATOM 7505 N N . LYS B 1 464 ? 5.156 -24.469 7.672 1 97.81 464 LYS B N 1
ATOM 7506 C CA . LYS B 1 464 ? 5.113 -23.016 7.57 1 97.81 464 LYS B CA 1
ATOM 7507 C C . LYS B 1 464 ? 5.316 -22.562 6.125 1 97.81 464 LYS B C 1
ATOM 7509 O O . LYS B 1 464 ? 4.953 -21.438 5.766 1 97.81 464 LYS B O 1
ATOM 7514 N N . ILE B 1 465 ? 5.938 -23.359 5.309 1 98.44 465 ILE B N 1
ATOM 7515 C CA . ILE B 1 465 ? 6.156 -23 3.914 1 98.44 465 ILE B CA 1
ATOM 7516 C C . ILE B 1 465 ? 4.844 -23.109 3.141 1 98.44 465 ILE B C 1
ATOM 7518 O O . ILE B 1 465 ? 4.273 -24.188 3.02 1 98.44 465 ILE B O 1
ATOM 7522 N N . VAL B 1 466 ? 4.391 -22.016 2.596 1 98.12 466 VAL B N 1
ATOM 7523 C CA . VAL B 1 466 ? 3.105 -22.016 1.903 1 98.12 466 VAL B CA 1
ATOM 7524 C C . VAL B 1 466 ? 3.33 -22.156 0.399 1 98.12 466 VAL B C 1
ATOM 7526 O O . VAL B 1 466 ? 2.48 -22.688 -0.314 1 98.12 466 VAL B O 1
ATOM 7529 N N . VAL B 1 467 ? 4.453 -21.594 -0.072 1 97.5 467 VAL B N 1
ATOM 7530 C CA . VAL B 1 467 ? 4.746 -21.609 -1.501 1 97.5 467 VAL B CA 1
ATOM 7531 C C . VAL B 1 467 ? 6.234 -21.875 -1.723 1 97.5 467 VAL B C 1
ATOM 7533 O O . VAL B 1 467 ? 7.074 -21.469 -0.918 1 97.5 467 VAL B O 1
ATOM 7536 N N . GLN B 1 468 ? 6.574 -22.594 -2.682 1 97.44 468 GLN B N 1
ATOM 7537 C CA . GLN B 1 468 ? 7.891 -22.656 -3.311 1 97.44 468 GLN B CA 1
ATOM 7538 C C . GLN B 1 468 ? 7.816 -22.25 -4.781 1 97.44 468 GLN B C 1
ATOM 7540 O O . GLN B 1 468 ? 7.156 -22.922 -5.582 1 97.44 468 GLN B O 1
ATOM 7545 N N . MET B 1 469 ? 8.43 -21.156 -5.129 1 97.12 469 MET B N 1
ATOM 7546 C CA . MET B 1 469 ? 8.281 -20.672 -6.5 1 97.12 469 MET B CA 1
ATOM 7547 C C . MET B 1 469 ? 9.641 -20.375 -7.121 1 97.12 469 MET B C 1
ATOM 7549 O O . MET B 1 469 ? 10.547 -19.875 -6.441 1 97.12 469 MET B O 1
ATOM 7553 N N . ASP B 1 470 ? 9.828 -20.766 -8.375 1 97.12 470 ASP B N 1
ATOM 7554 C CA . ASP B 1 470 ? 10.992 -20.5 -9.219 1 97.12 470 ASP B CA 1
ATOM 7555 C C . ASP B 1 470 ? 10.688 -19.422 -10.25 1 97.12 470 ASP B C 1
ATOM 7557 O O . ASP B 1 470 ? 9.742 -19.547 -11.031 1 97.12 470 ASP B O 1
ATOM 7561 N N . ARG B 1 471 ? 11.461 -18.359 -10.188 1 97.56 471 ARG B N 1
ATOM 7562 C CA . ARG B 1 471 ? 11.211 -17.234 -11.086 1 97.56 471 ARG B CA 1
ATOM 7563 C C . ARG B 1 471 ? 12.477 -16.844 -11.844 1 97.56 471 ARG B C 1
ATOM 7565 O O . ARG B 1 471 ? 13.594 -17.078 -11.375 1 97.56 471 ARG B O 1
ATOM 7572 N N . ARG B 1 472 ? 12.305 -16.391 -13 1 97.44 472 ARG B N 1
ATOM 7573 C CA . ARG B 1 472 ? 13.289 -15.617 -13.734 1 97.44 472 ARG B CA 1
ATOM 7574 C C . ARG B 1 472 ? 12.906 -14.148 -13.789 1 97.44 472 ARG B C 1
ATOM 7576 O O . ARG B 1 472 ? 11.852 -13.797 -14.328 1 97.44 472 ARG B O 1
ATOM 7583 N N . ILE B 1 473 ? 13.773 -13.305 -13.258 1 97.94 473 ILE B N 1
ATOM 7584 C CA . ILE B 1 473 ? 13.453 -11.898 -13.07 1 97.94 473 ILE B CA 1
ATOM 7585 C C . ILE B 1 473 ? 14.391 -11.039 -13.914 1 97.94 473 ILE B C 1
ATOM 7587 O O . ILE B 1 473 ? 15.617 -11.18 -13.828 1 97.94 473 ILE B O 1
ATOM 7591 N N . LEU B 1 474 ? 13.852 -10.227 -14.805 1 98 474 LEU B N 1
ATOM 7592 C CA . LEU B 1 474 ? 14.602 -9.156 -15.445 1 98 474 LEU B CA 1
ATOM 7593 C C . LEU B 1 474 ? 14.555 -7.883 -14.609 1 98 474 LEU B C 1
ATOM 7595 O O . LEU B 1 474 ? 13.477 -7.352 -14.336 1 98 474 LEU B O 1
ATOM 7599 N N . ARG B 1 475 ? 15.688 -7.402 -14.148 1 96.69 475 ARG B N 1
ATOM 7600 C CA . ARG B 1 475 ? 15.719 -6.211 -13.305 1 96.69 475 ARG B CA 1
ATOM 7601 C C . ARG B 1 475 ? 16.891 -5.309 -13.688 1 96.69 475 ARG B C 1
ATOM 7603 O O . ARG B 1 475 ? 17.781 -5.719 -14.43 1 96.69 475 ARG B O 1
ATOM 7610 N N . GLN B 1 476 ? 16.828 -4.094 -13.25 1 95 476 GLN B N 1
ATOM 7611 C CA . GLN B 1 476 ? 17.938 -3.162 -13.414 1 95 476 GLN B CA 1
ATOM 7612 C C . GLN B 1 476 ? 18.938 -3.283 -12.266 1 95 476 GLN B C 1
ATOM 7614 O O . GLN B 1 476 ? 18.562 -3.158 -11.094 1 95 476 GLN B O 1
ATOM 7619 N N . ALA B 1 477 ? 20.188 -3.477 -12.602 1 92 477 ALA B N 1
ATOM 7620 C CA . ALA B 1 477 ? 21.234 -3.664 -11.602 1 92 477 ALA B CA 1
ATOM 7621 C C . ALA B 1 477 ? 21.578 -2.346 -10.922 1 92 477 ALA B C 1
ATOM 7623 O O . ALA B 1 477 ? 21.281 -1.27 -11.438 1 92 477 ALA B O 1
ATOM 7624 N N . ARG B 1 478 ? 22.125 -2.441 -9.711 1 84.31 478 ARG B N 1
ATOM 7625 C CA . ARG B 1 478 ? 22.562 -1.252 -8.984 1 84.31 478 ARG B CA 1
ATOM 7626 C C . ARG B 1 478 ? 23.688 -0.543 -9.719 1 84.31 478 ARG B C 1
ATOM 7628 O O . ARG B 1 478 ? 24.578 -1.191 -10.281 1 84.31 478 ARG B O 1
ATOM 7635 N N . HIS B 1 479 ? 23.453 0.81 -9.938 1 71.06 479 HIS B N 1
ATOM 7636 C CA . HIS B 1 479 ? 24.5 1.585 -10.594 1 71.06 479 HIS B CA 1
ATOM 7637 C C . HIS B 1 479 ? 25.688 1.786 -9.664 1 71.06 479 HIS B C 1
ATOM 7639 O O . HIS B 1 479 ? 25.531 2.133 -8.492 1 71.06 479 HIS B O 1
ATOM 7645 N N . GLN B 1 480 ? 26.766 1.111 -9.828 1 53.56 480 GLN B N 1
ATOM 7646 C CA . GLN B 1 480 ? 28 1.432 -9.125 1 53.56 480 GLN B CA 1
ATOM 7647 C C . GLN B 1 480 ? 28.469 2.854 -9.445 1 53.56 480 GLN B C 1
ATOM 7649 O O . GLN B 1 480 ? 28.578 3.232 -10.609 1 53.56 480 GLN B O 1
ATOM 7654 N N . GLU B 1 481 ? 27.953 3.893 -8.812 1 45.12 481 GLU B N 1
ATOM 7655 C CA . GLU B 1 481 ? 28.766 5.082 -9.086 1 45.12 481 GLU B CA 1
ATOM 7656 C C . GLU B 1 481 ? 30.25 4.754 -9.078 1 45.12 481 GLU B C 1
ATOM 7658 O O . GLU B 1 481 ? 30.766 4.164 -8.117 1 45.12 481 GLU B O 1
ATOM 7663 N N . VAL B 1 482 ? 30.828 4.406 -10.102 1 33.59 482 VAL B N 1
ATOM 7664 C CA . VAL B 1 482 ? 32.281 4.488 -10.195 1 33.59 482 VAL B CA 1
ATOM 7665 C C . VAL B 1 482 ? 32.75 5.836 -9.664 1 33.59 482 VAL B C 1
ATOM 7667 O O . VAL B 1 482 ? 32.438 6.883 -10.234 1 33.59 482 VAL B O 1
ATOM 7670 N N . PHE B 1 483 ? 32.781 6.047 -8.367 1 27.61 483 PHE B N 1
ATOM 7671 C CA . PHE B 1 483 ? 33.719 7.102 -8.016 1 27.61 483 PHE B CA 1
ATOM 7672 C C . PHE B 1 483 ? 35.031 6.914 -8.75 1 27.61 483 PHE B C 1
ATOM 7674 O O . PHE B 1 483 ? 35.719 5.906 -8.562 1 27.61 483 PHE B O 1
ATOM 7681 N N . LEU B 1 484 ? 35.25 7.387 -9.953 1 23.77 484 LEU B N 1
ATOM 7682 C CA . LEU B 1 484 ? 36.625 7.676 -10.359 1 23.77 484 LEU B CA 1
ATOM 7683 C C . LEU B 1 484 ? 37.375 8.398 -9.242 1 23.77 484 LEU B C 1
ATOM 7685 O O . LEU B 1 484 ? 36.938 9.461 -8.781 1 23.77 484 LEU B O 1
ATOM 7689 N N . LEU B 1 485 ? 38 7.707 -8.422 1 19.86 485 LEU B N 1
ATOM 7690 C CA . LEU B 1 485 ? 39.219 8.398 -7.984 1 19.86 485 LEU B CA 1
ATOM 7691 C C . LEU B 1 485 ? 39.938 9.016 -9.172 1 19.86 485 LEU B C 1
ATOM 7693 O O . LEU B 1 485 ? 40.125 8.359 -10.203 1 19.86 485 LEU B O 1
#

Nearest PDB structures (foldseek):
  4e3e-assembly1_A  TM=7.574E-01  e=4.846E-21  Chloroflexus aurantiacus J-10-fl
  8hgn-assembly1_A  TM=7.509E-01  e=3.218E-20  Methylorubrum extorquens CM4
  3khp-assembly1_A  TM=6.116E-01  e=3.713E-09  Mycobacterium tuberculosis H37Rv
  8huc-assembly1_A  TM=6.118E-01  e=1.170E-08  Pseudomonas aeruginosa UCBPP-PA14
  8huc-assembly2_D  TM=5.429E-01  e=3.713E-09  Pseudomonas aeruginosa UCBPP-PA14

InterPro domains:
  IPR052342 Mesaconyl-CoA Hydratase/Beta-methylmalyl-CoA Dehydratase [PTHR43664] (118-420)

Solvent-accessible surface area (backbone atoms only — not comparable to full-atom values): 55466 Å² total; per-residue (Å²): 135,83,82,76,85,75,81,78,75,82,74,68,75,82,68,66,81,78,60,82,74,75,74,77,75,75,75,76,69,73,84,72,80,79,82,80,70,86,76,80,76,78,72,82,74,75,75,81,71,76,79,80,85,82,77,84,71,84,68,85,72,83,87,76,84,72,80,74,82,78,80,78,79,80,68,54,60,73,75,73,68,78,64,70,76,73,72,76,69,70,79,68,78,70,69,73,72,53,80,76,50,55,76,45,37,46,60,50,45,69,79,80,72,44,75,70,64,72,76,48,33,28,69,40,70,45,75,48,76,54,40,40,45,39,42,63,47,54,54,48,51,50,48,72,68,28,54,71,82,27,50,47,56,73,26,50,71,58,16,43,70,65,71,37,95,43,33,33,58,51,68,49,58,53,48,32,59,34,64,49,53,61,47,53,62,66,50,70,44,72,44,31,42,29,60,29,41,59,25,33,83,48,43,62,68,42,30,33,37,37,37,38,29,31,66,41,44,45,60,41,92,86,56,52,24,21,38,41,33,30,43,22,34,23,26,38,80,84,68,46,65,25,33,39,32,30,39,31,34,32,28,77,45,51,56,56,72,77,39,40,46,60,59,88,67,72,74,82,70,56,59,69,58,55,52,50,63,71,37,49,50,34,58,50,48,53,58,73,32,24,69,56,53,53,72,67,49,57,84,18,85,50,86,82,52,58,74,41,72,45,63,26,78,41,69,45,54,52,44,58,68,57,51,36,25,54,36,26,62,54,48,46,64,49,52,52,53,49,29,66,81,84,30,49,74,88,60,26,42,54,57,68,46,56,52,52,31,46,31,52,24,19,42,29,74,74,55,30,32,48,73,45,63,31,38,56,36,31,41,54,57,39,90,50,37,56,59,45,35,29,10,21,36,35,28,28,67,39,68,39,80,66,50,83,53,28,29,38,34,35,34,27,36,38,21,30,43,73,51,59,40,47,70,73,46,58,93,58,74,71,67,60,81,82,44,61,81,70,61,93,86,55,76,76,82,46,59,68,54,51,43,50,49,20,58,74,67,34,53,88,48,42,90,21,43,30,32,47,35,33,34,41,36,35,26,40,42,47,68,72,75,74,72,78,123,131,75,87,75,63,76,80,66,70,83,70,63,74,82,65,67,81,74,63,78,69,78,73,79,74,75,76,76,80,74,87,84,87,76,72,84,81,77,77,82,84,84,87,82,84,84,88,81,87,85,88,81,85,86,85,87,82,86,83,82,87,81,90,80,87,83,87,78,53,72,69,77,79,80,68,81,76,76,73,74,70,77,62,72,75,72,70,76,67,68,79,64,76,68,65,72,64,50,76,71,45,51,74,75,55,81,82,86,79,84,84,81,78,45,73,71,65,72,78,50,32,28,70,42,71,46,76,47,86,63,71,46,69,41,42,62,50,56,53,48,51,49,34,22,70,29,46,71,74,26,42,47,54,31,13,43,71,58,15,42,71,64,72,36,95,42,31,33,57,51,69,49,58,53,47,32,59,34,65,48,51,65,46,56,58,68,48,71,44,72,44,33,41,29,60,30,41,59,25,33,83,49,45,61,69,42,33,32,35,39,38,38,29,31,65,41,42,45,60,40,93,83,57,52,24,20,37,41,34,30,43,21,33,22,28,37,80,84,69,45,65,23,33,40,34,32,39,31,37,32,30,76,46,51,57,56,72,78,38,40,46,59,59,88,70,75,76,82,70,56,58,68,58,53,51,47,64,73,37,48,49,35,57,50,50,54,57,74,33,24,68,54,53,51,72,66,50,55,76,18,82,50,85,80,53,59,75,39,33,37,26,27,79,40,43,38,50,52,45,59,68,56,51,37,52,53,37,50,73,54,49,45,67,48,55,54,54,70,43,66,84,84,30,50,74,88,59,28,42,55,55,68,48,55,51,50,32,46,33,51,25,19,41,30,76,74,53,30,31,50,73,45,62,30,40,55,37,31,40,54,60,38,88,51,35,56,59,47,34,29,10,19,36,36,27,29,68,38,68,40,81,67,50,84,52,29,31,38,34,36,32,28,35,38,21,29,44,74,53,59,40,47,70,73,44,51,82,39,61,42,56,40,81,83,44,61,83,68,62,92,88,52,76,76,84,47,60,70,52,53,43,51,50,18,58,73,67,34,53,88,47,42,90,21,43,30,32,45,34,32,33,42,36,36,26,40,42,45,66,71,75,71,73,76,122

Radius of gyration: 33.32 Å; Cα contacts (8 Å, |Δi|>4): 1736; chains: 2; bounding box: 95×107×89 Å

Organism: NCBI:txid303405